Protein AF-A0AAN0IHW0-F1 (afdb_monomer)

Sequence (1004 aa):
MIRLSMLLEVFCLLILVSHQQVIAEVVTCNHNTPVCECTATNPNDVCEFRLDIEMLQTFTRYLLDEDEDSRGTAGSVWRINNGEWERVNPKDTLCGSSIDSTNCTQPFTVDGYTFRSFIAVNGRIPGPTLIVTEGQLVKVNVINRLASESVSVHWHGMHQRNSNWMDGVEHVTQCGIPPGASFTYIFKAEQYGTHWYHSHSGAQRTDGLFGALIVKEKEQGNLQYTAFLNKLTEMNIQQNTYVDNPGEHTLTFLDWQKSSSLDLFTLIHSTIRYFDIDKVSELSGSEPDRTRSSDNAEIGPVPYWSGLINGRGRHNDTDYSNSILSDFNVTAGNTYRFRLIGAQSLYAYRFSIEDHNLTVIATDGQFIEPVTVDYIIIHSGERYDFLLQTKAESDLVSTQQFMIRAVTLSFTVTSTYLQEQSAEAILNYNSDDTPSSEYAGIAARSQPVVERCTSTDECEALNCPFKNFPDNFNINCTHIHQLQLLTDYPGDLPDVATTANSPRLFFNFGFEGTRQTSTINGRNLKLPSASLAQLDASELTGIRNNEYCEDEKNENNEKKCDRDNTEEVISPDCYCTHVVDVEDSRSYELVISAVGPNPMSLGNFLFAHPVHLHGHYFHVVDIQFGKYNDNGELSDGNSDLNCGGDTLCVKPRWRNNRDYSTRKGMTGKISSKAPLKDTLLIPAGGYAVVYFKTDNPGWWFLHCHIEVHQLEGMGVIINEGGFKTPPPDGMNKCGDFPLATDQFISATAVTASPSPEPTLTTTTVVSTVFMPTTIQITPTNTNSGGGGGGGTKCFPPDAVVRTRNGPLLMKDVEIGMELLALSSNHELVYSPVILMLDVDDIKLANYTIIESSGNHKLTLTPNHLVHASKTNDISSSVPIFASQVKKGDKIFVAKSPDVIEAVEVVSTSSQVIKGAYAPLTREGTVVVNDVVASCYAVVNDHQFAHATFGPLRYLYDTFHTSLHSKQKQGIAWYPSMLQSLGKVFLDDSNYKPMKVEDLIKSSD

Solvent-accessible surface area (backbone atoms only — not comparable to full-atom values): 54341 Å² total; per-residue (Å²): 124,79,84,60,53,63,62,51,52,55,50,50,48,61,61,58,68,65,60,72,79,64,51,64,48,75,44,83,50,45,66,88,35,62,50,38,69,53,79,75,84,53,66,69,26,32,39,33,40,54,38,47,32,35,58,42,46,37,29,31,24,23,34,46,45,100,80,66,71,42,64,66,76,50,66,40,52,42,44,52,57,77,56,42,84,42,60,76,49,85,86,59,56,78,51,54,91,51,84,85,37,90,56,29,49,78,55,45,45,38,31,39,72,66,82,43,67,34,30,18,27,32,80,29,48,47,19,48,30,39,34,43,46,40,53,28,36,39,35,38,41,37,33,30,57,33,89,84,48,57,44,25,56,23,50,52,82,49,45,40,75,89,32,46,59,51,43,17,38,42,29,43,27,24,46,50,33,44,51,75,34,67,49,72,41,62,49,64,41,67,61,37,33,56,37,31,33,31,41,46,29,88,39,38,38,58,30,26,29,30,28,42,31,38,20,41,70,44,88,81,86,38,65,67,58,54,50,50,57,51,48,38,48,74,72,67,52,46,81,89,39,51,41,82,48,67,80,70,34,54,42,39,36,35,52,41,61,87,66,43,25,68,56,52,41,50,49,56,61,33,75,76,68,72,67,71,73,94,48,58,81,79,67,70,65,82,79,75,81,65,44,39,31,73,35,70,30,47,55,36,94,63,79,89,60,30,16,19,30,58,45,15,6,45,24,88,96,44,61,47,23,35,25,54,61,35,72,38,75,43,60,65,60,26,34,35,44,35,37,43,37,24,60,17,37,62,60,40,25,45,29,39,47,52,98,47,59,38,32,36,37,27,32,58,32,40,55,29,56,72,46,77,23,48,27,44,41,43,38,27,70,32,28,40,30,27,38,39,71,43,60,46,73,88,70,46,77,87,51,50,63,36,44,30,40,31,29,48,59,65,67,58,84,84,47,42,74,94,75,55,62,40,19,39,30,36,40,32,46,80,60,79,83,80,58,26,72,46,48,57,61,44,54,72,69,52,74,32,59,68,75,67,19,32,98,90,48,63,34,38,29,38,45,53,66,56,82,59,60,50,78,92,53,22,44,47,58,43,45,64,52,76,49,37,29,59,55,67,57,91,63,86,72,5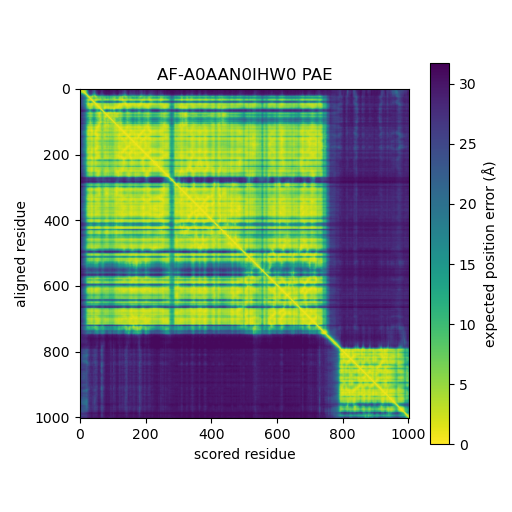7,66,44,65,82,52,99,82,48,56,71,47,65,45,31,41,36,37,37,49,99,79,55,44,24,12,35,32,67,29,18,33,37,82,51,70,30,17,63,64,74,54,54,76,68,57,54,47,40,43,68,68,54,66,66,36,78,68,57,54,48,99,86,71,46,65,40,65,54,74,82,59,94,66,78,91,77,44,61,71,31,55,23,50,53,62,47,84,44,67,60,77,37,38,36,44,38,37,40,28,11,48,22,69,42,55,86,36,25,79,39,11,32,44,60,41,29,36,34,40,51,50,46,62,30,33,35,73,40,70,46,56,38,42,59,47,99,78,42,31,68,58,33,31,36,82,46,56,36,23,80,84,39,68,66,13,45,52,56,40,68,31,91,83,43,36,65,54,69,58,73,70,44,86,41,70,81,57,57,32,38,28,54,33,36,44,46,76,24,22,34,14,7,29,31,38,31,38,31,59,39,79,58,59,27,72,28,53,33,30,35,42,33,47,70,38,37,77,47,4,17,37,40,33,40,31,24,67,42,88,79,67,80,68,66,90,86,63,74,83,57,48,83,81,84,79,46,72,66,57,51,50,52,64,49,40,67,78,66,52,75,75,79,78,76,84,80,76,85,83,87,88,88,89,81,86,88,86,87,81,91,80,83,92,79,91,80,93,76,94,79,90,82,80,92,69,88,72,82,51,29,30,39,41,83,42,35,30,40,36,94,91,44,78,42,42,50,68,72,65,55,62,65,45,41,34,34,18,47,36,98,84,73,45,60,40,75,29,41,22,77,40,43,53,35,52,41,84,76,50,77,42,64,26,30,36,41,33,29,75,81,75,42,57,41,58,30,12,42,51,19,30,31,42,35,17,79,57,76,51,72,92,66,44,44,58,34,35,44,68,73,65,49,68,71,32,21,39,40,30,52,80,45,79,88,40,76,45,60,37,42,28,67,46,74,50,77,49,78,42,64,17,35,35,23,60,29,26,74,63,38,22,33,30,38,47,44,30,48,28,45,36,51,37,82,59,83,43,64,66,64,56,49,54,70,47,41,65,62,52,52,49,42,76,74,42,52,96,80,61,85,60,94,66,80,65,32,43,84,61,53,66,58,51,53,50,56,49,40,71,71,74,49,58,83,90,74,67,71,78,75,47,71,77,59,69,74,76,79,82,129

Mean predicted aligned error: 16.87 Å

Structure (mmCIF, N/CA/C/O backbone):
data_AF-A0AAN0IHW0-F1
#
_entry.id   AF-A0AAN0IHW0-F1
#
loop_
_atom_site.group_PDB
_atom_site.id
_atom_site.type_symbol
_atom_site.label_atom_id
_atom_site.label_alt_id
_atom_site.label_comp_id
_atom_site.label_asym_id
_atom_site.label_entity_id
_atom_site.label_seq_id
_atom_site.pdbx_PDB_ins_code
_atom_site.Cartn_x
_atom_site.Cartn_y
_atom_site.Cartn_z
_atom_site.occupancy
_atom_site.B_iso_or_equiv
_atom_site.auth_seq_id
_atom_site.auth_comp_id
_atom_site.auth_asym_id
_atom_site.auth_atom_id
_atom_site.pdbx_PDB_model_num
ATOM 1 N N . MET A 1 1 ? 35.774 -51.680 -6.653 1.00 43.69 1 MET A N 1
ATOM 2 C CA . MET A 1 1 ? 35.401 -50.273 -6.926 1.00 43.69 1 MET A CA 1
ATOM 3 C C . MET A 1 1 ? 34.006 -50.101 -7.533 1.00 43.69 1 MET A C 1
ATOM 5 O O . MET A 1 1 ? 33.384 -49.111 -7.204 1.00 43.69 1 MET A O 1
ATOM 9 N N . ILE A 1 2 ? 33.453 -51.034 -8.324 1.00 35.94 2 ILE A N 1
ATOM 10 C CA . ILE A 1 2 ? 32.149 -50.813 -9.001 1.00 35.94 2 ILE A CA 1
ATOM 11 C C . ILE A 1 2 ? 30.907 -51.007 -8.090 1.00 35.94 2 ILE A C 1
ATOM 13 O O . ILE A 1 2 ? 29.848 -50.466 -8.367 1.00 35.94 2 ILE A O 1
ATOM 17 N N . ARG A 1 3 ? 31.016 -51.709 -6.950 1.00 37.22 3 ARG A N 1
ATOM 18 C CA . ARG A 1 3 ? 29.883 -51.924 -6.014 1.00 37.22 3 ARG A CA 1
ATOM 19 C C . ARG A 1 3 ? 29.652 -50.818 -4.968 1.00 37.22 3 ARG A C 1
ATOM 21 O O . ARG A 1 3 ? 28.830 -51.015 -4.083 1.00 37.22 3 ARG A O 1
ATOM 28 N N . LEU A 1 4 ? 30.361 -49.688 -5.051 1.00 32.81 4 LEU A N 1
ATOM 29 C CA . LEU A 1 4 ? 30.170 -48.559 -4.127 1.00 32.81 4 LEU A CA 1
ATOM 30 C C . LEU A 1 4 ? 29.433 -47.363 -4.766 1.00 32.81 4 LEU A C 1
ATOM 32 O O . LEU A 1 4 ? 28.872 -46.570 -4.022 1.00 32.81 4 LEU A O 1
ATOM 36 N N . SER A 1 5 ? 29.368 -47.247 -6.104 1.00 34.75 5 SER A N 1
ATOM 37 C CA . SER A 1 5 ? 28.632 -46.141 -6.751 1.00 34.75 5 SER A CA 1
ATOM 38 C C . SER A 1 5 ? 27.120 -46.382 -6.800 1.00 34.75 5 SER A C 1
ATOM 40 O O . SER A 1 5 ? 26.371 -45.495 -6.410 1.00 34.75 5 SER A O 1
ATOM 42 N N . MET A 1 6 ? 26.657 -47.596 -7.139 1.00 37.22 6 MET A N 1
ATOM 43 C CA . MET A 1 6 ? 25.211 -47.905 -7.152 1.00 37.22 6 MET A CA 1
ATOM 44 C C . MET A 1 6 ? 24.546 -47.743 -5.776 1.00 37.22 6 MET A C 1
ATOM 46 O O . MET A 1 6 ? 23.369 -47.413 -5.698 1.00 37.22 6 MET A O 1
ATOM 50 N N . LEU A 1 7 ? 25.283 -47.959 -4.680 1.00 35.84 7 LEU A N 1
ATOM 51 C CA . LEU A 1 7 ? 24.762 -47.741 -3.326 1.00 35.84 7 LEU A CA 1
ATOM 52 C C . LEU A 1 7 ? 24.659 -46.252 -2.968 1.00 35.84 7 LEU A C 1
ATOM 54 O O . LEU A 1 7 ? 23.806 -45.903 -2.161 1.00 35.84 7 LEU A O 1
ATOM 58 N N . LEU A 1 8 ? 25.469 -45.386 -3.588 1.00 34.69 8 LEU A N 1
ATOM 59 C CA . LEU A 1 8 ? 25.346 -43.932 -3.469 1.00 34.69 8 LEU A CA 1
ATOM 60 C C . LEU A 1 8 ? 24.185 -43.402 -4.325 1.00 34.69 8 LEU A C 1
ATOM 62 O O . LEU A 1 8 ? 23.389 -42.605 -3.845 1.00 34.69 8 LEU A O 1
ATOM 66 N N . GLU A 1 9 ? 24.039 -43.899 -5.557 1.00 39.12 9 GLU A N 1
ATOM 67 C CA . GLU A 1 9 ? 22.953 -43.511 -6.471 1.00 39.12 9 GLU A CA 1
ATOM 68 C C . GLU A 1 9 ? 21.571 -43.933 -5.953 1.00 39.12 9 GLU A C 1
ATOM 70 O O . GLU A 1 9 ? 20.636 -43.141 -6.009 1.00 39.12 9 GLU A O 1
ATOM 75 N N . VAL A 1 10 ? 21.435 -45.132 -5.370 1.00 41.12 10 VAL A N 1
ATOM 76 C CA . VAL A 1 10 ? 20.171 -45.575 -4.749 1.00 41.12 10 VAL A CA 1
ATOM 77 C C . VAL A 1 10 ? 19.853 -44.787 -3.470 1.00 41.12 10 VAL A C 1
ATOM 79 O O . VAL A 1 10 ? 18.682 -44.522 -3.206 1.00 41.12 10 VAL A O 1
ATOM 82 N N . PHE A 1 11 ? 20.860 -44.348 -2.704 1.00 36.03 11 PHE A N 1
ATOM 83 C CA . PHE A 1 11 ? 20.633 -43.455 -1.559 1.00 36.03 11 PHE A CA 1
ATOM 84 C C . PHE A 1 11 ? 20.236 -42.040 -2.010 1.00 36.03 11 PHE A C 1
ATOM 86 O O . PHE A 1 11 ? 19.318 -41.459 -1.438 1.00 36.03 11 PHE A O 1
ATOM 93 N N . CYS A 1 12 ? 20.843 -41.512 -3.080 1.00 32.00 12 CYS A N 1
ATOM 94 C CA . CYS A 1 12 ? 20.404 -40.264 -3.708 1.00 32.00 12 CYS A CA 1
ATOM 95 C C . CYS A 1 12 ? 18.982 -40.367 -4.275 1.00 32.00 12 CYS A C 1
ATOM 97 O O . CYS A 1 12 ? 18.210 -39.434 -4.090 1.00 32.00 12 CYS A O 1
ATOM 99 N N . LEU A 1 13 ? 18.594 -41.485 -4.902 1.00 34.41 13 LEU A N 1
ATOM 100 C CA . LEU A 1 13 ? 17.218 -41.672 -5.377 1.00 34.41 13 LEU A CA 1
ATOM 101 C C . LEU A 1 13 ? 16.210 -41.740 -4.221 1.00 34.41 13 LEU A C 1
ATOM 103 O O . LEU A 1 13 ? 15.145 -41.144 -4.318 1.00 34.41 13 LEU A O 1
ATOM 107 N N . LEU A 1 14 ? 16.542 -42.407 -3.111 1.00 31.89 14 LEU A N 1
ATOM 108 C CA . LEU A 1 14 ? 15.673 -42.447 -1.927 1.00 31.89 14 LEU A CA 1
ATOM 109 C C . LEU A 1 14 ? 15.551 -41.083 -1.223 1.00 31.89 14 LEU A C 1
ATOM 111 O O . LEU A 1 14 ? 14.503 -40.803 -0.651 1.00 31.89 14 LEU A O 1
ATOM 115 N N . ILE A 1 15 ? 16.572 -40.224 -1.313 1.00 33.38 15 ILE A N 1
ATOM 116 C CA . ILE A 1 15 ? 16.534 -38.832 -0.824 1.00 33.38 15 ILE A CA 1
ATOM 117 C C . ILE A 1 15 ? 15.834 -37.889 -1.826 1.00 33.38 15 ILE A C 1
ATOM 119 O O . ILE A 1 15 ? 15.252 -36.886 -1.429 1.00 33.38 15 ILE A O 1
ATOM 123 N N . LEU A 1 16 ? 15.823 -38.210 -3.124 1.00 33.66 16 LEU A N 1
ATOM 124 C CA . LEU A 1 16 ? 15.083 -37.447 -4.137 1.00 33.66 16 LEU A CA 1
ATOM 125 C C . LEU A 1 16 ? 13.599 -37.833 -4.214 1.00 33.66 16 LEU A C 1
ATOM 127 O O . LEU A 1 16 ? 12.784 -36.999 -4.591 1.00 33.66 16 LEU A O 1
ATOM 131 N N . VAL A 1 17 ? 13.218 -39.052 -3.820 1.00 33.44 17 VAL A N 1
ATOM 132 C CA . VAL A 1 17 ? 11.809 -39.492 -3.762 1.00 33.44 17 VAL A CA 1
ATOM 133 C C . VAL A 1 17 ? 11.098 -39.025 -2.479 1.00 33.44 17 VAL A C 1
ATOM 135 O O . VAL A 1 17 ? 9.876 -39.090 -2.404 1.00 33.44 17 VAL A O 1
ATOM 138 N N . SER A 1 18 ? 11.808 -38.413 -1.522 1.00 28.16 18 SER A N 1
ATOM 139 C CA . SER A 1 18 ? 11.191 -37.551 -0.500 1.00 28.16 18 SER A CA 1
ATOM 140 C C . SER A 1 18 ? 10.936 -36.121 -1.005 1.00 28.16 18 SER A C 1
ATOM 142 O O . SER A 1 18 ? 11.083 -35.165 -0.245 1.00 28.16 18 SER A O 1
ATOM 144 N N . HIS A 1 19 ? 10.553 -35.958 -2.278 1.00 38.03 19 HIS A N 1
ATOM 145 C CA . HIS A 1 19 ? 9.911 -34.721 -2.719 1.00 38.03 19 HIS A CA 1
ATOM 146 C C . HIS A 1 19 ? 8.599 -34.583 -1.951 1.00 38.03 19 HIS A C 1
ATOM 148 O O . HIS A 1 19 ? 7.664 -35.361 -2.148 1.00 38.03 19 HIS A O 1
ATOM 154 N N . GLN A 1 20 ? 8.555 -33.600 -1.052 1.00 34.94 20 GLN A N 1
ATOM 155 C CA . GLN A 1 20 ? 7.322 -33.176 -0.408 1.00 34.94 20 GLN A CA 1
ATOM 156 C C . GLN A 1 20 ? 6.286 -32.910 -1.501 1.00 34.94 20 GLN A C 1
ATOM 158 O O . GLN A 1 20 ? 6.551 -32.166 -2.447 1.00 34.94 20 GLN A O 1
ATOM 163 N N . GLN A 1 21 ? 5.097 -33.496 -1.357 1.00 40.47 21 GLN A N 1
ATOM 164 C CA . GLN A 1 21 ? 3.931 -32.890 -1.979 1.00 40.47 21 GLN A CA 1
ATOM 165 C C . GLN A 1 21 ? 3.838 -31.486 -1.388 1.00 40.47 21 GLN A C 1
ATOM 167 O O . GLN A 1 21 ? 3.650 -31.345 -0.183 1.00 40.47 21 GLN A O 1
ATOM 172 N N . VAL A 1 22 ? 4.040 -30.473 -2.227 1.00 42.91 22 VAL A N 1
ATOM 173 C CA . VAL A 1 22 ? 3.700 -29.090 -1.900 1.00 42.91 22 VAL A CA 1
ATOM 174 C C . VAL A 1 22 ? 2.191 -29.077 -1.696 1.00 42.91 22 VAL A C 1
ATOM 176 O O . VAL A 1 22 ? 1.432 -29.219 -2.658 1.00 42.91 22 VAL A O 1
ATOM 179 N N . ILE A 1 23 ? 1.759 -29.014 -0.438 1.00 56.66 23 ILE A N 1
ATOM 180 C CA . ILE A 1 23 ? 0.347 -28.880 -0.103 1.00 56.66 23 ILE A CA 1
ATOM 181 C C . ILE A 1 23 ? 0.041 -27.390 -0.245 1.00 56.66 23 ILE A C 1
ATOM 183 O O . ILE A 1 23 ? 0.619 -26.561 0.449 1.00 56.66 23 ILE A O 1
ATOM 187 N N . ALA A 1 24 ? -0.818 -27.034 -1.195 1.00 59.47 24 ALA A N 1
ATOM 188 C CA . ALA A 1 24 ? -1.325 -25.673 -1.289 1.00 59.47 24 ALA A CA 1
ATOM 189 C C . ALA A 1 24 ? -2.529 -25.529 -0.350 1.00 59.47 24 ALA A C 1
ATOM 191 O O . ALA A 1 24 ? -3.500 -26.280 -0.472 1.00 59.47 24 ALA A O 1
ATOM 192 N N . GLU A 1 25 ? -2.473 -24.571 0.571 1.00 76.81 25 GLU A N 1
ATOM 193 C CA . GLU A 1 25 ? -3.641 -24.104 1.310 1.00 76.81 25 GLU A CA 1
ATOM 194 C C . GLU A 1 25 ? -4.331 -23.033 0.463 1.00 76.81 25 GLU A C 1
ATOM 196 O O . GLU A 1 25 ? -3.794 -21.948 0.242 1.00 76.81 25 GLU A O 1
ATOM 201 N N . VAL A 1 26 ? -5.524 -23.350 -0.040 1.00 76.06 26 VAL A N 1
ATOM 202 C CA . VAL A 1 26 ? -6.357 -22.382 -0.761 1.00 76.06 26 VAL A CA 1
ATOM 203 C C . VAL A 1 26 ? -7.185 -21.612 0.262 1.00 76.06 26 VAL A C 1
ATOM 205 O O . VAL A 1 26 ? -8.189 -22.115 0.771 1.00 76.06 26 VAL A O 1
ATOM 208 N N . VAL A 1 27 ? -6.760 -20.388 0.564 1.00 78.94 27 VAL A N 1
ATOM 209 C CA . VAL A 1 27 ? -7.442 -19.495 1.502 1.00 78.94 27 VAL A CA 1
ATOM 210 C C . VAL A 1 27 ? -8.551 -18.766 0.748 1.00 78.94 27 VAL A C 1
ATOM 212 O O . VAL A 1 27 ? -8.308 -17.935 -0.130 1.00 78.94 27 VAL A O 1
ATOM 215 N N . THR A 1 28 ? -9.802 -19.100 1.066 1.00 69.75 28 THR A N 1
ATOM 216 C CA . THR A 1 28 ? -10.964 -18.519 0.380 1.00 69.75 28 THR A CA 1
ATOM 217 C C . THR A 1 28 ? -11.255 -17.123 0.920 1.00 69.75 28 THR A C 1
ATOM 219 O O . THR A 1 28 ? -11.831 -16.978 1.994 1.00 69.75 28 THR A O 1
ATOM 222 N N . CYS A 1 29 ? -10.882 -16.105 0.146 1.00 73.38 29 CYS A N 1
ATOM 223 C CA . CYS A 1 29 ? -11.271 -14.719 0.377 1.00 73.38 29 CYS A CA 1
ATOM 224 C C . CYS A 1 29 ? -12.558 -14.388 -0.388 1.00 73.38 29 CYS A C 1
ATOM 226 O O . CYS A 1 29 ? -12.532 -14.285 -1.613 1.00 73.38 29 CYS A O 1
ATOM 228 N N . ASN A 1 30 ? -13.667 -14.160 0.313 1.00 72.06 30 ASN A N 1
ATOM 229 C CA . ASN A 1 30 ? -14.878 -13.563 -0.249 1.00 72.06 30 ASN A CA 1
ATOM 230 C C . ASN A 1 30 ? -15.244 -12.249 0.469 1.00 72.06 30 ASN A C 1
ATOM 232 O O . ASN A 1 30 ? -14.528 -11.762 1.344 1.00 72.06 30 ASN A O 1
ATOM 236 N N . HIS A 1 31 ? -16.372 -11.655 0.083 1.00 68.81 31 HIS A N 1
ATOM 237 C CA . HIS A 1 31 ? -16.830 -10.366 0.606 1.00 68.81 31 HIS A CA 1
ATOM 238 C C . HIS A 1 31 ? -17.129 -10.376 2.121 1.00 68.81 31 HIS A C 1
ATOM 240 O O . HIS A 1 31 ? -17.027 -9.332 2.771 1.00 68.81 31 HIS A O 1
ATOM 246 N N . ASN A 1 32 ? -17.442 -11.548 2.690 1.00 69.31 32 ASN A N 1
ATOM 247 C CA . ASN A 1 32 ? -17.718 -11.739 4.117 1.00 69.31 32 ASN A CA 1
ATOM 248 C C . ASN A 1 32 ? -16.459 -12.045 4.945 1.00 69.31 32 ASN A C 1
ATOM 250 O O . ASN A 1 32 ? -16.515 -11.967 6.170 1.00 69.31 32 ASN A O 1
ATOM 254 N N . THR A 1 33 ? -15.325 -12.358 4.311 1.00 76.56 33 THR A N 1
ATOM 255 C CA . THR A 1 33 ? -14.036 -12.588 4.981 1.00 76.56 33 THR A CA 1
ATOM 256 C C . THR A 1 33 ? -13.126 -11.358 4.811 1.00 76.56 33 THR A C 1
ATOM 258 O O . THR A 1 33 ? -12.377 -11.283 3.834 1.00 76.56 33 THR A O 1
ATOM 261 N N . PRO A 1 34 ? -13.161 -10.366 5.729 1.00 82.44 34 PRO A N 1
ATOM 262 C CA . PRO A 1 34 ? -12.250 -9.211 5.700 1.00 82.44 34 PRO A CA 1
ATOM 263 C C . PRO A 1 34 ? -10.772 -9.592 5.819 1.00 82.44 34 PRO A C 1
ATOM 265 O O . PRO A 1 34 ? -9.904 -8.809 5.444 1.00 82.44 34 PRO A O 1
ATOM 268 N N . VAL A 1 35 ? -10.494 -10.769 6.377 1.00 91.44 35 VAL A N 1
ATOM 269 C CA . VAL A 1 35 ? -9.166 -11.239 6.755 1.00 91.44 35 VAL A CA 1
ATOM 270 C C . VAL A 1 35 ? -8.994 -12.652 6.219 1.00 91.44 35 VAL A C 1
ATOM 272 O O . VAL A 1 35 ? -9.867 -13.499 6.409 1.00 91.44 35 VAL A O 1
ATOM 275 N N . CYS A 1 36 ? -7.865 -12.895 5.565 1.00 92.00 36 CYS A N 1
ATOM 276 C CA . CYS A 1 36 ? -7.499 -14.171 4.975 1.00 92.00 36 CYS A CA 1
ATOM 277 C C . CYS A 1 36 ? -6.150 -14.609 5.538 1.00 92.00 36 CYS A C 1
ATOM 279 O O . CYS A 1 36 ? -5.107 -14.169 5.057 1.00 92.00 36 CYS A O 1
ATOM 281 N N . GLU A 1 37 ? -6.167 -15.464 6.559 1.00 93.12 37 GLU A N 1
ATOM 282 C CA . GLU A 1 37 ? -4.948 -16.007 7.157 1.00 93.12 37 GLU A CA 1
ATOM 283 C C . GLU A 1 37 ? -4.616 -17.393 6.602 1.00 93.12 37 GLU A C 1
ATOM 285 O O . GLU A 1 37 ? -5.447 -18.298 6.628 1.00 93.12 37 GLU A O 1
ATOM 290 N N . CYS A 1 38 ? -3.384 -17.543 6.114 1.00 89.56 38 CYS A N 1
ATOM 291 C CA . CYS A 1 38 ? -2.788 -18.824 5.760 1.00 89.56 38 CYS A CA 1
ATOM 292 C C . CYS A 1 38 ? -2.261 -19.506 7.029 1.00 89.56 38 CYS A C 1
ATOM 294 O O . CYS A 1 38 ? -1.371 -18.981 7.703 1.00 89.56 38 CYS A O 1
ATOM 296 N N . THR A 1 39 ? -2.807 -20.676 7.358 1.00 84.69 39 THR A N 1
ATOM 297 C CA . THR A 1 39 ? -2.492 -21.438 8.576 1.00 84.69 39 THR A CA 1
ATOM 298 C C . THR A 1 39 ? -1.460 -22.553 8.355 1.00 84.69 39 THR A C 1
ATOM 300 O O . THR A 1 39 ? -1.049 -23.223 9.307 1.00 84.69 39 THR A O 1
ATOM 303 N N . ALA A 1 40 ? -1.007 -22.749 7.113 1.00 73.94 40 ALA A N 1
ATOM 304 C CA . ALA A 1 40 ? -0.047 -23.766 6.709 1.00 73.94 40 ALA A CA 1
ATOM 305 C C . ALA A 1 40 ? 1.286 -23.664 7.471 1.00 73.94 40 ALA A C 1
ATOM 307 O O . ALA A 1 40 ? 2.022 -22.679 7.393 1.00 73.94 40 ALA A O 1
ATOM 308 N N . THR A 1 41 ? 1.627 -24.729 8.197 1.00 66.25 41 THR A N 1
ATOM 309 C CA . THR A 1 41 ? 2.779 -24.752 9.120 1.00 66.25 41 THR A CA 1
ATOM 310 C C . THR A 1 41 ? 4.086 -25.234 8.485 1.00 66.25 41 THR A C 1
ATOM 312 O O . THR A 1 41 ? 5.152 -25.087 9.087 1.00 66.25 41 THR A O 1
ATOM 315 N N . ASN A 1 42 ? 4.046 -25.810 7.280 1.00 65.25 42 ASN A N 1
ATOM 316 C CA . ASN A 1 42 ? 5.237 -26.249 6.553 1.00 65.25 42 ASN A CA 1
ATOM 317 C C . ASN A 1 42 ? 5.731 -25.117 5.623 1.00 65.25 42 ASN A C 1
ATOM 319 O O . ASN A 1 42 ? 4.963 -24.654 4.787 1.00 65.25 42 ASN A O 1
ATOM 323 N N . PRO A 1 43 ? 7.014 -24.697 5.686 1.00 55.69 43 PRO A N 1
ATOM 324 C CA . PRO A 1 43 ? 7.551 -23.621 4.837 1.00 55.69 43 PRO A CA 1
ATOM 325 C C . PRO A 1 43 ? 7.468 -23.866 3.323 1.00 55.69 43 PRO A C 1
ATOM 327 O O . PRO A 1 43 ? 7.643 -22.931 2.549 1.00 55.69 43 PRO A O 1
ATOM 330 N N . ASN A 1 44 ? 7.248 -25.119 2.909 1.00 57.47 44 ASN A N 1
ATOM 331 C CA . ASN A 1 44 ? 7.104 -25.513 1.508 1.00 57.47 44 ASN A CA 1
ATOM 332 C C . ASN A 1 44 ? 5.635 -25.626 1.060 1.00 57.47 44 ASN A C 1
ATOM 334 O O . ASN A 1 44 ? 5.392 -26.054 -0.067 1.00 57.47 44 ASN A O 1
ATOM 338 N N . ASP A 1 45 ? 4.674 -25.288 1.921 1.00 68.38 45 ASP A N 1
ATOM 339 C CA . ASP A 1 45 ? 3.266 -25.164 1.547 1.00 68.38 45 ASP A CA 1
ATOM 340 C C . ASP A 1 45 ? 3.021 -23.806 0.864 1.00 68.38 45 ASP A C 1
ATOM 342 O O . ASP A 1 45 ? 3.731 -22.825 1.107 1.00 68.38 45 ASP A O 1
ATOM 346 N N . VAL A 1 46 ? 2.025 -23.755 -0.024 1.00 82.00 46 VAL A N 1
ATOM 347 C CA . VAL A 1 46 ? 1.687 -22.546 -0.796 1.00 82.00 46 VAL A CA 1
ATOM 348 C C . VAL A 1 46 ? 0.416 -21.924 -0.250 1.00 82.00 46 VAL A C 1
ATOM 350 O O . VAL A 1 46 ? -0.621 -22.582 -0.234 1.00 82.00 46 VAL A O 1
ATOM 353 N N . CYS A 1 47 ? 0.483 -20.649 0.118 1.00 89.06 47 CYS A N 1
ATOM 354 C CA . CYS A 1 47 ? -0.684 -19.849 0.470 1.00 89.06 47 CYS A CA 1
ATOM 355 C C . CYS A 1 47 ? -1.316 -19.307 -0.816 1.00 89.06 47 CYS A C 1
ATOM 357 O O . CYS A 1 47 ? -0.774 -18.383 -1.430 1.00 89.06 47 CYS A O 1
ATOM 359 N N . GLU A 1 48 ? -2.426 -19.902 -1.254 1.00 91.44 48 GLU A N 1
ATOM 360 C CA . GLU A 1 48 ? -3.139 -19.490 -2.464 1.00 91.44 48 GLU A CA 1
ATOM 361 C C . GLU A 1 48 ? -4.350 -18.614 -2.131 1.00 91.44 48 GLU A C 1
ATOM 363 O O . GLU A 1 48 ? -5.303 -19.061 -1.495 1.00 91.44 48 GLU A O 1
ATOM 368 N N . PHE A 1 49 ? -4.317 -17.374 -2.617 1.00 92.62 49 PHE A N 1
ATOM 369 C CA . PHE A 1 49 ? -5.373 -16.375 -2.485 1.00 92.62 49 PHE A CA 1
ATOM 370 C C . PHE A 1 49 ? -5.978 -16.030 -3.854 1.00 92.62 49 PHE A C 1
ATOM 372 O O . PHE A 1 49 ? -5.353 -16.200 -4.907 1.00 92.62 49 PHE A O 1
ATOM 379 N N . ARG A 1 50 ? -7.191 -15.476 -3.839 1.00 91.81 50 ARG A N 1
ATOM 380 C CA . ARG A 1 50 ? -7.903 -14.995 -5.027 1.00 91.81 50 ARG A CA 1
ATOM 381 C C . ARG A 1 50 ? -8.421 -13.579 -4.792 1.00 91.81 50 ARG A C 1
ATOM 383 O O . ARG A 1 50 ? -9.027 -13.326 -3.753 1.00 91.81 50 ARG A O 1
ATOM 390 N N . LEU A 1 51 ? -8.198 -12.693 -5.761 1.00 93.75 51 LEU A N 1
ATOM 391 C CA . LEU A 1 51 ? -8.676 -11.310 -5.772 1.00 93.75 51 LEU A CA 1
ATOM 392 C C . LEU A 1 51 ? -9.470 -11.061 -7.065 1.00 93.75 51 LEU A C 1
ATOM 394 O O . LEU A 1 51 ? -8.894 -10.907 -8.141 1.00 93.75 51 LEU A O 1
ATOM 398 N N . ASP A 1 52 ? -10.794 -11.026 -6.966 1.00 91.19 52 ASP A N 1
ATOM 399 C CA . ASP A 1 52 ? -11.676 -10.505 -8.008 1.00 91.19 52 ASP A CA 1
ATOM 400 C C . ASP A 1 52 ? -11.721 -8.972 -7.893 1.00 91.19 52 ASP A C 1
ATOM 402 O O . ASP A 1 52 ? -12.111 -8.431 -6.857 1.00 91.19 52 ASP A O 1
ATOM 406 N N . ILE A 1 53 ? -11.290 -8.279 -8.949 1.00 93.56 53 ILE A N 1
ATOM 407 C CA . ILE A 1 53 ? -11.244 -6.815 -9.035 1.00 93.56 53 ILE A CA 1
ATOM 408 C C . ILE A 1 53 ? -12.456 -6.336 -9.822 1.00 93.56 53 ILE A C 1
ATOM 410 O O . ILE A 1 53 ? -12.622 -6.704 -10.984 1.00 93.56 53 ILE A O 1
ATOM 414 N N . GLU A 1 54 ? -13.301 -5.515 -9.213 1.00 89.06 54 GLU A N 1
ATOM 415 C CA . GLU A 1 54 ? -14.632 -5.205 -9.738 1.00 89.06 54 GLU A CA 1
ATOM 416 C C . GLU A 1 54 ? -15.044 -3.758 -9.457 1.00 89.06 54 GLU A C 1
ATOM 418 O O . GLU A 1 54 ? -14.606 -3.152 -8.482 1.00 89.06 54 GLU A O 1
ATOM 423 N N . MET A 1 55 ? -15.913 -3.200 -10.301 1.00 89.69 55 MET A N 1
ATOM 424 C CA . MET A 1 55 ? -16.445 -1.853 -10.102 1.00 89.69 55 MET A CA 1
ATOM 425 C C . MET A 1 55 ? -17.812 -1.925 -9.416 1.00 89.69 55 MET A C 1
ATOM 427 O O . MET A 1 55 ? -18.769 -2.453 -9.985 1.00 89.69 55 MET A O 1
ATOM 431 N N . LEU A 1 56 ? -17.905 -1.371 -8.208 1.00 88.88 56 LEU A N 1
ATOM 432 C CA . LEU A 1 56 ? -19.142 -1.258 -7.431 1.00 88.88 56 LEU A CA 1
ATOM 433 C C . LEU A 1 56 ? -19.531 0.211 -7.254 1.00 88.88 56 LEU A C 1
ATOM 435 O O . LEU A 1 56 ? -18.757 1.115 -7.546 1.00 88.88 56 LEU A O 1
ATOM 439 N N . GLN A 1 57 ? -20.743 0.460 -6.772 1.00 90.19 57 GLN A N 1
ATOM 440 C CA . GLN A 1 57 ? -21.261 1.793 -6.491 1.00 90.19 57 GLN A CA 1
ATOM 441 C C . GLN A 1 57 ? -21.500 1.955 -4.991 1.00 90.19 57 GLN A C 1
ATOM 443 O O . GLN A 1 57 ? -22.034 1.055 -4.333 1.00 90.19 57 GLN A O 1
ATOM 448 N N . THR A 1 58 ? -21.125 3.108 -4.438 1.00 91.50 58 THR A N 1
ATOM 449 C CA . THR A 1 58 ? -21.445 3.440 -3.045 1.00 91.50 58 THR A CA 1
ATOM 450 C C . THR A 1 58 ? -22.963 3.440 -2.832 1.00 91.50 58 THR A C 1
ATOM 452 O O . THR A 1 58 ? -23.749 3.526 -3.782 1.00 91.50 58 THR A O 1
ATOM 455 N N . PHE A 1 59 ? -23.400 3.271 -1.582 1.00 90.62 59 PHE A N 1
ATOM 456 C CA . PHE A 1 59 ? -24.818 3.197 -1.191 1.00 90.62 59 PHE A CA 1
ATOM 457 C C . PHE A 1 59 ? -25.625 2.054 -1.835 1.00 90.62 59 PHE A C 1
ATOM 459 O O . PHE A 1 59 ? -26.837 1.963 -1.637 1.00 90.62 59 PHE A O 1
ATOM 466 N N . THR A 1 60 ? -24.980 1.157 -2.582 1.00 89.38 60 THR A N 1
ATOM 467 C CA . THR A 1 60 ? -25.656 0.142 -3.393 1.00 89.38 60 THR A CA 1
ATOM 468 C C . THR A 1 60 ? -25.380 -1.256 -2.853 1.00 89.38 60 THR A C 1
ATOM 470 O O . THR A 1 60 ? -24.245 -1.615 -2.546 1.00 89.38 60 THR A O 1
ATOM 473 N N . ARG A 1 61 ? -26.442 -2.056 -2.727 1.00 87.00 61 ARG A N 1
ATOM 474 C CA . ARG A 1 61 ? -26.380 -3.481 -2.383 1.00 87.00 61 ARG A CA 1
ATOM 475 C C . ARG A 1 61 ? -26.575 -4.314 -3.630 1.00 87.00 61 ARG A C 1
ATOM 477 O O . ARG A 1 61 ? -27.569 -4.100 -4.322 1.00 87.00 61 ARG A O 1
ATOM 484 N N . TYR A 1 62 ? -25.697 -5.276 -3.869 1.00 85.25 62 TYR A N 1
ATOM 485 C CA . TYR A 1 62 ? -25.752 -6.152 -5.035 1.00 85.25 62 TYR A CA 1
ATOM 486 C C . TYR A 1 62 ? -26.261 -7.536 -4.658 1.00 85.25 62 TYR A C 1
ATOM 488 O O . TYR A 1 62 ? -25.940 -8.036 -3.580 1.00 85.25 62 TYR A O 1
ATOM 496 N N . LEU A 1 63 ? -27.038 -8.145 -5.554 1.00 79.81 63 LEU A N 1
ATOM 497 C CA . LEU A 1 63 ? -27.471 -9.533 -5.413 1.00 79.81 63 LEU A CA 1
ATOM 498 C C . LEU A 1 63 ? -26.275 -10.481 -5.575 1.00 79.81 63 LEU A C 1
ATOM 500 O O . LEU A 1 63 ? -25.449 -10.296 -6.473 1.00 79.81 63 LEU A O 1
ATOM 504 N N . LEU A 1 64 ? -26.218 -11.490 -4.710 1.00 75.19 64 LEU A N 1
ATOM 505 C CA . LEU A 1 64 ? -25.291 -12.616 -4.773 1.00 75.19 64 LEU A CA 1
ATOM 506 C C . LEU A 1 64 ? -26.001 -13.801 -5.450 1.00 75.19 64 LEU A C 1
ATOM 508 O O . LEU A 1 64 ? -27.081 -14.202 -5.014 1.00 75.19 64 LEU A O 1
ATOM 512 N N . ASP A 1 65 ? -25.406 -14.331 -6.514 1.00 64.19 65 ASP A N 1
ATOM 513 C CA . ASP A 1 65 ? -25.861 -15.530 -7.234 1.00 64.19 65 ASP A CA 1
ATOM 514 C C . ASP A 1 65 ? -25.369 -16.818 -6.544 1.00 64.19 65 ASP A C 1
ATOM 516 O O . ASP A 1 65 ? -24.585 -16.763 -5.594 1.00 64.19 65 ASP A O 1
ATOM 520 N N . GLU A 1 66 ? -25.822 -17.984 -7.013 1.00 55.66 66 GLU A N 1
ATOM 521 C CA . GLU A 1 66 ? -25.536 -19.297 -6.404 1.00 55.66 66 GLU A CA 1
ATOM 522 C C . GLU A 1 66 ? -24.028 -19.640 -6.345 1.00 55.66 66 GLU A C 1
ATOM 524 O O . GLU A 1 66 ? -23.627 -20.433 -5.494 1.00 55.66 66 GLU A O 1
ATOM 529 N N . ASP A 1 67 ? -23.200 -18.995 -7.180 1.00 56.88 67 ASP A N 1
ATOM 530 C CA . ASP A 1 67 ? -21.728 -19.103 -7.218 1.00 56.88 67 ASP A CA 1
ATOM 531 C C . ASP A 1 67 ? -20.990 -17.889 -6.571 1.00 56.88 67 ASP A C 1
ATOM 533 O O . ASP A 1 67 ? -19.796 -17.698 -6.790 1.00 56.88 67 ASP A O 1
ATOM 537 N N . GLU A 1 68 ? -21.683 -17.024 -5.812 1.00 56.12 68 GLU A N 1
ATOM 538 C CA . GLU A 1 68 ? -21.195 -15.752 -5.210 1.00 56.12 68 GLU A CA 1
ATOM 539 C C . GLU A 1 68 ? -20.696 -14.654 -6.196 1.00 56.12 68 GLU A C 1
ATOM 541 O O . GLU A 1 68 ? -20.294 -13.570 -5.761 1.00 56.12 68 GLU A O 1
ATOM 546 N N . ASP A 1 69 ? -20.758 -14.883 -7.515 1.00 52.03 69 ASP A N 1
ATOM 547 C CA . ASP A 1 69 ? -19.989 -14.122 -8.526 1.00 52.03 69 ASP A CA 1
ATOM 548 C C . ASP A 1 69 ? -20.734 -12.970 -9.254 1.00 52.03 69 ASP A C 1
ATOM 550 O O . ASP A 1 69 ? -20.149 -12.262 -10.072 1.00 52.03 69 ASP A O 1
ATOM 554 N N . SER A 1 70 ? -22.026 -12.738 -8.991 1.00 48.94 70 SER A N 1
ATOM 555 C CA . SER A 1 70 ? -22.867 -11.777 -9.753 1.00 48.94 70 SER A CA 1
ATOM 556 C C . SER A 1 70 ? -22.790 -10.307 -9.318 1.00 48.94 70 SER A C 1
ATOM 558 O O . SER A 1 70 ? -23.651 -9.494 -9.694 1.00 48.94 70 SER A O 1
ATOM 560 N N . ARG A 1 71 ? -21.798 -9.954 -8.501 1.00 62.84 71 ARG A N 1
ATOM 561 C CA . ARG A 1 71 ? -21.615 -8.595 -7.979 1.00 62.84 71 ARG A CA 1
ATOM 562 C C . ARG A 1 71 ? -21.512 -7.588 -9.143 1.00 62.84 71 ARG A C 1
ATOM 564 O O . ARG A 1 71 ? -20.967 -7.887 -10.201 1.00 62.84 71 ARG A O 1
ATOM 571 N N . GLY A 1 72 ? -22.126 -6.412 -8.992 1.00 56.97 72 GLY A N 1
ATOM 572 C CA . GLY A 1 72 ? -22.137 -5.356 -10.019 1.00 56.97 72 GLY A CA 1
ATOM 573 C C . GLY A 1 72 ? -23.273 -5.394 -11.062 1.00 56.97 72 GLY A C 1
ATOM 574 O O . GLY A 1 72 ? -23.526 -4.370 -11.693 1.00 56.97 72 GLY A O 1
ATOM 575 N N . THR A 1 73 ? -24.006 -6.503 -11.245 1.00 62.28 73 THR A N 1
ATOM 576 C CA . THR A 1 73 ? -24.996 -6.620 -12.352 1.00 62.28 73 THR A CA 1
ATOM 577 C C . THR A 1 73 ? -26.406 -6.108 -12.035 1.00 62.28 73 THR A C 1
ATOM 579 O O . THR A 1 73 ? -27.066 -5.530 -12.900 1.00 62.28 73 THR A O 1
ATOM 582 N N . ALA A 1 74 ? -26.881 -6.304 -10.805 1.00 74.38 74 ALA A N 1
ATOM 583 C CA . ALA A 1 74 ? -28.164 -5.803 -10.322 1.00 74.38 74 ALA A CA 1
ATOM 584 C C . ALA A 1 74 ? -28.062 -5.460 -8.833 1.00 74.38 74 ALA A C 1
ATOM 586 O O . ALA A 1 74 ? -27.518 -6.235 -8.043 1.00 74.38 74 ALA A O 1
ATOM 587 N N . GLY A 1 75 ? -28.599 -4.305 -8.445 1.00 83.19 75 GLY A N 1
ATOM 588 C CA . GLY A 1 75 ? -28.522 -3.836 -7.070 1.00 83.19 75 GLY A CA 1
ATOM 589 C C . GLY A 1 75 ? -29.592 -2.816 -6.707 1.00 83.19 75 GLY A C 1
ATOM 590 O O . GLY A 1 75 ? -30.276 -2.274 -7.573 1.00 83.19 75 GLY A O 1
ATOM 591 N N . SER A 1 76 ? -29.723 -2.579 -5.404 1.00 87.81 76 SER A N 1
ATOM 592 C CA . SER A 1 76 ? -30.686 -1.654 -4.799 1.00 87.81 76 SER A CA 1
ATOM 593 C C . SER A 1 76 ? -29.961 -0.560 -4.022 1.00 87.81 76 SER A C 1
ATOM 595 O O . SER A 1 76 ? -28.965 -0.840 -3.354 1.00 87.81 76 SER A O 1
ATOM 597 N N . VAL A 1 77 ? -30.453 0.680 -4.094 1.00 90.19 77 VAL A N 1
ATOM 598 C CA . VAL A 1 77 ? -29.828 1.836 -3.425 1.00 90.19 77 VAL A CA 1
ATOM 599 C C . VAL A 1 77 ? -30.456 2.075 -2.050 1.00 90.19 77 VAL A C 1
ATOM 601 O O . VAL A 1 77 ? -31.683 2.151 -1.902 1.00 90.19 77 VAL A O 1
ATOM 604 N N . TRP A 1 78 ? -29.597 2.219 -1.048 1.00 90.12 78 TRP A N 1
ATOM 605 C CA . TRP A 1 78 ? -29.917 2.435 0.360 1.00 90.12 78 TRP A CA 1
ATOM 606 C C . TRP A 1 78 ? -29.244 3.712 0.858 1.00 90.12 78 TRP A C 1
ATOM 608 O O . TRP A 1 78 ? -28.271 4.176 0.281 1.00 90.12 78 TRP A O 1
ATOM 618 N N . ARG A 1 79 ? -29.737 4.288 1.946 1.00 89.19 79 ARG A N 1
ATOM 619 C CA . ARG A 1 79 ? -29.066 5.376 2.663 1.00 89.19 79 ARG A CA 1
ATOM 620 C C . ARG A 1 79 ? -29.217 5.169 4.160 1.00 89.19 79 ARG A C 1
ATOM 622 O O . ARG A 1 79 ? -30.077 4.400 4.588 1.00 89.19 79 ARG A O 1
ATOM 629 N N . ILE A 1 80 ? -28.400 5.868 4.931 1.00 88.12 80 ILE A N 1
ATOM 630 C CA . ILE A 1 80 ? -28.560 5.939 6.380 1.00 88.12 80 ILE A CA 1
ATOM 631 C C . ILE A 1 80 ? -29.416 7.163 6.694 1.00 88.12 80 ILE A C 1
ATOM 633 O O . ILE A 1 80 ? -29.254 8.218 6.077 1.00 88.12 80 ILE A O 1
ATOM 637 N N . ASN A 1 81 ? -30.345 7.002 7.626 1.00 86.81 81 ASN A N 1
ATOM 638 C CA . ASN A 1 81 ? -31.190 8.064 8.145 1.00 86.81 81 ASN A CA 1
ATOM 639 C C . ASN A 1 81 ? -31.281 7.895 9.666 1.00 86.81 81 ASN A C 1
ATOM 641 O O . ASN A 1 81 ? -31.964 6.998 10.153 1.00 86.81 81 ASN A O 1
ATOM 645 N N . ASN A 1 82 ? -30.567 8.739 10.416 1.00 86.31 82 ASN A N 1
ATOM 646 C CA . ASN A 1 82 ? -30.483 8.684 11.881 1.00 86.31 82 ASN A CA 1
ATOM 647 C C . ASN A 1 82 ? -30.055 7.309 12.439 1.00 86.31 82 ASN A C 1
ATOM 649 O O . ASN A 1 82 ? -30.642 6.809 13.395 1.00 86.31 82 ASN A O 1
ATOM 653 N N . GLY A 1 83 ? -29.030 6.704 11.838 1.00 83.12 83 GLY A N 1
ATOM 654 C CA . GLY A 1 83 ? -28.463 5.412 12.233 1.00 83.12 83 GLY A CA 1
ATOM 655 C C . GLY A 1 83 ? -29.165 4.185 11.651 1.00 83.12 83 GLY A C 1
ATOM 656 O O . GLY A 1 83 ? -28.592 3.099 11.684 1.00 83.12 83 GLY A O 1
ATOM 657 N N . GLU A 1 84 ? -30.351 4.333 11.056 1.00 86.88 84 GLU A N 1
ATOM 658 C CA . GLU A 1 84 ? -31.065 3.223 10.419 1.00 86.88 84 GLU A CA 1
ATOM 659 C C . GLU A 1 84 ? -30.846 3.190 8.899 1.00 86.88 84 GLU A C 1
ATOM 661 O O . GLU A 1 84 ? -30.857 4.218 8.216 1.00 86.88 84 GLU A O 1
ATOM 666 N N . TRP A 1 85 ? -30.671 1.984 8.353 1.00 87.50 85 TRP A N 1
ATOM 667 C CA . TRP A 1 85 ? -30.577 1.746 6.913 1.00 87.50 85 TRP A CA 1
ATOM 668 C C . TRP A 1 85 ? -31.962 1.720 6.259 1.00 87.50 85 TRP A C 1
ATOM 670 O O . TRP A 1 85 ? -32.764 0.818 6.506 1.00 87.50 85 TRP A O 1
ATOM 680 N N . GLU A 1 86 ? -32.217 2.645 5.333 1.00 89.12 86 GLU A N 1
ATOM 681 C CA . GLU A 1 86 ? -33.468 2.718 4.574 1.00 89.12 86 GLU A CA 1
ATOM 682 C C . GLU A 1 86 ? -33.252 2.635 3.053 1.00 89.12 86 GLU A C 1
ATOM 684 O O . GLU A 1 86 ? -32.298 3.177 2.493 1.00 89.12 86 GLU A O 1
ATOM 689 N N . ARG A 1 87 ? -34.169 1.956 2.350 1.00 89.19 87 ARG A N 1
ATOM 690 C CA . ARG A 1 87 ? -34.178 1.897 0.878 1.00 89.19 87 ARG A CA 1
ATOM 691 C C . ARG A 1 87 ? -34.593 3.242 0.296 1.00 89.19 87 ARG A C 1
ATOM 693 O O . ARG A 1 87 ? -35.676 3.736 0.608 1.00 89.19 87 ARG A O 1
ATOM 700 N N . VAL A 1 88 ? -33.812 3.759 -0.653 1.00 88.12 88 VAL A N 1
ATOM 701 C CA . VAL A 1 88 ? -34.145 4.994 -1.388 1.00 88.12 88 VAL A CA 1
ATOM 702 C C . VAL A 1 88 ? -35.412 4.808 -2.234 1.00 88.12 88 VAL A C 1
ATOM 704 O O . VAL A 1 88 ? -36.230 5.720 -2.345 1.00 88.12 88 VAL A O 1
ATOM 707 N N . ASN A 1 89 ? -35.624 3.607 -2.784 1.00 87.12 89 ASN A N 1
ATOM 708 C CA . ASN A 1 89 ? -36.866 3.223 -3.452 1.00 87.12 89 ASN A CA 1
ATOM 709 C C . ASN A 1 89 ? -37.550 2.059 -2.706 1.00 87.12 89 ASN A C 1
ATOM 711 O O . ASN A 1 89 ? -37.170 0.905 -2.903 1.00 87.12 89 ASN A O 1
ATOM 715 N N . PRO A 1 90 ? -38.612 2.306 -1.915 1.00 82.50 90 PRO A N 1
ATOM 716 C CA . PRO A 1 90 ? -39.321 1.253 -1.177 1.00 82.50 90 PRO A CA 1
ATOM 717 C C . PRO A 1 90 ? -39.978 0.164 -2.042 1.00 82.50 90 PRO A C 1
ATOM 719 O O . PRO A 1 90 ? -40.392 -0.865 -1.509 1.00 82.50 90 PRO A O 1
ATOM 722 N N . LYS A 1 91 ? -40.115 0.386 -3.360 1.00 84.19 91 LYS A N 1
ATOM 723 C CA . LYS A 1 91 ? -40.642 -0.605 -4.315 1.00 84.19 91 LYS A CA 1
ATOM 724 C C . LYS A 1 91 ? -39.574 -1.553 -4.857 1.00 84.19 91 LYS A C 1
ATOM 726 O O . LYS A 1 91 ? -39.934 -2.521 -5.518 1.00 84.19 91 LYS A O 1
ATOM 731 N N . ASP A 1 92 ? -38.298 -1.261 -4.628 1.00 82.44 92 ASP A N 1
ATOM 732 C CA . ASP A 1 92 ? -37.205 -2.138 -5.026 1.00 82.44 92 ASP A CA 1
ATOM 733 C C . ASP A 1 92 ? -37.131 -3.340 -4.078 1.00 82.44 92 ASP A C 1
ATOM 735 O O . ASP A 1 92 ? -37.069 -3.186 -2.855 1.00 82.44 92 ASP A O 1
ATOM 739 N N . THR A 1 93 ? -37.180 -4.540 -4.648 1.00 78.88 93 THR A N 1
ATOM 740 C CA . THR A 1 93 ? -37.154 -5.814 -3.924 1.00 78.88 93 THR A CA 1
ATOM 741 C C . THR A 1 93 ? -35.918 -6.654 -4.236 1.00 78.88 93 THR A C 1
ATOM 743 O O . THR A 1 93 ? -35.853 -7.780 -3.749 1.00 78.88 93 THR A O 1
ATOM 746 N N . LEU A 1 94 ? -34.956 -6.152 -5.027 1.00 81.88 94 LEU A N 1
ATOM 747 C CA . LEU A 1 94 ? -33.795 -6.934 -5.482 1.00 81.88 94 LEU A CA 1
ATOM 748 C C . LEU A 1 94 ? -32.978 -7.505 -4.313 1.00 81.88 94 LEU A C 1
ATOM 750 O O . LEU A 1 94 ? -32.603 -8.669 -4.362 1.00 81.88 94 LEU A O 1
ATOM 754 N N . CYS A 1 95 ? -32.804 -6.736 -3.233 1.00 79.75 95 CYS A N 1
ATOM 755 C CA . CYS A 1 95 ? -32.162 -7.189 -1.989 1.00 79.75 95 CYS A CA 1
ATOM 756 C C . CYS A 1 95 ? -33.132 -7.365 -0.811 1.00 79.75 95 CYS A C 1
ATOM 758 O O . CYS A 1 95 ? -32.777 -7.142 0.348 1.00 79.75 95 CYS A O 1
ATOM 760 N N . GLY A 1 96 ? -34.378 -7.750 -1.099 1.00 75.06 96 GLY A N 1
ATOM 761 C CA . GLY A 1 96 ? -35.396 -7.980 -0.077 1.00 75.06 96 GLY A CA 1
ATOM 762 C C . GLY A 1 96 ? -35.776 -6.715 0.703 1.00 75.06 96 GLY A C 1
ATOM 763 O O . GLY A 1 96 ? -35.711 -5.597 0.191 1.00 75.06 96 GLY A O 1
ATOM 764 N N . SER A 1 97 ? -36.238 -6.900 1.942 1.00 75.56 97 SER A N 1
ATOM 765 C CA . SER A 1 97 ? -36.739 -5.818 2.803 1.00 75.56 97 SER A CA 1
ATOM 766 C C . SER A 1 97 ? -35.895 -5.526 4.045 1.00 75.56 97 SER A C 1
ATOM 768 O O . SER A 1 97 ? -36.257 -4.609 4.774 1.00 75.56 97 SER A O 1
ATOM 770 N N . SER A 1 98 ? -34.819 -6.282 4.294 1.00 79.12 98 SER A N 1
ATOM 771 C CA . SER A 1 98 ? -33.919 -6.105 5.445 1.00 79.12 98 SER A CA 1
ATOM 772 C C . SER A 1 98 ? -32.471 -5.916 4.997 1.00 79.12 98 SER A C 1
ATOM 774 O O . SER A 1 98 ? -32.060 -6.456 3.963 1.00 79.12 98 SER A O 1
ATOM 776 N N . ILE A 1 99 ? -31.695 -5.185 5.796 1.00 78.00 99 ILE A N 1
ATOM 777 C CA . ILE A 1 99 ? -30.255 -5.014 5.601 1.00 78.00 99 ILE A CA 1
ATOM 778 C C . ILE A 1 99 ? -29.504 -6.349 5.781 1.00 78.00 99 ILE A C 1
ATOM 780 O O . ILE A 1 99 ? -28.643 -6.680 4.972 1.00 78.00 99 ILE A O 1
ATOM 784 N N . ASP A 1 100 ? -29.953 -7.216 6.692 1.00 76.00 100 ASP A N 1
ATOM 785 C CA . ASP A 1 100 ? -29.305 -8.501 7.031 1.00 76.00 100 ASP A CA 1
ATOM 786 C C . ASP A 1 100 ? -29.583 -9.653 6.042 1.00 76.00 100 ASP A C 1
ATOM 788 O O . ASP A 1 100 ? -29.394 -10.828 6.352 1.00 76.00 100 ASP A O 1
ATOM 792 N N . SER A 1 101 ? -30.089 -9.346 4.844 1.00 74.75 101 SER A N 1
ATOM 793 C CA . SER A 1 101 ? -30.339 -10.352 3.805 1.00 74.75 101 SER A CA 1
ATOM 794 C C . SER A 1 101 ? -29.033 -11.002 3.332 1.00 74.75 101 SER A C 1
ATOM 796 O O . SER A 1 101 ? -28.267 -10.370 2.608 1.00 74.75 101 SER A O 1
ATOM 798 N N . THR A 1 102 ? -28.841 -12.288 3.645 1.00 75.50 102 THR A N 1
ATOM 799 C CA . THR A 1 102 ? -27.674 -13.107 3.249 1.00 75.50 102 THR A CA 1
ATOM 800 C C . THR A 1 102 ? -27.451 -13.202 1.741 1.00 75.50 102 THR A C 1
ATOM 802 O O . THR A 1 102 ? -26.354 -13.523 1.307 1.00 75.50 102 THR A O 1
ATOM 805 N N . ASN A 1 103 ? -28.480 -12.928 0.937 1.00 77.88 103 ASN A N 1
ATOM 806 C CA . ASN A 1 103 ? -28.415 -13.009 -0.523 1.00 77.88 103 ASN A CA 1
ATOM 807 C C . ASN A 1 103 ? -27.912 -11.707 -1.177 1.00 77.88 103 ASN A C 1
ATOM 809 O O . ASN A 1 103 ? -27.942 -11.600 -2.399 1.00 77.88 103 ASN A O 1
ATOM 813 N N . CYS A 1 104 ? -27.503 -10.697 -0.402 1.00 79.69 104 CYS A N 1
ATOM 814 C CA . CYS A 1 104 ? -26.960 -9.454 -0.946 1.00 79.69 104 CYS A CA 1
ATOM 815 C C . CYS A 1 104 ? -25.767 -8.929 -0.158 1.00 79.69 104 CYS A C 1
ATOM 817 O O . CYS A 1 104 ? -25.736 -9.020 1.069 1.00 79.69 104 CYS A O 1
ATOM 819 N N . THR A 1 105 ? -24.857 -8.253 -0.863 1.00 81.06 105 THR A N 1
ATOM 820 C CA . THR A 1 105 ? -23.743 -7.529 -0.243 1.00 81.06 105 THR A CA 1
ATOM 821 C C . THR A 1 105 ? -24.238 -6.501 0.775 1.00 81.06 105 THR A C 1
ATOM 823 O O . THR A 1 105 ? -25.359 -5.975 0.682 1.00 81.06 105 THR A O 1
ATOM 826 N N . GLN A 1 106 ? -23.378 -6.166 1.734 1.00 78.69 106 GLN A N 1
ATOM 827 C CA . GLN A 1 106 ? -23.569 -4.959 2.530 1.00 78.69 106 GLN A CA 1
ATOM 828 C C . GLN A 1 106 ? -23.292 -3.711 1.668 1.00 78.69 106 GLN A C 1
ATOM 830 O O . GLN A 1 106 ? -22.427 -3.761 0.789 1.00 78.69 106 GLN A O 1
ATOM 835 N N . PRO A 1 107 ? -24.037 -2.609 1.858 1.00 78.75 107 PRO A N 1
ATOM 836 C CA . PRO A 1 107 ? -23.786 -1.356 1.159 1.00 78.75 107 PRO A CA 1
ATOM 837 C C . PRO A 1 107 ? -22.618 -0.595 1.794 1.00 78.75 107 PRO A C 1
ATOM 839 O O . PRO A 1 107 ? -22.551 -0.433 3.012 1.00 78.75 107 PRO A O 1
ATOM 842 N N . PHE A 1 108 ? -21.737 -0.049 0.959 1.00 81.62 108 PHE A N 1
ATOM 843 C CA . PHE A 1 108 ? -20.647 0.823 1.397 1.00 81.62 108 PHE A CA 1
ATOM 844 C C . PHE A 1 108 ? -21.090 2.285 1.289 1.00 81.62 108 PHE A C 1
ATOM 846 O O . PHE A 1 108 ? -21.235 2.806 0.183 1.00 81.62 108 PHE A O 1
ATOM 853 N N . THR A 1 109 ? -21.317 2.963 2.418 1.00 81.94 109 THR A N 1
ATOM 854 C CA . THR A 1 109 ? -21.514 4.429 2.435 1.00 81.94 109 THR A CA 1
ATOM 855 C C . THR A 1 109 ? -20.234 5.196 2.153 1.00 81.94 109 THR A C 1
ATOM 857 O O . THR A 1 109 ? -20.311 6.344 1.732 1.00 81.94 109 THR A O 1
ATOM 860 N N . VAL A 1 110 ? -19.081 4.575 2.415 1.00 89.06 110 VAL A N 1
ATOM 861 C CA . VAL A 1 110 ? -17.748 5.178 2.345 1.00 89.06 110 VAL A CA 1
ATOM 862 C C . VAL A 1 110 ? -17.648 6.413 3.249 1.00 89.06 110 VAL A C 1
ATOM 864 O O . VAL A 1 110 ? -17.367 6.249 4.431 1.00 89.06 110 VAL A O 1
ATOM 867 N N . ASP A 1 111 ? -17.956 7.609 2.748 1.00 91.81 111 ASP A N 1
ATOM 868 C CA . ASP A 1 111 ? -17.936 8.889 3.474 1.00 91.81 111 ASP A CA 1
ATOM 869 C C . ASP A 1 111 ? -19.326 9.372 3.951 1.00 91.81 111 ASP A C 1
ATOM 871 O O . ASP A 1 111 ? -19.450 10.460 4.511 1.00 91.81 111 ASP A O 1
ATOM 875 N N . GLY A 1 112 ? -20.399 8.613 3.703 1.00 90.81 112 GLY A N 1
ATOM 876 C CA . GLY A 1 112 ? -21.762 9.023 4.071 1.00 90.81 112 GLY A CA 1
ATOM 877 C C . GLY A 1 112 ? -22.399 10.068 3.140 1.00 90.81 112 GLY A C 1
ATOM 878 O O . GLY A 1 112 ? -23.556 10.424 3.349 1.00 90.81 112 GLY A O 1
ATOM 879 N N . TYR A 1 113 ? -21.712 10.485 2.068 1.00 91.69 113 TYR A N 1
ATOM 880 C CA . TYR A 1 113 ? -22.146 11.580 1.191 1.00 91.69 113 TYR A CA 1
ATOM 881 C C . TYR A 1 113 ? -22.063 11.263 -0.310 1.00 91.69 113 TYR A C 1
ATOM 883 O O . TYR A 1 113 ? -22.969 11.587 -1.083 1.00 91.69 113 TYR A O 1
ATOM 891 N N . THR A 1 114 ? -20.967 10.651 -0.752 1.00 89.88 114 THR A N 1
ATOM 892 C CA . THR A 1 114 ? -20.577 10.621 -2.163 1.00 89.88 114 THR A CA 1
ATOM 893 C C . THR A 1 114 ? -21.139 9.397 -2.872 1.00 89.88 114 THR A C 1
ATOM 895 O O . THR A 1 114 ? -20.636 8.284 -2.726 1.00 89.88 114 THR A O 1
ATOM 898 N N . PHE A 1 115 ? -22.161 9.607 -3.705 1.00 91.06 115 PHE A N 1
ATOM 899 C CA . PHE A 1 115 ? -22.721 8.581 -4.588 1.00 91.06 115 PHE A CA 1
ATOM 900 C C . PHE A 1 115 ? -21.901 8.453 -5.886 1.00 91.06 115 PHE A C 1
ATOM 902 O O . PHE A 1 115 ? -22.104 9.225 -6.825 1.00 91.06 115 PHE A O 1
ATOM 909 N N . ARG A 1 116 ? -20.968 7.491 -5.945 1.00 89.50 116 ARG A N 1
ATOM 910 C CA . ARG A 1 116 ? -20.092 7.247 -7.108 1.00 89.50 116 ARG A CA 1
ATOM 911 C C . ARG A 1 116 ? -19.694 5.778 -7.263 1.00 89.50 116 ARG A C 1
ATOM 913 O O . ARG A 1 116 ? -19.869 4.984 -6.339 1.00 89.50 116 ARG A O 1
ATOM 920 N N . SER A 1 117 ? -19.154 5.431 -8.429 1.00 89.44 117 SER A N 1
ATOM 921 C CA . SER A 1 117 ? -18.471 4.150 -8.637 1.00 89.44 117 SER A CA 1
ATOM 922 C C . SER A 1 117 ? -17.110 4.131 -7.939 1.00 89.44 117 SER A C 1
ATOM 924 O O . SER A 1 117 ? -16.481 5.179 -7.784 1.00 89.44 117 SER A O 1
ATOM 926 N N . PHE A 1 118 ? -16.668 2.945 -7.538 1.00 91.44 118 PHE A N 1
ATOM 927 C CA . PHE A 1 118 ? -15.396 2.673 -6.882 1.00 91.44 118 PHE A CA 1
ATOM 928 C C . PHE A 1 118 ? -14.895 1.272 -7.253 1.00 91.44 118 PHE A C 1
ATOM 930 O O . PHE A 1 118 ? -15.675 0.440 -7.725 1.00 91.44 118 PHE A O 1
ATOM 937 N N . ILE A 1 119 ? -13.606 1.008 -7.054 1.00 93.00 119 ILE A N 1
ATOM 938 C CA . ILE A 1 119 ? -12.992 -0.284 -7.358 1.00 93.00 119 ILE A CA 1
ATOM 939 C C . ILE A 1 119 ? -12.879 -1.081 -6.064 1.00 93.00 119 ILE A C 1
ATOM 941 O O . ILE A 1 119 ? -12.196 -0.693 -5.119 1.00 93.00 119 ILE A O 1
ATOM 945 N N . ALA A 1 120 ? -13.576 -2.207 -6.038 1.00 91.62 120 ALA A N 1
ATOM 946 C CA . ALA A 1 120 ? -13.588 -3.145 -4.939 1.00 91.62 120 ALA A CA 1
ATOM 947 C C . ALA A 1 120 ? -12.662 -4.331 -5.231 1.00 91.62 120 ALA A C 1
ATOM 949 O O . ALA A 1 120 ? -12.480 -4.744 -6.380 1.00 91.62 120 ALA A O 1
ATOM 950 N N . VAL A 1 121 ? -12.131 -4.921 -4.163 1.00 92.62 121 VAL A N 1
ATOM 951 C CA . VAL A 1 121 ? -11.392 -6.185 -4.205 1.00 92.62 121 VAL A CA 1
ATOM 952 C C . VAL A 1 121 ? -12.199 -7.205 -3.412 1.00 92.62 121 VAL A C 1
ATOM 954 O O . VAL A 1 121 ? -12.453 -6.999 -2.226 1.00 92.62 121 VAL A O 1
ATOM 957 N N . ASN A 1 122 ? -12.649 -8.283 -4.056 1.00 88.69 122 ASN A N 1
ATOM 958 C CA . ASN A 1 122 ? -13.598 -9.253 -3.491 1.00 88.69 122 ASN A CA 1
ATOM 959 C C . ASN A 1 122 ? -14.859 -8.589 -2.901 1.00 88.69 122 ASN A C 1
ATOM 961 O O . ASN A 1 122 ? -15.329 -8.955 -1.824 1.00 88.69 122 ASN A O 1
ATOM 965 N N . GLY A 1 123 ? -15.409 -7.598 -3.604 1.00 85.00 123 GLY A N 1
ATOM 966 C CA . GLY A 1 123 ? -16.645 -6.914 -3.230 1.00 85.00 123 GLY A CA 1
ATOM 967 C C . GLY A 1 123 ? -16.553 -5.954 -2.037 1.00 85.00 123 GLY A C 1
ATOM 968 O O . GLY A 1 123 ? -17.590 -5.632 -1.460 1.00 85.00 123 GLY A O 1
ATOM 969 N N . ARG A 1 124 ? -15.350 -5.506 -1.647 1.00 87.56 124 ARG A N 1
ATOM 970 C CA . ARG A 1 124 ? -15.127 -4.579 -0.522 1.00 87.56 124 ARG A CA 1
ATOM 971 C C . ARG A 1 124 ? -14.018 -3.545 -0.765 1.00 87.56 124 ARG A C 1
ATOM 973 O O . ARG A 1 124 ? -13.147 -3.743 -1.608 1.00 87.56 124 ARG A O 1
ATOM 980 N N . ILE A 1 125 ? -14.064 -2.467 0.022 1.00 90.31 125 ILE A N 1
ATOM 981 C CA . ILE A 1 125 ? -12.993 -1.478 0.221 1.00 90.31 125 ILE A CA 1
ATOM 982 C C . ILE A 1 125 ? -12.726 -1.349 1.739 1.00 90.31 125 ILE A C 1
ATOM 984 O O . ILE A 1 125 ? -13.685 -1.178 2.495 1.00 90.31 125 ILE A O 1
ATOM 988 N N . PRO A 1 126 ? -11.469 -1.447 2.216 1.00 93.50 126 PRO A N 1
ATOM 989 C CA . PRO A 1 126 ? -10.309 -1.995 1.521 1.00 93.50 126 PRO A CA 1
ATOM 990 C C . PRO A 1 126 ? -10.544 -3.461 1.148 1.00 93.50 126 PRO A C 1
ATOM 992 O O . PRO A 1 126 ? -11.431 -4.129 1.702 1.00 93.50 126 PRO A O 1
ATOM 995 N N . GLY A 1 127 ? -9.711 -3.964 0.245 1.00 94.00 127 GLY A N 1
ATOM 996 C CA . GLY A 1 127 ? -9.602 -5.385 -0.045 1.00 94.00 127 GLY A CA 1
ATOM 997 C C . GLY A 1 127 ? -9.230 -6.223 1.183 1.00 94.00 127 GLY A C 1
ATOM 998 O O . GLY A 1 127 ? -8.833 -5.675 2.215 1.00 94.00 127 GLY A O 1
ATOM 999 N N . PRO A 1 128 ? -9.365 -7.559 1.100 1.00 94.50 128 PRO A N 1
ATOM 1000 C CA . PRO A 1 128 ? -9.059 -8.446 2.216 1.00 94.50 128 PRO A CA 1
ATOM 1001 C C . PRO A 1 128 ? -7.624 -8.275 2.724 1.00 94.50 128 PRO A C 1
ATOM 1003 O O . PRO A 1 128 ? -6.684 -8.207 1.928 1.00 94.50 128 PRO A O 1
ATOM 1006 N N . THR A 1 129 ? -7.454 -8.267 4.044 1.00 96.88 129 THR A N 1
ATOM 1007 C CA . THR A 1 129 ? -6.140 -8.352 4.689 1.00 96.88 129 THR A CA 1
ATOM 1008 C C . THR A 1 129 ? -5.584 -9.755 4.476 1.00 96.88 129 THR A C 1
ATOM 1010 O O . THR A 1 129 ? -6.129 -10.723 5.008 1.00 96.88 129 THR A O 1
ATOM 1013 N N . LEU A 1 130 ? -4.504 -9.873 3.708 1.00 97.31 130 LEU A N 1
ATOM 1014 C CA . LEU A 1 130 ? -3.795 -11.134 3.505 1.00 97.31 130 LEU A CA 1
ATOM 1015 C C . LEU A 1 130 ? -2.799 -11.322 4.651 1.00 97.31 130 LEU A C 1
ATOM 1017 O O . LEU A 1 130 ? -1.980 -10.440 4.904 1.00 97.31 130 LEU A O 1
ATOM 1021 N N . ILE A 1 131 ? -2.864 -12.452 5.349 1.00 96.75 131 ILE A N 1
ATOM 1022 C CA . ILE A 1 131 ? -1.964 -12.778 6.458 1.00 96.75 131 ILE A CA 1
ATOM 1023 C C . ILE A 1 131 ? -1.214 -14.064 6.118 1.00 96.75 131 ILE A C 1
ATOM 1025 O O . ILE A 1 131 ? -1.812 -15.111 5.867 1.00 96.75 131 ILE A O 1
ATOM 1029 N N . VAL A 1 132 ? 0.110 -13.967 6.125 1.00 94.81 132 VAL A N 1
ATOM 1030 C CA . VAL A 1 132 ? 1.058 -15.055 5.860 1.00 94.81 132 VAL A CA 1
ATOM 1031 C C . VAL A 1 132 ? 2.178 -15.009 6.902 1.00 94.81 132 VAL A C 1
ATOM 1033 O O . VAL A 1 132 ? 2.249 -14.081 7.704 1.00 94.81 132 VAL A O 1
ATOM 1036 N N . THR A 1 133 ? 3.061 -16.000 6.910 1.00 92.81 133 THR A N 1
ATOM 1037 C CA . THR A 1 133 ? 4.230 -16.085 7.797 1.00 92.81 133 THR A CA 1
ATOM 1038 C C . THR A 1 133 ? 5.523 -15.982 6.991 1.00 92.81 133 THR A C 1
ATOM 1040 O O . THR A 1 133 ? 5.624 -16.508 5.881 1.00 92.81 133 THR A O 1
ATOM 1043 N N . GLU A 1 134 ? 6.528 -15.332 7.574 1.00 92.56 134 GLU A N 1
ATOM 1044 C CA . GLU A 1 134 ? 7.873 -15.157 7.025 1.00 92.56 134 GLU A CA 1
ATOM 1045 C C . GLU A 1 134 ? 8.439 -16.455 6.411 1.00 92.56 134 GLU A C 1
ATOM 1047 O O . GLU A 1 134 ? 8.659 -17.473 7.079 1.00 92.56 134 GLU A O 1
ATOM 1052 N N . GLY A 1 135 ? 8.714 -16.392 5.109 1.00 88.38 135 GLY A N 1
ATOM 1053 C CA . GLY A 1 135 ? 9.303 -17.459 4.309 1.00 88.38 135 GLY A CA 1
ATOM 1054 C C . GLY A 1 135 ? 8.318 -18.339 3.535 1.00 88.38 135 GLY A C 1
ATOM 1055 O O . GLY A 1 135 ? 8.797 -19.107 2.699 1.00 88.38 135 GLY A O 1
ATOM 1056 N N . GLN A 1 136 ? 7.000 -18.225 3.756 1.00 88.44 136 GLN A N 1
ATOM 1057 C CA . GLN A 1 136 ? 5.982 -18.930 2.959 1.00 88.44 136 GLN A CA 1
ATOM 1058 C C . GLN A 1 136 ? 5.991 -18.477 1.486 1.00 88.44 136 GLN A C 1
ATOM 1060 O O . GLN A 1 136 ? 6.324 -17.328 1.168 1.00 88.44 136 GLN A O 1
ATOM 1065 N N . LEU A 1 137 ? 5.593 -19.380 0.582 1.00 90.06 137 LEU A N 1
ATOM 1066 C CA . LEU A 1 137 ? 5.363 -19.051 -0.825 1.00 90.06 137 LEU A CA 1
ATOM 1067 C C . LEU A 1 137 ? 3.912 -18.589 -1.010 1.00 90.06 137 LEU A C 1
ATOM 1069 O O . LEU A 1 137 ? 2.969 -19.333 -0.742 1.00 90.06 137 LEU A O 1
ATOM 1073 N N . VAL A 1 138 ? 3.745 -17.358 -1.482 1.00 92.38 138 VAL A N 1
ATOM 1074 C CA . VAL A 1 138 ? 2.452 -16.713 -1.702 1.00 92.38 138 VAL A CA 1
ATOM 1075 C C . VAL A 1 138 ? 2.100 -16.794 -3.180 1.00 92.38 138 VAL A C 1
ATOM 1077 O O . VAL A 1 138 ? 2.918 -16.479 -4.045 1.00 92.38 138 VAL A O 1
ATOM 1080 N N . LYS A 1 139 ? 0.868 -17.206 -3.470 1.00 94.06 139 LYS A N 1
ATOM 1081 C CA . LYS A 1 139 ? 0.285 -17.246 -4.810 1.00 94.06 139 LYS A CA 1
ATOM 1082 C C . LYS A 1 139 ? -1.020 -16.459 -4.787 1.00 94.06 139 LYS A C 1
ATOM 1084 O O . LYS A 1 139 ? -1.920 -16.810 -4.033 1.00 94.06 139 LYS A O 1
ATOM 1089 N N . VAL A 1 140 ? -1.157 -15.428 -5.618 1.00 95.69 140 VAL A N 1
ATOM 1090 C CA . VAL A 1 140 ? -2.397 -14.641 -5.702 1.00 95.69 140 VAL A CA 1
ATOM 1091 C C . VAL A 1 140 ? -2.910 -14.596 -7.131 1.00 95.69 140 VAL A C 1
ATOM 1093 O O . VAL A 1 140 ? -2.263 -14.039 -8.016 1.00 95.69 140 VAL A O 1
ATOM 1096 N N . ASN A 1 141 ? -4.086 -15.178 -7.355 1.00 94.38 141 ASN A N 1
ATOM 1097 C CA . ASN A 1 141 ? -4.793 -15.094 -8.628 1.00 94.38 141 ASN A CA 1
ATOM 1098 C C . ASN A 1 141 ? -5.650 -13.820 -8.660 1.00 94.38 141 ASN A C 1
ATOM 1100 O O . ASN A 1 141 ? -6.663 -13.737 -7.963 1.00 94.38 141 ASN A O 1
ATOM 1104 N N . VAL A 1 142 ? -5.226 -12.834 -9.450 1.00 95.81 142 VAL A N 1
ATOM 1105 C CA . VAL A 1 142 ? -5.919 -11.558 -9.652 1.00 95.81 142 VAL A CA 1
ATOM 1106 C C . VAL A 1 142 ? -6.739 -11.641 -10.934 1.00 95.81 142 VAL A C 1
ATOM 1108 O O . VAL A 1 142 ? -6.197 -11.925 -12.003 1.00 95.81 142 VAL A O 1
ATOM 1111 N N . ILE A 1 143 ? -8.041 -11.384 -10.834 1.00 94.25 143 ILE A N 1
ATOM 1112 C CA . ILE A 1 143 ? -9.008 -11.488 -11.931 1.00 94.25 143 ILE A CA 1
ATOM 1113 C C . ILE A 1 143 ? -9.593 -10.100 -12.178 1.00 94.25 143 ILE A C 1
ATOM 1115 O O . ILE A 1 143 ? -10.273 -9.548 -11.314 1.00 94.25 143 ILE A O 1
ATOM 1119 N N . ASN A 1 144 ? -9.340 -9.536 -13.357 1.00 94.75 144 ASN A N 1
ATOM 1120 C CA . ASN A 1 144 ? -9.849 -8.222 -13.724 1.00 94.75 144 ASN A CA 1
ATOM 1121 C C . ASN A 1 144 ? -11.278 -8.334 -14.284 1.00 94.75 144 ASN A C 1
ATOM 1123 O O . ASN A 1 144 ? -11.483 -8.868 -15.375 1.00 94.75 144 ASN A O 1
ATOM 1127 N N . ARG A 1 145 ? -12.263 -7.798 -13.556 1.00 91.88 145 ARG A N 1
ATOM 1128 C CA . ARG A 1 145 ? -13.674 -7.692 -13.975 1.00 91.88 145 ARG A CA 1
ATOM 1129 C C . ARG A 1 145 ? -14.102 -6.256 -14.282 1.00 91.88 145 ARG A C 1
ATOM 1131 O O . ARG A 1 145 ? -15.293 -6.007 -14.473 1.00 91.88 145 ARG A O 1
ATOM 1138 N N . LEU A 1 146 ? -13.163 -5.310 -14.341 1.00 90.62 146 LEU A N 1
ATOM 1139 C CA . LEU A 1 146 ? -13.433 -3.963 -14.838 1.00 90.62 146 LEU A CA 1
ATOM 1140 C C . LEU A 1 146 ? -13.812 -4.030 -16.324 1.00 90.62 146 LEU A C 1
ATOM 1142 O O . LEU A 1 146 ? -13.329 -4.880 -17.070 1.00 90.62 146 LEU A O 1
ATOM 1146 N N . ALA A 1 147 ? -14.696 -3.134 -16.762 1.00 87.56 147 ALA A N 1
ATOM 1147 C CA . ALA A 1 147 ? -15.265 -3.193 -18.110 1.00 87.56 147 ALA A CA 1
ATOM 1148 C C . ALA A 1 147 ? -14.316 -2.685 -19.214 1.00 87.56 147 ALA A C 1
ATOM 1150 O O . ALA A 1 147 ? -14.458 -3.078 -20.372 1.00 87.56 147 ALA A O 1
ATOM 1151 N N . SER A 1 148 ? -13.390 -1.784 -18.873 1.00 85.38 148 SER A N 1
ATOM 1152 C CA . SER A 1 148 ? -12.631 -0.984 -19.849 1.00 85.38 148 SER A CA 1
ATOM 1153 C C . SER A 1 148 ? -11.174 -0.703 -19.480 1.00 85.38 148 SER A C 1
ATOM 1155 O O . SER A 1 148 ? -10.446 -0.169 -20.310 1.00 85.38 148 SER A O 1
ATOM 1157 N N . GLU A 1 149 ? -10.744 -1.037 -18.265 1.00 91.31 149 GLU A N 1
ATOM 1158 C CA . GLU A 1 149 ? -9.422 -0.684 -17.739 1.00 91.31 149 GLU A CA 1
ATOM 1159 C C . GLU A 1 149 ? -8.567 -1.934 -17.522 1.00 91.31 149 GLU A C 1
ATOM 1161 O O . GLU A 1 149 ? -9.081 -2.974 -17.100 1.00 91.31 149 GLU A O 1
ATOM 1166 N N . SER A 1 150 ? -7.265 -1.842 -17.796 1.00 93.62 150 SER A N 1
ATOM 1167 C CA . SER A 1 150 ? -6.290 -2.823 -17.320 1.00 93.62 150 SER A CA 1
ATOM 1168 C C . SER A 1 150 ? -6.055 -2.666 -15.815 1.00 93.62 150 SER A C 1
ATOM 1170 O O . SER A 1 150 ? -6.361 -1.627 -15.236 1.00 93.62 150 SER A O 1
ATOM 1172 N N . VAL A 1 151 ? -5.545 -3.714 -15.170 1.00 95.75 151 VAL A N 1
ATOM 1173 C CA . VAL A 1 151 ? -5.208 -3.716 -13.737 1.00 95.75 151 VAL A CA 1
ATOM 1174 C C . VAL A 1 151 ? -3.848 -4.369 -13.534 1.00 95.75 151 VAL A C 1
ATOM 1176 O O . VAL A 1 151 ? -3.575 -5.412 -14.125 1.00 95.75 151 VAL A O 1
ATOM 1179 N N . SER A 1 152 ? -3.027 -3.841 -12.639 1.00 96.38 152 SER A N 1
ATOM 1180 C CA . SER A 1 152 ? -1.859 -4.522 -12.085 1.00 96.38 152 SER A CA 1
ATOM 1181 C C . SER A 1 152 ? -1.824 -4.323 -10.570 1.00 96.38 152 SER A C 1
ATOM 1183 O O . SER A 1 152 ? -2.339 -3.328 -10.070 1.00 96.38 152 SER A O 1
ATOM 1185 N N . VAL A 1 153 ? -1.259 -5.274 -9.823 1.00 98.19 153 VAL A N 1
ATOM 1186 C CA . VAL A 1 153 ? -1.192 -5.212 -8.353 1.00 98.19 153 VAL A CA 1
ATOM 1187 C C . VAL A 1 153 ? 0.264 -5.227 -7.908 1.00 98.19 153 VAL A C 1
ATOM 1189 O O . VAL A 1 153 ? 0.968 -6.204 -8.162 1.00 98.19 153 VAL A O 1
ATOM 1192 N N . HIS A 1 154 ? 0.694 -4.155 -7.242 1.00 98.44 154 HIS A N 1
ATOM 1193 C CA . HIS A 1 154 ? 1.997 -4.064 -6.585 1.00 98.44 154 HIS A CA 1
ATOM 1194 C C . HIS A 1 154 ? 1.923 -4.589 -5.144 1.00 98.44 154 HIS A C 1
ATOM 1196 O O . HIS A 1 154 ? 0.895 -4.459 -4.475 1.00 98.44 154 HIS A O 1
ATOM 1202 N N . TRP A 1 155 ? 3.026 -5.172 -4.672 1.00 98.19 155 TRP A N 1
ATOM 1203 C CA . TRP A 1 155 ? 3.181 -5.774 -3.345 1.00 98.19 155 TRP A CA 1
ATOM 1204 C C . TRP A 1 155 ? 4.134 -4.917 -2.507 1.00 98.19 155 TRP A C 1
ATOM 1206 O O . TRP A 1 155 ? 5.291 -5.281 -2.298 1.00 98.19 155 TRP A O 1
ATOM 1216 N N . HIS A 1 156 ? 3.652 -3.755 -2.074 1.00 98.38 156 HIS A N 1
ATOM 1217 C CA . HIS A 1 156 ? 4.447 -2.693 -1.457 1.00 98.38 156 HIS A CA 1
ATOM 1218 C C . HIS A 1 156 ? 5.271 -3.182 -0.266 1.00 98.38 156 HIS A C 1
ATOM 1220 O O . HIS A 1 156 ? 4.725 -3.612 0.752 1.00 98.38 156 HIS A O 1
ATOM 1226 N N . GLY A 1 157 ? 6.596 -3.063 -0.388 1.00 96.81 157 GLY A N 1
ATOM 1227 C CA . GLY A 1 157 ? 7.580 -3.508 0.606 1.00 96.81 157 GLY A CA 1
ATOM 1228 C C . GLY A 1 157 ? 8.108 -4.935 0.394 1.00 96.81 157 GLY A C 1
ATOM 1229 O O . GLY A 1 157 ? 9.066 -5.335 1.056 1.00 96.81 157 GLY A O 1
ATOM 1230 N N . MET A 1 158 ? 7.552 -5.711 -0.546 1.00 97.00 158 MET A N 1
ATOM 1231 C CA . MET A 1 158 ? 8.131 -6.995 -0.959 1.00 97.00 158 MET A CA 1
ATOM 1232 C C . MET A 1 158 ? 9.281 -6.769 -1.940 1.00 97.00 158 MET A C 1
ATOM 1234 O O . MET A 1 158 ? 9.139 -6.079 -2.945 1.00 97.00 158 MET A O 1
ATOM 1238 N N . HIS A 1 159 ? 10.421 -7.418 -1.708 1.00 94.75 159 HIS A N 1
ATOM 1239 C CA . HIS A 1 159 ? 11.601 -7.219 -2.554 1.00 94.75 159 HIS A CA 1
ATOM 1240 C C . HIS A 1 159 ? 11.499 -7.910 -3.925 1.00 94.75 159 HIS A C 1
ATOM 1242 O O . HIS A 1 159 ? 12.289 -7.608 -4.809 1.00 94.75 159 HIS A O 1
ATOM 1248 N N . GLN A 1 160 ? 10.595 -8.877 -4.124 1.00 93.38 160 GLN A N 1
ATOM 1249 C CA . GLN A 1 160 ? 10.462 -9.607 -5.402 1.00 93.38 160 GLN A CA 1
ATOM 1250 C C . GLN A 1 160 ? 11.798 -10.193 -5.915 1.00 93.38 160 GLN A C 1
ATOM 1252 O O . GLN A 1 160 ? 12.116 -10.165 -7.109 1.00 93.38 160 GLN A O 1
ATOM 1257 N N . ARG A 1 161 ? 12.622 -10.728 -4.998 1.00 89.25 161 ARG A N 1
ATOM 1258 C CA . ARG A 1 161 ? 13.957 -11.255 -5.325 1.00 89.25 161 ARG A CA 1
ATOM 1259 C C . ARG A 1 161 ? 13.861 -12.388 -6.343 1.00 89.25 161 ARG A C 1
ATOM 1261 O O . ARG A 1 161 ? 13.202 -13.398 -6.100 1.00 89.25 161 ARG A O 1
ATOM 1268 N N . ASN A 1 162 ? 14.545 -12.232 -7.478 1.00 85.12 162 ASN A N 1
ATOM 1269 C CA . ASN A 1 162 ? 14.467 -13.128 -8.648 1.00 85.12 162 ASN A CA 1
ATOM 1270 C C . ASN A 1 162 ? 13.056 -13.259 -9.267 1.00 85.12 162 ASN A C 1
ATOM 1272 O O . ASN A 1 162 ? 12.791 -14.222 -9.982 1.00 85.12 162 ASN A O 1
ATOM 1276 N N . SER A 1 163 ? 12.150 -12.320 -8.985 1.00 88.38 163 SER A N 1
ATOM 1277 C CA . SER A 1 163 ? 10.750 -12.317 -9.433 1.00 88.38 163 SER A CA 1
ATOM 1278 C C . SER A 1 163 ? 10.285 -10.911 -9.840 1.00 88.38 163 SER A C 1
ATOM 1280 O O . SER A 1 163 ? 9.120 -10.575 -9.698 1.00 88.38 163 SER A O 1
ATOM 1282 N N . ASN A 1 164 ? 11.180 -10.085 -10.396 1.00 89.44 164 ASN A N 1
ATOM 1283 C CA . ASN A 1 164 ? 10.910 -8.683 -10.748 1.00 89.44 164 ASN A CA 1
ATOM 1284 C C . ASN A 1 164 ? 9.637 -8.478 -11.607 1.00 89.44 164 ASN A C 1
ATOM 1286 O O . ASN A 1 164 ? 8.907 -7.529 -11.368 1.00 89.44 164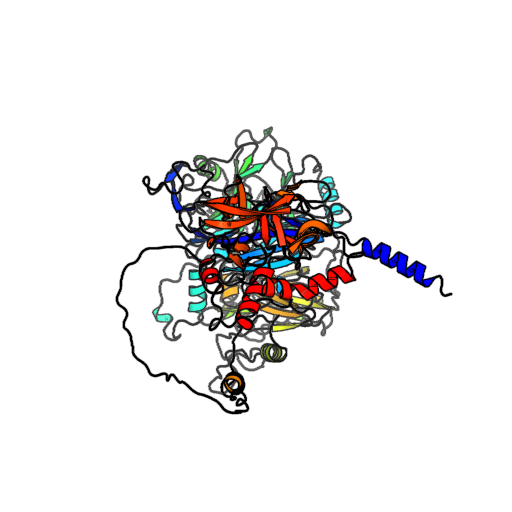 ASN A O 1
ATOM 1290 N N . TRP A 1 165 ? 9.281 -9.392 -12.519 1.00 87.56 165 TRP A N 1
ATOM 1291 C CA . TRP A 1 165 ? 8.022 -9.334 -13.298 1.00 87.56 165 TRP A CA 1
ATOM 1292 C C . TRP A 1 165 ? 6.736 -9.618 -12.490 1.00 87.56 165 TRP A C 1
ATOM 1294 O O . TRP A 1 165 ? 5.638 -9.535 -13.037 1.00 87.56 165 TRP A O 1
ATOM 1304 N N . MET A 1 166 ? 6.856 -9.980 -11.211 1.00 93.19 166 MET A N 1
ATOM 1305 C CA . MET A 1 166 ? 5.758 -10.101 -10.241 1.00 93.19 166 MET A CA 1
ATOM 1306 C C . MET A 1 166 ? 5.606 -8.838 -9.380 1.00 93.19 166 MET A C 1
ATOM 1308 O O . MET A 1 166 ? 4.736 -8.791 -8.516 1.00 93.19 166 MET A O 1
ATOM 1312 N N . ASP A 1 167 ? 6.429 -7.812 -9.610 1.00 95.19 167 ASP A N 1
ATOM 1313 C CA . ASP A 1 167 ? 6.398 -6.554 -8.863 1.00 95.19 167 ASP A CA 1
ATOM 1314 C C . ASP A 1 167 ? 5.164 -5.695 -9.157 1.00 95.19 167 ASP A C 1
ATOM 1316 O O . ASP A 1 167 ? 4.808 -4.855 -8.344 1.00 95.19 167 ASP A O 1
ATOM 1320 N N . GLY A 1 168 ? 4.456 -5.912 -10.267 1.00 94.31 168 GLY A N 1
ATOM 1321 C CA . GLY A 1 168 ? 3.150 -5.282 -10.466 1.00 94.31 168 GLY A CA 1
ATOM 1322 C C . GLY A 1 168 ? 3.152 -3.906 -11.119 1.00 94.31 168 GLY A C 1
ATOM 1323 O O . GLY A 1 168 ? 2.070 -3.394 -11.378 1.00 94.31 168 GLY A O 1
ATOM 1324 N N . VAL A 1 169 ? 4.298 -3.306 -11.440 1.00 94.12 169 VAL A N 1
ATOM 1325 C CA . VAL A 1 169 ? 4.348 -1.991 -12.102 1.00 94.12 169 VAL A CA 1
ATOM 1326 C C . VAL A 1 169 ? 3.982 -2.135 -13.579 1.00 94.12 169 VAL A C 1
ATOM 1328 O O . VAL A 1 169 ? 4.757 -2.682 -14.375 1.00 94.12 169 VAL A O 1
ATOM 1331 N N . GLU A 1 170 ? 2.802 -1.633 -13.956 1.00 91.69 170 GLU A N 1
ATOM 1332 C CA . GLU A 1 170 ? 2.360 -1.607 -15.351 1.00 91.69 170 GLU A CA 1
ATOM 1333 C C . GLU A 1 170 ? 3.358 -0.814 -16.213 1.00 91.69 170 GLU A C 1
ATOM 1335 O O . GLU A 1 170 ? 3.909 0.200 -15.787 1.00 91.69 170 GLU A O 1
ATOM 1340 N N . HIS A 1 171 ? 3.633 -1.311 -17.419 1.00 87.12 171 HIS A N 1
ATOM 1341 C CA . HIS A 1 171 ? 4.622 -0.788 -18.369 1.00 87.12 171 HIS A CA 1
ATOM 1342 C C . HIS A 1 171 ? 6.097 -0.851 -17.929 1.00 87.12 171 HIS A C 1
ATOM 1344 O O . HIS A 1 171 ? 6.974 -0.693 -18.774 1.00 87.12 171 HIS A O 1
ATOM 1350 N N . VAL A 1 172 ? 6.428 -1.156 -16.671 1.00 88.44 172 VAL A N 1
ATOM 1351 C CA . VAL A 1 172 ? 7.825 -1.394 -16.258 1.00 88.44 172 VAL A CA 1
ATOM 1352 C C . VAL A 1 172 ? 8.080 -2.890 -16.156 1.00 88.44 172 VAL A C 1
ATOM 1354 O O . VAL A 1 172 ? 8.689 -3.475 -17.055 1.00 88.44 172 VAL A O 1
ATOM 1357 N N . THR A 1 173 ? 7.565 -3.538 -15.115 1.00 90.06 173 THR A N 1
ATOM 1358 C CA . THR A 1 173 ? 7.852 -4.948 -14.817 1.00 90.06 173 THR A CA 1
ATOM 1359 C C . THR A 1 173 ? 6.843 -5.913 -15.431 1.00 90.06 173 THR A C 1
ATOM 1361 O O . THR A 1 173 ? 7.173 -7.076 -15.661 1.00 90.06 173 THR A O 1
ATOM 1364 N N . GLN A 1 174 ? 5.645 -5.433 -15.774 1.00 89.75 174 GLN A N 1
ATOM 1365 C CA . GLN A 1 174 ? 4.648 -6.219 -16.494 1.00 89.75 174 GLN A CA 1
ATOM 1366 C C . GLN A 1 174 ? 3.719 -5.369 -17.365 1.00 89.75 174 GLN A C 1
ATOM 1368 O O . GLN A 1 174 ? 3.630 -4.152 -17.232 1.00 89.75 174 GLN A O 1
ATOM 1373 N N . CYS A 1 175 ? 2.967 -6.035 -18.234 1.00 90.06 175 CYS A N 1
ATOM 1374 C CA . CYS A 1 175 ? 1.765 -5.468 -18.836 1.00 90.06 175 CYS A CA 1
ATOM 1375 C C . CYS A 1 175 ? 0.570 -5.613 -17.885 1.00 90.06 175 CYS A C 1
ATOM 1377 O O . CYS A 1 175 ? 0.514 -6.560 -17.090 1.00 90.06 175 CYS A O 1
ATOM 1379 N N . GLY A 1 176 ? -0.401 -4.707 -17.984 1.00 92.00 176 GLY A N 1
ATOM 1380 C CA . GLY A 1 176 ? -1.634 -4.802 -17.216 1.00 92.00 176 GLY A CA 1
ATOM 1381 C C . GLY A 1 176 ? -2.463 -6.025 -17.602 1.00 92.00 176 GLY A C 1
ATOM 1382 O O . GLY A 1 176 ? -2.407 -6.535 -18.724 1.00 92.00 176 GLY A O 1
ATOM 1383 N N . ILE A 1 177 ? -3.241 -6.512 -16.645 1.00 93.94 177 ILE A N 1
ATOM 1384 C CA . ILE A 1 177 ? -4.227 -7.575 -16.814 1.00 93.94 177 ILE A CA 1
ATOM 1385 C C . ILE A 1 177 ? -5.423 -6.951 -17.545 1.00 93.94 177 ILE A C 1
ATOM 1387 O O . ILE A 1 177 ? -6.070 -6.081 -16.961 1.00 93.94 177 ILE A O 1
ATOM 1391 N N . PRO A 1 178 ? -5.738 -7.323 -18.798 1.00 93.25 178 PRO A N 1
ATOM 1392 C CA . PRO A 1 178 ? -6.843 -6.702 -19.526 1.00 93.25 178 PRO A CA 1
ATOM 1393 C C . PRO A 1 178 ? -8.218 -7.114 -18.956 1.00 93.25 178 PRO A C 1
ATOM 1395 O O . PRO A 1 178 ? -8.313 -8.150 -18.289 1.00 93.25 178 PRO A O 1
ATOM 1398 N N . PRO A 1 179 ? -9.291 -6.351 -19.246 1.00 92.56 179 PRO A N 1
ATOM 1399 C CA . PRO A 1 179 ? -10.670 -6.705 -18.908 1.00 92.56 179 PRO A CA 1
ATOM 1400 C C . PRO A 1 179 ? -11.025 -8.167 -19.211 1.00 92.56 179 PRO A C 1
ATOM 1402 O O . PRO A 1 179 ? -10.842 -8.648 -20.332 1.00 92.56 179 PRO A O 1
ATOM 1405 N N . GLY A 1 180 ? -11.549 -8.878 -18.211 1.00 88.88 180 GLY A N 1
ATOM 1406 C CA . GLY A 1 180 ? -11.957 -10.283 -18.309 1.00 88.88 180 GLY A CA 1
ATOM 1407 C C . GLY A 1 180 ? -10.818 -11.309 -18.255 1.00 88.88 180 GLY A C 1
ATOM 1408 O O . GLY A 1 180 ? -11.094 -12.506 -18.346 1.00 88.88 180 GLY A O 1
ATOM 1409 N N . ALA A 1 181 ? -9.560 -10.883 -18.115 1.00 91.38 181 ALA A N 1
ATOM 1410 C CA . ALA A 1 181 ? -8.415 -11.775 -17.944 1.00 91.38 181 ALA A CA 1
ATOM 1411 C C . ALA A 1 181 ? -7.993 -11.918 -16.472 1.00 91.38 181 ALA A C 1
ATOM 1413 O O . ALA A 1 181 ? -8.435 -11.191 -15.583 1.00 91.38 181 ALA A O 1
ATOM 1414 N N . SER A 1 182 ? -7.090 -12.867 -16.229 1.00 92.62 182 SER A N 1
ATOM 1415 C CA . SER A 1 182 ? -6.508 -13.140 -14.918 1.00 92.62 182 SER A CA 1
ATOM 1416 C C . SER A 1 182 ? -4.992 -13.275 -14.998 1.00 92.62 182 SER A C 1
ATOM 1418 O O . SER A 1 182 ? -4.475 -13.799 -15.987 1.00 92.62 182 SER A O 1
ATOM 1420 N N . PHE A 1 183 ? -4.287 -12.899 -13.936 1.00 93.06 183 PHE A N 1
ATOM 1421 C CA . PHE A 1 183 ? -2.851 -13.121 -13.781 1.00 93.06 183 PHE A CA 1
ATOM 1422 C C . PHE A 1 183 ? -2.548 -13.649 -12.380 1.00 93.06 183 PHE A C 1
ATOM 1424 O O . PHE A 1 183 ? -3.199 -13.280 -11.406 1.00 93.06 183 PHE A O 1
ATOM 1431 N N . THR A 1 184 ? -1.569 -14.546 -12.275 1.00 93.88 184 THR A N 1
ATOM 1432 C CA . THR A 1 184 ? -1.174 -15.149 -10.998 1.00 93.88 184 THR A CA 1
ATOM 1433 C C . THR A 1 184 ? 0.183 -14.616 -10.568 1.00 93.88 184 THR A C 1
ATOM 1435 O O . THR A 1 184 ? 1.207 -14.986 -11.139 1.00 93.88 184 THR A O 1
ATOM 1438 N N . TYR A 1 185 ? 0.178 -13.792 -9.525 1.00 95.06 185 TYR A N 1
ATOM 1439 C CA . TYR A 1 185 ? 1.380 -13.366 -8.822 1.00 95.06 185 TYR A CA 1
ATOM 1440 C C . TYR A 1 185 ? 1.916 -14.519 -7.977 1.00 95.06 185 TYR A C 1
ATOM 1442 O O . TYR A 1 185 ? 1.140 -15.187 -7.291 1.00 95.06 185 TYR A O 1
ATOM 1450 N N . ILE A 1 186 ? 3.228 -14.759 -8.018 1.00 92.62 186 ILE A N 1
ATOM 1451 C CA . ILE A 1 186 ? 3.895 -15.739 -7.151 1.00 92.62 186 ILE A CA 1
ATOM 1452 C C . ILE A 1 186 ? 5.178 -15.122 -6.612 1.00 92.62 186 ILE A C 1
ATOM 1454 O O . ILE A 1 186 ? 6.081 -14.805 -7.383 1.00 92.62 186 ILE A O 1
ATOM 1458 N N . PHE A 1 187 ? 5.268 -14.994 -5.293 1.00 92.19 187 PHE A N 1
ATOM 1459 C CA . PHE A 1 187 ? 6.432 -14.446 -4.604 1.00 92.19 187 PHE A CA 1
ATOM 1460 C C . PHE A 1 187 ? 6.599 -15.105 -3.236 1.00 92.19 187 PHE A C 1
ATOM 1462 O O . PHE A 1 187 ? 5.693 -15.760 -2.721 1.00 92.19 187 PHE A O 1
ATOM 1469 N N . LYS A 1 188 ? 7.778 -14.960 -2.636 1.00 91.31 188 LYS A N 1
ATOM 1470 C CA . LYS A 1 188 ? 8.062 -15.479 -1.298 1.00 91.31 188 LYS A CA 1
ATOM 1471 C C . LYS A 1 188 ? 7.995 -14.332 -0.295 1.00 91.31 188 LYS A C 1
ATOM 1473 O O . LYS A 1 188 ? 8.647 -13.311 -0.500 1.00 91.31 188 LYS A O 1
ATOM 1478 N N . ALA A 1 189 ? 7.231 -14.502 0.779 1.00 93.00 189 ALA A N 1
ATOM 1479 C CA . ALA A 1 189 ? 7.047 -13.481 1.808 1.00 93.00 189 ALA A CA 1
ATOM 1480 C C . ALA A 1 189 ? 8.271 -13.418 2.742 1.00 93.00 189 ALA A C 1
ATOM 1482 O O . ALA A 1 189 ? 8.237 -13.916 3.864 1.00 93.00 189 ALA A O 1
ATOM 1483 N N . GLU A 1 190 ? 9.399 -12.894 2.255 1.00 91.62 190 GLU A N 1
ATOM 1484 C CA . GLU A 1 190 ? 10.661 -12.845 3.015 1.00 91.62 190 GLU A CA 1
ATOM 1485 C C . GLU A 1 190 ? 10.766 -11.633 3.950 1.00 91.62 190 GLU A C 1
ATOM 1487 O O . GLU A 1 190 ? 11.424 -11.718 4.984 1.00 91.62 190 GLU A O 1
ATOM 1492 N N . GLN A 1 191 ? 10.128 -10.513 3.610 1.00 94.25 191 GLN A N 1
ATOM 1493 C CA . GLN A 1 191 ? 10.098 -9.321 4.454 1.00 94.25 191 GLN A CA 1
ATOM 1494 C C . GLN A 1 191 ? 8.958 -9.466 5.468 1.00 94.25 191 GLN A C 1
ATOM 1496 O O . GLN A 1 191 ? 7.794 -9.321 5.108 1.00 94.25 191 GLN A O 1
ATOM 1501 N N . TYR A 1 192 ? 9.277 -9.757 6.731 1.00 95.50 192 TYR A N 1
ATOM 1502 C CA . TYR A 1 192 ? 8.279 -9.760 7.805 1.00 95.50 192 TYR A CA 1
ATOM 1503 C C . TYR A 1 192 ? 7.747 -8.341 8.102 1.00 95.50 192 TYR A C 1
ATOM 1505 O O . TYR A 1 192 ? 8.297 -7.341 7.633 1.00 95.50 192 TYR A O 1
ATOM 1513 N N . GLY A 1 193 ? 6.665 -8.256 8.875 1.00 96.94 193 GLY A N 1
ATOM 1514 C CA . GLY A 1 193 ? 6.049 -7.011 9.332 1.00 96.94 193 GLY A CA 1
ATOM 1515 C C . GLY A 1 193 ? 4.829 -6.565 8.515 1.00 96.94 193 GLY A C 1
ATOM 1516 O O . GLY A 1 193 ? 4.127 -7.374 7.899 1.00 96.94 193 GLY A O 1
ATOM 1517 N N . THR A 1 194 ? 4.550 -5.262 8.575 1.00 98.56 194 THR A N 1
ATOM 1518 C CA . THR A 1 194 ? 3.355 -4.628 7.998 1.00 98.56 194 THR A CA 1
ATOM 1519 C C . THR A 1 194 ? 3.619 -4.098 6.592 1.00 98.56 194 THR A C 1
ATOM 1521 O O . THR A 1 194 ? 4.349 -3.121 6.390 1.00 98.56 194 THR A O 1
ATOM 1524 N N . HIS A 1 195 ? 2.955 -4.720 5.623 1.00 98.50 195 HIS A N 1
ATOM 1525 C CA . HIS A 1 195 ? 2.998 -4.391 4.202 1.00 98.50 195 HIS A CA 1
ATOM 1526 C C . HIS A 1 195 ? 1.576 -4.227 3.666 1.00 98.50 195 HIS A C 1
ATOM 1528 O O . HIS A 1 195 ? 0.585 -4.337 4.397 1.00 98.50 195 HIS A O 1
ATOM 1534 N N . TRP A 1 196 ? 1.458 -3.931 2.379 1.00 98.50 196 TRP A N 1
ATOM 1535 C CA . TRP A 1 196 ? 0.171 -3.759 1.719 1.00 98.50 196 TRP A CA 1
ATOM 1536 C C . TRP A 1 196 ? 0.286 -4.055 0.226 1.00 98.50 196 TRP A C 1
ATOM 1538 O O . TRP A 1 196 ? 1.380 -4.227 -0.306 1.00 98.50 196 TRP A O 1
ATOM 1548 N N . TYR A 1 197 ? -0.853 -4.172 -0.441 1.00 98.62 197 TYR A N 1
ATOM 1549 C CA . TYR A 1 197 ? -0.940 -4.281 -1.889 1.00 98.62 197 TYR A CA 1
ATOM 1550 C C . TYR A 1 197 ? -1.873 -3.199 -2.422 1.00 98.62 197 TYR A C 1
ATOM 1552 O O . TYR A 1 197 ? -2.835 -2.823 -1.749 1.00 98.62 197 TYR A O 1
ATOM 1560 N N . HIS A 1 198 ? -1.611 -2.704 -3.627 1.00 98.50 198 HIS A N 1
ATOM 1561 C CA . HIS A 1 198 ? -2.453 -1.704 -4.286 1.00 98.50 198 HIS A CA 1
ATOM 1562 C C . HIS A 1 198 ? -2.367 -1.799 -5.805 1.00 98.50 198 HIS A C 1
ATOM 1564 O O . HIS A 1 198 ? -1.465 -2.443 -6.347 1.00 98.50 198 HIS A O 1
ATOM 1570 N N . SER A 1 199 ? -3.305 -1.151 -6.500 1.00 97.38 199 SER A N 1
ATOM 1571 C CA . SER A 1 199 ? -3.190 -1.006 -7.947 1.00 97.38 199 SER A CA 1
ATOM 1572 C C . SER A 1 199 ? -1.968 -0.182 -8.299 1.00 97.38 199 SER A C 1
ATOM 1574 O O . SER A 1 199 ? -1.710 0.843 -7.663 1.00 97.38 199 SER A O 1
ATOM 1576 N N . HIS A 1 200 ? -1.266 -0.604 -9.341 1.00 96.00 200 HIS A N 1
ATOM 1577 C CA . HIS A 1 200 ? -0.222 0.189 -9.980 1.00 96.00 200 HIS A CA 1
ATOM 1578 C C . HIS A 1 200 ? -0.580 0.533 -11.444 1.00 96.00 200 HIS A C 1
ATOM 1580 O O . HIS A 1 200 ? 0.295 0.874 -12.245 1.00 96.00 200 HIS A O 1
ATOM 1586 N N . SER A 1 201 ? -1.881 0.469 -11.762 1.00 93.25 201 SER A N 1
ATOM 1587 C CA . SER A 1 201 ? -2.508 0.876 -13.025 1.00 93.25 201 SER A CA 1
ATOM 1588 C C . SER A 1 201 ? -3.343 2.144 -12.839 1.00 93.25 201 SER A C 1
ATOM 1590 O O . SER A 1 201 ? -4.226 2.202 -11.978 1.00 93.25 201 SER A O 1
ATOM 1592 N N . GLY A 1 202 ? -3.109 3.152 -13.685 1.00 89.56 202 GLY A N 1
ATOM 1593 C CA . GLY A 1 202 ? -3.846 4.420 -13.659 1.00 89.56 202 GLY A CA 1
ATOM 1594 C C . GLY A 1 202 ? -3.866 5.073 -12.271 1.00 89.56 202 GLY A C 1
ATOM 1595 O O . GLY A 1 202 ? -2.872 5.033 -11.559 1.00 89.56 202 GLY A O 1
ATOM 1596 N N . ALA A 1 203 ? -5.007 5.654 -11.885 1.00 90.81 203 ALA A N 1
ATOM 1597 C CA . ALA A 1 203 ? -5.242 6.183 -10.534 1.00 90.81 203 ALA A CA 1
ATOM 1598 C C . ALA A 1 203 ? -6.038 5.204 -9.636 1.00 90.81 203 ALA A C 1
ATOM 1600 O O . ALA A 1 203 ? -6.710 5.608 -8.690 1.00 90.81 203 ALA A O 1
ATOM 1601 N N . GLN A 1 204 ? -6.092 3.910 -9.968 1.00 94.94 204 GLN A N 1
ATOM 1602 C CA . GLN A 1 204 ? -7.147 3.007 -9.473 1.00 94.94 204 GLN A CA 1
ATOM 1603 C C . GLN A 1 204 ? -7.153 2.787 -7.955 1.00 94.94 204 GLN A C 1
ATOM 1605 O O . GLN A 1 204 ? -8.201 2.479 -7.378 1.00 94.94 204 GLN A O 1
ATOM 1610 N N . ARG A 1 205 ? -6.016 2.965 -7.271 1.00 93.81 205 ARG A N 1
ATOM 1611 C CA . ARG A 1 205 ? -5.979 2.854 -5.805 1.00 93.81 205 ARG A CA 1
ATOM 1612 C C . ARG A 1 205 ? -6.755 3.981 -5.112 1.00 93.81 205 ARG A C 1
ATOM 1614 O O . ARG A 1 205 ? -7.281 3.741 -4.028 1.00 93.81 205 ARG A O 1
ATOM 1621 N N . THR A 1 206 ? -6.926 5.154 -5.744 1.00 91.88 206 THR A N 1
ATOM 1622 C CA . THR A 1 206 ? -7.765 6.246 -5.200 1.00 91.88 206 THR A CA 1
ATOM 1623 C C . THR A 1 206 ? -9.245 5.865 -5.127 1.00 91.88 206 THR A C 1
ATOM 1625 O O . THR A 1 206 ? -10.011 6.482 -4.391 1.00 91.88 206 THR A O 1
ATOM 1628 N N . ASP A 1 207 ? -9.645 4.839 -5.882 1.00 92.62 207 ASP A N 1
ATOM 1629 C CA . ASP A 1 207 ? -10.996 4.284 -5.903 1.00 92.62 207 ASP A CA 1
ATOM 1630 C C . ASP A 1 207 ? -11.156 3.016 -5.061 1.00 92.62 207 ASP A C 1
ATOM 1632 O O . ASP A 1 207 ? -12.254 2.470 -5.025 1.00 92.62 207 ASP A O 1
ATOM 1636 N N . GLY A 1 208 ? -10.118 2.569 -4.348 1.00 92.38 208 GLY A N 1
ATOM 1637 C CA . GLY A 1 208 ? -10.233 1.471 -3.383 1.00 92.38 208 GLY A CA 1
ATOM 1638 C C . GLY A 1 208 ? -9.505 0.177 -3.727 1.00 92.38 208 GLY A C 1
ATOM 1639 O O . GLY A 1 208 ? -9.558 -0.754 -2.922 1.00 92.38 208 GLY A O 1
ATOM 1640 N N . LEU A 1 209 ? -8.788 0.103 -4.857 1.00 96.31 209 LEU A N 1
ATOM 1641 C CA . LEU A 1 209 ? -7.970 -1.070 -5.185 1.00 96.31 209 LEU A CA 1
ATOM 1642 C C . LEU A 1 209 ? -6.677 -1.081 -4.346 1.00 96.31 209 LEU A C 1
ATOM 1644 O O . LEU A 1 209 ? -5.592 -0.766 -4.834 1.00 96.31 209 LEU A O 1
ATOM 1648 N N . PHE A 1 210 ? -6.813 -1.439 -3.069 1.00 97.69 210 PHE A N 1
ATOM 1649 C CA . PHE A 1 210 ? -5.726 -1.726 -2.133 1.00 97.69 210 PHE A CA 1
ATOM 1650 C C . PHE A 1 210 ? -6.206 -2.605 -0.966 1.00 97.69 210 PHE A C 1
ATOM 1652 O O . PHE A 1 210 ? -7.405 -2.698 -0.698 1.00 97.69 210 PHE A O 1
ATOM 1659 N N . GLY A 1 211 ? -5.275 -3.216 -0.237 1.00 97.56 211 GLY A N 1
ATOM 1660 C CA . GLY A 1 211 ? -5.537 -3.947 1.005 1.00 97.56 211 GLY A CA 1
ATOM 1661 C C . GLY A 1 211 ? -4.244 -4.271 1.757 1.00 97.56 211 GLY A C 1
ATOM 1662 O O . GLY A 1 211 ? -3.147 -4.064 1.245 1.00 97.56 211 GLY A O 1
ATOM 1663 N N . ALA A 1 212 ? -4.352 -4.748 2.995 1.00 98.19 212 ALA A N 1
ATOM 1664 C CA . ALA A 1 212 ? -3.181 -5.035 3.824 1.00 98.19 212 ALA A CA 1
ATOM 1665 C C . ALA A 1 212 ? -2.538 -6.397 3.490 1.00 98.19 212 ALA A C 1
ATOM 1667 O O . ALA A 1 212 ? -3.231 -7.358 3.151 1.00 98.19 212 ALA A O 1
ATOM 1668 N N . LEU A 1 213 ? -1.215 -6.488 3.641 1.00 98.25 213 LEU A N 1
ATOM 1669 C CA . LEU A 1 213 ? -0.428 -7.720 3.560 1.00 98.25 213 LEU A CA 1
ATOM 1670 C C . LEU A 1 213 ? 0.424 -7.817 4.828 1.00 98.25 213 LEU A C 1
ATOM 1672 O O . LEU A 1 213 ? 1.403 -7.095 4.987 1.00 98.25 213 LEU A O 1
ATOM 1676 N N . ILE A 1 214 ? 0.060 -8.700 5.750 1.00 98.38 214 ILE A N 1
ATOM 1677 C CA . ILE A 1 214 ? 0.794 -8.883 7.002 1.00 98.38 214 ILE A CA 1
ATOM 1678 C C . ILE A 1 214 ? 1.625 -10.155 6.906 1.00 98.38 214 ILE A C 1
ATOM 1680 O O . ILE A 1 214 ? 1.086 -11.252 6.753 1.00 98.38 214 ILE A O 1
ATOM 1684 N N . VAL A 1 215 ? 2.942 -10.006 7.027 1.00 97.25 215 VAL A N 1
ATOM 1685 C CA . VAL A 1 215 ? 3.885 -11.125 7.047 1.00 97.25 215 VAL A CA 1
ATOM 1686 C C . VAL A 1 215 ? 4.331 -11.330 8.494 1.00 97.25 215 VAL A C 1
ATOM 1688 O O . VAL A 1 215 ? 5.225 -10.642 8.984 1.00 97.25 215 VAL A O 1
ATOM 1691 N N . LYS A 1 216 ? 3.676 -12.249 9.208 1.00 95.44 216 LYS A N 1
ATOM 1692 C CA . LYS A 1 216 ? 3.990 -12.586 10.603 1.00 95.44 216 LYS A CA 1
ATOM 1693 C C . LYS A 1 216 ? 5.443 -13.035 10.738 1.00 95.44 216 LYS A C 1
ATOM 1695 O O . LYS A 1 216 ? 5.952 -13.800 9.916 1.00 95.44 216 LYS A O 1
ATOM 1700 N N . GLU A 1 217 ? 6.096 -12.569 11.793 1.00 94.19 217 GLU A N 1
ATOM 1701 C CA . GLU A 1 217 ? 7.469 -12.925 12.122 1.00 94.19 217 GLU A CA 1
ATOM 1702 C C . GLU A 1 217 ? 7.589 -14.419 12.450 1.00 94.19 217 GLU A C 1
ATOM 1704 O O . GLU A 1 217 ? 6.736 -15.001 13.125 1.00 94.19 217 GLU A O 1
ATOM 1709 N N . LYS A 1 218 ? 8.671 -15.068 12.013 1.00 89.62 218 LYS A N 1
ATOM 1710 C CA . LYS A 1 218 ? 8.879 -16.487 12.307 1.00 89.62 218 LYS A CA 1
ATOM 1711 C C . LYS A 1 218 ? 9.307 -16.704 13.762 1.00 89.62 218 LYS A C 1
ATOM 1713 O O . LYS A 1 218 ? 10.456 -16.443 14.114 1.00 89.62 218 LYS A O 1
ATOM 1718 N N . GLU A 1 219 ? 8.435 -17.305 14.575 1.00 84.00 219 GLU A N 1
ATOM 1719 C CA . GLU A 1 219 ? 8.693 -17.581 16.003 1.00 84.00 219 GLU A CA 1
ATOM 1720 C C . GLU A 1 219 ? 10.048 -18.260 16.285 1.00 84.00 219 GLU A C 1
ATOM 1722 O O . GLU A 1 219 ? 10.723 -17.939 17.261 1.00 84.00 219 GLU A O 1
ATOM 1727 N N . GLN A 1 220 ? 10.461 -19.213 15.438 1.00 81.75 220 GLN A N 1
ATOM 1728 C CA . GLN A 1 220 ? 11.703 -19.968 15.619 1.00 81.75 220 GLN A CA 1
ATOM 1729 C C . GLN A 1 220 ? 12.808 -19.519 14.661 1.00 81.75 220 GLN A C 1
ATOM 1731 O O . GLN A 1 220 ? 12.745 -19.739 13.448 1.00 81.75 220 GLN A O 1
ATOM 1736 N N . GLY A 1 221 ? 13.884 -18.982 15.240 1.00 82.00 221 GLY A N 1
ATOM 1737 C CA . GLY A 1 221 ? 15.116 -18.623 14.535 1.00 82.00 221 GLY A CA 1
ATOM 1738 C C . GLY A 1 221 ? 15.189 -17.170 14.062 1.00 82.00 221 GLY A C 1
ATOM 1739 O O . GLY A 1 221 ? 16.276 -16.738 13.683 1.00 82.00 221 GLY A O 1
ATOM 1740 N N . ASN A 1 222 ? 14.099 -16.398 14.135 1.00 89.31 222 ASN A N 1
ATOM 1741 C CA . ASN A 1 222 ? 14.153 -14.957 13.904 1.00 89.31 222 ASN A CA 1
ATOM 1742 C C . ASN A 1 222 ? 14.713 -14.242 15.154 1.00 89.31 222 ASN A C 1
ATOM 1744 O O . ASN A 1 222 ? 14.066 -14.134 16.203 1.00 89.31 222 ASN A O 1
ATOM 1748 N N . LEU A 1 223 ? 15.955 -13.761 15.043 1.00 91.12 223 LEU A N 1
ATOM 1749 C CA . LEU A 1 223 ? 16.650 -13.045 16.119 1.00 91.12 223 LEU A CA 1
ATOM 1750 C C . LEU A 1 223 ? 16.040 -11.662 16.401 1.00 91.12 223 LEU A C 1
ATOM 1752 O O . LEU A 1 223 ? 16.044 -11.233 17.553 1.00 91.12 223 LEU A O 1
ATOM 1756 N N . GLN A 1 224 ? 15.487 -10.995 15.382 1.00 92.44 224 GLN A N 1
ATOM 1757 C CA . GLN A 1 224 ? 14.844 -9.683 15.514 1.00 92.44 224 GLN A CA 1
ATOM 1758 C C . GLN A 1 224 ? 13.552 -9.806 16.330 1.00 92.44 224 GLN A C 1
ATOM 1760 O O . GLN A 1 224 ? 13.358 -9.079 17.301 1.00 92.44 224 GLN A O 1
ATOM 1765 N N . TYR A 1 225 ? 12.726 -10.808 16.018 1.00 94.81 225 TYR A N 1
ATOM 1766 C CA . TYR A 1 225 ? 11.513 -11.111 16.778 1.00 94.81 225 TYR A CA 1
ATOM 1767 C C . TYR A 1 225 ? 11.820 -11.550 18.217 1.00 94.81 225 TYR A C 1
ATOM 1769 O O . TYR A 1 225 ? 11.189 -11.083 19.163 1.00 94.81 225 TYR A O 1
ATOM 1777 N N . THR A 1 226 ? 12.861 -12.368 18.416 1.00 95.00 226 THR A N 1
ATOM 1778 C CA . THR A 1 226 ? 13.331 -12.731 19.767 1.00 95.00 226 THR A CA 1
ATOM 1779 C C . THR A 1 226 ? 13.733 -11.489 20.576 1.00 95.00 226 THR A C 1
ATOM 1781 O O . THR A 1 226 ? 13.402 -11.381 21.757 1.00 95.00 226 THR A O 1
ATOM 1784 N N . ALA A 1 227 ? 14.424 -10.529 19.953 1.00 95.50 227 ALA A N 1
ATOM 1785 C CA . ALA A 1 227 ? 14.785 -9.269 20.596 1.00 95.50 227 ALA A CA 1
ATOM 1786 C C . ALA A 1 227 ? 13.560 -8.391 20.900 1.00 95.50 227 ALA A C 1
ATOM 1788 O O . ALA A 1 227 ? 13.499 -7.803 21.977 1.00 95.50 227 ALA A O 1
ATOM 1789 N N . PHE A 1 228 ? 12.561 -8.358 20.013 1.00 95.94 228 PHE A N 1
ATOM 1790 C CA . PHE A 1 228 ? 11.285 -7.682 20.253 1.00 95.94 228 PHE A CA 1
ATOM 1791 C C . PHE A 1 228 ? 10.535 -8.260 21.467 1.00 95.94 228 PHE A C 1
ATOM 1793 O O . PHE A 1 228 ? 10.156 -7.503 22.359 1.00 95.94 228 PHE A O 1
ATOM 1800 N N . LEU A 1 229 ? 10.409 -9.587 21.583 1.00 94.88 229 LEU A N 1
ATOM 1801 C CA . LEU A 1 229 ? 9.779 -10.231 22.748 1.00 94.88 229 LEU A CA 1
ATOM 1802 C C . LEU A 1 229 ? 10.531 -9.950 24.065 1.00 94.88 229 LEU A C 1
ATOM 1804 O O . LEU A 1 229 ? 9.915 -9.700 25.107 1.00 94.88 229 LEU A O 1
ATOM 1808 N N . ASN A 1 230 ? 11.868 -9.921 24.023 1.00 95.44 230 ASN A N 1
ATOM 1809 C CA . ASN A 1 230 ? 12.672 -9.486 25.169 1.00 95.44 230 ASN A CA 1
ATOM 1810 C C . ASN A 1 230 ? 12.391 -8.013 25.516 1.00 95.44 230 ASN A C 1
ATOM 1812 O O . ASN A 1 230 ? 12.220 -7.688 26.690 1.00 95.44 230 ASN A O 1
ATOM 1816 N N . LYS A 1 231 ? 12.264 -7.134 24.512 1.00 96.88 231 LYS A N 1
ATOM 1817 C CA . LYS A 1 231 ? 11.967 -5.710 24.708 1.00 96.88 231 LYS A CA 1
ATOM 1818 C C . LYS A 1 231 ? 10.588 -5.471 25.330 1.00 96.88 231 LYS A C 1
ATOM 1820 O O . LYS A 1 231 ? 10.480 -4.647 26.234 1.00 96.88 231 LYS A O 1
ATOM 1825 N N . LEU A 1 232 ? 9.561 -6.231 24.933 1.00 96.19 232 LEU A N 1
ATOM 1826 C CA . LEU A 1 232 ? 8.250 -6.217 25.604 1.00 96.19 232 LEU A CA 1
ATOM 1827 C C . LEU A 1 232 ? 8.388 -6.548 27.099 1.00 96.19 232 LEU A C 1
ATOM 1829 O O . LEU A 1 232 ? 7.835 -5.848 27.949 1.00 96.19 232 LEU A O 1
ATOM 1833 N N . THR A 1 233 ? 9.197 -7.561 27.423 1.00 95.19 233 THR A N 1
ATOM 1834 C CA . THR A 1 233 ? 9.470 -7.965 28.810 1.00 95.19 233 THR A CA 1
ATOM 1835 C C . THR A 1 233 ? 10.215 -6.871 29.590 1.00 95.19 233 THR A C 1
ATOM 1837 O O . THR A 1 233 ? 9.856 -6.587 30.732 1.00 95.19 233 THR A O 1
ATOM 1840 N N . GLU A 1 234 ? 11.205 -6.204 28.982 1.00 96.25 234 GLU A N 1
ATOM 1841 C CA . GLU A 1 234 ? 11.904 -5.040 29.565 1.00 96.25 234 GLU A CA 1
ATOM 1842 C C . GLU A 1 234 ? 10.957 -3.858 29.832 1.00 96.25 234 GLU A C 1
ATOM 1844 O O . GLU A 1 234 ? 11.104 -3.151 30.831 1.00 96.25 234 GLU A O 1
ATOM 1849 N N . MET A 1 235 ? 9.946 -3.674 28.979 1.00 96.12 235 MET A N 1
ATOM 1850 C CA . MET A 1 235 ? 8.874 -2.685 29.143 1.00 96.12 235 MET A CA 1
ATOM 1851 C C . MET A 1 235 ? 7.802 -3.108 30.168 1.00 96.12 235 MET A C 1
ATOM 1853 O O . MET A 1 235 ? 6.852 -2.365 30.399 1.00 96.12 235 MET A O 1
ATOM 1857 N N . ASN A 1 236 ? 7.972 -4.256 30.837 1.00 95.25 236 ASN A N 1
ATOM 1858 C CA . ASN A 1 236 ? 7.037 -4.883 31.785 1.00 95.25 236 ASN A CA 1
ATOM 1859 C C . ASN A 1 236 ? 5.704 -5.363 31.176 1.00 95.25 236 ASN A C 1
ATOM 1861 O O . ASN A 1 236 ? 4.798 -5.747 31.922 1.00 95.25 236 ASN A O 1
ATOM 1865 N N . ILE A 1 237 ? 5.595 -5.416 29.847 1.00 95.19 237 ILE A N 1
ATOM 1866 C CA . ILE A 1 237 ? 4.423 -5.944 29.143 1.00 95.19 237 ILE A CA 1
ATOM 1867 C C . ILE A 1 237 ? 4.448 -7.471 29.265 1.00 95.19 237 ILE A C 1
ATOM 1869 O O . ILE A 1 237 ? 5.400 -8.126 28.840 1.00 95.19 237 ILE A O 1
ATOM 1873 N N . GLN A 1 238 ? 3.416 -8.051 29.881 1.00 88.19 238 GLN A N 1
ATOM 1874 C CA . GLN A 1 238 ? 3.341 -9.497 30.088 1.00 88.19 238 GLN A CA 1
ATOM 1875 C C . GLN A 1 238 ? 2.783 -10.197 28.844 1.00 88.19 238 GLN A C 1
ATOM 1877 O O . GLN A 1 238 ? 1.838 -9.720 28.218 1.00 88.19 238 GLN A O 1
ATOM 1882 N N . GLN A 1 239 ? 3.302 -11.385 28.522 1.00 86.06 239 GLN A N 1
ATOM 1883 C CA . GLN A 1 239 ? 2.877 -12.148 27.338 1.00 86.06 239 GLN A CA 1
ATOM 1884 C C . GLN A 1 239 ? 1.373 -12.488 27.333 1.00 86.06 239 GLN A C 1
ATOM 1886 O O . GLN A 1 239 ? 0.793 -12.680 26.274 1.00 86.06 239 GLN A O 1
ATOM 1891 N N . ASN A 1 240 ? 0.732 -12.569 28.505 1.00 89.94 240 ASN A N 1
ATOM 1892 C CA . ASN A 1 240 ? -0.701 -12.850 28.636 1.00 89.94 240 ASN A CA 1
ATOM 1893 C C . ASN A 1 240 ? -1.601 -11.601 28.572 1.00 89.94 240 ASN A C 1
ATOM 1895 O O . ASN A 1 240 ? -2.818 -11.759 28.562 1.00 89.94 240 ASN A O 1
ATOM 1899 N N . THR A 1 241 ? -1.027 -10.394 28.586 1.00 92.12 241 THR A N 1
ATOM 1900 C CA . THR A 1 241 ? -1.747 -9.119 28.394 1.00 92.12 241 THR A CA 1
ATOM 1901 C C . THR A 1 241 ? -1.424 -8.475 27.046 1.00 92.12 241 THR A C 1
ATOM 1903 O O . THR A 1 241 ? -2.118 -7.551 26.634 1.00 92.12 241 THR A O 1
ATOM 1906 N N . TYR A 1 242 ? -0.380 -8.945 26.359 1.00 96.94 242 TYR A N 1
ATOM 1907 C CA . TYR A 1 242 ? -0.047 -8.552 24.996 1.00 96.94 242 TYR A CA 1
ATOM 1908 C C . TYR A 1 242 ? -0.964 -9.245 23.979 1.00 96.94 242 TYR A C 1
ATOM 1910 O O . TYR A 1 242 ? -1.120 -10.465 24.005 1.00 96.94 242 TYR A O 1
ATOM 1918 N N . VAL A 1 243 ? -1.545 -8.465 23.068 1.00 97.31 243 VAL A N 1
ATOM 1919 C CA . VAL A 1 243 ? -2.430 -8.941 22.001 1.00 97.31 243 VAL A CA 1
ATOM 1920 C C . VAL A 1 243 ? -1.895 -8.478 20.649 1.00 97.31 243 VAL A C 1
ATOM 1922 O O . VAL A 1 243 ? -1.779 -7.281 20.383 1.00 97.31 243 VAL A O 1
ATOM 1925 N N . ASP A 1 244 ? -1.609 -9.440 19.773 1.00 95.94 244 ASP A N 1
ATOM 1926 C CA . ASP A 1 244 ? -1.266 -9.194 18.375 1.00 95.94 244 ASP A CA 1
ATOM 1927 C C . ASP A 1 244 ? -2.303 -9.867 17.459 1.00 95.94 244 ASP A C 1
ATOM 1929 O O . ASP A 1 244 ? -2.162 -11.033 17.090 1.00 95.94 244 ASP A O 1
ATOM 1933 N N . ASN A 1 245 ? -3.374 -9.136 17.125 1.00 95.25 245 ASN A N 1
ATOM 1934 C CA . ASN A 1 245 ? -4.383 -9.578 16.160 1.00 95.25 245 ASN A CA 1
ATOM 1935 C C . ASN A 1 245 ? -4.432 -8.628 14.946 1.00 95.25 245 ASN A C 1
ATOM 1937 O O . ASN A 1 245 ? -5.243 -7.693 14.939 1.00 95.25 245 ASN A O 1
ATOM 1941 N N . PRO A 1 246 ? -3.604 -8.858 13.905 1.00 94.94 246 PRO A N 1
ATOM 1942 C CA . PRO A 1 246 ? -3.611 -8.051 12.684 1.00 94.94 246 PRO A CA 1
ATOM 1943 C C . PRO A 1 246 ? -4.940 -8.063 11.914 1.00 94.94 246 PRO A C 1
ATOM 1945 O O . PRO A 1 246 ? -5.166 -7.150 11.122 1.00 94.94 246 PRO A O 1
ATOM 1948 N N . GLY A 1 247 ? -5.817 -9.049 12.132 1.00 91.56 247 GLY A N 1
ATOM 1949 C CA . GLY A 1 247 ? -7.127 -9.099 11.480 1.00 91.56 247 GLY A CA 1
ATOM 1950 C C . GLY A 1 247 ? -8.096 -8.011 11.955 1.00 91.56 247 GLY A C 1
ATOM 1951 O O . GLY A 1 247 ? -8.936 -7.558 11.184 1.00 91.56 247 GLY A O 1
ATOM 1952 N N . GLU A 1 248 ? -7.944 -7.564 13.201 1.00 92.88 248 GLU A N 1
ATOM 1953 C CA . GLU A 1 248 ? -8.792 -6.544 13.837 1.00 92.88 248 GLU A CA 1
ATOM 1954 C C . GLU A 1 248 ? -8.060 -5.202 14.010 1.00 92.88 248 GLU A C 1
ATOM 1956 O O . GLU A 1 248 ? -8.670 -4.147 13.887 1.00 92.88 248 GLU A O 1
ATOM 1961 N N . HIS A 1 249 ? -6.741 -5.219 14.243 1.00 96.81 249 HIS A N 1
ATOM 1962 C CA . HIS A 1 249 ? -5.970 -4.043 14.678 1.00 96.81 249 HIS A CA 1
ATOM 1963 C C . HIS A 1 249 ? -5.089 -3.430 13.573 1.00 96.81 249 HIS A C 1
ATOM 1965 O O . HIS A 1 249 ? -4.103 -2.744 13.853 1.00 96.81 249 HIS A O 1
ATOM 1971 N N . THR A 1 250 ? -5.433 -3.662 12.305 1.00 97.94 250 THR A N 1
ATOM 1972 C CA . THR A 1 250 ? -4.798 -2.995 11.156 1.00 97.94 250 THR A CA 1
ATOM 1973 C C . THR A 1 250 ? -5.673 -1.839 10.675 1.00 97.94 250 THR A C 1
ATOM 1975 O O . THR A 1 250 ? -6.856 -2.035 10.402 1.00 97.94 250 THR A O 1
ATOM 1978 N N . LEU A 1 251 ? -5.092 -0.644 10.558 1.00 97.50 251 LEU A N 1
ATOM 1979 C CA . LEU A 1 251 ? -5.716 0.566 10.030 1.00 97.50 251 LEU A CA 1
ATOM 1980 C C . LEU A 1 251 ? -5.083 0.935 8.683 1.00 97.50 251 LEU A C 1
ATOM 1982 O O . LEU A 1 251 ? -3.870 1.117 8.586 1.00 97.50 251 LEU A O 1
ATOM 1986 N N . THR A 1 252 ? -5.910 1.130 7.663 1.00 97.62 252 THR A N 1
ATOM 1987 C CA . THR A 1 252 ? -5.523 1.711 6.373 1.00 97.62 252 THR A CA 1
ATOM 1988 C C . THR A 1 252 ? -6.175 3.080 6.207 1.00 97.62 252 THR A C 1
ATOM 1990 O O . THR A 1 252 ? -7.398 3.189 6.369 1.00 97.62 252 THR A O 1
ATOM 1993 N N . PHE A 1 253 ? -5.399 4.090 5.823 1.00 97.31 253 PHE A N 1
ATOM 1994 C CA . PHE A 1 253 ? -5.912 5.428 5.515 1.00 97.31 253 PHE A CA 1
ATOM 1995 C C . PHE A 1 253 ? -6.124 5.629 4.018 1.00 97.31 253 PHE A C 1
ATOM 1997 O O . PHE A 1 253 ? -5.250 5.284 3.233 1.00 97.31 253 PHE A O 1
ATOM 2004 N N . LEU A 1 254 ? -7.234 6.256 3.625 1.00 95.38 254 LEU A N 1
ATOM 2005 C CA . LEU A 1 254 ? -7.447 6.739 2.257 1.00 95.38 254 LEU A CA 1
ATOM 2006 C C . LEU A 1 254 ? -8.078 8.133 2.294 1.00 95.38 254 LEU A C 1
ATOM 2008 O O . LEU A 1 254 ? -9.048 8.349 3.016 1.00 95.38 254 LEU A O 1
ATOM 2012 N N . ASP A 1 255 ? -7.572 9.057 1.485 1.00 91.62 255 ASP A N 1
ATOM 2013 C CA . ASP A 1 255 ? -8.234 10.324 1.186 1.00 91.62 255 ASP A CA 1
ATOM 2014 C C . ASP A 1 255 ? -9.214 10.135 0.018 1.00 91.62 255 ASP A C 1
ATOM 2016 O O . ASP A 1 255 ? -8.862 9.918 -1.141 1.00 91.62 255 ASP A O 1
ATOM 2020 N N . TRP A 1 256 ? -10.499 10.175 0.343 1.00 92.00 256 TRP A N 1
ATOM 2021 C CA . TRP A 1 256 ? -11.568 9.882 -0.592 1.00 92.00 256 TRP A CA 1
ATOM 2022 C C . TRP A 1 256 ? -11.931 11.101 -1.426 1.00 92.00 256 TRP A C 1
ATOM 2024 O O . TRP A 1 256 ? -12.352 12.122 -0.886 1.00 92.00 256 TRP A O 1
ATOM 2034 N N . GLN A 1 257 ? -11.820 10.967 -2.746 1.00 85.75 257 GLN A N 1
ATOM 2035 C CA . GLN A 1 257 ? -12.167 12.013 -3.706 1.00 85.75 257 GLN A CA 1
ATOM 2036 C C . GLN A 1 257 ? -13.600 11.880 -4.237 1.00 85.75 257 GLN A C 1
ATOM 2038 O O . GLN A 1 257 ? -14.177 10.790 -4.278 1.00 85.75 257 GLN A O 1
ATOM 2043 N N . LYS A 1 258 ? -14.164 13.010 -4.684 1.00 84.00 258 LYS A N 1
ATOM 2044 C CA . LYS A 1 258 ? -15.496 13.088 -5.307 1.00 84.00 258 LYS A CA 1
ATOM 2045 C C . LYS A 1 258 ? -15.549 12.461 -6.703 1.00 84.00 258 LYS A C 1
ATOM 2047 O O . LYS A 1 258 ? -16.553 11.853 -7.070 1.00 84.00 258 LYS A O 1
ATOM 2052 N N . SER A 1 259 ? -14.507 12.689 -7.496 1.00 80.50 259 SER A N 1
ATOM 2053 C CA . SER A 1 259 ? -14.372 12.170 -8.860 1.00 80.50 259 SER A CA 1
ATOM 2054 C C . SER A 1 259 ? -13.916 10.712 -8.837 1.00 80.50 259 SER A C 1
ATOM 2056 O O . SER A 1 259 ? -13.315 10.278 -7.854 1.00 80.50 259 SER A O 1
ATOM 2058 N N . SER A 1 260 ? -14.178 9.961 -9.910 1.00 86.12 260 SER A N 1
ATOM 2059 C CA . SER A 1 260 ? -13.594 8.623 -10.055 1.00 86.12 260 SER A CA 1
ATOM 2060 C C . SER A 1 260 ? -12.097 8.694 -10.372 1.00 86.12 260 SER A C 1
ATOM 2062 O O . SER A 1 260 ? -11.596 9.707 -10.869 1.00 86.12 260 SER A O 1
ATOM 2064 N N . SER A 1 261 ? -11.391 7.592 -10.136 1.00 88.50 261 SER A N 1
ATOM 2065 C CA . SER A 1 261 ? -9.999 7.389 -10.548 1.00 88.50 261 SER A CA 1
ATOM 2066 C C . SER A 1 261 ? -9.815 7.597 -12.053 1.00 88.50 261 SER A C 1
ATOM 2068 O O . SER A 1 261 ? -8.852 8.238 -12.466 1.00 88.50 261 SER A O 1
ATOM 2070 N N . LEU A 1 262 ? -10.768 7.151 -12.878 1.00 85.62 262 LEU A N 1
ATOM 2071 C CA . LEU A 1 262 ? -10.735 7.349 -14.327 1.00 85.62 262 LEU A CA 1
ATOM 2072 C C . LEU A 1 262 ? -10.890 8.829 -14.719 1.00 85.62 262 LEU A C 1
ATOM 2074 O O . LEU A 1 262 ? -10.179 9.297 -15.611 1.00 85.62 262 LEU A O 1
ATOM 2078 N N . ASP A 1 263 ? -11.763 9.583 -14.042 1.00 81.50 263 ASP A N 1
ATOM 2079 C CA . ASP A 1 263 ? -11.894 11.034 -14.250 1.00 81.50 263 ASP A CA 1
ATOM 2080 C C . ASP A 1 263 ? -10.609 11.769 -13.839 1.00 81.50 263 ASP A C 1
ATOM 2082 O O . ASP A 1 263 ? -10.136 12.640 -14.568 1.00 81.50 263 ASP A O 1
ATOM 2086 N N . LEU A 1 264 ? -10.026 11.401 -12.691 1.00 77.50 264 LEU A N 1
ATOM 2087 C CA . LEU A 1 264 ? -8.779 11.971 -12.172 1.00 77.50 264 LEU A CA 1
ATOM 2088 C C . LEU A 1 264 ? -7.603 11.687 -13.118 1.00 77.50 264 LEU A C 1
ATOM 2090 O O . LEU A 1 264 ? -6.899 12.610 -13.526 1.00 77.50 264 LEU A O 1
ATOM 2094 N N . PHE A 1 265 ? -7.436 10.428 -13.526 1.00 81.88 265 PHE A N 1
ATOM 2095 C CA . PHE A 1 265 ? -6.428 9.995 -14.492 1.00 81.88 265 PHE A CA 1
ATOM 2096 C C . PHE A 1 265 ? -6.571 10.737 -15.825 1.00 81.88 265 PHE A C 1
ATOM 2098 O O . PHE A 1 265 ? -5.585 11.270 -16.340 1.00 81.88 265 PHE A O 1
ATOM 2105 N N . THR A 1 266 ? -7.799 10.819 -16.353 1.00 78.75 266 THR A N 1
ATOM 2106 C CA . THR A 1 266 ? -8.100 11.522 -17.609 1.00 78.75 266 THR A CA 1
ATOM 2107 C C . THR A 1 266 ? -7.802 13.011 -17.488 1.00 78.75 266 THR A C 1
ATOM 2109 O O . THR A 1 266 ? -7.196 13.575 -18.396 1.00 78.75 266 THR A O 1
ATOM 2112 N N . LEU A 1 267 ? -8.168 13.649 -16.371 1.00 71.38 267 LEU A N 1
ATOM 2113 C CA . LEU A 1 267 ? -7.872 15.057 -16.121 1.00 71.38 267 LEU A CA 1
ATOM 2114 C C . LEU A 1 267 ? -6.359 15.308 -16.139 1.00 71.38 267 LEU A C 1
ATOM 2116 O O . LEU A 1 267 ? -5.918 16.147 -16.919 1.00 71.38 267 LEU A O 1
ATOM 2120 N N . ILE A 1 268 ? -5.575 14.539 -15.378 1.00 72.00 268 ILE A N 1
ATOM 2121 C CA . ILE A 1 268 ? -4.108 14.670 -15.302 1.00 72.00 268 ILE A CA 1
ATOM 2122 C C . ILE A 1 268 ? -3.454 14.426 -16.671 1.00 72.00 268 ILE A C 1
ATOM 2124 O O . ILE A 1 268 ? -2.679 15.242 -17.164 1.00 72.00 268 ILE A O 1
ATOM 2128 N N . HIS A 1 269 ? -3.819 13.347 -17.365 1.00 70.44 269 HIS A N 1
ATOM 2129 C CA . HIS A 1 269 ? -3.252 13.064 -18.689 1.00 70.44 269 HIS A CA 1
ATOM 2130 C C . HIS A 1 269 ? -3.701 14.089 -19.746 1.00 70.44 269 HIS A C 1
ATOM 2132 O O . HIS A 1 269 ? -2.981 14.344 -20.715 1.00 70.44 269 HIS A O 1
ATOM 2138 N N . SER A 1 270 ? -4.854 14.737 -19.543 1.00 64.44 270 SER A N 1
ATOM 2139 C CA . SER A 1 270 ? -5.304 15.856 -20.370 1.00 64.44 270 SER A CA 1
ATOM 2140 C C . SER A 1 270 ? -4.560 17.161 -20.059 1.00 64.44 270 SER A C 1
ATOM 2142 O O . SER A 1 270 ? -4.156 17.840 -20.999 1.00 64.44 270 SER A O 1
ATOM 2144 N N . THR A 1 271 ? -4.272 17.521 -18.803 1.00 56.22 271 THR A N 1
ATOM 2145 C CA . THR A 1 271 ? -3.503 18.748 -18.503 1.00 56.22 271 THR A CA 1
ATOM 2146 C C . THR A 1 271 ? -2.084 18.679 -19.067 1.00 56.22 271 THR A C 1
ATOM 2148 O O . THR A 1 271 ? -1.530 19.703 -19.468 1.00 56.22 271 THR A O 1
ATOM 2151 N N . ILE A 1 272 ? -1.542 17.473 -19.240 1.00 57.47 272 ILE A N 1
ATOM 2152 C CA . ILE A 1 272 ? -0.257 17.234 -19.903 1.00 57.47 272 ILE A CA 1
ATOM 2153 C C . ILE A 1 272 ? -0.322 17.504 -21.431 1.00 57.47 272 ILE A C 1
ATOM 2155 O O . ILE A 1 272 ? 0.690 17.914 -21.996 1.00 57.47 272 ILE A O 1
ATOM 2159 N N . ARG A 1 273 ? -1.472 17.370 -22.136 1.00 46.56 273 ARG A N 1
ATOM 2160 C CA . ARG A 1 273 ? -1.533 17.473 -23.631 1.00 46.56 273 ARG A CA 1
ATOM 2161 C C . ARG A 1 273 ? -2.752 18.140 -24.310 1.00 46.56 273 ARG A C 1
ATOM 2163 O O . ARG A 1 273 ? -2.753 18.238 -25.532 1.00 46.56 273 ARG A O 1
ATOM 2170 N N . TYR A 1 274 ? -3.791 18.586 -23.604 1.00 36.50 274 TYR A N 1
ATOM 2171 C CA . TYR A 1 274 ? -5.123 18.799 -24.215 1.00 36.50 274 TYR A CA 1
ATOM 2172 C C . TYR A 1 274 ? -5.408 20.207 -24.765 1.00 36.50 274 TYR A C 1
ATOM 2174 O O . TYR A 1 274 ? -6.319 20.366 -25.577 1.00 36.50 274 TYR A O 1
ATOM 2182 N N . PHE A 1 275 ? -4.642 21.230 -24.372 1.00 36.41 275 PHE A N 1
ATOM 2183 C CA . PHE A 1 275 ? -4.810 22.593 -24.890 1.00 36.41 275 PHE A CA 1
ATOM 2184 C C . PHE A 1 275 ? -3.530 23.151 -25.507 1.00 36.41 275 PHE A C 1
ATOM 2186 O O . PHE A 1 275 ? -2.436 22.996 -24.957 1.00 36.41 275 PHE A O 1
ATOM 2193 N N . ASP A 1 276 ? -3.721 23.845 -26.630 1.00 39.59 276 ASP A N 1
ATOM 2194 C CA . ASP A 1 276 ? -2.733 24.711 -27.267 1.00 39.59 276 ASP A CA 1
ATOM 2195 C C . ASP A 1 276 ? -2.291 25.789 -26.262 1.00 39.59 276 ASP A C 1
ATOM 2197 O O . ASP A 1 276 ? -3.121 26.501 -25.682 1.00 39.59 276 ASP A O 1
ATOM 2201 N N . ILE A 1 277 ? -0.994 25.815 -25.952 1.00 44.78 277 ILE A N 1
ATOM 2202 C CA . ILE A 1 277 ? -0.497 26.341 -24.671 1.00 44.78 277 ILE A CA 1
ATOM 2203 C C . ILE A 1 277 ? -0.619 27.869 -24.567 1.00 44.78 277 ILE A C 1
ATOM 2205 O O . ILE A 1 277 ? -0.774 28.405 -23.468 1.00 44.78 277 ILE A O 1
ATOM 2209 N N . ASP A 1 278 ? -0.689 28.545 -25.716 1.00 43.91 278 ASP A N 1
ATOM 2210 C CA . ASP A 1 278 ? -0.868 29.993 -25.867 1.00 43.91 278 ASP A CA 1
ATOM 2211 C C . ASP A 1 278 ? -2.207 30.520 -25.311 1.00 43.91 278 ASP A C 1
ATOM 2213 O O . ASP A 1 278 ? -2.387 31.732 -25.172 1.00 43.91 278 ASP A O 1
ATOM 2217 N N . LYS A 1 279 ? -3.155 29.628 -24.980 1.00 36.25 279 LYS A N 1
ATOM 2218 C CA . LYS A 1 279 ? -4.507 29.976 -24.506 1.00 36.25 279 LYS A CA 1
ATOM 2219 C C . LYS A 1 279 ? -4.845 29.528 -23.089 1.00 36.25 279 LYS A C 1
ATOM 2221 O O . LYS A 1 279 ? -5.970 29.740 -22.644 1.00 36.25 279 LYS A O 1
ATOM 2226 N N . VAL A 1 280 ? -3.901 28.958 -22.339 1.00 39.09 280 VAL A N 1
ATOM 2227 C CA . VAL A 1 280 ? -4.150 28.539 -20.942 1.00 39.09 280 VAL A CA 1
ATOM 2228 C C . VAL A 1 280 ? -4.573 29.727 -20.059 1.00 39.09 280 VAL A C 1
ATOM 2230 O O . VAL A 1 280 ? -5.400 29.572 -19.166 1.00 39.09 280 VAL A O 1
ATOM 2233 N N . SER A 1 281 ? -4.114 30.941 -20.375 1.00 39.38 281 SER A N 1
ATOM 2234 C CA . SER A 1 281 ? -4.549 32.190 -19.732 1.00 39.38 281 SER A CA 1
ATOM 2235 C C . SER A 1 281 ? -6.020 32.568 -19.984 1.00 39.38 281 SER A C 1
ATOM 2237 O O . SER A 1 281 ? -6.568 33.366 -19.228 1.00 39.38 281 SER A O 1
ATOM 2239 N N . GLU A 1 282 ? -6.684 31.997 -20.999 1.00 38.03 282 GLU A N 1
ATOM 2240 C CA . GLU A 1 282 ? -8.127 32.161 -21.254 1.00 38.03 282 GLU A CA 1
ATOM 2241 C C . GLU A 1 282 ? -8.982 31.224 -20.364 1.00 38.03 282 GLU A C 1
ATOM 2243 O O . GLU A 1 282 ? -10.189 31.433 -20.239 1.00 38.03 282 GLU A O 1
ATOM 2248 N N . LEU A 1 283 ? -8.373 30.217 -19.717 1.00 39.62 283 LEU A N 1
ATOM 2249 C CA . LEU A 1 283 ? -9.029 29.243 -18.827 1.00 39.62 283 LEU A CA 1
ATOM 2250 C C . LEU A 1 283 ? -8.985 29.641 -17.340 1.00 39.62 283 LEU A C 1
ATOM 2252 O O . LEU A 1 283 ? -9.263 28.810 -16.476 1.00 39.62 283 LEU A O 1
ATOM 2256 N N . SER A 1 284 ? -8.665 30.901 -17.025 1.00 37.44 284 SER A N 1
ATOM 2257 C CA . SER A 1 284 ? -8.574 31.407 -15.651 1.00 37.44 284 SER A CA 1
ATOM 2258 C C . SER A 1 284 ? -9.944 31.465 -14.950 1.00 37.44 284 SER A C 1
ATOM 2260 O O . SER A 1 284 ? -10.575 32.522 -14.836 1.00 37.44 284 SER A O 1
ATOM 2262 N N . GLY A 1 285 ? -10.394 30.321 -14.436 1.00 40.00 285 GLY A N 1
ATOM 2263 C CA . GLY A 1 285 ? -11.198 30.294 -13.218 1.00 40.00 285 GLY A CA 1
ATOM 2264 C C . GLY A 1 285 ? -10.389 30.845 -12.038 1.00 40.00 285 GLY A C 1
ATOM 2265 O O . GLY A 1 285 ? -9.188 31.091 -12.149 1.00 40.00 285 GLY A O 1
ATOM 2266 N N . SER A 1 286 ? -11.038 31.050 -10.895 1.00 40.84 286 SER A N 1
ATOM 2267 C CA . SER A 1 286 ? -10.309 31.285 -9.646 1.00 40.84 286 SER A CA 1
ATOM 2268 C C . SER A 1 286 ? -9.384 30.099 -9.369 1.00 40.84 286 SER A C 1
ATOM 2270 O O . SER A 1 286 ? -9.881 28.972 -9.309 1.00 40.84 286 SER A O 1
ATOM 2272 N N . GLU A 1 287 ? -8.084 30.358 -9.193 1.00 45.88 287 GLU A N 1
ATOM 2273 C CA . GLU A 1 287 ? -7.130 29.383 -8.643 1.00 45.88 287 GLU A CA 1
ATOM 2274 C C . GLU A 1 287 ? -7.769 28.695 -7.424 1.00 45.88 287 GLU A C 1
ATOM 2276 O O . GLU A 1 287 ? -8.273 29.402 -6.544 1.00 45.88 287 GLU A O 1
ATOM 2281 N N . PRO A 1 288 ? -7.818 27.352 -7.365 1.00 51.41 288 PRO A N 1
ATOM 2282 C CA . PRO A 1 288 ? -8.305 26.666 -6.179 1.00 51.41 288 PRO A CA 1
ATOM 2283 C C . PRO A 1 288 ? -7.367 26.957 -5.001 1.00 51.41 288 PRO A C 1
ATOM 2285 O O . PRO A 1 288 ? -6.145 26.942 -5.157 1.00 51.41 288 PRO A O 1
ATOM 2288 N N . ASP A 1 289 ? -7.934 27.206 -3.819 1.00 55.25 289 ASP A N 1
ATOM 2289 C CA . ASP A 1 289 ? -7.161 27.470 -2.602 1.00 55.25 289 ASP A CA 1
ATOM 2290 C C . ASP A 1 289 ? -6.279 26.254 -2.257 1.00 55.25 289 ASP A C 1
ATOM 2292 O O . ASP A 1 289 ? -6.752 25.251 -1.713 1.00 55.25 289 ASP A O 1
ATOM 2296 N N . ARG A 1 290 ? -4.982 26.327 -2.589 1.00 65.88 290 ARG A N 1
ATOM 2297 C CA . ARG A 1 290 ? -4.011 25.262 -2.301 1.00 65.88 290 ARG A CA 1
ATOM 2298 C C . ARG A 1 290 ? -3.848 25.093 -0.792 1.00 65.88 290 ARG A C 1
ATOM 2300 O O . ARG A 1 290 ? -3.519 26.050 -0.091 1.00 65.88 290 ARG A O 1
ATOM 2307 N N . THR A 1 291 ? -4.015 23.871 -0.289 1.00 71.00 291 THR A N 1
ATOM 2308 C CA . THR A 1 291 ? -3.846 23.570 1.143 1.00 71.00 291 THR A CA 1
ATOM 2309 C C . THR A 1 291 ? -2.370 23.547 1.538 1.00 71.00 291 THR A C 1
ATOM 2311 O O . THR A 1 291 ? -1.563 22.901 0.861 1.00 71.00 291 THR A O 1
ATOM 2314 N N . ARG A 1 292 ? -2.023 24.220 2.644 1.00 81.94 292 ARG A N 1
ATOM 2315 C CA . ARG A 1 292 ? -0.641 24.421 3.109 1.00 81.94 292 ARG A CA 1
ATOM 2316 C C . ARG A 1 292 ? -0.433 24.016 4.564 1.00 81.94 292 ARG A C 1
ATOM 2318 O O . ARG A 1 292 ? -1.363 24.086 5.365 1.00 81.94 292 ARG A O 1
ATOM 2325 N N . SER A 1 293 ? 0.789 23.608 4.895 1.00 84.50 293 SER A N 1
ATOM 2326 C CA . SER A 1 293 ? 1.221 23.268 6.254 1.00 84.50 293 SER A CA 1
ATOM 2327 C C . SER A 1 293 ? 1.666 24.497 7.044 1.00 84.50 293 SER A C 1
ATOM 2329 O O . SER A 1 293 ? 1.741 25.610 6.523 1.00 84.50 293 SER A O 1
ATOM 2331 N N . SER A 1 294 ? 1.968 24.301 8.331 1.00 82.12 294 SER A N 1
ATOM 2332 C CA . SER A 1 294 ? 2.399 25.360 9.256 1.00 82.12 294 SER A CA 1
ATOM 2333 C C . SER A 1 294 ? 3.678 26.085 8.830 1.00 82.12 294 SER A C 1
ATOM 2335 O O . SER A 1 294 ? 3.896 27.215 9.249 1.00 82.12 294 SER A O 1
ATOM 2337 N N . ASP A 1 295 ? 4.507 25.458 7.997 1.00 84.50 295 ASP A N 1
ATOM 2338 C CA . ASP A 1 295 ? 5.705 26.051 7.406 1.00 84.50 295 ASP A CA 1
ATOM 2339 C C . ASP A 1 295 ? 5.472 26.678 6.017 1.00 84.50 295 ASP A C 1
ATOM 2341 O O . ASP A 1 295 ? 6.433 27.053 5.346 1.00 84.50 295 ASP A O 1
ATOM 2345 N N . ASN A 1 296 ? 4.211 26.817 5.589 1.00 85.38 296 ASN A N 1
ATOM 2346 C CA . ASN A 1 296 ? 3.788 27.362 4.292 1.00 85.38 296 ASN A CA 1
ATOM 2347 C C . ASN A 1 296 ? 4.168 26.498 3.063 1.00 85.38 296 ASN A C 1
ATOM 2349 O O . ASN A 1 296 ? 3.998 26.948 1.926 1.00 85.38 296 ASN A O 1
ATOM 2353 N N . ALA A 1 297 ? 4.635 25.261 3.272 1.00 85.62 297 ALA A N 1
ATOM 2354 C CA . ALA A 1 297 ? 4.752 24.250 2.221 1.00 85.62 297 ALA A CA 1
ATOM 2355 C C . ALA A 1 297 ? 3.362 23.763 1.758 1.00 85.62 297 ALA A C 1
ATOM 2357 O O . ALA A 1 297 ? 2.375 23.856 2.489 1.00 85.62 297 ALA A O 1
ATOM 2358 N N . GLU A 1 298 ? 3.261 23.271 0.526 1.00 80.94 298 GLU A N 1
ATOM 2359 C CA . GLU A 1 298 ? 2.021 22.751 -0.060 1.00 80.94 298 GLU A CA 1
ATOM 2360 C C . GLU A 1 298 ? 1.819 21.273 0.321 1.00 80.94 298 GLU A C 1
ATOM 2362 O O . GLU A 1 298 ? 2.762 20.481 0.309 1.00 80.94 298 GLU A O 1
ATOM 2367 N N . ILE A 1 299 ? 0.580 20.912 0.686 1.00 76.06 299 ILE A N 1
ATOM 2368 C CA . ILE A 1 299 ? 0.187 19.546 1.099 1.00 76.06 299 ILE A CA 1
ATOM 2369 C C . ILE A 1 299 ? -0.654 18.854 0.019 1.00 76.06 299 ILE A C 1
ATOM 2371 O O . ILE A 1 299 ? -0.682 17.628 -0.057 1.00 76.06 299 ILE A O 1
ATOM 2375 N N . GLY A 1 300 ? -1.368 19.626 -0.805 1.00 68.69 300 GLY A N 1
ATOM 2376 C CA . GLY A 1 300 ? -2.314 19.089 -1.778 1.00 68.69 300 GLY A CA 1
ATOM 2377 C C . GLY A 1 300 ? -2.664 20.086 -2.887 1.00 68.69 300 GLY A C 1
ATOM 2378 O O . GLY A 1 300 ? -3.087 21.197 -2.557 1.00 68.69 300 GLY A O 1
ATOM 2379 N N . PRO A 1 301 ? -2.522 19.713 -4.179 1.00 63.62 301 PRO A N 1
ATOM 2380 C CA . PRO A 1 301 ? -2.989 20.519 -5.308 1.00 63.62 301 PRO A CA 1
ATOM 2381 C C . PRO A 1 301 ? -4.484 20.297 -5.610 1.00 63.62 301 PRO A C 1
ATOM 2383 O O . PRO A 1 301 ? -5.104 21.109 -6.291 1.00 63.62 301 PRO A O 1
ATOM 2386 N N . VAL A 1 302 ? -5.074 19.212 -5.096 1.00 68.12 302 VAL A N 1
ATOM 2387 C CA . VAL A 1 302 ? -6.509 18.904 -5.171 1.00 68.12 302 VAL A CA 1
ATOM 2388 C C . VAL A 1 302 ? -7.115 19.122 -3.783 1.00 68.12 302 VAL A C 1
ATOM 2390 O O . VAL A 1 302 ? -6.587 18.539 -2.838 1.00 68.12 302 VAL A O 1
ATOM 2393 N N . PRO A 1 303 ? -8.202 19.905 -3.627 1.00 71.25 303 PRO A N 1
ATOM 2394 C CA . PRO A 1 303 ? -8.838 20.113 -2.329 1.00 71.25 303 PRO A CA 1
ATOM 2395 C C . PRO A 1 303 ? -9.256 18.802 -1.656 1.00 71.25 303 PRO A C 1
ATOM 2397 O O . PRO A 1 303 ? -9.858 17.932 -2.286 1.00 71.25 303 PRO A O 1
ATOM 2400 N N . TYR A 1 304 ? -8.984 18.686 -0.358 1.00 82.62 304 TYR A N 1
ATOM 2401 C CA . TYR A 1 304 ? -9.445 17.565 0.454 1.00 82.62 304 TYR A CA 1
ATOM 2402 C C . TYR A 1 304 ? -10.972 17.456 0.445 1.00 82.62 304 TYR A C 1
ATOM 2404 O O . TYR A 1 304 ? -11.675 18.439 0.691 1.00 82.62 304 TYR A O 1
ATOM 2412 N N . TRP A 1 305 ? -11.474 16.243 0.219 1.00 86.62 305 TRP A N 1
ATOM 2413 C CA . TRP A 1 305 ? -12.905 15.964 0.146 1.00 86.62 305 TRP A CA 1
ATOM 2414 C C . TRP A 1 305 ? -13.391 15.140 1.345 1.00 86.62 305 TRP A C 1
ATOM 2416 O O . TRP A 1 305 ? -14.267 15.584 2.086 1.00 86.62 305 TRP A O 1
ATOM 2426 N N . SER A 1 306 ? -12.813 13.965 1.605 1.00 91.81 306 SER A N 1
ATOM 2427 C CA . SER A 1 306 ? -13.092 13.161 2.808 1.00 91.81 306 SER A CA 1
ATOM 2428 C C . SER A 1 306 ? -11.931 12.234 3.154 1.00 91.81 306 SER A C 1
ATOM 2430 O O . SER A 1 306 ? -11.031 12.033 2.343 1.00 91.81 306 SER A O 1
ATOM 2432 N N . GLY A 1 307 ? -11.952 11.656 4.355 1.00 93.75 307 GLY A N 1
ATOM 2433 C CA . GLY A 1 307 ? -10.964 10.677 4.804 1.00 93.75 307 GLY A CA 1
ATOM 2434 C C . GLY A 1 307 ? -11.619 9.405 5.313 1.00 93.75 307 GLY A C 1
ATOM 2435 O O . GLY A 1 307 ? -12.666 9.458 5.960 1.00 93.75 307 GLY A O 1
ATOM 2436 N N . LEU A 1 308 ? -10.988 8.266 5.035 1.00 96.00 308 LEU A N 1
ATOM 2437 C CA . LEU A 1 308 ? -11.447 6.940 5.431 1.00 96.00 308 LEU A CA 1
ATOM 2438 C C . LEU A 1 308 ? -10.418 6.247 6.322 1.00 96.00 308 LEU A C 1
ATOM 2440 O O . LEU A 1 308 ? -9.219 6.271 6.036 1.00 96.00 308 LEU A O 1
ATOM 2444 N N . ILE A 1 309 ? -10.915 5.545 7.336 1.00 97.25 309 ILE A N 1
ATOM 2445 C CA . ILE A 1 309 ? -10.176 4.543 8.104 1.00 97.25 309 ILE A CA 1
ATOM 2446 C C . ILE A 1 309 ? -10.861 3.203 7.839 1.00 97.25 309 ILE A C 1
ATOM 2448 O O . ILE A 1 309 ? -12.051 3.043 8.112 1.00 97.25 309 ILE A O 1
ATOM 2452 N N . ASN A 1 310 ? -10.135 2.245 7.261 1.00 95.25 310 ASN A N 1
ATOM 2453 C CA . ASN A 1 310 ? -10.673 0.943 6.834 1.00 95.25 310 ASN A CA 1
ATOM 2454 C C . ASN A 1 310 ? -11.950 1.059 5.970 1.00 95.25 310 ASN A C 1
ATOM 2456 O O . ASN A 1 310 ? -12.914 0.317 6.150 1.00 95.25 310 ASN A O 1
ATOM 2460 N N . GLY A 1 311 ? -11.948 1.983 4.998 1.00 93.00 311 GLY A N 1
ATOM 2461 C CA . GLY A 1 311 ? -13.018 2.117 3.992 1.00 93.00 311 GLY A CA 1
ATOM 2462 C C . GLY A 1 311 ? -14.301 2.791 4.493 1.00 93.00 311 GLY A C 1
ATOM 2463 O O . GLY A 1 311 ? -15.278 2.881 3.750 1.00 93.00 311 GLY A O 1
ATOM 2464 N N . ARG A 1 312 ? -14.294 3.277 5.738 1.00 93.94 312 ARG A N 1
ATOM 2465 C CA . ARG A 1 312 ? -15.392 3.993 6.394 1.00 93.94 312 ARG A CA 1
ATOM 2466 C C . ARG A 1 312 ? -14.922 5.370 6.854 1.00 93.94 312 ARG A C 1
ATOM 2468 O O . ARG A 1 312 ? -13.770 5.528 7.250 1.00 93.94 312 ARG A O 1
ATOM 2475 N N . GLY A 1 313 ? -15.806 6.356 6.812 1.00 93.69 313 GLY A N 1
ATOM 2476 C CA . GLY A 1 313 ? -15.508 7.735 7.171 1.00 93.69 313 GLY A CA 1
ATOM 2477 C C . GLY A 1 313 ? -16.738 8.631 7.059 1.00 93.69 313 GLY A C 1
ATOM 2478 O O . GLY A 1 313 ? -17.875 8.157 6.980 1.00 93.69 313 GLY A O 1
ATOM 2479 N N . ARG A 1 314 ? -16.503 9.945 7.060 1.00 93.06 314 ARG A N 1
ATOM 2480 C CA . ARG A 1 314 ? -17.555 10.965 7.087 1.00 93.06 314 ARG A CA 1
ATOM 2481 C C . ARG A 1 314 ? -17.121 12.216 6.317 1.00 93.06 314 ARG A C 1
ATOM 2483 O O . ARG A 1 314 ? -16.061 12.769 6.589 1.00 93.06 314 ARG A O 1
ATOM 2490 N N . HIS A 1 315 ? -17.956 12.688 5.395 1.00 92.75 315 HIS A N 1
ATOM 2491 C CA . HIS A 1 315 ? -17.818 14.009 4.778 1.00 92.75 315 HIS A CA 1
ATOM 2492 C C . HIS A 1 315 ? -18.312 15.097 5.741 1.00 92.75 315 HIS A C 1
ATOM 2494 O O . HIS A 1 315 ? -19.319 14.903 6.423 1.00 92.75 315 HIS A O 1
ATOM 2500 N N . ASN A 1 316 ? -17.662 16.265 5.778 1.00 88.19 316 ASN A N 1
ATOM 2501 C CA . ASN A 1 316 ? -17.970 17.293 6.782 1.00 88.19 316 ASN A CA 1
ATOM 2502 C C . ASN A 1 316 ? -19.400 17.865 6.696 1.00 88.19 316 ASN A C 1
ATOM 2504 O O . ASN A 1 316 ? -19.965 18.196 7.735 1.00 88.19 316 ASN A O 1
ATOM 2508 N N . ASP A 1 317 ? -20.026 17.870 5.514 1.00 88.62 317 ASP A N 1
ATOM 2509 C CA . ASP A 1 317 ? -21.450 18.230 5.338 1.00 88.62 317 ASP A CA 1
ATOM 2510 C C . ASP A 1 317 ? -22.444 17.107 5.727 1.00 88.62 317 ASP A C 1
ATOM 2512 O O . ASP A 1 317 ? -23.642 17.219 5.458 1.00 88.62 317 ASP A O 1
ATOM 2516 N N . THR A 1 318 ? -21.973 16.003 6.319 1.00 90.00 318 THR A N 1
ATOM 2517 C CA . THR A 1 318 ? -22.805 14.865 6.744 1.00 90.00 318 THR A CA 1
ATOM 2518 C C . THR A 1 318 ? -22.869 14.785 8.263 1.00 90.00 318 THR A C 1
ATOM 2520 O O . THR A 1 318 ? -21.839 14.663 8.935 1.00 90.00 318 THR A O 1
ATOM 2523 N N . ASP A 1 319 ? -24.091 14.802 8.801 1.00 91.06 319 ASP A N 1
ATOM 2524 C CA . ASP A 1 319 ? -24.349 14.491 10.207 1.00 91.06 319 ASP A CA 1
ATOM 2525 C C . ASP A 1 319 ? -23.800 13.101 10.547 1.00 91.06 319 ASP A C 1
ATOM 2527 O O . ASP A 1 319 ? -24.055 12.135 9.828 1.00 91.06 319 ASP A O 1
ATOM 2531 N N . TYR A 1 320 ? -23.120 12.979 11.687 1.00 91.94 320 TYR A N 1
ATOM 2532 C CA . TYR A 1 320 ? -22.561 11.715 12.182 1.00 91.94 320 TYR A CA 1
ATOM 2533 C C . TYR A 1 320 ? -23.546 10.536 12.154 1.00 91.94 320 TYR A C 1
ATOM 2535 O O . TYR A 1 320 ? -23.155 9.418 11.832 1.00 91.94 320 TYR A O 1
ATOM 2543 N N . SER A 1 321 ? -24.828 10.779 12.446 1.00 92.12 321 SER A N 1
ATOM 2544 C CA . SER A 1 321 ? -25.867 9.745 12.444 1.00 92.12 321 SER A CA 1
ATOM 2545 C C . SER A 1 321 ? -26.182 9.185 11.049 1.00 92.12 321 SER A C 1
ATOM 2547 O O . SER A 1 321 ? -26.802 8.130 10.946 1.00 92.12 321 SER A O 1
ATOM 2549 N N . ASN A 1 322 ? -25.748 9.852 9.977 1.00 91.50 322 ASN A N 1
ATOM 2550 C CA . ASN A 1 322 ? -25.936 9.440 8.584 1.00 91.50 322 ASN A CA 1
ATOM 2551 C C . ASN A 1 322 ? -24.652 8.858 7.950 1.00 91.50 322 ASN A C 1
ATOM 2553 O O . ASN A 1 322 ? -24.636 8.561 6.755 1.00 91.50 322 ASN A O 1
ATOM 2557 N N . SER A 1 323 ? -23.596 8.649 8.743 1.00 91.50 323 SER A N 1
ATOM 2558 C CA . SER A 1 323 ? -22.367 7.942 8.361 1.00 91.50 323 SER A CA 1
ATOM 2559 C C . SER A 1 323 ? -22.134 6.712 9.251 1.00 91.50 323 SER A C 1
ATOM 2561 O O . SER A 1 323 ? -22.788 6.542 10.278 1.00 91.50 323 SER A O 1
ATOM 2563 N N . ILE A 1 324 ? -21.188 5.847 8.877 1.00 91.31 324 ILE A N 1
ATOM 2564 C CA . ILE A 1 324 ? -20.676 4.767 9.742 1.00 91.31 324 ILE A CA 1
ATOM 2565 C C . ILE A 1 324 ? -19.162 4.902 9.755 1.00 91.31 324 ILE A C 1
ATOM 2567 O O . ILE A 1 324 ? -18.567 5.051 8.689 1.00 91.31 324 ILE A O 1
ATOM 2571 N N . LEU A 1 325 ? -18.560 4.850 10.939 1.00 93.88 325 LEU A N 1
ATOM 2572 C CA . LEU A 1 325 ? -17.111 4.864 11.119 1.00 93.88 325 LEU A CA 1
ATOM 2573 C C . LEU A 1 325 ? -16.595 3.429 11.313 1.00 93.88 325 LEU A C 1
ATOM 2575 O O . LEU A 1 325 ? -17.378 2.483 11.365 1.00 93.88 325 LEU A O 1
ATOM 2579 N N . SER A 1 326 ? -15.279 3.242 11.357 1.00 94.00 326 SER A N 1
ATOM 2580 C CA . SER A 1 326 ? -14.703 1.948 11.747 1.00 94.00 326 SER A CA 1
ATOM 2581 C C . SER A 1 326 ? -14.567 1.865 13.263 1.00 94.00 326 SER A C 1
ATOM 2583 O O . SER A 1 326 ? -14.050 2.798 13.874 1.00 94.00 326 SER A O 1
ATOM 2585 N N . ASP A 1 327 ? -14.985 0.747 13.849 1.00 93.06 327 ASP A N 1
ATOM 2586 C CA . ASP A 1 327 ? -14.822 0.438 15.269 1.00 93.06 327 ASP A CA 1
ATOM 2587 C C . ASP A 1 327 ? -13.637 -0.521 15.475 1.00 93.06 327 ASP A C 1
ATOM 2589 O O . ASP A 1 327 ? -13.461 -1.488 14.731 1.00 93.06 327 ASP A O 1
ATOM 2593 N N . PHE A 1 328 ? -12.823 -0.247 16.494 1.00 95.44 328 PHE A N 1
ATOM 2594 C CA . PHE A 1 328 ? -11.697 -1.071 16.929 1.00 95.44 328 PHE A CA 1
ATOM 2595 C C . PHE A 1 328 ? -11.920 -1.472 18.389 1.00 95.44 328 PHE A C 1
ATOM 2597 O O . PHE A 1 328 ? -11.800 -0.645 19.297 1.00 95.44 328 PHE A O 1
ATOM 2604 N N . ASN A 1 329 ? -12.269 -2.739 18.607 1.00 95.19 329 ASN A N 1
ATOM 2605 C CA . ASN A 1 329 ? -12.678 -3.246 19.914 1.00 95.19 329 ASN A CA 1
ATOM 2606 C C . ASN A 1 329 ? -11.467 -3.723 20.728 1.00 95.19 329 ASN A C 1
ATOM 2608 O O . ASN A 1 329 ? -10.698 -4.565 20.273 1.00 95.19 329 ASN A O 1
ATOM 2612 N N . VAL A 1 330 ? -11.324 -3.223 21.957 1.00 95.69 330 VAL A N 1
ATOM 2613 C CA . VAL A 1 330 ? -10.239 -3.585 22.878 1.00 95.69 330 VAL A CA 1
ATOM 2614 C C . VAL A 1 330 ? -10.758 -3.975 24.262 1.00 95.69 330 VAL A C 1
ATOM 2616 O O . VAL A 1 330 ? -11.798 -3.516 24.735 1.00 95.69 330 VAL A O 1
ATOM 2619 N N . THR A 1 331 ? -9.997 -4.828 24.942 1.00 95.00 331 THR A N 1
ATOM 2620 C CA . THR A 1 331 ? -10.210 -5.195 26.352 1.00 95.00 331 THR A CA 1
ATOM 2621 C C . THR A 1 331 ? -9.339 -4.361 27.283 1.00 95.00 331 THR A C 1
ATOM 2623 O O . THR A 1 331 ? -8.134 -4.249 27.056 1.00 95.00 331 THR A O 1
ATOM 2626 N N . ALA A 1 332 ? -9.940 -3.832 28.352 1.00 95.38 332 ALA A N 1
ATOM 2627 C CA . ALA A 1 332 ? -9.266 -3.029 29.373 1.00 95.38 332 ALA A CA 1
ATOM 2628 C C . ALA A 1 332 ? -8.061 -3.745 30.024 1.00 95.38 332 ALA A C 1
ATOM 2630 O O . ALA A 1 332 ? -8.109 -4.941 30.312 1.00 95.38 332 ALA A O 1
ATOM 2631 N N . GLY A 1 333 ? -6.990 -2.996 30.301 1.00 94.00 333 GLY A N 1
ATOM 2632 C CA . GLY A 1 333 ? -5.748 -3.470 30.927 1.00 94.00 333 GLY A CA 1
ATOM 2633 C C . GLY A 1 333 ? -4.741 -4.182 30.005 1.00 94.00 333 GLY A C 1
ATOM 2634 O O . GLY A 1 333 ? -3.580 -4.323 30.390 1.00 94.00 333 GLY A O 1
ATOM 2635 N N . ASN A 1 334 ? -5.128 -4.584 28.792 1.00 96.25 334 ASN A N 1
ATOM 2636 C CA . ASN A 1 334 ? -4.244 -5.237 27.816 1.00 96.25 334 ASN A CA 1
ATOM 2637 C C . ASN A 1 334 ? -3.389 -4.237 27.006 1.00 96.25 334 ASN A C 1
ATOM 2639 O O . ASN A 1 334 ? -3.663 -3.034 26.970 1.00 96.25 334 ASN A O 1
ATOM 2643 N N . THR A 1 335 ? -2.374 -4.747 26.307 1.00 98.19 335 THR A N 1
ATOM 2644 C CA . THR A 1 335 ? -1.519 -3.996 25.376 1.00 98.19 335 THR A CA 1
ATOM 2645 C C . THR A 1 335 ? -1.691 -4.548 23.959 1.00 98.19 335 THR A C 1
ATOM 2647 O O . THR A 1 335 ? -1.389 -5.715 23.726 1.00 98.19 335 THR A O 1
ATOM 2650 N N . TYR A 1 336 ? -2.137 -3.735 23.002 1.00 98.31 336 TYR A N 1
ATOM 2651 C CA . TYR A 1 336 ? -2.421 -4.177 21.625 1.00 98.31 336 TYR A CA 1
ATOM 2652 C C . TYR A 1 336 ? -1.356 -3.693 20.639 1.00 98.31 336 TYR A C 1
ATOM 2654 O O . TYR A 1 336 ? -0.979 -2.523 20.689 1.00 98.31 336 TYR A O 1
ATOM 2662 N N . ARG A 1 337 ? -0.910 -4.549 19.706 1.00 98.38 337 ARG A N 1
ATOM 2663 C CA . ARG A 1 337 ? -0.139 -4.123 18.521 1.00 98.38 337 ARG A CA 1
ATOM 2664 C C . ARG A 1 337 ? -1.092 -3.701 17.407 1.00 98.38 337 ARG A C 1
ATOM 2666 O O . ARG A 1 337 ? -1.697 -4.544 16.746 1.00 98.38 337 ARG A O 1
ATOM 2673 N N . PHE A 1 338 ? -1.168 -2.398 17.177 1.00 98.75 338 PHE A N 1
ATOM 2674 C CA . PHE A 1 338 ? -1.837 -1.820 16.020 1.00 98.75 338 PHE A CA 1
ATOM 2675 C C . PHE A 1 338 ? -0.853 -1.614 14.865 1.00 98.75 338 PHE A C 1
ATOM 2677 O O . PHE A 1 338 ? 0.345 -1.410 15.078 1.00 98.75 338 PHE A O 1
ATOM 2684 N N . ARG A 1 339 ? -1.377 -1.653 13.638 1.00 98.62 339 ARG A N 1
ATOM 2685 C CA . ARG A 1 339 ? -0.623 -1.513 12.384 1.00 98.62 339 ARG A CA 1
ATOM 2686 C C . ARG A 1 339 ? -1.233 -0.409 11.535 1.00 98.62 339 ARG A C 1
ATOM 2688 O O . ARG A 1 339 ? -2.416 -0.475 11.225 1.00 98.62 339 ARG A O 1
ATOM 2695 N N . LEU A 1 340 ? -0.447 0.591 11.163 1.00 98.31 340 LEU A N 1
ATOM 2696 C CA . LEU A 1 340 ? -0.857 1.741 10.358 1.00 98.31 340 LEU A CA 1
ATOM 2697 C C . LEU A 1 340 ? -0.299 1.595 8.945 1.00 98.31 340 LEU A C 1
ATOM 2699 O O . LEU A 1 340 ? 0.904 1.389 8.778 1.00 98.31 340 LEU A O 1
ATOM 2703 N N . ILE A 1 341 ? -1.161 1.750 7.943 1.00 98.75 341 ILE A N 1
ATOM 2704 C CA . ILE A 1 341 ? -0.813 1.700 6.522 1.00 98.75 341 ILE A CA 1
ATOM 2705 C C . ILE A 1 341 ? -1.261 2.998 5.850 1.00 98.75 341 ILE A C 1
ATOM 2707 O O . ILE A 1 341 ? -2.454 3.325 5.819 1.00 98.75 341 ILE A O 1
ATOM 2711 N N . GLY A 1 342 ? -0.293 3.723 5.290 1.00 97.88 342 GLY A N 1
ATOM 2712 C CA . GLY A 1 342 ? -0.522 4.961 4.561 1.00 97.88 342 GLY A CA 1
ATOM 2713 C C . GLY A 1 342 ? -0.979 4.722 3.120 1.00 97.88 342 GLY A C 1
ATOM 2714 O O . GLY A 1 342 ? -0.198 4.906 2.192 1.00 97.88 342 GLY A O 1
ATOM 2715 N N . ALA A 1 343 ? -2.231 4.306 2.908 1.00 96.81 343 ALA A N 1
ATOM 2716 C CA . ALA A 1 343 ? -2.768 4.048 1.566 1.00 96.81 343 ALA A CA 1
ATOM 2717 C C . ALA A 1 343 ? -3.312 5.308 0.844 1.00 96.81 343 ALA A C 1
ATOM 2719 O O . ALA A 1 343 ? -3.831 5.195 -0.269 1.00 96.81 343 ALA A O 1
ATOM 2720 N N . GLN A 1 344 ? -3.171 6.510 1.429 1.00 92.75 344 GLN A N 1
ATOM 2721 C CA . GLN A 1 344 ? -3.673 7.769 0.855 1.00 92.75 344 GLN A CA 1
ATOM 2722 C C . GLN A 1 344 ? -3.087 8.040 -0.533 1.00 92.75 344 GLN A C 1
ATOM 2724 O O . GLN A 1 344 ? -1.931 7.728 -0.806 1.00 92.75 344 GLN A O 1
ATOM 2729 N N . SER A 1 345 ? -3.851 8.682 -1.403 1.00 88.94 345 SER A N 1
ATOM 2730 C CA . SER A 1 345 ? -3.427 9.144 -2.723 1.00 88.94 345 SER A CA 1
ATOM 2731 C C . SER A 1 345 ? -2.594 10.427 -2.687 1.00 88.94 345 SER A C 1
ATOM 2733 O O . SER A 1 345 ? -1.714 10.588 -3.531 1.00 88.94 345 SER A O 1
ATOM 2735 N N . LEU A 1 346 ? -2.836 11.324 -1.724 1.00 85.69 346 LEU A N 1
ATOM 2736 C CA . LEU A 1 346 ? -2.242 12.662 -1.701 1.00 85.69 346 LEU A CA 1
ATOM 2737 C C . LEU A 1 346 ? -1.881 13.147 -0.289 1.00 85.69 346 LEU A C 1
ATOM 2739 O O . LEU A 1 346 ? -0.740 13.529 -0.032 1.00 85.69 346 LEU A O 1
ATOM 2743 N N . TYR A 1 347 ? -2.848 13.149 0.625 1.00 88.12 347 TYR A N 1
ATOM 2744 C CA . TYR A 1 347 ? -2.750 13.834 1.908 1.00 88.12 347 TYR A CA 1
ATOM 2745 C C . TYR A 1 347 ? -2.022 13.014 2.976 1.00 88.12 347 TYR A C 1
ATOM 2747 O O . TYR A 1 347 ? -2.407 11.899 3.331 1.00 88.12 347 TYR A O 1
ATOM 2755 N N . ALA A 1 348 ? -1.003 13.631 3.571 1.00 91.69 348 ALA A N 1
ATOM 2756 C CA . ALA A 1 348 ? -0.410 13.159 4.813 1.00 91.69 348 ALA A CA 1
ATOM 2757 C C . ALA A 1 348 ? -1.362 13.392 5.996 1.00 91.69 348 ALA A C 1
ATOM 2759 O O . ALA A 1 348 ? -2.025 14.434 6.075 1.00 91.69 348 ALA A O 1
ATOM 2760 N N . TYR A 1 349 ? -1.386 12.448 6.938 1.00 93.81 349 TYR A N 1
ATOM 2761 C CA . TYR A 1 349 ? -2.209 12.544 8.140 1.00 93.81 349 TYR A CA 1
ATOM 2762 C C . TYR A 1 349 ? -1.366 12.554 9.413 1.00 93.81 349 TYR A C 1
ATOM 2764 O O . TYR A 1 349 ? -0.480 11.726 9.596 1.00 93.81 349 TYR A O 1
ATOM 2772 N N . ARG A 1 350 ? -1.714 13.443 10.342 1.00 93.81 350 ARG A N 1
ATOM 2773 C CA . ARG A 1 350 ? -1.336 13.382 11.753 1.00 93.81 350 ARG A CA 1
ATOM 2774 C C . ARG A 1 350 ? -2.321 12.452 12.466 1.00 93.81 350 ARG A C 1
ATOM 2776 O O . ARG A 1 350 ? -3.457 12.842 12.738 1.00 93.81 350 ARG A O 1
ATOM 2783 N N . PHE A 1 351 ? -1.891 11.223 12.726 1.00 96.81 351 PHE A N 1
ATOM 2784 C CA . PHE A 1 351 ? -2.664 10.201 13.424 1.00 96.81 351 PHE A CA 1
ATOM 2785 C C . PHE A 1 351 ? -2.545 10.336 14.946 1.00 96.81 351 PHE A C 1
ATOM 2787 O O . PHE A 1 351 ? -1.440 10.526 15.458 1.00 96.81 351 PHE A O 1
ATOM 2794 N N . SER A 1 352 ? -3.660 10.187 15.663 1.00 95.38 352 SER A N 1
ATOM 2795 C CA . SER A 1 352 ? -3.701 10.030 17.120 1.00 95.38 352 SER A CA 1
ATOM 2796 C C . SER A 1 352 ? -4.940 9.274 17.600 1.00 95.38 352 SER A C 1
ATOM 2798 O O . SER A 1 352 ? -5.940 9.124 16.893 1.00 95.38 352 SER A O 1
ATOM 2800 N N . ILE A 1 353 ? -4.876 8.840 18.859 1.00 95.94 353 ILE A N 1
ATOM 2801 C CA . ILE A 1 353 ? -6.011 8.318 19.620 1.00 95.94 353 ILE A CA 1
ATOM 2802 C C . ILE A 1 353 ? -6.266 9.274 20.798 1.00 95.94 353 ILE A C 1
ATOM 2804 O O . ILE A 1 353 ? -5.334 9.782 21.432 1.00 95.94 353 ILE A O 1
ATOM 2808 N N . GLU A 1 354 ? -7.533 9.589 21.061 1.00 93.00 354 GLU A N 1
ATOM 2809 C CA . GLU A 1 354 ? -7.963 10.407 22.199 1.00 93.00 354 GLU A CA 1
ATOM 2810 C C . GLU A 1 354 ? -7.536 9.767 23.525 1.00 93.00 354 GLU A C 1
ATOM 2812 O O . GLU A 1 354 ? -7.821 8.596 23.754 1.00 93.00 354 GLU A O 1
ATOM 2817 N N . ASP A 1 355 ? -6.893 10.542 24.408 1.00 92.31 355 ASP A N 1
ATOM 2818 C CA . ASP A 1 355 ? -6.530 10.123 25.775 1.00 92.31 355 ASP A CA 1
ATOM 2819 C C . ASP A 1 355 ? -5.664 8.835 25.834 1.00 92.31 355 ASP A C 1
ATOM 2821 O O . ASP A 1 355 ? -5.698 8.064 26.796 1.00 92.31 355 ASP A O 1
ATOM 2825 N N . HIS A 1 356 ? -4.874 8.588 24.783 1.00 95.38 356 HIS A N 1
ATOM 2826 C CA . HIS A 1 356 ? -3.885 7.513 24.713 1.00 95.38 356 HIS A CA 1
ATOM 2827 C C . HIS A 1 356 ? -2.592 7.997 24.037 1.00 95.38 356 HIS A C 1
ATOM 2829 O O . HIS A 1 356 ? -2.624 8.833 23.127 1.00 95.38 356 HIS A O 1
ATOM 2835 N N . ASN A 1 357 ? -1.470 7.404 24.454 1.00 96.31 357 ASN A N 1
ATOM 2836 C CA . ASN A 1 357 ? -0.158 7.574 23.829 1.00 96.31 357 ASN A CA 1
ATOM 2837 C C . ASN A 1 357 ? 0.156 6.355 22.953 1.00 96.31 357 ASN A C 1
ATOM 2839 O O . ASN A 1 357 ? -0.315 5.246 23.220 1.00 96.31 357 ASN A O 1
ATOM 2843 N N . LEU A 1 358 ? 0.977 6.556 21.924 1.00 98.56 358 LEU A N 1
ATOM 2844 C CA . LEU A 1 358 ? 1.322 5.550 20.925 1.00 98.56 358 LEU A CA 1
ATOM 2845 C C . LEU A 1 358 ? 2.798 5.177 21.091 1.00 98.56 358 LEU A C 1
ATOM 2847 O O . LEU A 1 358 ? 3.671 6.005 20.840 1.00 98.56 358 LEU A O 1
ATOM 2851 N N . THR A 1 359 ? 3.112 3.946 21.501 1.00 98.75 359 THR A N 1
ATOM 2852 C CA . THR A 1 359 ? 4.513 3.494 21.567 1.00 98.75 359 THR A CA 1
ATOM 2853 C C . THR A 1 359 ? 4.890 2.791 20.269 1.00 98.75 359 THR A C 1
ATOM 2855 O O . THR A 1 359 ? 4.620 1.605 20.097 1.00 98.75 359 THR A O 1
ATOM 2858 N N . VAL A 1 360 ? 5.490 3.529 19.336 1.00 98.81 360 VAL A N 1
ATOM 2859 C CA . VAL A 1 360 ? 5.910 3.033 18.017 1.00 98.81 360 VAL A CA 1
ATOM 2860 C C . VAL A 1 360 ? 7.049 2.031 18.181 1.00 98.81 360 VAL A C 1
ATOM 2862 O O . VAL A 1 360 ? 8.036 2.327 18.851 1.00 98.81 360 VAL A O 1
ATOM 2865 N N . ILE A 1 361 ? 6.907 0.854 17.571 1.00 98.62 361 ILE A N 1
ATOM 2866 C CA . ILE A 1 361 ? 7.834 -0.286 17.685 1.00 98.62 361 ILE A CA 1
ATOM 2867 C C . ILE A 1 361 ? 8.408 -0.758 16.348 1.00 98.62 361 ILE A C 1
ATOM 2869 O O . ILE A 1 361 ? 9.433 -1.436 16.346 1.00 98.62 361 ILE A O 1
ATOM 2873 N N . ALA A 1 362 ? 7.786 -0.414 15.219 1.00 98.56 362 ALA A N 1
ATOM 2874 C CA . ALA A 1 362 ? 8.326 -0.712 13.896 1.00 98.56 362 ALA A CA 1
ATOM 2875 C C . ALA A 1 362 ? 7.908 0.340 12.865 1.00 98.56 362 ALA A C 1
ATOM 2877 O O . ALA A 1 362 ? 6.902 1.032 13.037 1.00 98.56 362 ALA A O 1
ATOM 2878 N N . THR A 1 363 ? 8.660 0.427 11.771 1.00 98.19 363 THR A N 1
ATOM 2879 C CA . THR A 1 363 ? 8.273 1.187 10.577 1.00 98.19 363 THR A CA 1
ATOM 2880 C C . THR A 1 363 ? 8.737 0.467 9.312 1.00 98.19 363 THR A C 1
ATOM 2882 O O . THR A 1 363 ? 9.769 -0.197 9.335 1.00 98.19 363 THR A O 1
ATOM 2885 N N . ASP A 1 364 ? 7.930 0.510 8.248 1.00 97.31 364 ASP A N 1
ATOM 2886 C CA . ASP A 1 364 ? 8.126 -0.236 6.989 1.00 97.31 364 ASP A CA 1
ATOM 2887 C C . ASP A 1 364 ? 8.422 -1.749 7.201 1.00 97.31 364 ASP A C 1
ATOM 2889 O O . ASP A 1 364 ? 9.128 -2.396 6.427 1.00 97.31 364 ASP A O 1
ATOM 2893 N N . GLY A 1 365 ? 7.883 -2.324 8.286 1.00 94.62 365 GLY A N 1
ATOM 2894 C CA . GLY A 1 365 ? 8.086 -3.715 8.721 1.00 94.62 365 GLY A CA 1
ATOM 2895 C C . GLY A 1 365 ? 9.292 -3.964 9.643 1.00 94.62 365 GLY A C 1
ATOM 2896 O O . GLY A 1 365 ? 9.411 -5.048 10.206 1.00 94.62 365 GLY A O 1
ATOM 2897 N N . GLN A 1 366 ? 10.163 -2.974 9.856 1.00 96.00 366 GLN A N 1
ATOM 2898 C CA . GLN A 1 366 ? 11.426 -3.122 10.588 1.00 96.00 366 GLN A CA 1
ATOM 2899 C C . GLN A 1 366 ? 11.321 -2.632 12.039 1.00 96.00 366 GLN A C 1
ATOM 2901 O O . GLN A 1 366 ? 10.917 -1.493 12.286 1.00 96.00 366 GLN A O 1
ATOM 2906 N N . PHE A 1 367 ? 11.709 -3.473 13.006 1.00 97.81 367 PHE A N 1
ATOM 2907 C CA . PHE A 1 367 ? 11.665 -3.128 1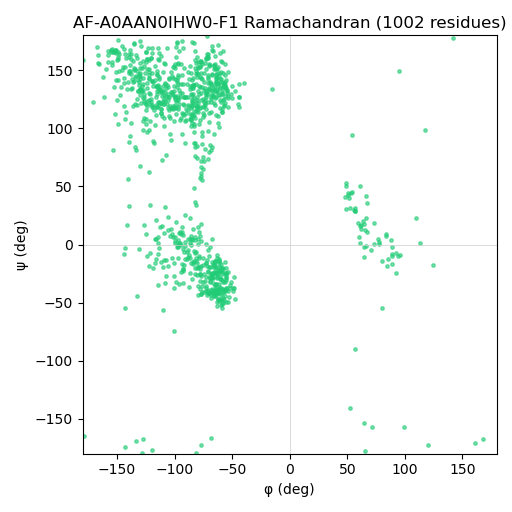4.433 1.00 97.81 367 PHE A CA 1
ATOM 2908 C C . PHE A 1 367 ? 12.649 -2.009 14.799 1.00 97.81 367 PHE A C 1
ATOM 2910 O O . PHE A 1 367 ? 13.843 -2.077 14.489 1.00 97.81 367 PHE A O 1
ATOM 2917 N N . ILE A 1 368 ? 12.163 -1.024 15.551 1.00 98.25 368 ILE A N 1
ATOM 2918 C CA . ILE A 1 368 ? 12.938 0.097 16.091 1.00 98.25 368 ILE A CA 1
ATOM 2919 C C . ILE A 1 368 ? 13.055 0.014 17.618 1.00 98.25 368 ILE A C 1
ATOM 2921 O O . ILE A 1 368 ? 12.285 -0.678 18.284 1.00 98.25 368 ILE A O 1
ATOM 2925 N N . GLU A 1 369 ? 14.019 0.733 18.191 1.00 98.12 369 GLU A N 1
ATOM 2926 C CA . GLU A 1 369 ? 13.971 1.073 19.615 1.00 98.12 369 GLU A CA 1
ATOM 2927 C C . GLU A 1 369 ? 12.657 1.834 19.884 1.00 98.12 369 GLU A C 1
ATOM 2929 O O . GLU A 1 369 ? 12.405 2.827 19.197 1.00 98.12 369 GLU A O 1
ATOM 2934 N N . PRO A 1 370 ? 11.806 1.391 20.830 1.00 98.38 370 PRO A N 1
ATOM 2935 C CA . PRO A 1 370 ? 10.464 1.939 20.974 1.00 98.38 370 PRO A CA 1
ATOM 2936 C C . PRO A 1 370 ? 10.452 3.423 21.346 1.00 98.38 370 PRO A C 1
ATOM 2938 O O . PRO A 1 370 ? 11.141 3.838 22.281 1.00 98.38 370 PRO A O 1
ATOM 2941 N N . VAL A 1 371 ? 9.616 4.205 20.659 1.00 98.12 371 VAL A N 1
ATOM 2942 C CA . VAL A 1 371 ? 9.425 5.642 20.914 1.00 98.12 371 VAL A CA 1
ATOM 2943 C C . VAL A 1 371 ? 7.956 5.908 21.223 1.00 98.12 371 VAL A C 1
ATOM 2945 O O . VAL A 1 371 ? 7.082 5.569 20.430 1.00 98.12 371 VAL A O 1
ATOM 2948 N N . THR A 1 372 ? 7.676 6.513 22.377 1.00 98.19 372 THR A N 1
ATOM 2949 C CA . THR A 1 372 ? 6.315 6.916 22.762 1.00 98.19 372 THR A CA 1
ATOM 2950 C C . THR A 1 372 ? 6.031 8.330 22.276 1.00 98.19 372 THR A C 1
ATOM 2952 O O . THR A 1 372 ? 6.799 9.237 22.582 1.00 98.19 372 THR A O 1
ATOM 2955 N N . VAL A 1 373 ? 4.931 8.503 21.542 1.00 98.12 373 VAL A N 1
ATOM 2956 C CA . VAL A 1 373 ? 4.501 9.771 20.935 1.00 98.12 373 VAL A CA 1
ATOM 2957 C C . VAL A 1 373 ? 2.994 9.990 21.095 1.00 98.12 373 VAL A C 1
ATOM 2959 O O . VAL A 1 373 ? 2.232 9.038 21.280 1.00 98.12 373 VAL A O 1
ATOM 2962 N N . ASP A 1 374 ? 2.552 11.240 20.983 1.00 96.94 374 ASP A N 1
ATOM 2963 C CA . ASP A 1 374 ? 1.137 11.607 20.843 1.00 96.94 374 ASP A CA 1
ATOM 2964 C C . ASP A 1 374 ? 0.646 11.429 19.409 1.00 96.94 374 ASP A C 1
ATOM 2966 O O . ASP A 1 374 ? -0.511 11.066 19.176 1.00 96.94 374 ASP A O 1
ATOM 2970 N N . TYR A 1 375 ? 1.533 11.715 18.452 1.00 96.31 375 TYR A N 1
ATOM 2971 C CA . TYR A 1 375 ? 1.207 11.787 17.037 1.00 96.31 375 TYR A CA 1
ATOM 2972 C C . TYR A 1 375 ? 2.176 10.984 16.178 1.00 96.31 375 TYR A C 1
ATOM 2974 O O . TYR A 1 375 ? 3.395 11.089 16.319 1.00 96.31 375 TYR A O 1
ATOM 2982 N N . ILE A 1 376 ? 1.627 10.260 15.207 1.00 98.44 376 ILE A N 1
ATOM 2983 C CA . ILE A 1 376 ? 2.388 9.681 14.097 1.00 98.44 376 ILE A CA 1
ATOM 2984 C C . ILE A 1 376 ? 1.962 10.429 12.839 1.00 98.44 376 ILE A C 1
ATOM 2986 O O . ILE A 1 376 ? 0.791 10.386 12.467 1.00 98.44 376 ILE A O 1
ATOM 2990 N N . ILE A 1 377 ? 2.883 11.138 12.191 1.00 97.19 377 ILE A N 1
ATOM 2991 C CA . ILE A 1 377 ? 2.620 11.732 10.881 1.00 97.19 377 ILE A CA 1
ATOM 2992 C C . ILE A 1 377 ? 2.932 10.669 9.824 1.00 97.19 377 ILE A C 1
ATOM 2994 O O . ILE A 1 377 ? 4.072 10.233 9.675 1.00 97.19 377 ILE A O 1
ATOM 2998 N N . ILE A 1 378 ? 1.898 10.200 9.130 1.00 97.31 378 ILE A N 1
ATOM 2999 C CA . ILE A 1 378 ? 1.989 9.118 8.148 1.00 97.31 378 ILE A CA 1
ATOM 3000 C C . ILE A 1 378 ? 1.730 9.654 6.741 1.00 97.31 378 ILE A C 1
ATOM 3002 O O . ILE A 1 378 ? 0.675 10.236 6.452 1.00 97.31 378 ILE A O 1
ATOM 3006 N N . HIS A 1 379 ? 2.713 9.457 5.867 1.00 96.00 379 HIS A N 1
ATOM 3007 C CA . HIS A 1 379 ? 2.619 9.785 4.452 1.00 96.00 379 HIS A CA 1
ATOM 3008 C C . HIS A 1 379 ? 2.224 8.554 3.629 1.00 96.00 379 HIS A C 1
ATOM 3010 O O . HIS A 1 379 ? 2.266 7.419 4.105 1.00 96.00 379 HIS A O 1
ATOM 3016 N N . SER A 1 380 ? 1.837 8.792 2.376 1.00 96.19 380 SER A N 1
ATOM 3017 C CA . SER A 1 380 ? 1.523 7.722 1.430 1.00 96.19 380 SER A CA 1
ATOM 3018 C C . SER A 1 380 ? 2.698 6.744 1.268 1.00 96.19 380 SER A C 1
ATOM 3020 O O . SER A 1 380 ? 3.840 7.184 1.137 1.00 96.19 380 SER A O 1
ATOM 3022 N N . GLY A 1 381 ? 2.415 5.439 1.291 1.00 97.25 381 GLY A N 1
ATOM 3023 C CA . GLY A 1 381 ? 3.376 4.332 1.180 1.00 97.25 381 GLY A CA 1
ATOM 3024 C C . GLY A 1 381 ? 4.059 3.912 2.491 1.00 97.25 381 GLY A C 1
ATOM 3025 O O . GLY A 1 381 ? 4.555 2.788 2.599 1.00 97.25 381 GLY A O 1
ATOM 3026 N N . GLU A 1 382 ? 4.058 4.758 3.525 1.00 98.38 382 GLU A N 1
ATOM 3027 C CA . GLU A 1 382 ? 4.690 4.433 4.809 1.00 98.38 382 GLU A CA 1
ATOM 3028 C C . GLU A 1 382 ? 3.844 3.492 5.675 1.00 98.38 382 GLU A C 1
ATOM 3030 O O . GLU A 1 382 ? 2.610 3.488 5.619 1.00 98.38 382 GLU A O 1
ATOM 3035 N N . ARG A 1 383 ? 4.519 2.710 6.532 1.00 98.31 383 ARG A N 1
ATOM 3036 C CA . ARG A 1 383 ? 3.861 1.880 7.553 1.00 98.31 383 ARG A CA 1
ATOM 3037 C C . ARG A 1 383 ? 4.484 2.082 8.928 1.00 98.31 383 ARG A C 1
ATOM 3039 O O . ARG A 1 383 ? 5.692 2.301 9.045 1.00 98.31 383 ARG A O 1
ATOM 3046 N N . TYR A 1 384 ? 3.662 1.965 9.968 1.00 98.75 384 TYR A N 1
ATOM 3047 C CA . TYR A 1 384 ? 4.078 2.061 11.370 1.00 98.75 384 TYR A CA 1
ATOM 3048 C C . TYR A 1 384 ? 3.325 1.051 12.230 1.00 98.75 384 TYR A C 1
ATOM 3050 O O . TYR A 1 384 ? 2.100 0.991 12.176 1.00 98.75 384 TYR A O 1
ATOM 3058 N N . ASP A 1 385 ? 4.038 0.335 13.094 1.00 98.81 385 ASP A N 1
ATOM 3059 C CA . ASP A 1 385 ? 3.413 -0.482 14.134 1.00 98.81 385 ASP A CA 1
ATOM 3060 C C . ASP A 1 385 ? 3.593 0.210 15.479 1.00 98.81 385 ASP A C 1
ATOM 3062 O O . ASP A 1 385 ? 4.696 0.656 15.812 1.00 98.81 385 ASP A O 1
ATOM 3066 N N . PHE A 1 386 ? 2.531 0.258 16.280 1.00 98.81 386 PHE A N 1
ATOM 3067 C CA . PHE A 1 386 ? 2.573 0.831 17.620 1.00 98.81 386 PHE A CA 1
ATOM 3068 C C . PHE A 1 386 ? 1.861 -0.053 18.640 1.00 98.81 386 PHE A C 1
ATOM 3070 O O . PHE A 1 386 ? 0.927 -0.793 18.330 1.00 98.81 386 PHE A O 1
ATOM 3077 N N . LEU A 1 387 ? 2.319 0.042 19.883 1.00 98.75 387 LEU A N 1
ATOM 3078 C CA . LEU A 1 387 ? 1.679 -0.548 21.042 1.00 98.75 387 LEU A CA 1
ATOM 3079 C C . LEU A 1 387 ? 0.724 0.471 21.660 1.00 98.75 387 LEU A C 1
ATOM 3081 O O . LEU A 1 387 ? 1.125 1.591 21.985 1.00 98.75 387 LEU A O 1
ATOM 3085 N N . LEU A 1 388 ? -0.525 0.054 21.849 1.00 98.44 388 LEU A N 1
ATOM 3086 C CA . LEU A 1 388 ? -1.532 0.777 22.612 1.00 98.44 388 LEU A CA 1
ATOM 3087 C C . LEU A 1 388 ? -1.700 0.101 23.972 1.00 98.44 388 LEU A C 1
ATOM 3089 O O . LEU A 1 388 ? -2.255 -0.997 24.055 1.00 98.44 388 LEU A O 1
ATOM 3093 N N . GLN A 1 389 ? -1.241 0.751 25.043 1.00 97.56 389 GLN A N 1
ATOM 3094 C CA . GLN A 1 389 ? -1.603 0.335 26.395 1.00 97.56 389 GLN A CA 1
ATOM 3095 C C . GLN A 1 389 ? -3.019 0.825 26.697 1.00 97.56 389 GLN A C 1
ATOM 3097 O O . GLN A 1 389 ? -3.274 2.028 26.726 1.00 97.56 389 GLN A O 1
ATOM 3102 N N . THR A 1 390 ? -3.935 -0.109 26.932 1.00 96.81 390 THR A N 1
ATOM 3103 C CA . THR A 1 390 ? -5.320 0.226 27.265 1.00 96.81 390 THR A CA 1
ATOM 3104 C C . THR A 1 390 ? -5.465 0.612 28.739 1.00 96.81 390 THR A C 1
ATOM 3106 O O . THR A 1 390 ? -4.693 0.173 29.602 1.00 96.81 390 THR A O 1
ATOM 3109 N N . LYS A 1 391 ? -6.466 1.448 29.021 1.00 95.44 391 LYS A N 1
ATOM 3110 C CA . LYS A 1 391 ? -6.839 1.926 30.358 1.00 95.44 391 LYS A CA 1
ATOM 3111 C C . LYS A 1 391 ? -7.359 0.782 31.231 1.00 95.44 391 LYS A C 1
ATOM 3113 O O . LYS A 1 391 ? -7.874 -0.215 30.717 1.00 95.44 391 LYS A O 1
ATOM 3118 N N . ALA A 1 392 ? -7.241 0.921 32.551 1.00 93.38 392 ALA A N 1
ATOM 3119 C CA . ALA A 1 392 ? -7.823 -0.038 33.485 1.00 93.38 392 ALA A CA 1
ATOM 3120 C C . ALA A 1 392 ? -9.341 0.179 33.613 1.00 93.38 392 ALA A C 1
ATOM 3122 O O . ALA A 1 392 ? -9.840 1.282 33.397 1.00 93.38 392 ALA A O 1
ATOM 3123 N N . GLU A 1 393 ? -10.091 -0.847 34.035 1.00 91.94 393 GLU A N 1
ATOM 3124 C CA . GLU A 1 393 ? -11.546 -0.728 34.257 1.00 91.94 393 GLU A CA 1
ATOM 3125 C C . GLU A 1 393 ? -11.923 0.403 35.233 1.00 91.94 393 GLU A C 1
ATOM 3127 O O . GLU A 1 393 ? -12.990 1.000 35.105 1.00 91.94 393 GLU A O 1
ATOM 3132 N N . SER A 1 394 ? -11.037 0.737 36.181 1.00 92.31 394 SER A N 1
ATOM 3133 C CA . SER A 1 394 ? -11.208 1.853 37.124 1.00 92.31 394 SER A CA 1
ATOM 3134 C C . SER A 1 394 ? -11.247 3.232 36.471 1.00 92.31 394 SER A C 1
ATOM 3136 O O . SER A 1 394 ? -11.762 4.170 37.078 1.00 92.31 394 SER A O 1
ATOM 3138 N N . ASP A 1 395 ? -10.702 3.356 35.264 1.00 90.75 395 ASP A N 1
ATOM 3139 C CA . ASP A 1 395 ? -10.496 4.632 34.580 1.00 90.75 395 ASP A CA 1
ATOM 3140 C C . ASP A 1 395 ? -11.591 4.869 33.519 1.00 90.75 395 ASP A C 1
ATOM 3142 O O . ASP A 1 395 ? -11.829 5.998 33.097 1.00 90.75 395 ASP A O 1
ATOM 3146 N N . LEU A 1 396 ? -12.330 3.814 33.152 1.00 90.06 396 LEU A N 1
ATOM 3147 C CA . LEU A 1 396 ? -13.413 3.797 32.156 1.00 90.06 396 LEU A CA 1
ATOM 3148 C C . LEU A 1 396 ? -14.791 4.168 32.744 1.00 90.06 396 LEU A C 1
ATOM 3150 O O . LEU A 1 396 ? -15.838 3.797 32.217 1.00 90.06 396 LEU A O 1
ATOM 3154 N N . VAL A 1 397 ? -14.810 4.888 33.871 1.00 84.00 397 VAL A N 1
ATOM 3155 C CA . VAL A 1 397 ? -16.041 5.243 34.607 1.00 84.00 397 VAL A CA 1
ATOM 3156 C C . VAL A 1 397 ? -16.867 6.314 33.879 1.00 84.00 397 VAL A C 1
ATOM 3158 O O . VAL A 1 397 ? -18.083 6.376 34.050 1.00 84.00 397 VAL A O 1
ATOM 3161 N N . SER A 1 398 ? -16.220 7.174 33.088 1.00 80.62 398 SER A N 1
ATOM 3162 C CA . SER A 1 398 ? -16.848 8.294 32.370 1.00 80.62 398 SER A CA 1
ATOM 3163 C C . SER A 1 398 ? -17.126 8.014 30.889 1.00 80.62 398 SER A C 1
ATOM 3165 O O . SER A 1 398 ? -18.033 8.624 30.321 1.00 80.62 398 SER A O 1
ATOM 3167 N N . THR A 1 399 ? -16.351 7.131 30.255 1.00 88.00 399 THR A N 1
ATOM 3168 C CA . THR A 1 399 ? -16.499 6.744 28.847 1.00 88.00 399 THR A CA 1
ATOM 3169 C C . THR A 1 399 ? -15.827 5.399 28.569 1.00 88.00 399 THR A C 1
ATOM 3171 O O . THR A 1 399 ? -14.839 5.052 29.216 1.00 88.00 399 THR A O 1
ATOM 3174 N N . GLN A 1 400 ? -16.357 4.669 27.588 1.00 91.19 400 GLN A N 1
ATOM 3175 C CA . GLN A 1 400 ?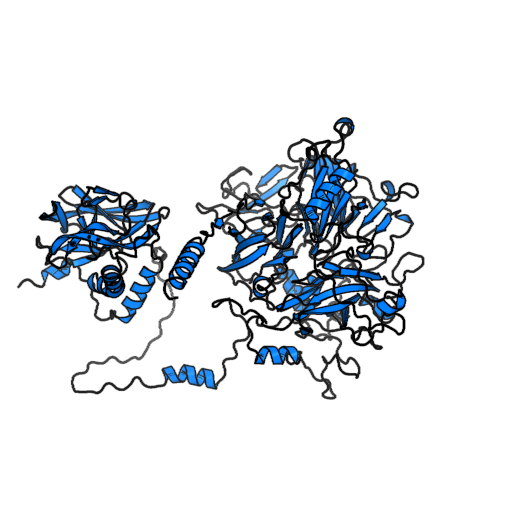 -15.774 3.435 27.043 1.00 91.19 400 GLN A CA 1
ATOM 3176 C C . GLN A 1 400 ? -15.383 3.584 25.563 1.00 91.19 400 GLN A C 1
ATOM 3178 O O . GLN A 1 400 ? -14.634 2.767 25.041 1.00 91.19 400 GLN A O 1
ATOM 3183 N N . GLN A 1 401 ? -15.831 4.654 24.903 1.00 93.38 401 GLN A N 1
ATOM 3184 C CA . GLN A 1 401 ? -15.503 4.983 23.520 1.00 93.38 401 GLN A CA 1
ATOM 3185 C C . GLN A 1 401 ? -14.594 6.213 23.462 1.00 93.38 401 GLN A C 1
ATOM 3187 O O . GLN A 1 401 ? -14.859 7.218 24.137 1.00 93.38 401 GLN A O 1
ATOM 3192 N N . PHE A 1 402 ? -13.564 6.136 22.622 1.00 94.00 402 PHE A N 1
ATOM 3193 C CA . PHE A 1 402 ? -12.556 7.170 22.389 1.00 94.00 402 PHE A CA 1
ATOM 3194 C C . PHE A 1 402 ? -12.403 7.406 20.884 1.00 94.00 402 PHE A C 1
ATOM 3196 O O . PHE A 1 402 ? -12.462 6.465 20.091 1.00 94.00 402 PHE A O 1
ATOM 3203 N N . MET A 1 403 ? -12.195 8.655 20.474 1.00 94.19 403 MET A N 1
ATOM 3204 C CA . MET A 1 403 ? -12.030 8.994 19.063 1.00 94.19 403 MET A CA 1
ATOM 3205 C C . MET A 1 403 ? -10.615 8.665 18.560 1.00 94.19 403 MET A C 1
ATOM 3207 O O . MET A 1 403 ? -9.615 9.103 19.131 1.00 94.19 403 MET A O 1
ATOM 3211 N N . ILE A 1 404 ? -10.539 7.955 17.439 1.00 95.88 404 ILE A N 1
ATOM 3212 C CA . ILE A 1 404 ? -9.343 7.793 16.610 1.00 95.88 404 ILE A CA 1
ATOM 3213 C C . ILE A 1 404 ? -9.419 8.837 15.490 1.00 95.88 404 ILE A C 1
ATOM 3215 O O . ILE A 1 404 ? -10.446 8.954 14.818 1.00 95.88 404 ILE A O 1
ATOM 3219 N N . ARG A 1 405 ? -8.341 9.600 15.270 1.00 92.38 405 ARG A N 1
ATOM 3220 C CA . ARG A 1 405 ? -8.292 10.657 14.247 1.00 92.38 405 ARG A CA 1
ATOM 3221 C C . ARG A 1 405 ? -7.041 10.552 13.390 1.00 92.38 405 ARG A C 1
ATOM 3223 O O . ARG A 1 405 ? -5.945 10.360 13.904 1.00 92.38 405 ARG A O 1
ATOM 3230 N N . ALA A 1 406 ? -7.205 10.782 12.094 1.00 94.19 406 ALA A N 1
ATOM 3231 C CA . ALA A 1 406 ? -6.122 11.040 11.154 1.00 94.19 406 ALA A CA 1
ATOM 3232 C C . ALA A 1 406 ? -6.391 12.406 10.503 1.00 94.19 406 ALA A C 1
ATOM 3234 O O . ALA A 1 406 ? -7.247 12.525 9.633 1.00 94.19 406 ALA A O 1
ATOM 3235 N N . VAL A 1 407 ? -5.742 13.463 10.998 1.00 91.00 407 VAL A N 1
ATOM 3236 C CA . VAL A 1 407 ? -6.033 14.862 10.624 1.00 91.00 407 VAL A CA 1
ATOM 3237 C C . VAL A 1 407 ? -5.055 15.335 9.554 1.00 91.00 407 VAL A C 1
ATOM 3239 O O . VAL A 1 407 ? -3.859 15.080 9.675 1.00 91.00 407 VAL A O 1
ATOM 3242 N N . THR A 1 408 ? -5.522 16.027 8.512 1.00 90.00 408 THR A N 1
ATOM 3243 C CA . THR A 1 408 ? -4.622 16.615 7.499 1.00 90.00 408 THR A CA 1
ATOM 3244 C C . THR A 1 408 ? -3.636 17.607 8.128 1.00 90.00 408 THR A C 1
ATOM 3246 O O . THR A 1 408 ? -3.885 18.185 9.186 1.00 90.00 408 THR A O 1
ATOM 3249 N N . LEU A 1 409 ? -2.503 17.852 7.469 1.00 86.88 409 LEU A N 1
ATOM 3250 C CA . LEU A 1 409 ? -1.466 18.761 7.983 1.00 86.88 409 LEU A CA 1
ATOM 3251 C C . LEU A 1 409 ? -1.792 20.264 7.813 1.00 86.88 409 LEU A C 1
ATOM 3253 O O . LEU A 1 409 ? -0.895 21.101 7.898 1.00 86.88 409 LEU A O 1
ATOM 3257 N N . SER A 1 410 ? -3.057 20.627 7.574 1.00 80.06 410 SER A N 1
ATOM 3258 C CA . SER A 1 410 ? -3.508 22.022 7.480 1.00 80.06 410 SER A CA 1
ATOM 3259 C C . SER A 1 410 ? -3.770 22.589 8.881 1.00 80.06 410 SER A C 1
ATOM 3261 O O . SER A 1 410 ? -4.880 22.516 9.409 1.00 80.06 410 SER A O 1
ATOM 3263 N N . PHE A 1 411 ? -2.728 23.127 9.514 1.00 70.44 411 PHE A N 1
ATOM 3264 C CA . PHE A 1 411 ? -2.746 23.510 10.929 1.00 70.44 411 PHE A CA 1
ATOM 3265 C C . PHE A 1 411 ? -3.316 24.912 11.199 1.00 70.44 411 PHE A C 1
ATOM 3267 O O . PHE A 1 411 ? -2.886 25.897 10.602 1.00 70.44 411 PHE A O 1
ATOM 3274 N N . THR A 1 412 ? -4.186 25.034 12.208 1.00 67.75 412 THR A N 1
ATOM 3275 C CA . THR A 1 412 ? -4.511 26.324 12.848 1.00 67.75 412 THR A CA 1
ATOM 3276 C C . THR A 1 412 ? -4.485 26.186 14.374 1.00 67.75 412 THR A C 1
ATOM 3278 O O . THR A 1 412 ? -4.863 25.152 14.917 1.00 67.75 412 THR A O 1
ATOM 3281 N N . VAL A 1 413 ? -4.052 27.219 15.103 1.00 62.19 413 VAL A N 1
ATOM 3282 C CA . VAL A 1 413 ? -4.002 27.171 16.585 1.00 62.19 413 VAL A CA 1
ATOM 3283 C C . VAL A 1 413 ? -5.378 27.248 17.253 1.00 62.19 413 VAL A C 1
ATOM 3285 O O . VAL A 1 413 ? -5.522 26.914 18.423 1.00 62.19 413 VAL A O 1
ATOM 3288 N N . THR A 1 414 ? -6.402 27.674 16.513 1.00 64.31 414 THR A N 1
ATOM 3289 C CA . THR A 1 414 ? -7.809 27.690 16.946 1.00 64.31 414 THR A CA 1
ATOM 3290 C C . THR A 1 414 ? -8.584 26.461 16.467 1.00 64.31 414 THR A C 1
ATOM 3292 O O . THR A 1 414 ? -9.811 26.453 16.540 1.00 64.31 414 THR A O 1
ATOM 3295 N N . SER A 1 415 ? -7.890 25.460 15.921 1.00 63.81 415 SER A N 1
ATOM 3296 C CA . SER A 1 415 ? -8.514 24.300 15.296 1.00 63.81 415 SER A CA 1
ATOM 3297 C C . SER A 1 415 ? -9.343 23.501 16.298 1.00 63.81 415 SER A C 1
ATOM 3299 O O . SER A 1 415 ? -8.864 23.128 17.371 1.00 63.81 415 SER A O 1
ATOM 3301 N N . THR A 1 416 ? -10.594 23.226 15.936 1.00 66.94 416 THR A N 1
ATOM 3302 C CA . THR A 1 416 ? -11.488 22.324 16.672 1.00 66.94 416 THR A CA 1
ATOM 3303 C C . THR A 1 416 ? -11.875 21.183 15.750 1.00 66.94 416 THR A C 1
ATOM 3305 O O . THR A 1 416 ? -12.021 21.394 14.548 1.00 66.94 416 THR A O 1
ATOM 3308 N N . TYR A 1 417 ? -12.092 19.987 16.296 1.00 66.75 417 TYR A N 1
ATOM 3309 C CA . TYR A 1 417 ? -12.342 18.792 15.483 1.00 66.75 417 TYR A CA 1
ATOM 3310 C C . TYR A 1 417 ? -13.527 18.935 14.503 1.00 66.75 417 TYR A C 1
ATOM 3312 O O . TYR A 1 417 ? -13.513 18.324 13.444 1.00 66.75 417 TYR A O 1
ATOM 3320 N N . LEU A 1 418 ? -14.530 19.768 14.824 1.00 63.41 418 LEU A N 1
ATOM 3321 C CA . LEU A 1 418 ? -15.681 20.059 13.952 1.00 63.41 418 LEU A CA 1
ATOM 3322 C C . LEU A 1 418 ? -15.313 20.801 12.659 1.00 63.41 418 LEU A C 1
ATOM 3324 O O . LEU A 1 418 ? -16.128 20.869 11.744 1.00 63.41 418 LEU A O 1
ATOM 3328 N N . GLN A 1 419 ? -14.134 21.417 12.615 1.00 67.56 419 GLN A N 1
ATOM 3329 C CA . GLN A 1 419 ? -13.633 22.205 11.489 1.00 67.56 419 GLN A CA 1
ATOM 3330 C C . GLN A 1 419 ? -12.400 21.564 10.839 1.00 67.56 419 GLN A C 1
ATOM 3332 O O . GLN A 1 419 ? -11.958 22.029 9.790 1.00 67.56 419 GLN A O 1
ATOM 3337 N N . GLU A 1 420 ? -11.850 20.506 11.438 1.00 75.94 420 GLU A N 1
ATOM 3338 C CA . GLU A 1 420 ? -10.720 19.777 10.875 1.00 75.94 420 GLU A CA 1
ATOM 3339 C C . GLU A 1 420 ? -11.149 18.905 9.690 1.00 75.94 420 GLU A C 1
ATOM 3341 O O . GLU A 1 420 ? -12.261 18.381 9.608 1.00 75.94 420 GLU A O 1
ATOM 3346 N N . GLN A 1 421 ? -10.226 18.754 8.745 1.00 85.75 421 GLN A N 1
ATOM 3347 C CA . GLN A 1 421 ? -10.309 17.759 7.688 1.00 85.75 421 GLN A CA 1
ATOM 3348 C C . GLN A 1 421 ? -9.616 16.495 8.196 1.00 85.75 421 GLN A C 1
ATOM 3350 O O . GLN A 1 421 ? -8.390 16.474 8.346 1.00 85.75 421 GLN A O 1
ATOM 3355 N N . SER A 1 422 ? -10.411 15.475 8.512 1.00 89.62 422 SER A N 1
ATOM 3356 C CA . SER A 1 422 ? -9.978 14.246 9.177 1.00 89.62 422 SER A CA 1
ATOM 3357 C C . SER A 1 422 ? -10.510 12.988 8.481 1.00 89.62 422 SER A C 1
ATOM 3359 O O . SER A 1 422 ? -11.469 13.036 7.706 1.00 89.62 422 SER A O 1
ATOM 3361 N N . ALA A 1 423 ? -9.863 11.857 8.751 1.00 94.31 423 ALA A N 1
ATOM 3362 C CA . ALA A 1 423 ? -10.495 10.544 8.772 1.00 94.31 423 ALA A CA 1
ATOM 3363 C C . ALA A 1 423 ? -10.747 10.152 10.240 1.00 94.31 423 ALA A C 1
ATOM 3365 O O . ALA A 1 423 ? -9.937 10.478 11.116 1.00 94.31 423 ALA A O 1
ATOM 3366 N N . GLU A 1 424 ? -11.864 9.478 10.515 1.00 95.00 424 GLU A N 1
ATOM 3367 C CA . GLU A 1 424 ? -12.382 9.259 11.874 1.00 95.00 424 GLU A CA 1
ATOM 3368 C C . GLU A 1 424 ? -12.750 7.782 12.095 1.00 95.00 424 GLU A C 1
ATOM 3370 O O . GLU A 1 424 ? -13.261 7.113 11.195 1.00 95.00 424 GLU A O 1
ATOM 3375 N N . ALA A 1 425 ? -12.476 7.269 13.294 1.00 96.31 425 ALA A N 1
ATOM 3376 C CA . ALA A 1 425 ? -12.807 5.914 13.740 1.00 96.31 425 ALA A CA 1
ATOM 3377 C C . ALA A 1 425 ? -13.005 5.896 15.265 1.00 96.31 425 ALA A C 1
ATOM 3379 O O . ALA A 1 425 ? -12.644 6.851 15.952 1.00 96.31 425 ALA A O 1
ATOM 3380 N N . ILE A 1 426 ? -13.565 4.817 15.806 1.00 96.38 426 ILE A N 1
ATOM 3381 C CA . ILE A 1 426 ? -13.820 4.663 17.241 1.00 96.38 426 ILE A CA 1
ATOM 3382 C C . ILE A 1 426 ? -12.915 3.570 17.814 1.00 96.38 426 ILE A C 1
ATOM 3384 O O . ILE A 1 426 ? -12.843 2.467 17.280 1.00 96.38 426 ILE A O 1
ATOM 3388 N N . LEU A 1 427 ? -12.241 3.866 18.926 1.00 96.62 427 LEU A N 1
ATOM 3389 C CA . LEU A 1 427 ? -11.671 2.861 19.819 1.00 96.62 427 LEU A CA 1
ATOM 3390 C C . LEU A 1 427 ? -12.713 2.560 20.900 1.00 96.62 427 LEU A C 1
ATOM 3392 O O . LEU A 1 427 ? -13.114 3.464 21.637 1.00 96.62 427 LEU A O 1
ATOM 3396 N N . ASN A 1 428 ? -13.137 1.306 21.002 1.00 94.81 428 ASN A N 1
ATOM 3397 C CA . ASN A 1 428 ? -14.270 0.888 21.820 1.00 94.81 428 ASN A CA 1
ATOM 3398 C C . ASN A 1 428 ? -13.838 -0.158 22.857 1.00 94.81 428 ASN A C 1
ATOM 3400 O O . ASN A 1 428 ? -13.186 -1.147 22.524 1.00 94.81 428 ASN A O 1
ATOM 3404 N N . TYR A 1 429 ? -14.182 0.057 24.124 1.00 94.44 429 TYR A N 1
ATOM 3405 C CA . TYR A 1 429 ? -13.809 -0.830 25.223 1.00 94.44 429 TYR A CA 1
ATOM 3406 C C . TYR A 1 429 ? -14.949 -1.777 25.603 1.00 94.44 429 TYR A C 1
ATOM 3408 O O . TYR A 1 429 ? -16.004 -1.330 26.048 1.00 94.44 429 TYR A O 1
ATOM 3416 N N . ASN A 1 430 ? -14.685 -3.087 25.567 1.00 75.31 430 ASN A N 1
ATOM 3417 C CA . ASN A 1 430 ? -15.555 -4.132 26.132 1.00 75.31 430 ASN A CA 1
ATOM 3418 C C . ASN A 1 430 ? -17.025 -4.142 25.617 1.00 75.31 430 ASN A C 1
ATOM 3420 O O . ASN A 1 430 ? -17.915 -4.557 26.362 1.00 75.31 430 ASN A O 1
ATOM 3424 N N . SER A 1 431 ? -17.294 -3.708 24.380 1.00 67.50 431 SER A N 1
ATOM 3425 C CA . SER A 1 431 ? -18.649 -3.587 23.807 1.00 67.50 431 SER A CA 1
ATOM 3426 C C . SER A 1 431 ? -18.725 -4.074 22.352 1.00 67.50 431 SER A C 1
ATOM 3428 O O . SER A 1 431 ? -17.703 -4.193 21.678 1.00 67.50 431 SER A O 1
ATOM 3430 N N . ASP A 1 432 ? -19.952 -4.316 21.878 1.00 71.25 432 ASP A N 1
ATOM 3431 C CA . ASP A 1 432 ? -20.304 -4.386 20.453 1.00 71.25 432 ASP A CA 1
ATOM 3432 C C . ASP A 1 432 ? -20.170 -2.995 19.779 1.00 71.25 432 ASP A C 1
ATOM 3434 O O . ASP A 1 432 ? -19.999 -1.986 20.479 1.00 71.25 432 ASP A O 1
ATOM 3438 N N . ASP A 1 433 ? -20.269 -2.955 18.441 1.00 79.50 433 ASP A N 1
ATOM 3439 C CA . ASP A 1 433 ? -20.119 -1.775 17.563 1.00 79.50 433 ASP A CA 1
ATOM 3440 C C . ASP A 1 433 ? -20.840 -0.504 18.062 1.00 79.50 433 ASP A C 1
ATOM 3442 O O . ASP A 1 433 ? -22.005 -0.536 18.471 1.00 79.50 433 ASP A O 1
ATOM 3446 N N . THR A 1 434 ? -20.174 0.650 17.948 1.00 87.75 434 THR A N 1
ATOM 3447 C CA . THR A 1 434 ? -20.707 1.942 18.400 1.00 87.75 434 THR A CA 1
ATOM 3448 C C . THR A 1 434 ? -21.795 2.476 17.450 1.00 87.75 434 THR A C 1
ATOM 3450 O O . THR A 1 434 ? -21.513 2.734 16.275 1.00 87.75 434 THR A O 1
ATOM 3453 N N . PRO A 1 435 ? -23.032 2.744 17.923 1.00 89.25 435 PRO A N 1
ATOM 3454 C CA . PRO A 1 435 ? -24.091 3.304 17.083 1.00 89.25 435 PRO A CA 1
ATOM 3455 C C . PRO A 1 435 ? -23.759 4.714 16.576 1.00 89.25 435 PRO A C 1
ATOM 3457 O O . PRO A 1 435 ? -23.307 5.572 17.337 1.00 89.25 435 PRO A O 1
ATOM 3460 N N . SER A 1 436 ? -24.078 5.016 15.313 1.00 89.19 436 SER A N 1
ATOM 3461 C CA . SER A 1 436 ? -23.711 6.306 14.702 1.00 89.19 436 SER A CA 1
ATOM 3462 C C . SER A 1 436 ? -24.380 7.535 15.330 1.00 89.19 436 SER A C 1
ATOM 3464 O O . SER A 1 436 ? -23.882 8.657 15.213 1.00 89.19 436 SER A O 1
ATOM 3466 N N . SER A 1 437 ? -25.471 7.332 16.073 1.00 88.94 437 SER A N 1
ATOM 3467 C CA . SER A 1 437 ? -26.092 8.350 16.926 1.00 88.94 437 SER A CA 1
ATOM 3468 C C . SER A 1 437 ? -25.182 8.857 18.053 1.00 88.94 437 SER A C 1
ATOM 3470 O O . SER A 1 437 ? -25.416 9.950 18.565 1.00 88.94 437 SER A O 1
ATOM 3472 N N . GLU A 1 438 ? -24.162 8.091 18.454 1.00 90.56 438 GLU A N 1
ATOM 3473 C CA . GLU A 1 438 ? -23.266 8.434 19.565 1.00 90.56 438 GLU A CA 1
ATOM 3474 C C . GLU A 1 438 ? -21.986 9.152 19.116 1.00 90.56 438 GLU A C 1
ATOM 3476 O O . GLU A 1 438 ? -21.424 9.929 19.894 1.00 90.56 438 GLU A O 1
ATOM 3481 N N . TYR A 1 439 ? -21.553 8.976 17.860 1.00 92.56 439 TYR A N 1
ATOM 3482 C CA . TYR A 1 439 ? -20.279 9.515 17.361 1.00 92.56 439 TYR A CA 1
ATOM 3483 C C . TYR A 1 439 ? -20.127 11.026 17.592 1.00 92.56 439 TYR A C 1
ATOM 3485 O O . TYR A 1 439 ? -19.061 11.470 18.007 1.00 92.56 439 TYR A O 1
ATOM 3493 N N . ALA A 1 440 ? -21.189 11.820 17.402 1.00 91.25 440 ALA A N 1
ATOM 3494 C CA . ALA A 1 440 ? -21.153 13.266 17.644 1.00 91.25 440 ALA A CA 1
ATOM 3495 C C . ALA A 1 440 ? -20.850 13.616 19.115 1.00 91.25 440 ALA A C 1
ATOM 3497 O O . ALA A 1 440 ? -20.140 14.581 19.395 1.00 91.25 440 ALA A O 1
ATOM 3498 N N . GLY A 1 441 ? -21.363 12.821 20.061 1.00 90.62 441 GLY A N 1
ATOM 3499 C CA . GLY A 1 441 ? -21.082 12.974 21.489 1.00 90.62 441 GLY A CA 1
ATOM 3500 C C . GLY A 1 441 ? -19.661 12.545 21.853 1.00 90.62 441 GLY A C 1
ATOM 3501 O O . GLY A 1 441 ? -19.016 13.205 22.665 1.00 90.62 441 GLY A O 1
ATOM 3502 N N . ILE A 1 442 ? -19.148 11.487 21.218 1.00 91.50 442 ILE A N 1
ATOM 3503 C CA . ILE A 1 442 ? -17.756 11.040 21.374 1.00 91.50 442 ILE A CA 1
ATOM 3504 C C . ILE A 1 442 ? -16.811 12.129 20.856 1.00 91.50 442 ILE A C 1
ATOM 3506 O O . ILE A 1 442 ? -15.969 12.624 21.604 1.00 91.50 442 ILE A O 1
ATOM 3510 N N . ALA A 1 443 ? -17.025 12.581 19.620 1.00 90.06 443 ALA A N 1
ATOM 3511 C CA . ALA A 1 443 ? -16.226 13.607 18.969 1.00 90.06 443 ALA A CA 1
ATOM 3512 C C . ALA A 1 443 ? -16.183 14.917 19.777 1.00 90.06 443 ALA A C 1
ATOM 3514 O O . ALA A 1 443 ? -15.111 15.504 19.925 1.00 90.06 443 ALA A O 1
ATOM 3515 N N . ALA A 1 444 ? -17.319 15.326 20.362 1.00 87.12 444 ALA A N 1
ATOM 3516 C CA . ALA A 1 444 ? -17.457 16.543 21.165 1.00 87.12 444 ALA A CA 1
ATOM 3517 C C . ALA A 1 444 ? -16.685 16.554 22.492 1.00 87.12 444 ALA A C 1
ATOM 3519 O O . ALA A 1 444 ? -16.461 17.635 23.035 1.00 87.12 444 ALA A O 1
ATOM 3520 N N . ARG A 1 445 ? -16.290 15.389 23.021 1.00 85.88 445 ARG A N 1
ATOM 3521 C CA . ARG A 1 445 ? -15.478 15.285 24.249 1.00 85.88 445 ARG A CA 1
ATOM 3522 C C . ARG A 1 445 ? -13.976 15.370 23.969 1.00 85.88 445 ARG A C 1
ATOM 3524 O O . ARG A 1 445 ? -13.218 15.784 24.841 1.00 85.88 445 ARG A O 1
ATOM 3531 N N . SER A 1 446 ? -13.573 15.015 22.753 1.00 82.88 446 SER A N 1
ATOM 3532 C CA . SER A 1 446 ? -12.178 14.852 22.363 1.00 82.88 446 SER A CA 1
ATOM 3533 C C . SER A 1 446 ? -11.506 16.192 22.048 1.00 82.88 446 SER A C 1
ATOM 3535 O O . SER A 1 446 ? -11.870 16.884 21.090 1.00 82.88 446 SER A O 1
ATOM 3537 N N . GLN A 1 447 ? -10.511 16.533 22.868 1.00 76.50 447 GLN A N 1
ATOM 3538 C CA . GLN A 1 447 ? -9.905 17.864 22.977 1.00 76.50 447 GLN A CA 1
ATOM 3539 C C . GLN A 1 447 ? -9.234 18.381 21.684 1.00 76.50 447 GLN A C 1
ATOM 3541 O O . GLN A 1 447 ? -8.661 17.596 20.920 1.00 76.50 447 GLN A O 1
ATOM 3546 N N . PRO A 1 448 ? -9.255 19.709 21.442 1.00 75.31 448 PRO A N 1
ATOM 3547 C CA . PRO A 1 448 ? -8.460 20.359 20.402 1.00 75.31 448 PRO A CA 1
ATOM 3548 C C . PRO A 1 448 ? -6.966 20.403 20.767 1.00 75.31 448 PRO A C 1
ATOM 3550 O O . PRO A 1 448 ? -6.587 20.315 21.935 1.00 75.31 448 PRO A O 1
ATOM 3553 N N . VAL A 1 449 ? -6.102 20.617 19.767 1.00 77.81 449 VAL A N 1
ATOM 3554 C CA . VAL A 1 449 ? -4.632 20.621 19.941 1.00 77.81 449 VAL A CA 1
ATOM 3555 C C . VAL A 1 449 ? -4.164 21.629 20.998 1.00 77.81 449 VAL A C 1
ATOM 3557 O O . VAL A 1 449 ? -3.298 21.297 21.794 1.00 77.81 449 VAL A O 1
ATOM 3560 N N . VAL A 1 450 ? -4.771 22.819 21.057 1.00 74.94 450 VAL A N 1
ATOM 3561 C CA . VAL A 1 450 ? -4.421 23.879 22.026 1.00 74.94 450 VAL A CA 1
ATOM 3562 C C . VAL A 1 450 ? -4.786 23.544 23.482 1.00 74.94 450 VAL A C 1
ATOM 3564 O O . VAL A 1 450 ? -4.244 24.147 24.405 1.00 74.94 450 VAL A O 1
ATOM 3567 N N . GLU A 1 451 ? -5.697 22.591 23.700 1.00 80.69 451 GLU A N 1
ATOM 3568 C CA . GLU A 1 451 ? -6.030 22.078 25.037 1.00 80.69 451 GLU A CA 1
ATOM 3569 C C . GLU A 1 451 ? -5.196 20.840 25.395 1.00 80.69 451 GLU A C 1
ATOM 3571 O O . GLU A 1 451 ? -4.837 20.684 26.560 1.00 80.69 451 GLU A O 1
ATOM 3576 N N . ARG A 1 452 ? -4.851 19.996 24.406 1.00 83.62 452 ARG A N 1
ATOM 3577 C CA . ARG A 1 452 ? -4.025 18.789 24.602 1.00 83.62 452 ARG A CA 1
ATOM 3578 C C . ARG A 1 452 ? -2.530 19.096 24.761 1.00 83.62 452 ARG A C 1
ATOM 3580 O O . ARG A 1 452 ? -1.891 18.486 25.605 1.00 83.62 452 ARG A O 1
ATOM 3587 N N . CYS A 1 453 ? -1.975 20.005 23.959 1.00 89.94 453 CYS A N 1
ATOM 3588 C CA . CYS A 1 453 ? -0.537 20.283 23.892 1.00 89.94 453 CYS A CA 1
ATOM 3589 C C . CYS A 1 453 ? -0.245 21.672 24.475 1.00 89.94 453 CYS A C 1
ATOM 3591 O O . CYS A 1 453 ? -0.612 22.696 23.890 1.00 89.94 453 CYS A O 1
ATOM 3593 N N . THR A 1 454 ? 0.416 21.729 25.633 1.00 90.50 454 THR A N 1
ATOM 3594 C CA . THR A 1 454 ? 0.607 22.970 26.405 1.00 90.50 454 THR A CA 1
ATOM 3595 C C . THR A 1 454 ? 2.082 23.260 26.664 1.00 90.50 454 THR A C 1
ATOM 3597 O O . THR A 1 454 ? 2.907 22.357 26.687 1.00 90.50 454 THR A O 1
ATOM 3600 N N . SER A 1 455 ? 2.437 24.509 26.975 1.00 89.06 455 SER A N 1
ATOM 3601 C CA . SER A 1 455 ? 3.825 24.890 27.300 1.00 89.06 455 SER A CA 1
ATOM 3602 C C . SER A 1 455 ? 4.361 24.299 28.621 1.00 89.06 455 SER A C 1
ATOM 3604 O O . SER A 1 455 ? 5.417 24.704 29.106 1.00 89.06 455 SER A O 1
ATOM 3606 N N . THR A 1 456 ? 3.584 23.439 29.282 1.00 90.88 456 THR A N 1
ATOM 3607 C CA . THR A 1 456 ? 3.952 22.687 30.493 1.00 90.88 456 THR A CA 1
ATOM 3608 C C . THR A 1 456 ? 3.842 21.174 30.310 1.00 90.88 456 THR A C 1
ATOM 3610 O O . THR A 1 456 ? 4.234 20.442 31.214 1.00 90.88 456 THR A O 1
ATOM 3613 N N . ASP A 1 457 ? 3.298 20.734 29.176 1.00 90.69 457 ASP A N 1
ATOM 3614 C CA . ASP A 1 457 ? 3.049 19.343 28.799 1.00 90.69 457 ASP A CA 1
ATOM 3615 C C . ASP A 1 457 ? 3.057 19.310 27.259 1.00 90.69 457 ASP A C 1
ATOM 3617 O O . ASP A 1 457 ? 2.030 19.506 26.601 1.00 90.69 457 ASP A O 1
ATOM 3621 N N . GLU A 1 458 ? 4.270 19.267 26.701 1.00 94.12 458 GLU A N 1
ATOM 3622 C CA . GLU A 1 458 ? 4.526 19.323 25.258 1.00 94.12 458 GLU A CA 1
ATOM 3623 C C . GLU A 1 458 ? 4.236 17.957 24.628 1.00 94.12 458 GLU A C 1
ATOM 3625 O O . GLU A 1 458 ? 4.656 16.925 25.148 1.00 94.12 458 GLU A O 1
ATOM 3630 N N . CYS A 1 459 ? 3.545 17.953 23.490 1.00 95.12 459 CYS A N 1
ATOM 3631 C CA . CYS A 1 459 ? 3.243 16.725 22.758 1.00 95.12 459 CYS A CA 1
ATOM 3632 C C . CYS A 1 459 ? 4.431 16.290 21.891 1.00 95.12 459 CYS A C 1
ATOM 3634 O O . CYS A 1 459 ? 5.096 17.125 21.277 1.00 95.12 459 CYS A O 1
ATOM 3636 N N . GLU A 1 460 ? 4.627 14.984 21.717 1.00 96.81 460 GLU A N 1
ATOM 3637 C CA . GLU A 1 460 ? 5.654 14.449 20.809 1.00 96.81 460 GLU A CA 1
ATOM 3638 C C . GLU A 1 460 ? 5.035 13.971 19.485 1.00 96.81 460 GLU A C 1
ATOM 3640 O O . GLU A 1 460 ? 4.055 13.218 19.475 1.00 96.81 460 GLU A O 1
ATOM 3645 N N . ALA A 1 461 ? 5.611 14.386 18.352 1.00 96.69 461 ALA A N 1
ATOM 3646 C CA . ALA A 1 461 ? 5.192 13.979 17.012 1.00 96.69 461 ALA A CA 1
ATOM 3647 C C . ALA A 1 461 ? 6.321 13.276 16.245 1.00 96.69 461 ALA A C 1
ATOM 3649 O O . ALA A 1 461 ? 7.405 13.827 16.033 1.00 96.69 461 ALA A O 1
ATOM 3650 N N . LEU A 1 462 ? 6.042 12.062 15.767 1.00 98.19 462 LEU A N 1
ATOM 3651 C CA . LEU A 1 462 ? 6.931 11.322 14.879 1.00 98.19 462 LEU A CA 1
ATOM 3652 C C . LEU A 1 462 ? 6.720 11.731 13.415 1.00 98.19 462 LEU A C 1
ATOM 3654 O O . LEU A 1 462 ? 5.586 11.881 12.967 1.00 98.19 462 LEU A O 1
ATOM 3658 N N . ASN A 1 463 ? 7.826 11.803 12.670 1.00 96.69 463 ASN A N 1
ATOM 3659 C CA . ASN A 1 463 ? 7.904 11.970 11.219 1.00 96.69 463 ASN A CA 1
ATOM 3660 C C . ASN A 1 463 ? 7.400 13.331 10.696 1.00 96.69 463 ASN A C 1
ATOM 3662 O O . ASN A 1 463 ? 6.725 13.417 9.675 1.00 96.69 463 ASN A O 1
ATOM 3666 N N . CYS A 1 464 ? 7.745 14.424 11.387 1.00 94.44 464 CYS A N 1
ATOM 3667 C CA . CYS A 1 464 ? 7.426 15.774 10.909 1.00 94.44 464 CYS A CA 1
ATOM 3668 C C . CYS A 1 464 ? 8.027 16.069 9.515 1.00 94.44 464 CYS A C 1
ATOM 3670 O O . CYS A 1 464 ? 9.227 15.828 9.322 1.00 94.44 464 CYS A O 1
ATOM 3672 N N . PRO A 1 465 ? 7.250 16.672 8.586 1.00 91.88 465 PRO A N 1
ATOM 3673 C CA . PRO A 1 465 ? 7.696 16.988 7.226 1.00 91.88 465 PRO A CA 1
ATOM 3674 C C . PRO A 1 465 ? 8.525 18.269 7.116 1.00 91.88 465 PRO A C 1
ATOM 3676 O O . PRO A 1 465 ? 9.219 18.494 6.127 1.00 91.88 465 PRO A O 1
ATOM 3679 N N . PHE A 1 466 ? 8.466 19.095 8.151 1.00 91.50 466 PHE A N 1
ATOM 3680 C CA . PHE A 1 466 ? 9.241 20.308 8.351 1.00 91.50 466 PHE A CA 1
ATOM 3681 C C . PHE A 1 466 ? 10.072 20.163 9.622 1.00 91.50 466 PHE A C 1
ATOM 3683 O O . PHE A 1 466 ? 9.812 19.288 10.447 1.00 91.50 466 PHE A O 1
ATOM 3690 N N . LYS A 1 467 ? 11.067 21.035 9.795 1.00 92.31 467 LYS A N 1
ATOM 3691 C CA . LYS A 1 467 ? 12.060 20.904 10.867 1.00 92.31 467 LYS A CA 1
ATOM 3692 C C . LYS A 1 467 ? 11.457 20.882 12.281 1.00 92.31 467 LYS A C 1
ATOM 3694 O O . LYS A 1 467 ? 11.807 20.012 13.059 1.00 92.31 467 LYS A O 1
ATOM 3699 N N . ASN A 1 468 ? 10.598 21.844 12.608 1.00 91.06 468 ASN A N 1
ATOM 3700 C CA . ASN A 1 468 ? 9.928 21.976 13.905 1.00 91.06 468 ASN A CA 1
ATOM 3701 C C . ASN A 1 468 ? 8.500 22.484 13.657 1.00 91.06 468 ASN A C 1
ATOM 3703 O O . ASN A 1 468 ? 8.292 23.237 12.703 1.00 91.06 468 ASN A O 1
ATOM 3707 N N . PHE A 1 469 ? 7.551 22.173 14.542 1.00 88.31 469 PHE A N 1
ATOM 3708 C CA . PHE A 1 469 ? 6.332 22.980 14.637 1.00 88.31 469 PHE A CA 1
ATOM 3709 C C . PHE A 1 469 ? 6.663 24.405 15.120 1.00 88.31 469 PHE A C 1
ATOM 3711 O O . PHE A 1 469 ? 7.668 24.593 15.811 1.00 88.31 469 PHE A O 1
ATOM 3718 N N . PRO A 1 470 ? 5.829 25.412 14.804 1.00 86.00 470 PRO A N 1
ATOM 3719 C CA . PRO A 1 470 ? 5.917 26.715 15.454 1.00 86.00 470 PRO A CA 1
ATOM 3720 C C . PRO A 1 470 ? 5.673 26.590 16.970 1.00 86.00 470 PRO A C 1
ATOM 3722 O O . PRO A 1 470 ? 4.772 25.865 17.395 1.00 86.00 470 PRO A O 1
ATOM 3725 N N . ASP A 1 471 ? 6.449 27.318 17.780 1.00 86.19 471 ASP A N 1
ATOM 3726 C CA . ASP A 1 471 ? 6.504 27.171 19.248 1.00 86.19 471 ASP A CA 1
ATOM 3727 C C . ASP A 1 471 ? 5.125 27.204 19.941 1.00 86.19 471 ASP A C 1
ATOM 3729 O O . ASP A 1 471 ? 4.903 26.537 20.947 1.00 86.19 471 ASP A O 1
ATOM 3733 N N . ASN A 1 472 ? 4.166 27.956 19.392 1.00 84.44 472 ASN A N 1
ATOM 3734 C CA . ASN A 1 472 ? 2.818 28.108 19.947 1.00 84.44 472 ASN A CA 1
ATOM 3735 C C . ASN A 1 472 ? 1.922 26.858 19.840 1.00 84.44 472 ASN A C 1
ATOM 3737 O O . ASN A 1 472 ? 0.851 26.853 20.446 1.00 84.44 472 ASN A O 1
ATOM 3741 N N . PHE A 1 473 ? 2.331 25.822 19.102 1.00 86.81 473 PHE A N 1
ATOM 3742 C CA . PHE A 1 473 ? 1.646 24.525 19.092 1.00 86.81 473 PHE A CA 1
ATOM 3743 C C . PHE A 1 473 ? 2.054 23.623 20.267 1.00 86.81 473 PHE A C 1
ATOM 3745 O O . PHE A 1 473 ? 1.293 22.719 20.602 1.00 86.81 473 PHE A O 1
ATOM 3752 N N . ASN A 1 474 ? 3.211 23.863 20.903 1.00 91.56 474 ASN A N 1
ATOM 3753 C CA . ASN A 1 474 ? 3.794 22.994 21.938 1.00 91.56 474 ASN A CA 1
ATOM 3754 C C . ASN A 1 474 ? 3.930 21.522 21.473 1.00 91.56 474 ASN A C 1
ATOM 3756 O O . ASN A 1 474 ? 3.558 20.597 22.197 1.00 91.56 474 ASN A O 1
ATOM 3760 N N . ILE A 1 475 ? 4.404 21.312 20.236 1.00 92.44 475 ILE A N 1
ATOM 3761 C CA . ILE A 1 475 ? 4.641 19.981 19.653 1.00 92.44 475 ILE A CA 1
ATOM 3762 C C . ILE A 1 475 ? 6.114 19.852 19.253 1.00 92.44 475 ILE A C 1
ATOM 3764 O O . ILE A 1 475 ? 6.601 20.598 18.400 1.00 92.44 475 ILE A O 1
ATOM 3768 N N . ASN A 1 476 ? 6.802 18.866 19.816 1.00 95.12 476 ASN A N 1
ATOM 3769 C CA . ASN A 1 476 ? 8.167 18.504 19.453 1.00 95.12 476 ASN A CA 1
ATOM 3770 C C . ASN A 1 476 ? 8.187 17.535 18.263 1.00 95.12 476 ASN A C 1
ATOM 3772 O O . ASN A 1 476 ? 7.285 16.718 18.079 1.00 95.12 476 ASN A O 1
ATOM 3776 N N . CYS A 1 477 ? 9.229 17.640 17.434 1.00 94.56 477 CYS A N 1
ATOM 3777 C CA . CYS A 1 477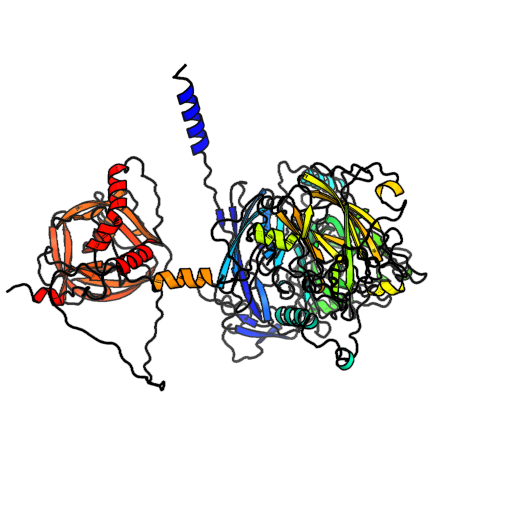 ? 9.394 16.835 16.225 1.00 94.56 477 CYS A CA 1
ATOM 3778 C C . CYS A 1 477 ? 10.532 15.822 16.362 1.00 94.56 477 CYS A C 1
ATOM 3780 O O . CYS A 1 477 ? 11.698 16.196 16.497 1.00 94.56 477 CYS A O 1
ATOM 3782 N N . THR A 1 478 ? 10.194 14.542 16.211 1.00 96.12 478 THR A N 1
ATOM 3783 C CA . THR A 1 478 ? 11.149 13.454 15.972 1.00 96.12 478 THR A CA 1
ATOM 3784 C C . THR A 1 478 ? 11.108 13.063 14.493 1.00 96.12 478 THR A C 1
ATOM 3786 O O . THR A 1 478 ? 10.039 12.822 13.938 1.00 96.12 478 THR A O 1
ATOM 3789 N N . HIS A 1 479 ? 12.259 12.959 13.830 1.00 96.81 479 HIS A N 1
ATOM 3790 C CA . HIS A 1 479 ? 12.366 12.578 12.414 1.00 96.81 479 HIS A CA 1
ATOM 3791 C C . HIS A 1 479 ? 12.968 11.181 12.240 1.00 96.81 479 HIS A C 1
ATOM 3793 O O . HIS A 1 479 ? 13.760 10.731 13.065 1.00 96.81 479 HIS A O 1
ATOM 3799 N N . ILE A 1 480 ? 12.686 10.530 11.107 1.00 97.50 480 ILE A N 1
ATOM 3800 C CA . ILE A 1 480 ? 13.095 9.137 10.849 1.00 97.50 480 ILE A CA 1
ATOM 3801 C C . ILE A 1 480 ? 14.587 8.896 11.066 1.00 97.50 480 ILE A C 1
ATOM 3803 O O . ILE A 1 480 ? 14.931 7.955 11.765 1.00 97.50 480 ILE A O 1
ATOM 3807 N N . HIS A 1 481 ? 15.474 9.769 10.577 1.00 95.12 481 HIS A N 1
ATOM 3808 C CA . HIS A 1 481 ? 16.931 9.615 10.739 1.00 95.12 481 HIS A CA 1
ATOM 3809 C C . HIS A 1 481 ? 17.447 9.662 12.197 1.00 95.12 481 HIS A C 1
ATOM 3811 O O . HIS A 1 481 ? 18.633 9.427 12.425 1.00 95.12 481 HIS A O 1
ATOM 3817 N N . GLN A 1 482 ? 16.597 10.012 13.170 1.00 95.88 482 GLN A N 1
ATOM 3818 C CA . GLN A 1 482 ? 16.916 10.011 14.603 1.00 95.88 482 GLN A CA 1
ATOM 3819 C C . GLN A 1 482 ? 16.517 8.695 15.290 1.00 95.88 482 GLN A C 1
ATOM 3821 O O . GLN A 1 482 ? 17.007 8.411 16.385 1.00 95.88 482 GLN A O 1
ATOM 3826 N N . LEU A 1 483 ? 15.656 7.891 14.654 1.00 97.06 483 LEU A N 1
ATOM 3827 C CA . LEU A 1 483 ? 15.295 6.555 15.119 1.00 97.06 483 LEU A CA 1
ATOM 3828 C C . LEU A 1 483 ? 16.496 5.602 15.033 1.00 97.06 483 LEU A C 1
ATOM 3830 O O . LEU A 1 483 ? 17.503 5.874 14.374 1.00 97.06 483 LEU A O 1
ATOM 3834 N N . GLN A 1 484 ? 16.377 4.449 15.686 1.00 97.25 484 GLN A N 1
ATOM 3835 C CA . GLN A 1 484 ? 17.360 3.371 15.618 1.00 97.25 484 GLN A CA 1
ATOM 3836 C C . GLN A 1 484 ? 16.643 2.032 15.493 1.00 97.25 484 GLN A C 1
ATOM 3838 O O . GLN A 1 484 ? 15.623 1.833 16.145 1.00 97.25 484 GLN A O 1
ATOM 3843 N N . LEU A 1 485 ? 17.186 1.103 14.704 1.00 97.62 485 LEU A N 1
ATOM 3844 C CA . LEU A 1 485 ? 16.720 -0.284 14.693 1.00 97.62 485 LEU A CA 1
ATOM 3845 C C . LEU A 1 485 ? 16.914 -0.922 16.077 1.00 97.62 485 LEU A C 1
ATOM 3847 O O . LEU A 1 485 ? 17.898 -0.647 16.778 1.00 97.62 485 LEU A O 1
ATOM 3851 N N . LEU A 1 486 ? 15.986 -1.800 16.465 1.00 97.38 486 LEU A N 1
ATOM 3852 C CA . LEU A 1 486 ? 16.005 -2.471 17.768 1.00 97.38 486 LEU A CA 1
ATOM 3853 C C . LEU A 1 486 ? 17.273 -3.316 17.955 1.00 97.38 486 LEU A C 1
ATOM 3855 O O . LEU A 1 486 ? 17.883 -3.312 19.025 1.00 97.38 486 LEU A O 1
ATOM 3859 N N . THR A 1 487 ? 17.735 -3.977 16.896 1.00 95.25 487 THR A N 1
ATOM 3860 C CA . THR A 1 487 ? 19.043 -4.640 16.865 1.00 95.25 487 THR A CA 1
ATOM 3861 C C . THR A 1 487 ? 19.826 -4.235 15.619 1.00 95.25 487 THR A C 1
ATOM 3863 O O . THR A 1 487 ? 19.334 -3.477 14.784 1.00 95.25 487 THR A O 1
ATOM 3866 N N . ASP A 1 488 ? 21.071 -4.689 15.520 1.00 93.06 488 ASP A N 1
ATOM 3867 C CA . ASP A 1 488 ? 21.885 -4.479 14.329 1.00 93.06 488 ASP A CA 1
ATOM 3868 C C . ASP A 1 488 ? 21.260 -5.170 13.103 1.00 93.06 488 ASP A C 1
ATOM 3870 O O . ASP A 1 488 ? 20.767 -6.301 13.185 1.00 93.06 488 ASP A O 1
ATOM 3874 N N . TYR A 1 489 ? 21.299 -4.497 11.951 1.00 89.62 489 TYR A N 1
ATOM 3875 C CA . TYR A 1 489 ? 20.880 -5.072 10.675 1.00 89.62 489 TYR A CA 1
ATOM 3876 C C . TYR A 1 489 ? 21.665 -6.370 10.392 1.00 89.62 489 TYR A C 1
ATOM 3878 O O . TYR A 1 489 ? 22.896 -6.358 10.469 1.00 89.62 489 TYR A O 1
ATOM 3886 N N . PRO A 1 490 ? 20.993 -7.497 10.079 1.00 83.19 490 PRO A N 1
ATOM 3887 C CA . PRO A 1 490 ? 21.642 -8.808 10.033 1.00 83.19 490 PRO A CA 1
ATOM 3888 C C . PRO A 1 490 ? 22.398 -9.091 8.725 1.00 83.19 490 PRO A C 1
ATOM 3890 O O . PRO A 1 490 ? 23.114 -10.088 8.651 1.00 83.19 490 PRO A O 1
ATOM 3893 N N . GLY A 1 491 ? 22.208 -8.268 7.688 1.00 81.62 491 GLY A N 1
ATOM 3894 C CA . GLY A 1 491 ? 22.901 -8.388 6.405 1.00 81.62 491 GLY A CA 1
ATOM 3895 C C . GLY A 1 491 ? 24.165 -7.531 6.319 1.00 81.62 491 GLY A C 1
ATOM 3896 O O . GLY A 1 491 ? 24.458 -6.729 7.207 1.00 81.62 491 GLY A O 1
ATOM 3897 N N . ASP A 1 492 ? 24.897 -7.662 5.212 1.00 76.50 492 ASP A N 1
ATOM 3898 C CA . ASP A 1 492 ? 26.003 -6.752 4.905 1.00 76.50 492 ASP A CA 1
ATOM 3899 C C . ASP A 1 492 ? 25.476 -5.316 4.788 1.00 76.50 492 ASP A C 1
ATOM 3901 O O . ASP A 1 492 ? 24.595 -5.037 3.970 1.00 76.50 492 ASP A O 1
ATOM 3905 N N . LEU A 1 493 ? 26.047 -4.393 5.563 1.00 81.25 493 LEU A N 1
ATOM 3906 C CA . LEU A 1 493 ? 25.820 -2.966 5.345 1.00 81.25 493 LEU A CA 1
ATOM 3907 C C . LEU A 1 493 ? 26.425 -2.535 3.999 1.00 81.25 493 LEU A C 1
ATOM 3909 O O . LEU A 1 493 ? 27.440 -3.102 3.585 1.00 81.25 493 LEU A O 1
ATOM 3913 N N . PRO A 1 494 ? 25.869 -1.504 3.338 1.00 76.25 494 PRO A N 1
ATOM 3914 C CA . PRO A 1 494 ? 26.463 -0.951 2.128 1.00 76.25 494 PRO A CA 1
ATOM 3915 C C . PRO A 1 494 ? 27.933 -0.536 2.344 1.00 76.25 494 PRO A C 1
ATOM 3917 O O . PRO A 1 494 ? 28.260 0.141 3.319 1.00 76.25 494 PRO A O 1
ATOM 3920 N N . ASP A 1 495 ? 28.820 -0.914 1.421 1.00 70.69 495 ASP A N 1
ATOM 3921 C CA . ASP A 1 495 ? 30.254 -0.602 1.418 1.00 70.69 495 ASP A CA 1
ATOM 3922 C C . ASP A 1 495 ? 30.495 0.898 1.164 1.00 70.69 495 ASP A C 1
ATOM 3924 O O . ASP A 1 495 ? 30.726 1.355 0.040 1.00 70.69 495 ASP A O 1
ATOM 3928 N N . VAL A 1 496 ? 30.457 1.687 2.239 1.00 60.97 496 VAL A N 1
ATOM 3929 C CA . VAL A 1 496 ? 30.592 3.154 2.224 1.00 60.97 496 VAL A CA 1
ATOM 3930 C C . VAL A 1 496 ? 32.046 3.607 2.026 1.00 60.97 496 VAL A C 1
ATOM 3932 O O . VAL A 1 496 ? 32.606 4.347 2.833 1.00 60.97 496 VAL A O 1
ATOM 3935 N N . ALA A 1 497 ? 32.716 3.167 0.964 1.00 55.00 497 ALA A N 1
ATOM 3936 C CA . ALA A 1 497 ? 34.078 3.602 0.662 1.00 55.00 497 ALA A CA 1
ATOM 3937 C C . ALA A 1 497 ? 34.112 5.100 0.281 1.00 55.00 497 ALA A C 1
ATOM 3939 O O . ALA A 1 497 ? 34.115 5.427 -0.899 1.00 55.00 497 ALA A O 1
ATOM 3940 N N . THR A 1 498 ? 34.170 6.010 1.266 1.00 53.72 498 THR A N 1
ATOM 3941 C CA . THR A 1 498 ? 34.059 7.475 1.101 1.00 53.72 498 THR A CA 1
ATOM 3942 C C . THR A 1 498 ? 35.275 8.087 0.401 1.00 53.72 498 THR A C 1
ATOM 3944 O O . THR A 1 498 ? 36.176 8.652 1.026 1.00 53.72 498 THR A O 1
ATOM 3947 N N . THR A 1 499 ? 35.305 7.972 -0.921 1.00 55.88 499 THR A N 1
ATOM 3948 C CA . THR A 1 499 ? 36.297 8.593 -1.806 1.00 55.88 499 THR A CA 1
ATOM 3949 C C . THR A 1 499 ? 35.602 9.470 -2.850 1.00 55.88 499 THR A C 1
ATOM 3951 O O . THR A 1 499 ? 34.391 9.381 -3.046 1.00 55.88 499 THR A O 1
ATOM 3954 N N . ALA A 1 500 ? 36.356 10.286 -3.590 1.00 53.94 500 ALA A N 1
ATOM 3955 C CA . ALA A 1 500 ? 35.793 11.057 -4.705 1.00 53.94 500 ALA A CA 1
ATOM 3956 C C . ALA A 1 500 ? 35.202 10.179 -5.838 1.00 53.94 500 ALA A C 1
ATOM 3958 O O . ALA A 1 500 ? 34.480 10.698 -6.681 1.00 53.94 500 ALA A O 1
ATOM 3959 N N . ASN A 1 501 ? 35.483 8.867 -5.834 1.00 56.53 501 ASN A N 1
ATOM 3960 C CA . ASN A 1 501 ? 35.035 7.892 -6.834 1.00 56.53 501 ASN A CA 1
ATOM 3961 C C . ASN A 1 501 ? 33.900 6.977 -6.316 1.00 56.53 501 ASN A C 1
ATOM 3963 O O . ASN A 1 501 ? 33.618 5.938 -6.919 1.00 56.53 501 ASN A O 1
ATOM 3967 N N . SER A 1 502 ? 33.284 7.319 -5.179 1.00 67.56 502 SER A N 1
ATOM 3968 C CA . SER A 1 502 ? 32.128 6.589 -4.636 1.00 67.56 502 SER A CA 1
ATOM 3969 C C . SER A 1 502 ? 30.933 6.731 -5.582 1.00 67.56 502 SER A C 1
ATOM 3971 O O . SER A 1 502 ? 30.682 7.845 -6.050 1.00 67.56 502 SER A O 1
ATOM 3973 N N . PRO A 1 503 ? 30.187 5.653 -5.874 1.00 82.00 503 PRO A N 1
ATOM 3974 C CA . PRO A 1 503 ? 29.048 5.734 -6.774 1.00 82.00 503 PRO A CA 1
ATOM 3975 C C . PRO A 1 503 ? 27.896 6.465 -6.066 1.00 82.00 503 PRO A C 1
ATOM 3977 O O . PRO A 1 503 ? 27.550 6.168 -4.919 1.00 82.00 503 PRO A O 1
ATOM 3980 N N . ARG A 1 504 ? 27.348 7.474 -6.740 1.00 87.19 504 ARG A N 1
ATOM 3981 C CA . ARG A 1 504 ? 26.398 8.435 -6.176 1.00 87.19 504 ARG A CA 1
ATOM 3982 C C . ARG A 1 504 ? 25.281 8.706 -7.161 1.00 87.19 504 ARG A C 1
ATOM 3984 O O . ARG A 1 504 ? 25.561 8.978 -8.327 1.00 87.19 504 ARG A O 1
ATOM 3991 N N . LEU A 1 505 ? 24.049 8.682 -6.672 1.00 91.94 505 LEU A N 1
ATOM 3992 C CA . LEU A 1 505 ? 22.861 9.097 -7.408 1.00 91.94 505 LEU A CA 1
ATOM 3993 C C . LEU A 1 505 ? 22.255 10.315 -6.712 1.00 91.94 505 LEU A C 1
ATOM 3995 O O . LEU A 1 505 ? 22.162 10.352 -5.486 1.00 91.94 505 LEU A O 1
ATOM 3999 N N . PHE A 1 506 ? 21.851 11.306 -7.502 1.00 93.12 506 PHE A N 1
ATOM 4000 C CA . PHE A 1 506 ? 21.129 12.476 -7.019 1.00 93.12 506 PHE A CA 1
ATOM 4001 C C . PHE A 1 506 ? 19.815 12.584 -7.790 1.00 93.12 506 PHE A C 1
ATOM 4003 O O . PHE A 1 506 ? 19.831 12.672 -9.020 1.00 93.12 506 PHE A O 1
ATOM 4010 N N . PHE A 1 507 ? 18.696 12.606 -7.071 1.00 94.88 507 PHE A N 1
ATOM 4011 C CA . PHE A 1 507 ? 17.363 12.773 -7.644 1.00 94.88 507 PHE A CA 1
ATOM 4012 C C . PHE A 1 507 ? 16.661 13.933 -6.941 1.00 94.88 507 PHE A C 1
ATOM 4014 O O . PHE A 1 507 ? 16.305 13.836 -5.767 1.00 94.88 507 PHE A O 1
ATOM 4021 N N . ASN A 1 508 ? 16.498 15.044 -7.660 1.00 93.12 508 ASN A N 1
ATOM 4022 C CA . ASN A 1 508 ? 15.802 16.227 -7.182 1.00 93.12 508 ASN A CA 1
ATOM 4023 C C . ASN A 1 508 ? 14.365 16.245 -7.716 1.00 93.12 508 ASN A C 1
ATOM 4025 O O . ASN A 1 508 ? 14.147 16.386 -8.918 1.00 93.12 508 ASN A O 1
ATOM 4029 N N . PHE A 1 509 ? 13.415 16.081 -6.807 1.00 93.31 509 PHE A N 1
ATOM 4030 C CA . PHE A 1 509 ? 11.976 16.066 -7.018 1.00 93.31 509 PHE A CA 1
ATOM 4031 C C . PHE A 1 509 ? 11.452 17.503 -7.020 1.00 93.31 509 PHE A C 1
ATOM 4033 O O . PHE A 1 509 ? 11.861 18.317 -6.191 1.00 93.31 509 PHE A O 1
ATOM 4040 N N . GLY A 1 510 ? 10.558 17.823 -7.949 1.00 89.25 510 GLY A N 1
ATOM 4041 C CA . GLY A 1 510 ? 9.924 19.137 -8.027 1.00 89.25 510 GLY A CA 1
ATOM 4042 C C . GLY A 1 510 ? 9.171 19.334 -9.334 1.00 89.25 510 GLY A C 1
ATOM 4043 O O . GLY A 1 510 ? 8.957 18.383 -10.086 1.00 89.25 510 GLY A O 1
ATOM 4044 N N . PHE A 1 511 ? 8.784 20.574 -9.613 1.00 85.56 511 PHE A N 1
ATOM 4045 C CA . PHE A 1 511 ? 7.879 20.903 -10.715 1.00 85.56 511 PHE A CA 1
ATOM 4046 C C . PHE A 1 511 ? 8.553 21.769 -11.792 1.00 85.56 511 PHE A C 1
ATOM 4048 O O . PHE A 1 511 ? 9.390 22.622 -11.476 1.00 85.56 511 PHE A O 1
ATOM 4055 N N . GLU A 1 512 ? 8.179 21.600 -13.063 1.00 75.62 512 GLU A N 1
ATOM 4056 C CA . GLU A 1 512 ? 8.658 22.447 -14.167 1.00 75.62 512 GLU A CA 1
ATOM 4057 C C . GLU A 1 512 ? 7.546 23.022 -15.063 1.00 75.62 512 GLU A C 1
ATOM 4059 O O . GLU A 1 512 ? 6.360 22.722 -14.924 1.00 75.62 512 GLU A O 1
ATOM 4064 N N . GLY A 1 513 ? 7.944 23.943 -15.941 1.00 65.75 513 GLY A N 1
ATOM 4065 C CA . GLY A 1 513 ? 7.065 24.615 -16.893 1.00 65.75 513 GLY A CA 1
ATOM 4066 C C . GLY A 1 513 ? 5.988 25.531 -16.301 1.00 65.75 513 GLY A C 1
ATOM 4067 O O . GLY A 1 513 ? 5.886 25.758 -15.096 1.00 65.75 513 GLY A O 1
ATOM 4068 N N . THR A 1 514 ? 5.166 26.102 -17.187 1.00 56.88 514 THR A N 1
ATOM 4069 C CA . THR A 1 514 ? 4.017 26.953 -16.812 1.00 56.88 514 THR A CA 1
ATOM 4070 C C . THR A 1 514 ? 2.854 26.155 -16.227 1.00 56.88 514 THR A C 1
ATOM 4072 O O . THR A 1 514 ? 1.968 26.736 -15.607 1.00 56.88 514 THR A O 1
ATOM 4075 N N . ARG A 1 515 ? 2.860 24.832 -16.425 1.00 60.47 515 ARG A N 1
ATOM 4076 C CA . ARG A 1 515 ? 1.866 23.886 -15.909 1.00 60.47 515 ARG A CA 1
ATOM 4077 C C . ARG A 1 515 ? 2.255 23.272 -14.557 1.00 60.47 515 ARG A C 1
ATOM 4079 O O . ARG A 1 515 ? 1.444 22.541 -14.009 1.00 60.47 515 ARG A O 1
ATOM 4086 N N . GLN A 1 516 ? 3.450 23.575 -14.030 1.00 70.62 516 GLN A N 1
ATOM 4087 C CA . GLN A 1 516 ? 4.024 22.950 -12.828 1.00 70.62 516 GLN A CA 1
ATOM 4088 C C . GLN A 1 516 ? 3.958 21.414 -12.876 1.00 70.62 516 GLN A C 1
ATOM 4090 O O . GLN A 1 516 ? 3.487 20.781 -11.940 1.00 70.62 516 GLN A O 1
ATOM 4095 N N . THR A 1 517 ? 4.424 20.813 -13.972 1.00 76.44 517 THR A N 1
ATOM 4096 C CA . THR A 1 517 ? 4.384 19.357 -14.159 1.00 76.44 517 THR A CA 1
ATOM 4097 C C . THR A 1 517 ? 5.444 18.669 -13.311 1.00 76.44 517 THR A C 1
ATOM 4099 O O . THR A 1 517 ? 6.572 19.152 -13.175 1.00 76.44 517 THR A O 1
ATOM 4102 N N . SER A 1 518 ? 5.085 17.534 -12.720 1.00 87.25 518 SER A N 1
ATOM 4103 C CA . SER A 1 518 ? 5.956 16.818 -11.791 1.00 87.25 518 SER A CA 1
ATOM 4104 C C . SER A 1 518 ? 7.172 16.157 -12.465 1.00 87.25 518 SER A C 1
ATOM 4106 O O . SER A 1 518 ? 7.042 15.477 -13.484 1.00 87.25 518 SER A O 1
ATOM 4108 N N . THR A 1 519 ? 8.366 16.318 -11.878 1.00 87.56 519 THR A N 1
ATOM 4109 C CA . THR A 1 519 ? 9.650 15.842 -12.432 1.00 87.56 519 THR A CA 1
ATOM 4110 C C . THR A 1 519 ? 10.606 15.247 -11.403 1.00 87.56 519 THR A C 1
ATOM 4112 O O . THR A 1 519 ? 10.551 15.559 -10.211 1.00 87.56 519 THR A O 1
ATOM 4115 N N . ILE A 1 520 ? 11.572 14.475 -11.911 1.00 90.88 520 ILE A N 1
ATOM 4116 C CA . ILE A 1 520 ? 12.858 14.221 -11.253 1.00 90.88 520 ILE A CA 1
ATOM 4117 C C . ILE A 1 520 ? 13.976 14.796 -12.134 1.00 90.88 520 ILE A C 1
ATOM 4119 O O . ILE A 1 520 ? 14.050 14.492 -13.321 1.00 90.88 520 ILE A O 1
ATOM 4123 N N . ASN A 1 521 ? 14.854 15.632 -11.569 1.00 88.31 521 ASN A N 1
ATOM 4124 C CA . ASN A 1 521 ? 15.962 16.297 -12.276 1.00 88.31 521 ASN A CA 1
ATOM 4125 C C . ASN A 1 521 ? 15.522 17.069 -13.549 1.00 88.31 521 ASN A C 1
ATOM 4127 O O . ASN A 1 521 ? 16.280 17.156 -14.516 1.00 88.31 521 ASN A O 1
ATOM 4131 N N . GLY A 1 522 ? 14.303 17.625 -13.575 1.00 82.06 522 GLY A N 1
ATOM 4132 C CA . GLY A 1 522 ? 13.740 18.286 -14.764 1.00 82.06 522 GLY A CA 1
ATOM 4133 C C . GLY A 1 522 ? 13.457 17.326 -15.925 1.00 82.06 522 GLY A C 1
ATOM 4134 O O . GLY A 1 522 ? 13.701 17.655 -17.085 1.00 82.06 522 GLY A O 1
ATOM 4135 N N . ARG A 1 523 ? 13.025 16.103 -15.608 1.00 82.69 523 ARG A N 1
ATOM 4136 C CA . ARG A 1 523 ? 12.493 15.116 -16.551 1.00 82.69 523 ARG A CA 1
ATOM 4137 C C . ARG A 1 523 ? 11.139 14.636 -16.031 1.00 82.69 523 ARG A C 1
ATOM 4139 O O . ARG A 1 523 ? 11.057 14.178 -14.890 1.00 82.69 523 ARG A O 1
ATOM 4146 N N . ASN A 1 524 ? 10.099 14.728 -16.855 1.00 84.75 524 ASN A N 1
ATOM 4147 C CA . ASN A 1 524 ? 8.815 14.076 -16.618 1.00 84.75 524 ASN A CA 1
ATOM 4148 C C . ASN A 1 524 ? 8.910 12.641 -17.158 1.00 84.75 524 ASN A C 1
ATOM 4150 O O . ASN A 1 524 ? 9.174 12.433 -18.349 1.00 84.75 524 ASN A O 1
ATOM 4154 N N . LEU A 1 525 ? 8.690 11.637 -16.314 1.00 86.12 525 LEU A N 1
ATOM 4155 C CA . LEU A 1 525 ? 8.667 10.252 -16.760 1.00 86.12 525 LEU A CA 1
ATOM 4156 C C . LEU A 1 525 ? 7.454 9.980 -17.651 1.00 86.12 525 LEU A C 1
ATOM 4158 O O . LEU A 1 525 ? 6.307 10.096 -17.228 1.00 86.12 525 LEU A O 1
ATOM 4162 N N . LYS A 1 526 ? 7.725 9.509 -18.865 1.00 83.81 526 LYS A N 1
ATOM 4163 C CA . LYS A 1 526 ? 6.745 8.847 -19.723 1.00 83.81 526 LYS A CA 1
ATOM 4164 C C . LYS A 1 526 ? 6.988 7.342 -19.645 1.00 83.81 526 LYS A C 1
ATOM 4166 O O . LYS A 1 526 ? 8.060 6.875 -20.038 1.00 83.81 526 LYS A O 1
ATOM 4171 N N . LEU A 1 527 ? 6.015 6.587 -19.135 1.00 83.69 527 LEU A N 1
ATOM 4172 C CA . LEU A 1 527 ? 6.075 5.124 -19.158 1.00 83.69 527 LEU A CA 1
ATOM 4173 C C . LEU A 1 527 ? 6.138 4.618 -20.618 1.00 83.69 527 LEU A C 1
ATOM 4175 O O . LEU A 1 527 ? 5.511 5.221 -21.497 1.00 83.69 527 LEU A O 1
ATOM 4179 N N . PRO A 1 528 ? 6.915 3.558 -20.906 1.00 78.38 528 PRO A N 1
ATOM 4180 C CA . PRO A 1 528 ? 7.015 2.994 -22.252 1.00 78.38 528 PRO A CA 1
ATOM 4181 C C . PRO A 1 528 ? 5.714 2.276 -22.649 1.00 78.38 528 PRO A C 1
ATOM 4183 O O . PRO A 1 528 ? 4.920 1.879 -21.802 1.00 78.38 528 PRO A O 1
ATOM 4186 N N . SER A 1 529 ? 5.479 2.056 -23.945 1.00 76.19 529 SER A N 1
ATOM 4187 C CA . SER A 1 529 ? 4.283 1.330 -24.409 1.00 76.19 529 SER A CA 1
ATOM 4188 C C . SER A 1 529 ? 4.297 -0.161 -24.035 1.00 76.19 529 SER A C 1
ATOM 4190 O O . SER A 1 529 ? 3.237 -0.771 -23.889 1.00 76.19 529 SER A O 1
ATOM 4192 N N . ALA A 1 530 ? 5.485 -0.736 -23.835 1.00 76.19 530 ALA A N 1
ATOM 4193 C CA . ALA A 1 530 ? 5.733 -2.137 -23.503 1.00 76.19 530 ALA A CA 1
ATOM 4194 C C . ALA A 1 530 ? 6.501 -2.280 -22.183 1.00 76.19 530 ALA A C 1
ATOM 4196 O O . ALA A 1 530 ? 7.341 -1.441 -21.865 1.00 76.19 530 ALA A O 1
ATOM 4197 N N . SER A 1 531 ? 6.288 -3.387 -21.466 1.00 82.00 531 SER A N 1
ATOM 4198 C CA . SER A 1 531 ? 7.090 -3.727 -20.284 1.00 82.00 531 SER A CA 1
ATOM 4199 C C . SER A 1 531 ? 8.571 -3.896 -20.633 1.00 82.00 531 SER A C 1
ATOM 4201 O O . SER A 1 531 ? 8.921 -4.700 -21.498 1.00 82.00 531 SER A O 1
ATOM 4203 N N . LEU A 1 532 ? 9.453 -3.215 -19.893 1.00 78.75 532 LEU A N 1
ATOM 4204 C CA . LEU A 1 532 ? 10.908 -3.379 -20.012 1.00 78.75 532 LEU A CA 1
ATOM 4205 C C . LEU A 1 532 ? 11.346 -4.838 -19.812 1.00 78.75 532 LEU A C 1
ATOM 4207 O O . LEU A 1 532 ? 12.269 -5.297 -20.481 1.00 78.75 532 LEU A O 1
ATOM 4211 N N . ALA A 1 533 ? 10.633 -5.593 -18.969 1.00 71.06 533 ALA A N 1
ATOM 4212 C CA . ALA A 1 533 ? 10.860 -7.021 -18.753 1.00 71.06 533 ALA A CA 1
ATOM 4213 C C . ALA A 1 533 ? 10.496 -7.927 -19.944 1.00 71.06 533 ALA A C 1
ATOM 4215 O O . ALA A 1 533 ? 10.693 -9.139 -19.871 1.00 71.06 533 ALA A O 1
ATOM 4216 N N . GLN A 1 534 ? 9.967 -7.370 -21.035 1.00 72.62 534 GLN A N 1
ATOM 4217 C CA . GLN A 1 534 ? 9.495 -8.122 -22.200 1.00 72.62 534 GLN A CA 1
ATOM 4218 C C . GLN A 1 534 ? 10.019 -7.593 -23.545 1.00 72.62 534 GLN A C 1
ATOM 4220 O O . GLN A 1 534 ? 9.732 -8.208 -24.575 1.00 72.62 534 GLN A O 1
ATOM 4225 N N . LEU A 1 535 ? 10.765 -6.485 -23.531 1.00 72.44 535 LEU A N 1
ATOM 4226 C CA . LEU A 1 535 ? 11.380 -5.865 -24.706 1.00 72.44 535 LEU A CA 1
ATOM 4227 C C . LEU A 1 535 ? 12.665 -6.581 -25.132 1.00 72.44 535 LEU A C 1
ATOM 4229 O O . LEU A 1 535 ? 13.448 -7.045 -24.296 1.00 72.44 535 LEU A O 1
ATOM 4233 N N . ASP A 1 536 ? 12.928 -6.605 -26.439 1.00 68.19 536 ASP A N 1
ATOM 4234 C CA . ASP A 1 536 ? 14.170 -7.167 -26.963 1.00 68.19 536 ASP A CA 1
ATOM 4235 C C . ASP A 1 536 ? 15.364 -6.233 -26.685 1.00 68.19 536 ASP A C 1
ATOM 4237 O O . ASP A 1 536 ? 15.244 -5.010 -26.561 1.00 68.19 536 ASP A O 1
ATOM 4241 N N . ALA A 1 537 ? 16.575 -6.800 -26.644 1.00 65.50 537 ALA A N 1
ATOM 4242 C CA . ALA A 1 537 ? 17.799 -6.069 -26.290 1.00 65.50 537 ALA A CA 1
ATOM 4243 C C . ALA A 1 537 ? 18.071 -4.817 -27.157 1.00 65.50 537 ALA A C 1
ATOM 4245 O O . ALA A 1 537 ? 18.720 -3.875 -26.699 1.00 65.50 537 ALA A O 1
ATOM 4246 N N . SER A 1 538 ? 17.575 -4.792 -28.398 1.00 62.91 538 SER A N 1
ATOM 4247 C CA . SER A 1 538 ? 17.685 -3.626 -29.285 1.00 62.91 538 SER A CA 1
ATOM 4248 C C . SER A 1 538 ? 16.762 -2.468 -28.883 1.00 62.91 538 SER A C 1
ATOM 4250 O O . SER A 1 538 ? 17.204 -1.322 -28.867 1.00 62.91 538 SER A O 1
ATOM 4252 N N . GLU A 1 539 ? 15.533 -2.758 -28.456 1.00 64.94 539 GLU A N 1
ATOM 4253 C CA . GLU A 1 539 ? 14.559 -1.761 -27.991 1.00 64.94 539 GLU A CA 1
ATOM 4254 C C . GLU A 1 539 ? 14.985 -1.191 -26.631 1.00 64.94 539 GLU A C 1
ATOM 4256 O O . GLU A 1 539 ? 15.015 0.025 -26.434 1.00 64.94 539 GLU A O 1
ATOM 4261 N N . LEU A 1 540 ? 15.466 -2.061 -25.731 1.00 66.44 540 LEU A N 1
ATOM 4262 C CA . LEU A 1 540 ? 16.088 -1.654 -24.467 1.00 66.44 540 LEU A CA 1
ATOM 4263 C C . LEU A 1 540 ? 17.304 -0.735 -24.673 1.00 66.44 540 LEU A C 1
ATOM 4265 O O . LEU A 1 540 ? 17.556 0.135 -23.840 1.00 66.44 540 LEU A O 1
ATOM 4269 N N . THR A 1 541 ? 18.053 -0.899 -25.769 1.00 63.41 541 THR A N 1
ATOM 4270 C CA . THR A 1 541 ? 19.184 -0.013 -26.096 1.00 63.41 541 THR A CA 1
ATOM 4271 C C . THR A 1 541 ? 18.695 1.381 -26.501 1.00 63.41 541 THR A C 1
ATOM 4273 O O . THR A 1 541 ? 19.242 2.370 -26.016 1.00 63.41 541 THR A O 1
ATOM 4276 N N . GLY A 1 542 ? 17.628 1.481 -27.302 1.00 60.53 542 GLY A N 1
ATOM 4277 C CA . GLY A 1 542 ? 17.022 2.771 -27.659 1.00 60.53 542 GLY A CA 1
ATOM 4278 C C . GLY A 1 542 ? 16.475 3.531 -26.442 1.00 60.53 542 GLY A C 1
ATOM 4279 O O . GLY A 1 542 ? 16.674 4.741 -26.322 1.00 60.53 542 GLY A O 1
ATOM 4280 N N . ILE A 1 543 ? 15.861 2.821 -25.485 1.00 62.69 543 ILE A N 1
ATOM 4281 C CA . ILE A 1 543 ? 15.369 3.423 -24.231 1.00 62.69 543 ILE A CA 1
ATOM 4282 C C . ILE A 1 543 ? 16.534 4.008 -23.421 1.00 62.69 543 ILE A C 1
ATOM 4284 O O . ILE A 1 543 ? 16.477 5.172 -23.028 1.00 62.69 543 ILE A O 1
ATOM 4288 N N . ARG A 1 544 ? 17.632 3.259 -23.248 1.00 62.69 544 ARG A N 1
ATOM 4289 C CA . ARG A 1 544 ? 18.840 3.752 -22.551 1.00 62.69 544 ARG A CA 1
ATOM 4290 C C . ARG A 1 544 ? 19.517 4.932 -23.254 1.00 62.69 544 ARG A C 1
ATOM 4292 O O . ARG A 1 544 ? 20.122 5.766 -22.590 1.00 62.69 544 ARG A O 1
ATOM 4299 N N . ASN A 1 545 ? 19.402 5.025 -24.577 1.00 59.22 545 ASN A N 1
ATOM 4300 C CA . ASN A 1 545 ? 19.958 6.122 -25.372 1.00 59.22 545 ASN A CA 1
ATOM 4301 C C . ASN A 1 545 ? 19.101 7.407 -25.351 1.00 59.22 545 ASN A C 1
ATOM 4303 O O . ASN A 1 545 ? 19.426 8.356 -26.070 1.00 59.22 545 ASN A O 1
ATOM 4307 N N . ASN A 1 546 ? 18.011 7.463 -24.567 1.00 55.12 546 ASN A N 1
ATOM 4308 C CA . ASN A 1 546 ? 17.026 8.554 -24.600 1.00 55.12 546 ASN A CA 1
ATOM 4309 C C . ASN A 1 546 ? 16.412 8.769 -26.011 1.00 55.12 546 ASN A C 1
ATOM 4311 O O . ASN A 1 546 ? 16.009 9.880 -26.359 1.00 55.12 546 ASN A O 1
ATOM 4315 N N . GLU A 1 547 ? 16.315 7.722 -26.844 1.00 54.75 547 GLU A N 1
ATOM 4316 C CA . GLU A 1 547 ? 15.761 7.822 -28.212 1.00 54.75 547 GLU A CA 1
ATOM 4317 C C . GLU A 1 547 ? 14.232 8.017 -28.231 1.00 54.75 547 GLU A C 1
ATOM 4319 O O . GLU A 1 547 ? 13.676 8.411 -29.253 1.00 54.75 547 GLU A O 1
ATOM 4324 N N . TYR A 1 548 ? 13.566 7.804 -27.089 1.00 55.59 548 TYR A N 1
ATOM 4325 C CA . TYR A 1 548 ? 12.119 7.969 -26.892 1.00 55.59 548 TYR A CA 1
ATOM 4326 C C . TYR A 1 548 ? 11.730 9.274 -26.170 1.00 55.59 548 TYR A C 1
ATOM 4328 O O . TYR A 1 548 ? 10.566 9.455 -25.803 1.00 55.59 548 TYR A O 1
ATOM 4336 N N . CYS A 1 549 ? 12.675 10.198 -25.961 1.00 59.25 549 CYS A N 1
ATOM 4337 C CA . CYS A 1 549 ? 12.331 11.589 -25.661 1.00 59.25 549 CYS A CA 1
ATOM 4338 C C . CYS A 1 549 ? 11.519 12.173 -26.825 1.00 59.25 549 CYS A C 1
ATOM 4340 O O . CYS A 1 549 ? 11.842 11.919 -27.988 1.00 59.25 549 CYS A O 1
ATOM 4342 N N . GLU A 1 550 ? 10.513 13.004 -26.546 1.00 55.12 550 GLU A N 1
ATOM 4343 C CA . GLU A 1 550 ? 9.840 13.773 -27.604 1.00 55.12 550 GLU A CA 1
ATOM 4344 C C . GLU A 1 550 ? 10.751 14.919 -28.072 1.00 55.12 550 GLU A C 1
ATOM 4346 O O . GLU A 1 550 ? 10.685 16.059 -27.620 1.00 55.12 550 GLU A O 1
ATOM 4351 N N . ASP A 1 551 ? 11.664 14.544 -28.967 1.00 54.22 551 ASP A N 1
ATOM 4352 C CA . ASP A 1 551 ? 12.810 15.313 -29.449 1.00 54.22 551 ASP A CA 1
ATOM 4353 C C . ASP A 1 551 ? 12.389 16.376 -30.485 1.00 54.22 551 ASP A C 1
ATOM 4355 O O . ASP A 1 551 ? 12.870 16.423 -31.623 1.00 54.22 551 ASP A O 1
ATOM 4359 N N . GLU A 1 552 ? 11.478 17.270 -30.090 1.00 52.44 552 GLU A N 1
ATOM 4360 C CA . GLU A 1 552 ? 11.344 18.546 -30.782 1.00 52.44 552 GLU A CA 1
ATOM 4361 C C . GLU A 1 552 ? 12.686 19.271 -30.711 1.00 52.44 552 GLU A C 1
ATOM 4363 O O . GLU A 1 552 ? 13.170 19.640 -29.640 1.00 52.44 552 GLU A O 1
ATOM 4368 N N . LYS A 1 553 ? 13.297 19.499 -31.868 1.00 56.06 553 LYS A N 1
ATOM 4369 C CA . LYS A 1 553 ? 14.494 20.325 -31.935 1.00 56.06 553 LYS A CA 1
ATOM 4370 C C . LYS A 1 553 ? 14.110 21.795 -31.851 1.00 56.06 553 LYS A C 1
ATOM 4372 O O . LYS A 1 553 ? 13.072 22.197 -32.378 1.00 56.06 553 LYS A O 1
ATOM 4377 N N . ASN A 1 554 ? 14.940 22.602 -31.202 1.00 54.44 554 ASN A N 1
ATOM 4378 C CA . ASN A 1 554 ? 14.757 24.052 -31.222 1.00 54.44 554 ASN A CA 1
ATOM 4379 C C . ASN A 1 554 ? 15.106 24.645 -32.608 1.00 54.44 554 ASN A C 1
ATOM 4381 O O . ASN A 1 554 ? 15.540 23.939 -33.523 1.00 54.44 554 ASN A O 1
ATOM 4385 N N . GLU A 1 555 ? 14.965 25.964 -32.754 1.00 53.31 555 GLU A N 1
ATOM 4386 C CA . GLU A 1 555 ? 15.302 26.691 -33.990 1.00 53.31 555 GLU A CA 1
ATOM 4387 C C . GLU A 1 555 ? 16.784 26.545 -34.408 1.00 53.31 555 GLU A C 1
ATOM 4389 O O . GLU A 1 555 ? 17.107 26.671 -35.590 1.00 53.31 555 GLU A O 1
ATOM 4394 N N . ASN A 1 556 ? 17.671 26.199 -33.465 1.00 56.12 556 ASN A N 1
ATOM 4395 C CA . ASN A 1 556 ? 19.098 25.939 -33.682 1.00 56.12 556 ASN A CA 1
ATOM 4396 C C . ASN A 1 556 ? 19.421 24.458 -33.989 1.00 56.12 556 ASN A C 1
ATOM 4398 O O . ASN A 1 556 ? 20.586 24.111 -34.185 1.00 56.12 556 ASN A O 1
ATOM 4402 N N . ASN A 1 557 ? 18.411 23.579 -34.082 1.00 57.19 557 ASN A N 1
ATOM 4403 C CA . ASN A 1 557 ? 18.545 22.132 -34.309 1.00 57.19 557 ASN A CA 1
ATOM 4404 C C . ASN A 1 557 ? 19.220 21.353 -33.139 1.00 57.19 557 ASN A C 1
ATOM 4406 O O . ASN A 1 557 ? 19.705 20.234 -33.329 1.00 57.19 557 ASN A O 1
ATOM 4410 N N . GLU A 1 558 ? 19.179 21.905 -31.922 1.00 56.94 558 GLU A N 1
ATOM 4411 C CA . GLU A 1 558 ? 19.572 21.276 -30.646 1.00 56.94 558 GLU A CA 1
ATOM 4412 C C . GLU A 1 558 ? 18.404 20.480 -30.020 1.00 56.94 558 GLU A C 1
ATOM 4414 O O . GLU A 1 558 ? 17.232 20.780 -30.266 1.00 56.94 558 GLU A O 1
ATOM 4419 N N . LYS A 1 559 ? 18.709 19.460 -29.202 1.00 60.19 559 LYS A N 1
ATOM 4420 C CA . LYS A 1 559 ? 17.712 18.612 -28.519 1.00 60.19 559 LYS A CA 1
ATOM 4421 C C . LYS A 1 559 ? 17.111 19.321 -27.296 1.00 60.19 559 LYS A C 1
ATOM 4423 O O . LYS A 1 559 ? 17.821 19.559 -26.323 1.00 60.19 559 LYS A O 1
ATOM 4428 N N . LYS A 1 560 ? 15.794 19.564 -27.281 1.00 58.44 560 LYS A N 1
ATOM 4429 C CA . LYS A 1 560 ? 15.082 20.186 -26.139 1.00 58.44 560 LYS A CA 1
ATOM 4430 C C . LYS A 1 560 ? 15.144 19.387 -24.826 1.00 58.44 560 LYS A C 1
ATOM 4432 O O . LYS A 1 560 ? 15.041 19.981 -23.756 1.00 58.44 560 LYS A O 1
ATOM 4437 N N . CYS A 1 561 ? 15.296 18.062 -24.898 1.00 65.94 561 CYS A N 1
ATOM 4438 C CA . CYS A 1 561 ? 15.255 17.153 -23.742 1.00 65.94 561 CYS A CA 1
ATOM 4439 C C . CYS A 1 561 ? 16.637 16.714 -23.213 1.00 65.94 561 CYS A C 1
ATOM 4441 O O . CYS A 1 561 ? 16.728 15.852 -22.335 1.00 65.94 561 CYS A O 1
ATOM 4443 N N . ASP A 1 562 ? 17.729 17.272 -23.739 1.00 64.06 562 ASP A N 1
ATOM 4444 C CA . ASP A 1 562 ? 19.087 16.895 -23.339 1.00 64.06 562 ASP A CA 1
ATOM 4445 C C . ASP A 1 562 ? 19.511 17.611 -22.049 1.00 64.06 562 ASP A C 1
ATOM 4447 O O . ASP A 1 562 ? 20.278 18.572 -22.048 1.00 64.06 562 ASP A O 1
ATOM 4451 N N . ARG A 1 563 ? 18.979 17.135 -20.918 1.00 70.94 563 ARG A N 1
ATOM 4452 C CA . ARG A 1 563 ? 19.313 17.665 -19.588 1.00 70.94 563 ARG A CA 1
ATOM 4453 C C . ARG A 1 563 ? 20.722 17.271 -19.119 1.00 70.94 563 ARG A C 1
ATOM 4455 O O . ARG A 1 563 ? 21.113 17.692 -18.037 1.00 70.94 563 ARG A O 1
ATOM 4462 N N . ASP A 1 564 ? 21.506 16.521 -19.903 1.00 64.62 564 ASP A N 1
ATOM 4463 C CA . ASP A 1 564 ? 22.852 16.059 -19.525 1.00 64.62 564 ASP A CA 1
ATOM 4464 C C . ASP A 1 564 ? 23.961 16.944 -20.128 1.00 64.62 564 ASP A C 1
ATOM 4466 O O . ASP A 1 564 ? 24.968 17.216 -19.459 1.00 64.62 564 ASP A O 1
ATOM 4470 N N . ASN A 1 565 ? 23.745 17.508 -21.323 1.00 57.03 565 ASN A N 1
ATOM 4471 C CA . ASN A 1 565 ? 24.667 18.446 -21.978 1.00 57.03 565 ASN A CA 1
ATOM 4472 C C . ASN A 1 565 ? 24.737 19.843 -21.323 1.00 57.03 565 ASN A C 1
ATOM 4474 O O . ASN A 1 565 ? 23.954 20.192 -20.443 1.00 57.03 565 ASN A O 1
ATOM 4478 N N . THR A 1 566 ? 25.774 20.617 -21.662 1.00 51.62 566 THR A N 1
ATOM 4479 C CA . THR A 1 566 ? 26.215 21.809 -20.902 1.00 51.62 566 THR A CA 1
ATOM 4480 C C . THR A 1 566 ? 25.600 23.143 -21.317 1.00 51.62 566 THR A C 1
ATOM 4482 O O . THR A 1 566 ? 25.959 24.161 -20.726 1.00 51.62 566 THR A O 1
ATOM 4485 N N . GLU A 1 567 ? 24.744 23.163 -22.333 1.00 50.75 567 GLU A N 1
ATOM 4486 C CA . GLU A 1 567 ? 24.092 24.390 -22.803 1.00 50.75 567 GLU A CA 1
ATOM 4487 C C . GLU A 1 567 ? 22.671 24.506 -22.229 1.00 50.75 567 GLU A C 1
ATOM 4489 O O . GLU A 1 567 ? 22.141 23.557 -21.656 1.00 50.75 567 GLU A O 1
ATOM 4494 N N . GLU A 1 568 ? 22.139 25.726 -22.260 1.00 51.44 568 GLU A N 1
ATOM 4495 C CA . GLU A 1 568 ? 20.995 26.209 -21.474 1.00 51.44 568 GLU A CA 1
ATOM 4496 C C . GLU A 1 568 ? 19.733 25.329 -21.611 1.00 51.44 568 GLU A C 1
ATOM 4498 O O . GLU A 1 568 ? 19.497 24.733 -22.656 1.00 51.44 568 GLU A O 1
ATOM 4503 N N . VAL A 1 569 ? 18.892 25.235 -20.572 1.00 54.09 569 VAL A N 1
ATOM 4504 C CA . VAL A 1 569 ? 17.634 24.462 -20.647 1.00 54.09 569 VAL A CA 1
ATOM 4505 C C . VAL A 1 569 ? 16.638 25.183 -21.565 1.00 54.09 569 VAL A C 1
ATOM 4507 O O . VAL A 1 569 ? 16.048 26.190 -21.182 1.00 54.09 569 VAL A O 1
ATOM 4510 N N . ILE A 1 570 ? 16.446 24.660 -22.782 1.00 49.53 570 ILE A N 1
ATOM 4511 C CA . ILE A 1 570 ? 15.701 25.341 -23.866 1.00 49.53 570 ILE A CA 1
ATOM 4512 C C . ILE A 1 570 ? 14.198 24.987 -23.898 1.00 49.53 570 ILE A C 1
ATOM 4514 O O . ILE A 1 570 ? 13.445 25.561 -24.682 1.00 49.53 570 ILE A O 1
ATOM 4518 N N . SER A 1 571 ? 13.733 24.042 -23.074 1.00 57.53 571 SER A N 1
ATOM 4519 C CA . SER A 1 571 ? 12.323 23.621 -23.030 1.00 57.53 571 SER A CA 1
ATOM 4520 C C . SER A 1 571 ? 11.777 23.605 -21.603 1.00 57.53 571 SER A C 1
ATOM 4522 O O . SER A 1 571 ? 12.452 23.063 -20.727 1.00 57.53 571 SER A O 1
ATOM 4524 N N . PRO A 1 572 ? 10.570 24.154 -21.362 1.00 57.34 572 PRO A N 1
ATOM 4525 C CA . PRO A 1 572 ? 9.915 24.109 -20.058 1.00 57.34 572 PRO A CA 1
ATOM 4526 C C . PRO A 1 572 ? 9.377 22.726 -19.679 1.00 57.34 572 PRO A C 1
ATOM 4528 O O . PRO A 1 572 ? 9.132 22.524 -18.500 1.00 57.34 572 PRO A O 1
ATOM 4531 N N . ASP A 1 573 ? 9.194 21.816 -20.640 1.00 67.69 573 ASP A N 1
ATOM 4532 C CA . ASP A 1 573 ? 8.671 20.461 -20.434 1.00 67.69 573 ASP A CA 1
ATOM 4533 C C . ASP A 1 573 ? 9.617 19.430 -21.085 1.00 67.69 573 ASP A C 1
ATOM 4535 O O . ASP A 1 573 ? 10.069 19.643 -22.222 1.00 67.69 573 ASP A O 1
ATOM 4539 N N . CYS A 1 574 ? 9.924 18.313 -20.409 1.00 75.94 574 CYS A N 1
ATOM 4540 C CA . CYS A 1 574 ? 10.693 17.201 -20.987 1.00 75.94 574 CYS A CA 1
ATOM 4541 C C . CYS A 1 574 ? 10.150 15.810 -20.611 1.00 75.94 574 CYS A C 1
ATOM 4543 O O . CYS A 1 574 ? 10.560 15.200 -19.622 1.00 75.94 574 CYS A O 1
ATOM 4545 N N . TYR A 1 575 ? 9.294 15.263 -21.480 1.00 77.62 575 TYR A N 1
ATOM 4546 C CA . TYR A 1 575 ? 8.732 13.914 -21.353 1.00 77.62 575 TYR A CA 1
ATOM 4547 C C . TYR A 1 575 ? 9.663 12.845 -21.944 1.00 77.62 575 TYR A C 1
ATOM 4549 O O . TYR A 1 575 ? 9.945 12.851 -23.147 1.00 77.62 575 TYR A O 1
ATOM 4557 N N . CYS A 1 576 ? 10.115 11.901 -21.114 1.00 75.12 576 CYS A N 1
ATOM 4558 C CA . CYS A 1 576 ? 11.011 10.817 -21.530 1.00 75.12 576 CYS A CA 1
ATOM 4559 C C . CYS A 1 576 ? 10.895 9.566 -20.647 1.00 75.12 576 CYS A C 1
ATOM 4561 O O . CYS A 1 576 ? 10.536 9.655 -19.477 1.00 75.12 576 CYS A O 1
ATOM 4563 N N . THR A 1 577 ? 11.231 8.388 -21.178 1.00 79.75 577 THR A N 1
ATOM 4564 C CA . THR A 1 577 ? 11.375 7.165 -20.369 1.00 79.75 577 THR A CA 1
ATOM 4565 C C . THR A 1 577 ? 12.759 7.146 -19.717 1.00 79.75 577 THR A C 1
ATOM 4567 O O . THR A 1 577 ? 13.715 6.629 -20.289 1.00 79.75 577 THR A O 1
ATOM 4570 N N . HIS A 1 578 ? 12.891 7.754 -18.536 1.00 79.38 578 HIS A N 1
ATOM 4571 C CA . HIS A 1 578 ? 14.181 7.884 -17.859 1.00 79.38 578 HIS A CA 1
ATOM 4572 C C . HIS A 1 578 ? 14.584 6.588 -17.133 1.00 79.38 578 HIS A C 1
ATOM 4574 O O . HIS A 1 578 ? 13.961 6.191 -16.145 1.00 79.38 578 HIS A O 1
ATOM 4580 N N . VAL A 1 579 ? 15.658 5.956 -17.616 1.00 84.62 579 VAL A N 1
ATOM 4581 C CA . VAL A 1 579 ? 16.290 4.777 -17.004 1.00 84.62 579 VAL A CA 1
ATOM 4582 C C . VAL A 1 579 ? 17.707 5.130 -16.547 1.00 84.62 579 VAL A C 1
ATOM 4584 O O . VAL A 1 579 ? 18.462 5.759 -17.289 1.00 84.62 579 VAL A O 1
ATOM 4587 N N . VAL A 1 580 ? 18.077 4.712 -15.337 1.00 87.19 580 VAL A N 1
ATOM 4588 C CA . VAL A 1 580 ? 19.411 4.890 -14.749 1.00 87.19 580 VAL A CA 1
ATOM 4589 C C . VAL A 1 580 ? 20.043 3.520 -14.522 1.00 87.19 580 VAL A C 1
ATOM 4591 O O . VAL A 1 580 ? 19.596 2.753 -13.672 1.00 87.19 580 VAL A O 1
ATOM 4594 N N . ASP A 1 581 ? 21.091 3.216 -15.286 1.00 86.50 581 ASP A N 1
ATOM 4595 C CA . ASP A 1 581 ? 21.871 1.987 -15.127 1.00 86.50 581 ASP A CA 1
ATOM 4596 C C . ASP A 1 581 ? 22.750 2.056 -13.865 1.00 86.50 581 ASP A C 1
ATOM 4598 O O . ASP A 1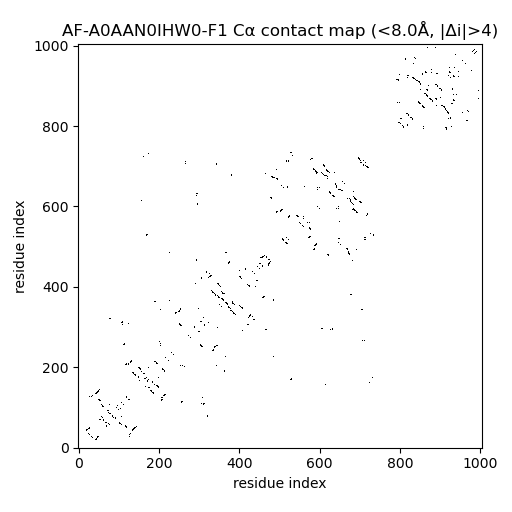 581 ? 23.514 3.008 -13.673 1.00 86.50 581 ASP A O 1
ATOM 4602 N N . VAL A 1 582 ? 22.687 1.017 -13.029 1.00 88.12 582 VAL A N 1
ATOM 4603 C CA . VAL A 1 582 ? 23.556 0.842 -11.854 1.00 88.12 582 VAL A CA 1
ATOM 4604 C C . VAL A 1 582 ? 24.340 -0.467 -11.926 1.00 88.12 582 VAL A C 1
ATOM 4606 O O . VAL A 1 582 ? 23.895 -1.471 -12.489 1.00 88.12 582 VAL A O 1
ATOM 4609 N N . GLU A 1 583 ? 25.545 -0.451 -11.360 1.00 86.88 583 GLU A N 1
ATOM 4610 C CA . GLU A 1 583 ? 26.385 -1.637 -11.238 1.00 86.88 583 GLU A CA 1
ATOM 4611 C C . GLU A 1 583 ? 25.790 -2.603 -10.212 1.00 86.88 583 GLU A C 1
ATOM 4613 O O . GLU A 1 583 ? 25.405 -2.209 -9.114 1.00 86.88 583 GLU A O 1
ATOM 4618 N N . ASP A 1 584 ? 25.755 -3.878 -10.579 1.00 83.56 584 ASP A N 1
ATOM 4619 C CA . ASP A 1 584 ? 25.330 -5.003 -9.749 1.00 83.56 584 ASP A CA 1
ATOM 4620 C C . ASP A 1 584 ? 26.297 -5.273 -8.583 1.00 83.56 584 ASP A C 1
ATOM 4622 O O . ASP A 1 584 ? 27.514 -5.126 -8.716 1.00 83.56 584 ASP A O 1
ATOM 4626 N N . SER A 1 585 ? 25.755 -5.724 -7.449 1.00 84.00 585 SER A N 1
ATOM 4627 C CA . SER A 1 585 ? 26.485 -6.054 -6.215 1.00 84.00 585 SER A CA 1
ATOM 4628 C C . SER A 1 585 ? 27.323 -4.900 -5.640 1.00 84.00 585 SER A C 1
ATOM 4630 O O . SER A 1 585 ? 28.363 -5.131 -5.016 1.00 84.00 585 SER A O 1
ATOM 4632 N N . ARG A 1 586 ? 26.880 -3.648 -5.823 1.00 86.25 586 ARG A N 1
ATOM 4633 C CA . ARG A 1 586 ? 27.592 -2.431 -5.402 1.00 86.25 586 ARG A CA 1
ATOM 4634 C C . ARG A 1 586 ? 26.751 -1.605 -4.422 1.00 86.25 586 ARG A C 1
ATOM 4636 O O . ARG A 1 586 ? 25.553 -1.784 -4.265 1.00 86.25 586 ARG A O 1
ATOM 4643 N N . SER A 1 587 ? 27.405 -0.729 -3.672 1.00 87.50 587 SER A N 1
ATOM 4644 C CA . SER A 1 587 ? 26.761 0.102 -2.649 1.00 87.50 587 SER A CA 1
ATOM 4645 C C . SER A 1 587 ? 26.708 1.549 -3.098 1.00 87.50 587 SER A C 1
ATOM 4647 O O . SER A 1 587 ? 27.751 2.108 -3.434 1.00 87.50 587 SER A O 1
ATOM 4649 N N . TYR A 1 588 ? 25.512 2.133 -3.106 1.00 88.81 588 TYR A N 1
ATOM 4650 C CA . TYR A 1 588 ? 25.239 3.467 -3.635 1.00 88.81 588 TYR A CA 1
ATOM 4651 C C . TYR A 1 588 ? 24.831 4.437 -2.521 1.00 88.81 588 TYR A C 1
ATOM 4653 O O . TYR A 1 588 ? 23.982 4.127 -1.686 1.00 88.81 588 TYR A O 1
ATOM 4661 N N . GLU A 1 589 ? 25.422 5.635 -2.543 1.00 90.19 589 GLU A N 1
ATOM 4662 C CA . GLU A 1 589 ? 24.885 6.810 -1.849 1.00 90.19 589 GLU A CA 1
ATOM 4663 C C . GLU A 1 589 ? 23.777 7.396 -2.732 1.00 90.19 589 GLU A C 1
ATOM 4665 O O . GLU A 1 589 ? 24.033 7.787 -3.876 1.00 90.19 589 GLU A O 1
ATOM 4670 N N . LEU A 1 590 ? 22.555 7.449 -2.211 1.00 92.69 590 LEU A N 1
ATOM 4671 C CA . LEU A 1 590 ? 21.408 8.043 -2.879 1.00 92.69 590 LEU A CA 1
ATOM 4672 C C . LEU A 1 590 ? 20.997 9.313 -2.125 1.00 92.69 590 LEU A C 1
ATOM 4674 O O . LEU A 1 590 ? 20.611 9.278 -0.955 1.00 92.69 590 LEU A O 1
ATOM 4678 N N . VAL A 1 591 ? 21.105 10.451 -2.807 1.00 94.25 591 VAL A N 1
ATOM 4679 C CA . VAL A 1 591 ? 20.709 11.765 -2.298 1.00 94.25 591 VAL A CA 1
ATOM 4680 C C . VAL A 1 591 ? 19.401 12.155 -2.968 1.00 94.25 591 VAL A C 1
ATOM 4682 O O . VAL A 1 591 ? 19.362 12.426 -4.170 1.00 94.25 591 VAL A O 1
ATOM 4685 N N . ILE A 1 592 ? 18.328 12.171 -2.185 1.00 96.75 592 ILE A N 1
ATOM 4686 C CA . ILE A 1 592 ? 16.981 12.486 -2.661 1.00 96.75 592 ILE A CA 1
ATOM 4687 C C . ILE A 1 592 ? 16.616 13.864 -2.117 1.00 96.75 592 ILE A C 1
ATOM 4689 O O . ILE A 1 592 ? 16.699 14.087 -0.909 1.00 96.75 592 ILE A O 1
ATOM 4693 N N . SER A 1 593 ? 16.264 14.809 -2.982 1.00 94.94 593 SER A N 1
ATOM 4694 C CA . SER A 1 593 ? 16.065 16.208 -2.594 1.00 94.94 593 SER A CA 1
ATOM 4695 C C . SER A 1 593 ? 14.817 16.825 -3.208 1.00 94.94 593 SER A C 1
ATOM 4697 O O . SER A 1 593 ? 14.342 16.367 -4.235 1.00 94.94 593 SER A O 1
ATOM 4699 N N . ALA A 1 594 ? 14.315 17.888 -2.589 1.00 92.81 594 ALA A N 1
ATOM 4700 C CA . ALA A 1 594 ? 13.323 18.800 -3.144 1.00 92.81 594 ALA A CA 1
ATOM 4701 C C . ALA A 1 594 ? 13.845 20.234 -2.956 1.00 92.81 594 ALA A C 1
ATOM 4703 O O . ALA A 1 594 ? 13.376 20.989 -2.108 1.00 92.81 594 ALA A O 1
ATOM 4704 N N . VAL A 1 595 ? 14.923 20.585 -3.669 1.00 88.50 595 VAL A N 1
ATOM 4705 C CA . VAL A 1 595 ? 15.693 21.826 -3.464 1.00 88.50 595 VAL A CA 1
ATOM 4706 C C . VAL A 1 595 ? 15.746 22.658 -4.743 1.00 88.50 595 VAL A C 1
ATOM 4708 O O . VAL A 1 595 ? 16.152 22.175 -5.797 1.00 88.50 595 VAL A O 1
ATOM 4711 N N . GLY A 1 596 ? 15.427 23.949 -4.619 1.00 79.38 596 GLY A N 1
ATOM 4712 C CA . GLY A 1 596 ? 15.691 24.964 -5.644 1.00 79.38 596 GLY A CA 1
ATOM 4713 C C . GLY A 1 596 ? 16.988 25.749 -5.385 1.00 79.38 596 GLY A C 1
ATOM 4714 O O . GLY A 1 596 ? 17.420 25.873 -4.235 1.00 79.38 596 GLY A O 1
ATOM 4715 N N . PRO A 1 597 ? 17.620 26.340 -6.419 1.00 65.19 597 PRO A N 1
ATOM 4716 C CA . PRO A 1 597 ? 18.864 27.107 -6.277 1.00 65.19 597 PRO A CA 1
ATOM 4717 C C . PRO A 1 597 ? 18.735 28.402 -5.456 1.00 65.19 597 PRO A C 1
ATOM 4719 O O . PRO A 1 597 ? 19.748 28.907 -4.963 1.00 65.19 597 PRO A O 1
ATOM 4722 N N . ASN A 1 598 ? 17.535 28.988 -5.370 1.00 66.44 598 ASN A N 1
ATOM 4723 C CA . ASN A 1 598 ? 17.271 30.283 -4.735 1.00 66.44 598 ASN A CA 1
ATOM 4724 C C . ASN A 1 598 ? 15.797 30.395 -4.249 1.00 66.44 598 ASN A C 1
ATOM 4726 O O . ASN A 1 598 ? 14.953 29.605 -4.683 1.00 66.44 598 ASN A O 1
ATOM 4730 N N . PRO A 1 599 ? 15.447 31.372 -3.390 1.00 58.97 599 PRO A N 1
ATOM 4731 C CA . PRO A 1 599 ? 14.084 31.507 -2.863 1.00 58.97 599 PRO A CA 1
ATOM 4732 C C . PRO A 1 599 ? 13.011 31.855 -3.911 1.00 58.97 599 PRO A C 1
ATOM 4734 O O . PRO A 1 599 ? 11.852 31.513 -3.715 1.00 58.97 599 PRO A O 1
ATOM 4737 N N . MET A 1 600 ? 13.357 32.465 -5.053 1.00 53.94 600 MET A N 1
ATOM 4738 C CA . MET A 1 600 ? 12.380 32.725 -6.128 1.00 53.94 600 MET A CA 1
ATOM 4739 C C . MET A 1 600 ? 11.996 31.445 -6.884 1.00 53.94 600 MET A C 1
ATOM 4741 O O . MET A 1 600 ? 10.862 31.315 -7.328 1.00 53.94 600 MET A O 1
ATOM 4745 N N . SER A 1 601 ? 12.919 30.484 -6.999 1.00 62.16 601 SER A N 1
ATOM 4746 C CA . SER A 1 601 ? 12.637 29.140 -7.531 1.00 62.16 601 SER A CA 1
ATOM 4747 C C . SER A 1 601 ? 11.954 28.208 -6.526 1.00 62.16 601 SER A C 1
ATOM 4749 O O . SER A 1 601 ? 11.518 27.129 -6.914 1.00 62.16 601 SER A O 1
ATOM 4751 N N . LEU A 1 602 ? 11.856 28.591 -5.245 1.00 67.69 602 LEU A N 1
ATOM 4752 C CA . LEU A 1 602 ? 11.361 27.711 -4.182 1.00 67.69 602 LEU A CA 1
ATOM 4753 C C . LEU A 1 602 ? 9.929 27.225 -4.441 1.00 67.69 602 LEU A C 1
ATOM 4755 O O . LEU A 1 602 ? 9.623 26.102 -4.073 1.00 67.69 602 LEU A O 1
ATOM 4759 N N . GLY A 1 603 ? 9.090 28.005 -5.135 1.00 71.81 603 GLY A N 1
ATOM 4760 C CA . GLY A 1 603 ? 7.717 27.619 -5.496 1.00 71.81 603 GLY A CA 1
ATOM 4761 C C . GLY A 1 603 ? 7.592 26.303 -6.277 1.00 71.81 603 GLY A C 1
ATOM 4762 O O . GLY A 1 603 ? 6.569 25.638 -6.170 1.00 71.81 603 GLY A O 1
ATOM 4763 N N . ASN A 1 604 ? 8.643 25.879 -6.986 1.00 76.00 604 ASN A N 1
ATOM 4764 C CA . ASN A 1 604 ? 8.697 24.592 -7.692 1.00 76.00 604 ASN A CA 1
ATOM 4765 C C . ASN A 1 604 ? 9.166 23.423 -6.797 1.00 76.00 604 ASN A C 1
ATOM 4767 O O . ASN A 1 604 ? 9.277 22.293 -7.265 1.00 76.00 604 ASN A O 1
ATOM 4771 N N . PHE A 1 605 ? 9.466 23.706 -5.528 1.00 80.19 605 PHE A N 1
ATOM 4772 C CA . PHE A 1 605 ? 10.050 22.804 -4.529 1.00 80.19 605 PHE A CA 1
ATOM 4773 C C . PHE A 1 605 ? 9.427 23.014 -3.129 1.00 80.19 605 PHE A C 1
ATOM 4775 O O . PHE A 1 605 ? 9.993 22.597 -2.117 1.00 80.19 605 PHE A O 1
ATOM 4782 N N . LEU A 1 606 ? 8.267 23.685 -3.063 1.00 83.75 606 LEU A N 1
ATOM 4783 C CA . LEU A 1 606 ? 7.502 23.962 -1.838 1.00 83.75 606 LEU A CA 1
ATOM 4784 C C . LEU A 1 606 ? 6.675 22.753 -1.365 1.00 83.75 606 LEU A C 1
ATOM 4786 O O . LEU A 1 606 ? 5.838 22.910 -0.488 1.00 83.75 606 LEU A O 1
ATOM 4790 N N . PHE A 1 607 ? 6.878 21.563 -1.926 1.00 87.12 607 PHE A N 1
ATOM 4791 C CA . PHE A 1 607 ? 6.080 20.372 -1.641 1.00 87.12 607 PHE A CA 1
ATOM 4792 C C . PHE A 1 607 ? 6.965 19.292 -1.002 1.00 87.12 607 PHE A C 1
ATOM 4794 O O . PHE A 1 607 ? 8.133 19.144 -1.364 1.00 87.12 607 PHE A O 1
ATOM 4801 N N . ALA A 1 608 ? 6.431 18.558 -0.023 1.00 91.75 608 ALA A N 1
ATOM 4802 C CA . ALA A 1 608 ? 7.123 17.433 0.605 1.00 91.75 608 ALA A CA 1
ATOM 4803 C C . ALA A 1 608 ? 6.716 16.109 -0.065 1.00 91.75 608 ALA A C 1
ATOM 4805 O O . ALA A 1 608 ? 5.530 15.797 -0.180 1.00 91.75 608 ALA A O 1
ATOM 4806 N N . HIS A 1 609 ? 7.693 15.318 -0.502 1.00 94.75 609 HIS A N 1
ATOM 4807 C CA . HIS A 1 609 ? 7.463 14.156 -1.361 1.00 94.75 609 HIS A CA 1
ATOM 4808 C C . HIS A 1 609 ? 7.751 12.853 -0.605 1.00 94.75 609 HIS A C 1
ATOM 4810 O O . HIS A 1 609 ? 8.915 12.606 -0.293 1.00 94.75 609 HIS A O 1
ATOM 4816 N N . PRO A 1 610 ? 6.760 11.990 -0.306 1.00 96.56 610 PRO A N 1
ATOM 4817 C CA . PRO A 1 610 ? 7.057 10.605 0.042 1.00 96.56 610 PRO A CA 1
ATOM 4818 C C . PRO A 1 610 ? 7.642 9.935 -1.199 1.00 96.56 610 PRO A C 1
ATOM 4820 O O . PRO A 1 610 ? 7.009 9.948 -2.255 1.00 96.56 610 PRO A O 1
ATOM 4823 N N . VAL A 1 611 ? 8.859 9.411 -1.098 1.00 98.25 611 VAL A N 1
ATOM 4824 C CA . VAL A 1 611 ? 9.562 8.742 -2.197 1.00 98.25 611 VAL A CA 1
ATOM 4825 C C . VAL A 1 611 ? 9.716 7.269 -1.857 1.00 98.25 611 VAL A C 1
ATOM 4827 O O . VAL A 1 611 ? 10.289 6.933 -0.819 1.00 98.25 611 VAL A O 1
ATOM 4830 N N . HIS A 1 612 ? 9.200 6.415 -2.737 1.00 98.38 612 HIS A N 1
ATOM 4831 C CA . HIS A 1 612 ? 9.266 4.963 -2.628 1.00 98.38 612 HIS A CA 1
ATOM 4832 C C . HIS A 1 612 ? 10.307 4.393 -3.603 1.00 98.38 612 HIS A C 1
ATOM 4834 O O . HIS A 1 612 ? 10.445 4.901 -4.719 1.00 98.38 612 HIS A O 1
ATOM 4840 N N . LEU A 1 613 ? 11.033 3.351 -3.180 1.00 98.06 613 LEU A N 1
ATOM 4841 C CA . LEU A 1 613 ? 11.901 2.529 -4.027 1.00 98.06 613 LEU A CA 1
ATOM 4842 C C . LEU A 1 613 ? 11.428 1.070 -4.010 1.00 98.06 613 LEU A C 1
ATOM 4844 O O . LEU A 1 613 ? 11.458 0.414 -2.971 1.00 98.06 613 LEU A O 1
ATOM 4848 N N . HIS A 1 614 ? 11.082 0.541 -5.181 1.00 97.94 614 HIS A N 1
ATOM 4849 C CA . HIS A 1 614 ? 10.690 -0.857 -5.337 1.00 97.94 614 HIS A CA 1
ATOM 4850 C C . HIS A 1 614 ? 11.873 -1.823 -5.145 1.00 97.94 614 HIS A C 1
ATOM 4852 O O . HIS A 1 614 ? 13.038 -1.498 -5.403 1.00 97.94 614 HIS A O 1
ATOM 4858 N N . GLY A 1 615 ? 11.567 -3.058 -4.738 1.00 95.31 615 GLY A N 1
ATOM 4859 C CA . GLY A 1 615 ? 12.526 -4.167 -4.679 1.00 95.31 615 GLY A CA 1
ATOM 4860 C C . GLY A 1 615 ? 13.597 -4.079 -3.583 1.00 95.31 615 GLY A C 1
ATOM 4861 O O . GLY A 1 615 ? 14.390 -5.013 -3.438 1.00 95.31 615 GLY A O 1
ATOM 4862 N N . HIS A 1 616 ? 13.647 -2.983 -2.823 1.00 95.19 616 HIS A N 1
ATOM 4863 C CA . HIS A 1 616 ? 14.747 -2.664 -1.919 1.00 95.19 616 HIS A CA 1
ATOM 4864 C C . HIS A 1 616 ? 14.281 -1.950 -0.653 1.00 95.19 616 HIS A C 1
ATOM 4866 O O . HIS A 1 616 ? 13.383 -1.116 -0.681 1.00 95.19 616 HIS A O 1
ATOM 4872 N N . TYR A 1 617 ? 15.033 -2.171 0.421 1.00 95.62 617 TYR A N 1
ATOM 4873 C CA . TYR A 1 617 ? 15.133 -1.216 1.513 1.00 95.62 617 TYR A CA 1
ATOM 4874 C C . TYR A 1 617 ? 16.416 -0.384 1.392 1.00 95.62 617 TYR A C 1
ATOM 4876 O O . TYR A 1 617 ? 17.429 -0.840 0.853 1.00 95.62 617 TYR A O 1
ATOM 4884 N N . PHE A 1 618 ? 16.403 0.809 1.981 1.00 95.50 618 PHE A N 1
ATOM 4885 C CA . PHE A 1 618 ? 17.549 1.703 2.113 1.00 95.50 618 PHE A CA 1
ATOM 4886 C C . PHE A 1 618 ? 17.727 2.184 3.562 1.00 95.50 618 PHE A C 1
ATOM 4888 O O . PHE A 1 618 ? 16.765 2.414 4.298 1.00 95.50 618 PHE A O 1
ATOM 4895 N N . HIS A 1 619 ? 18.982 2.352 3.984 1.00 94.75 619 HIS A N 1
ATOM 4896 C CA . HIS A 1 619 ? 19.327 2.903 5.294 1.00 94.75 619 HIS A CA 1
ATOM 4897 C C . HIS A 1 619 ? 19.254 4.430 5.266 1.00 94.75 619 HIS A C 1
ATOM 4899 O O . HIS A 1 619 ? 19.985 5.068 4.506 1.00 94.75 619 HIS A O 1
ATOM 4905 N N . VAL A 1 620 ? 18.435 5.024 6.131 1.00 95.00 620 VAL A N 1
ATOM 4906 C CA . VAL A 1 620 ? 18.286 6.479 6.276 1.00 95.00 620 VAL A CA 1
ATOM 4907 C C . VAL A 1 620 ? 19.354 7.009 7.235 1.00 95.00 620 VAL A C 1
ATOM 4909 O O . VAL A 1 620 ? 19.370 6.633 8.405 1.00 95.00 620 VAL A O 1
ATOM 4912 N N . VAL A 1 621 ? 20.256 7.882 6.765 1.00 91.06 621 VAL A N 1
ATOM 4913 C CA . VAL A 1 621 ? 21.404 8.353 7.578 1.00 91.06 621 VAL A CA 1
ATOM 4914 C C . VAL A 1 621 ? 21.416 9.851 7.889 1.00 91.06 621 VAL A C 1
ATOM 4916 O O . VAL A 1 621 ? 22.188 10.297 8.745 1.00 91.06 621 VAL A O 1
ATOM 4919 N N . ASP A 1 622 ? 20.619 10.642 7.172 1.00 92.00 622 ASP A N 1
ATOM 4920 C CA . ASP A 1 622 ? 20.425 12.069 7.432 1.00 92.00 622 ASP A CA 1
ATOM 4921 C C . ASP A 1 622 ? 19.163 12.567 6.732 1.00 92.00 622 ASP A C 1
ATOM 4923 O O . ASP A 1 622 ? 18.884 12.166 5.601 1.00 92.00 622 ASP A O 1
ATOM 4927 N N . ILE A 1 623 ? 18.456 13.500 7.368 1.00 95.12 623 ILE A N 1
ATOM 4928 C CA . ILE A 1 623 ? 17.456 14.353 6.719 1.00 95.12 623 ILE A CA 1
ATOM 4929 C C . ILE A 1 623 ? 17.812 15.792 7.081 1.00 95.12 623 ILE A C 1
ATOM 4931 O O . ILE A 1 623 ? 18.101 16.097 8.239 1.00 95.12 623 ILE A O 1
ATOM 4935 N N . GLN A 1 624 ? 17.838 16.673 6.087 1.00 94.19 624 GLN A N 1
ATOM 4936 C CA . GLN A 1 624 ? 18.225 18.070 6.233 1.00 94.19 624 GLN A CA 1
ATOM 4937 C C . GLN A 1 624 ? 17.176 18.968 5.583 1.00 94.19 624 GLN A C 1
ATOM 4939 O O . GLN A 1 624 ? 16.820 18.804 4.420 1.00 94.19 624 GLN A O 1
ATOM 4944 N N . PHE A 1 625 ? 16.705 19.950 6.340 1.00 93.69 625 PHE A N 1
ATOM 4945 C CA . PHE A 1 625 ? 15.623 20.849 5.942 1.00 93.69 625 PHE A CA 1
ATOM 4946 C C . PHE A 1 625 ? 16.157 22.127 5.284 1.00 93.69 625 PHE A C 1
ATOM 4948 O O . PHE A 1 625 ? 17.360 22.411 5.342 1.00 93.69 625 PHE A O 1
ATOM 4955 N N . GLY A 1 626 ? 15.266 22.920 4.686 1.00 90.75 626 GLY A N 1
ATOM 4956 C CA . GLY A 1 626 ? 15.578 24.287 4.270 1.00 90.75 626 GLY A CA 1
ATOM 4957 C C . GLY A 1 626 ? 15.791 25.243 5.454 1.00 90.75 626 GLY A C 1
ATOM 4958 O O . GLY A 1 626 ? 15.972 24.836 6.607 1.00 90.75 626 GLY A O 1
ATOM 4959 N N . LYS A 1 627 ? 15.795 26.548 5.172 1.00 90.38 627 LYS A N 1
ATOM 4960 C CA . LYS A 1 627 ? 15.816 27.594 6.204 1.00 90.38 627 LYS A CA 1
ATOM 4961 C C . LYS A 1 627 ? 14.411 28.114 6.444 1.00 90.38 627 LYS A C 1
ATOM 4963 O O . LYS A 1 627 ? 13.683 28.374 5.490 1.00 90.38 627 LYS A O 1
ATOM 4968 N N . TYR A 1 628 ? 14.099 28.391 7.697 1.00 89.00 628 TYR A N 1
ATOM 4969 C CA . TYR A 1 628 ? 12.821 28.952 8.114 1.00 89.00 628 TYR A CA 1
ATOM 4970 C C . TYR A 1 628 ? 13.022 30.395 8.590 1.00 89.00 628 TYR A C 1
ATOM 4972 O O . TYR A 1 628 ? 14.109 30.735 9.071 1.00 89.00 628 TYR A O 1
ATOM 4980 N N . ASN A 1 629 ? 12.013 31.243 8.403 1.00 88.50 629 ASN A N 1
ATOM 4981 C CA . ASN A 1 629 ? 11.993 32.606 8.933 1.00 88.50 629 ASN A CA 1
ATOM 4982 C C . ASN A 1 629 ? 11.568 32.622 10.418 1.00 88.50 629 ASN A C 1
ATOM 4984 O O . ASN A 1 629 ? 11.275 31.578 11.002 1.00 88.50 629 ASN A O 1
ATOM 4988 N N . ASP A 1 630 ? 11.500 33.811 11.022 1.00 86.00 630 ASP A N 1
ATOM 4989 C CA . ASP A 1 630 ? 11.106 33.982 12.431 1.00 86.00 630 ASP A CA 1
ATOM 4990 C C . ASP A 1 630 ? 9.643 33.564 12.725 1.00 86.00 630 ASP A C 1
ATOM 4992 O O . ASP A 1 630 ? 9.285 33.392 13.887 1.00 86.00 630 ASP A O 1
ATOM 4996 N N . ASN A 1 631 ? 8.804 33.374 11.696 1.00 81.75 631 ASN A N 1
ATOM 4997 C CA . ASN A 1 631 ? 7.433 32.858 11.823 1.00 81.75 631 ASN A CA 1
ATOM 4998 C C . ASN A 1 631 ? 7.363 31.317 11.747 1.00 81.75 631 ASN A C 1
ATOM 5000 O O . ASN A 1 631 ? 6.281 30.755 11.904 1.00 81.75 631 ASN A O 1
ATOM 5004 N N . GLY A 1 632 ? 8.477 30.633 11.460 1.00 84.44 632 GLY A N 1
ATOM 5005 C CA . GLY A 1 632 ? 8.505 29.192 11.190 1.00 84.44 632 GLY A CA 1
ATOM 5006 C C . GLY A 1 632 ? 8.171 28.800 9.744 1.00 84.44 632 GLY A C 1
ATOM 5007 O O . GLY A 1 632 ? 8.049 27.614 9.459 1.00 84.44 632 GLY A O 1
ATOM 5008 N N . GLU A 1 633 ? 8.061 29.757 8.816 1.00 87.12 633 GLU A N 1
ATOM 5009 C CA . GLU A 1 633 ? 7.749 29.504 7.401 1.00 87.12 633 GLU A CA 1
ATOM 5010 C C . GLU A 1 633 ? 9.026 29.235 6.590 1.00 87.12 633 GLU A C 1
ATOM 5012 O O . GLU A 1 633 ? 10.058 29.887 6.794 1.00 87.12 633 GLU A O 1
ATOM 5017 N N . LEU A 1 634 ? 8.964 28.306 5.634 1.00 87.56 634 LEU A N 1
ATOM 5018 C CA . LEU A 1 634 ? 10.075 27.957 4.752 1.00 87.56 634 LEU A CA 1
ATOM 5019 C C . LEU A 1 634 ? 10.450 29.153 3.854 1.00 87.56 634 LEU A C 1
ATOM 5021 O O . LEU A 1 634 ? 9.643 29.657 3.077 1.00 87.56 634 LEU A O 1
ATOM 5025 N N . SER A 1 635 ? 11.696 29.614 3.971 1.00 87.81 635 SER A N 1
ATOM 5026 C CA . SER A 1 635 ? 12.193 30.857 3.355 1.00 87.81 635 SER A CA 1
ATOM 5027 C C . SER A 1 635 ? 13.259 30.637 2.282 1.00 87.81 635 SER A C 1
ATOM 5029 O O . SER A 1 635 ? 13.271 31.355 1.290 1.00 87.81 635 SER A O 1
ATOM 5031 N N . ASP A 1 636 ? 14.126 29.635 2.448 1.00 87.25 636 ASP A N 1
ATOM 5032 C CA . ASP A 1 636 ? 15.134 29.217 1.467 1.00 87.25 636 ASP A CA 1
ATOM 5033 C C . ASP A 1 636 ? 15.205 27.685 1.426 1.00 87.25 636 ASP A C 1
ATOM 5035 O O . ASP A 1 636 ? 15.128 27.027 2.466 1.00 87.25 636 ASP A O 1
ATOM 5039 N N . GLY A 1 637 ? 15.505 27.123 0.253 1.00 87.75 637 GLY A N 1
ATOM 5040 C CA . GLY A 1 637 ? 15.961 25.736 0.148 1.00 87.75 637 GLY A CA 1
ATOM 5041 C C . GLY A 1 637 ? 17.327 25.508 0.817 1.00 87.75 637 GLY A C 1
ATOM 5042 O O . GLY A 1 637 ? 18.101 26.440 1.077 1.00 87.75 637 GLY A O 1
ATOM 5043 N N . ASN A 1 638 ? 17.652 24.248 1.101 1.00 90.19 638 ASN A N 1
ATOM 5044 C CA . ASN A 1 638 ? 18.900 23.880 1.751 1.00 90.19 638 ASN A CA 1
ATOM 5045 C C . ASN A 1 638 ? 20.121 24.203 0.865 1.00 90.19 638 ASN A C 1
ATOM 5047 O O . ASN A 1 638 ? 20.198 23.862 -0.312 1.00 90.19 638 ASN A O 1
ATOM 5051 N N . SER A 1 639 ? 21.123 24.850 1.463 1.00 88.50 639 SER A N 1
ATOM 5052 C CA . SER A 1 639 ? 22.306 25.352 0.755 1.00 88.50 639 SER A CA 1
ATOM 5053 C C . SER A 1 639 ? 23.449 24.345 0.535 1.00 88.50 639 SER A C 1
ATOM 5055 O O . SER A 1 639 ? 24.508 24.761 0.068 1.00 88.50 639 SER A O 1
ATOM 5057 N N . ASP A 1 640 ? 23.303 23.070 0.905 1.00 89.19 640 ASP A N 1
ATOM 5058 C CA . ASP A 1 640 ? 24.369 22.061 0.778 1.00 89.19 640 ASP A CA 1
ATOM 5059 C C . ASP A 1 640 ? 24.541 21.536 -0.659 1.00 89.19 640 ASP A C 1
ATOM 5061 O O . ASP A 1 640 ? 25.647 21.139 -1.041 1.00 89.19 640 ASP A O 1
ATOM 5065 N N . LEU A 1 641 ? 23.482 21.593 -1.474 1.00 88.50 641 LEU A N 1
ATOM 5066 C CA . LEU A 1 641 ? 23.486 21.155 -2.870 1.00 88.50 641 LEU A CA 1
ATOM 5067 C C . LEU A 1 641 ? 23.782 22.311 -3.842 1.00 88.50 641 LEU A C 1
ATOM 5069 O O . LEU A 1 641 ? 23.435 23.478 -3.630 1.00 88.50 641 LEU A O 1
ATOM 5073 N N . ASN A 1 642 ? 24.482 21.990 -4.926 1.00 86.94 642 ASN A N 1
ATOM 5074 C CA . ASN A 1 642 ? 24.697 22.845 -6.084 1.00 86.94 642 ASN A CA 1
ATOM 5075 C C . ASN A 1 642 ? 23.822 22.335 -7.229 1.00 86.94 642 ASN A C 1
ATOM 5077 O O . ASN A 1 642 ? 24.039 21.231 -7.714 1.00 86.94 642 ASN A O 1
ATOM 5081 N N . CYS A 1 643 ? 22.891 23.172 -7.669 1.00 80.50 643 CYS A N 1
ATOM 5082 C CA . CYS A 1 643 ? 21.933 22.890 -8.734 1.00 80.50 643 CYS A CA 1
ATOM 5083 C C . CYS A 1 643 ? 22.488 23.043 -10.161 1.00 80.50 643 CYS A C 1
ATOM 5085 O O . CYS A 1 643 ? 21.732 22.898 -11.109 1.00 80.50 643 CYS A O 1
ATOM 5087 N N . GLY A 1 644 ? 23.768 23.398 -10.329 1.00 71.31 644 GLY A N 1
ATOM 5088 C CA . GLY A 1 644 ? 24.385 23.638 -11.644 1.00 71.31 644 GLY A CA 1
ATOM 5089 C C . GLY A 1 644 ? 24.344 25.099 -12.104 1.00 71.31 644 GLY A C 1
ATOM 5090 O O . GLY A 1 644 ? 25.248 25.525 -12.816 1.00 71.31 644 GLY A O 1
ATOM 5091 N N . GLY A 1 645 ? 23.386 25.874 -11.593 1.00 62.47 645 GLY A N 1
ATOM 5092 C CA . GLY A 1 645 ? 23.074 27.245 -12.020 1.00 62.47 645 GLY A CA 1
ATOM 5093 C C . GLY A 1 645 ? 21.603 27.397 -12.421 1.00 62.47 645 GLY A C 1
ATOM 5094 O O . GLY A 1 645 ? 21.079 28.508 -12.420 1.00 62.47 645 GLY A O 1
ATOM 5095 N N . ASP A 1 646 ? 20.939 26.270 -12.676 1.00 62.59 646 ASP A N 1
ATOM 5096 C CA . ASP A 1 646 ? 19.606 26.184 -13.270 1.00 62.59 646 ASP A CA 1
ATOM 5097 C C . ASP A 1 646 ? 18.489 26.406 -12.247 1.00 62.59 646 ASP A C 1
ATOM 5099 O O . ASP A 1 646 ? 18.512 25.826 -11.157 1.00 62.59 646 ASP A O 1
ATOM 5103 N N . THR A 1 647 ? 17.462 27.171 -12.632 1.00 66.12 647 THR A N 1
ATOM 5104 C CA . THR A 1 647 ? 16.224 27.401 -11.856 1.00 66.12 647 THR A CA 1
ATOM 5105 C C . THR A 1 647 ? 15.502 26.111 -11.468 1.00 66.12 647 THR A C 1
ATOM 5107 O O . THR A 1 647 ? 14.880 26.067 -10.411 1.00 66.12 647 THR A O 1
ATOM 5110 N N . LEU A 1 648 ? 15.622 25.071 -12.298 1.00 71.25 648 LEU A N 1
ATOM 5111 C CA . LEU A 1 648 ? 14.971 23.765 -12.146 1.00 71.25 648 LEU A CA 1
ATOM 5112 C C . LEU A 1 648 ? 15.844 22.711 -11.437 1.00 71.25 648 LEU A C 1
ATOM 5114 O O . LEU A 1 648 ? 15.404 21.584 -11.247 1.00 71.25 648 LEU A O 1
ATOM 5118 N N . CYS A 1 649 ? 17.075 23.059 -11.040 1.00 81.19 649 CYS A N 1
ATOM 5119 C CA . CYS A 1 649 ? 17.995 22.174 -10.315 1.00 81.19 649 CYS A CA 1
ATOM 5120 C C . CYS A 1 649 ? 18.160 20.773 -10.944 1.00 81.19 649 CYS A C 1
ATOM 5122 O O . CYS A 1 649 ? 18.014 19.752 -10.277 1.00 81.19 649 CYS A O 1
ATOM 5124 N N . VAL A 1 650 ? 18.482 20.729 -12.243 1.00 81.50 650 VAL A N 1
ATOM 5125 C CA . VAL A 1 650 ? 18.546 19.483 -13.036 1.00 81.50 650 VAL A CA 1
ATOM 5126 C C . VAL A 1 650 ? 19.836 18.678 -12.834 1.00 81.50 650 VAL A C 1
ATOM 5128 O O . VAL A 1 650 ? 19.869 17.483 -13.110 1.00 81.50 650 VAL A O 1
ATOM 5131 N N . LYS A 1 651 ? 20.904 19.309 -12.319 1.00 83.31 651 LYS A N 1
ATOM 5132 C CA . LYS A 1 651 ? 22.195 18.658 -12.003 1.00 83.31 651 LYS A CA 1
ATOM 5133 C C . LYS A 1 651 ? 22.573 18.822 -10.525 1.00 83.31 651 LYS A C 1
ATOM 5135 O O . LYS A 1 651 ? 23.595 19.456 -10.226 1.00 83.31 651 LYS A O 1
ATOM 5140 N N . PRO A 1 652 ? 21.762 18.283 -9.594 1.00 88.00 652 PRO A N 1
ATOM 5141 C CA . PRO A 1 652 ? 22.066 18.297 -8.168 1.00 88.00 652 PRO A CA 1
ATOM 5142 C C . PRO A 1 652 ? 23.378 17.556 -7.879 1.00 88.00 652 PRO A C 1
ATOM 5144 O O . PRO A 1 652 ? 23.641 16.469 -8.387 1.00 88.00 652 PRO A O 1
ATOM 5147 N N . ARG A 1 653 ? 24.226 18.168 -7.052 1.00 89.44 653 ARG A N 1
ATOM 5148 C CA . ARG A 1 653 ? 25.488 17.598 -6.554 1.00 89.44 653 ARG A CA 1
ATOM 5149 C C . ARG A 1 653 ? 25.907 18.293 -5.265 1.00 89.44 653 ARG A C 1
ATOM 5151 O O . ARG A 1 653 ? 25.550 19.450 -5.048 1.00 89.44 653 ARG A O 1
ATOM 5158 N N . TRP A 1 654 ? 26.722 17.651 -4.434 1.00 89.44 654 TRP A N 1
ATOM 5159 C CA . TRP A 1 654 ? 27.287 18.296 -3.243 1.00 89.44 654 TRP A CA 1
ATOM 5160 C C . TRP A 1 654 ? 28.075 19.576 -3.582 1.00 89.44 654 TRP A C 1
ATOM 5162 O O . TRP A 1 654 ? 28.883 19.598 -4.514 1.00 89.44 654 TRP A O 1
ATOM 5172 N N . ARG A 1 655 ? 27.897 20.647 -2.794 1.00 87.81 655 ARG A N 1
ATOM 5173 C CA . ARG A 1 655 ? 28.846 21.776 -2.780 1.00 87.81 655 ARG A CA 1
ATOM 5174 C C . ARG A 1 655 ? 30.162 21.356 -2.125 1.00 87.81 655 ARG A C 1
ATOM 5176 O O . ARG A 1 655 ? 30.202 20.476 -1.265 1.00 87.81 655 ARG A O 1
ATOM 5183 N N . ASN A 1 656 ? 31.239 22.057 -2.479 1.00 82.38 656 ASN A N 1
ATOM 5184 C CA . ASN A 1 656 ? 32.556 21.881 -1.864 1.00 82.38 656 ASN A CA 1
ATOM 5185 C C . ASN A 1 656 ? 32.450 21.931 -0.327 1.00 82.38 656 ASN A C 1
ATOM 5187 O O . ASN A 1 656 ? 31.920 22.895 0.228 1.00 82.38 656 ASN A O 1
ATOM 5191 N N . ASN A 1 657 ? 32.969 20.901 0.347 1.00 79.81 657 ASN A N 1
ATOM 5192 C CA . ASN A 1 657 ? 32.931 20.715 1.807 1.00 79.81 657 ASN A CA 1
ATOM 5193 C C . ASN A 1 657 ? 31.515 20.623 2.429 1.00 79.81 657 ASN A C 1
ATOM 5195 O O . ASN A 1 657 ? 31.371 20.794 3.640 1.00 79.81 657 ASN A O 1
ATOM 5199 N N . ARG A 1 658 ? 30.467 20.382 1.625 1.00 84.00 658 ARG A N 1
ATOM 5200 C CA . ARG A 1 658 ? 29.093 20.114 2.098 1.00 84.00 658 ARG A CA 1
ATOM 5201 C C . ARG A 1 658 ? 28.653 18.659 1.943 1.00 84.00 658 ARG A C 1
ATOM 5203 O O . ARG A 1 658 ? 27.681 18.276 2.579 1.00 84.00 658 ARG A O 1
ATOM 5210 N N . ASP A 1 659 ? 29.409 17.870 1.181 1.00 79.62 659 ASP A N 1
ATOM 5211 C CA . ASP A 1 659 ? 29.322 16.408 1.111 1.00 79.62 659 ASP A CA 1
ATOM 5212 C C . ASP A 1 659 ? 29.216 15.791 2.512 1.00 79.62 659 ASP A C 1
ATOM 5214 O O . ASP A 1 659 ? 30.111 15.987 3.345 1.00 79.62 659 ASP A O 1
ATOM 5218 N N . TYR A 1 660 ? 28.124 15.056 2.749 1.00 78.31 660 TYR A N 1
ATOM 5219 C CA . TYR A 1 660 ? 27.766 14.438 4.027 1.00 78.31 660 TYR A CA 1
ATOM 5220 C C . TYR A 1 660 ? 28.936 13.684 4.675 1.00 78.31 660 TYR A C 1
ATOM 5222 O O . TYR A 1 660 ? 29.238 13.904 5.854 1.00 78.31 660 TYR A O 1
ATOM 5230 N N . SER A 1 661 ? 29.646 12.869 3.887 1.00 71.38 661 SER A N 1
ATOM 5231 C CA . SER A 1 661 ? 30.771 12.058 4.366 1.00 71.38 661 SER A CA 1
ATOM 5232 C C . SER A 1 661 ? 31.911 12.922 4.923 1.00 71.38 661 SER A C 1
ATOM 5234 O O . SER A 1 661 ? 32.454 12.658 5.997 1.00 71.38 661 SER A O 1
ATOM 5236 N N . THR A 1 662 ? 32.220 14.028 4.240 1.00 69.12 662 THR A N 1
ATOM 5237 C CA . THR A 1 662 ? 33.288 14.955 4.640 1.00 69.12 662 THR A CA 1
ATO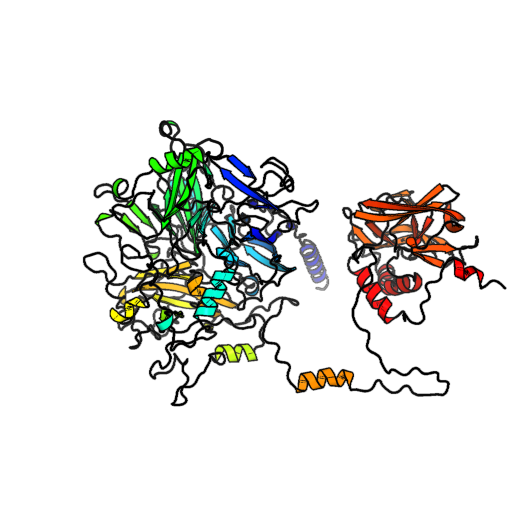M 5238 C C . THR A 1 662 ? 32.868 15.873 5.787 1.00 69.12 662 THR A C 1
ATOM 5240 O O . THR A 1 662 ? 33.664 16.142 6.687 1.00 69.12 662 THR A O 1
ATOM 5243 N N . ARG A 1 663 ? 31.609 16.332 5.792 1.00 69.19 663 ARG A N 1
ATOM 5244 C CA . ARG A 1 663 ? 31.097 17.361 6.708 1.00 69.19 663 ARG A CA 1
ATOM 5245 C C . ARG A 1 663 ? 30.986 16.878 8.151 1.00 69.19 663 ARG A C 1
ATOM 5247 O O . ARG A 1 663 ? 31.317 17.636 9.059 1.00 69.19 663 ARG A O 1
ATOM 5254 N N . LYS A 1 664 ? 30.519 15.644 8.374 1.00 64.00 664 LYS A N 1
ATOM 5255 C CA . LYS A 1 664 ? 30.387 15.064 9.726 1.00 64.00 664 LYS A CA 1
ATOM 5256 C C . LYS A 1 664 ? 31.671 14.376 10.221 1.00 64.00 664 LYS A C 1
ATOM 5258 O O . LYS A 1 664 ? 31.673 13.819 11.313 1.00 64.00 664 LYS A O 1
ATOM 5263 N N . GLY A 1 665 ? 32.757 14.388 9.438 1.00 55.00 665 GLY A N 1
ATOM 5264 C CA . GLY A 1 665 ? 33.977 13.626 9.744 1.00 55.00 665 GLY A CA 1
ATOM 5265 C C . GLY A 1 665 ? 33.758 12.106 9.752 1.00 55.00 665 GLY A C 1
ATOM 5266 O O . GLY A 1 665 ? 34.538 11.368 10.357 1.00 55.00 665 GLY A O 1
ATOM 5267 N N . MET A 1 666 ? 32.683 11.635 9.113 1.00 56.59 666 MET A N 1
ATOM 5268 C CA . MET A 1 666 ? 32.279 10.234 9.107 1.00 56.59 666 MET A CA 1
ATOM 5269 C C . MET A 1 666 ? 33.071 9.474 8.047 1.00 56.59 666 MET A C 1
ATOM 5271 O O . MET A 1 666 ? 32.841 9.609 6.849 1.00 56.59 666 MET A O 1
ATOM 5275 N N . THR A 1 667 ? 33.989 8.625 8.504 1.00 52.19 667 THR A N 1
ATOM 5276 C CA . THR A 1 667 ? 34.800 7.731 7.664 1.00 52.19 667 THR A CA 1
ATOM 5277 C C . THR A 1 667 ? 33.999 6.515 7.193 1.00 52.19 667 THR A C 1
ATOM 5279 O O . THR A 1 667 ? 34.345 5.376 7.497 1.00 52.19 667 THR A O 1
ATOM 5282 N N . GLY A 1 668 ? 32.898 6.762 6.478 1.00 52.66 668 GLY A N 1
ATOM 5283 C CA . GLY A 1 668 ? 32.159 5.716 5.775 1.00 52.66 668 GLY A CA 1
ATOM 5284 C C . GLY A 1 668 ? 31.590 4.627 6.680 1.00 52.66 668 GLY A C 1
ATOM 5285 O O . GLY A 1 668 ? 31.811 3.443 6.442 1.00 52.66 668 GLY A O 1
ATOM 5286 N N . LYS A 1 669 ? 30.879 5.010 7.745 1.00 61.72 669 LYS A N 1
ATOM 5287 C CA . LYS A 1 669 ? 30.161 4.056 8.597 1.00 61.72 669 LYS A CA 1
ATOM 5288 C C . LYS A 1 669 ? 28.708 4.470 8.761 1.00 61.72 669 LYS A C 1
ATOM 5290 O O . LYS A 1 669 ? 28.395 5.322 9.590 1.00 61.72 669 LYS A O 1
ATOM 5295 N N . ILE A 1 670 ? 27.845 3.838 7.968 1.00 79.88 670 ILE A N 1
ATOM 5296 C CA . ILE A 1 670 ? 26.427 3.680 8.303 1.00 79.88 670 ILE A CA 1
ATOM 5297 C C . ILE A 1 670 ? 26.369 2.965 9.659 1.00 79.88 670 ILE A C 1
ATOM 5299 O O . ILE A 1 670 ? 27.142 2.037 9.909 1.00 79.88 670 ILE A O 1
ATOM 5303 N N . SER A 1 671 ? 25.491 3.416 10.553 1.00 87.06 671 SER A N 1
ATOM 5304 C CA . SER A 1 671 ? 25.209 2.670 11.779 1.00 87.06 671 SER A CA 1
ATOM 5305 C C . SER A 1 671 ? 24.511 1.365 11.410 1.00 87.06 671 SER A C 1
ATOM 5307 O O . SER A 1 671 ? 23.546 1.391 10.654 1.00 87.06 671 SER A O 1
ATOM 5309 N N . SER A 1 672 ? 24.918 0.238 11.988 1.00 89.50 672 SER A N 1
ATOM 5310 C CA . SER A 1 672 ? 24.168 -1.022 11.881 1.00 89.50 672 SER A CA 1
ATOM 5311 C C . SER A 1 672 ? 22.740 -0.916 12.425 1.00 89.50 672 SER A C 1
ATOM 5313 O O . SER A 1 672 ? 21.880 -1.692 12.024 1.00 89.50 672 SER A O 1
ATOM 5315 N N . LYS A 1 673 ? 22.474 0.087 13.273 1.00 94.06 673 LYS A N 1
ATOM 5316 C CA . LYS A 1 673 ? 21.143 0.479 13.752 1.00 94.06 673 LYS A CA 1
ATOM 5317 C C . LYS A 1 673 ? 20.488 1.615 12.944 1.00 94.06 673 LYS A C 1
ATOM 5319 O O . LYS A 1 673 ? 19.506 2.182 13.412 1.00 94.06 673 LYS A O 1
ATOM 5324 N N . ALA A 1 674 ? 21.014 2.011 11.781 1.00 93.75 674 ALA A N 1
ATOM 5325 C CA . ALA A 1 674 ? 20.394 3.060 10.965 1.00 93.75 674 ALA A CA 1
ATOM 5326 C C . ALA A 1 674 ? 18.997 2.611 10.481 1.00 93.75 674 ALA A C 1
ATOM 5328 O O . ALA A 1 674 ? 18.896 1.492 9.970 1.00 93.75 674 ALA A O 1
ATOM 5329 N N . PRO A 1 675 ? 17.952 3.455 10.611 1.00 95.56 675 PRO A N 1
ATOM 5330 C CA . PRO A 1 675 ? 16.588 3.143 10.187 1.00 95.56 675 PRO A CA 1
ATOM 5331 C C . PRO A 1 675 ? 16.544 2.611 8.761 1.00 95.56 675 PRO A C 1
ATOM 5333 O O . PRO A 1 675 ? 17.203 3.154 7.874 1.00 95.56 675 PRO A O 1
ATOM 5336 N N . LEU A 1 676 ? 15.759 1.561 8.556 1.00 95.81 676 LEU A N 1
ATOM 5337 C CA . LEU A 1 676 ? 15.639 0.856 7.290 1.00 95.81 676 LEU A CA 1
ATOM 5338 C C . LEU A 1 676 ? 14.215 1.060 6.763 1.00 95.81 676 LEU A C 1
ATOM 5340 O O . LEU A 1 676 ? 13.258 0.786 7.484 1.00 95.81 676 LEU A O 1
ATOM 5344 N N . LYS A 1 677 ? 14.098 1.606 5.551 1.00 97.44 677 LYS A N 1
ATOM 5345 C CA . LYS A 1 677 ? 12.845 2.078 4.941 1.00 97.44 677 LYS A CA 1
ATOM 5346 C C . LYS A 1 677 ? 12.788 1.699 3.463 1.00 97.44 677 LYS A C 1
ATOM 5348 O O . LYS A 1 677 ? 13.837 1.557 2.839 1.00 97.44 677 LYS A O 1
ATOM 5353 N N . ASP A 1 678 ? 11.587 1.572 2.906 1.00 97.94 678 ASP A N 1
ATOM 5354 C CA . ASP A 1 678 ? 11.362 1.576 1.448 1.00 97.94 678 ASP A CA 1
ATOM 5355 C C . ASP A 1 678 ? 10.652 2.852 0.987 1.00 97.94 678 ASP A C 1
ATOM 5357 O O . ASP A 1 678 ? 10.712 3.194 -0.193 1.00 97.94 678 ASP A O 1
ATOM 5361 N N . THR A 1 679 ? 9.997 3.569 1.907 1.00 98.38 679 THR A N 1
ATOM 5362 C CA . THR A 1 679 ? 9.289 4.817 1.625 1.00 98.38 679 THR A CA 1
ATOM 5363 C C . THR A 1 679 ? 9.733 5.884 2.610 1.00 98.38 679 THR A C 1
ATOM 5365 O O . THR A 1 679 ? 9.606 5.723 3.821 1.00 98.38 679 THR A O 1
ATOM 5368 N N . LEU A 1 680 ? 10.267 6.995 2.107 1.00 97.94 680 LEU A N 1
ATOM 5369 C CA . LEU A 1 680 ? 10.769 8.079 2.946 1.00 97.94 680 LEU A CA 1
ATOM 5370 C C . LEU A 1 680 ? 10.253 9.427 2.471 1.00 97.94 680 LEU A C 1
ATOM 5372 O O . LEU A 1 680 ? 10.367 9.774 1.297 1.00 97.94 680 LEU A O 1
ATOM 5376 N N . LEU A 1 681 ? 9.758 10.223 3.412 1.00 96.25 681 LEU A N 1
ATOM 5377 C CA . LEU A 1 681 ? 9.460 11.615 3.148 1.00 96.25 681 LEU A CA 1
ATOM 5378 C C . LEU A 1 681 ? 10.732 12.437 2.905 1.00 96.25 681 LEU A C 1
ATOM 5380 O O . LEU A 1 681 ? 11.620 12.533 3.756 1.00 96.25 681 LEU A O 1
ATOM 5384 N N . ILE A 1 682 ? 10.742 13.134 1.775 1.00 96.75 682 ILE A N 1
ATOM 5385 C CA . ILE A 1 682 ? 11.697 14.182 1.439 1.00 96.75 682 ILE A CA 1
ATOM 5386 C C . ILE A 1 682 ? 11.064 15.541 1.774 1.00 96.75 682 ILE A C 1
ATOM 5388 O O . ILE A 1 682 ? 10.021 15.877 1.204 1.00 96.75 682 ILE A O 1
ATOM 5392 N N . PRO A 1 683 ? 11.648 16.324 2.699 1.00 94.69 683 PRO A N 1
ATOM 5393 C CA . PRO A 1 683 ? 11.064 17.588 3.136 1.00 94.69 683 PRO A CA 1
ATOM 5394 C C . PRO A 1 683 ? 11.138 18.666 2.049 1.00 94.69 683 PRO A C 1
ATOM 5396 O O . PRO A 1 683 ? 12.131 18.758 1.322 1.00 94.69 683 PRO A O 1
ATOM 5399 N N . ALA A 1 684 ? 10.122 19.533 2.002 1.00 92.06 684 ALA A N 1
ATOM 5400 C CA . ALA A 1 684 ? 10.096 20.703 1.126 1.00 92.06 684 ALA A CA 1
ATOM 5401 C C . ALA A 1 684 ? 11.335 21.591 1.356 1.00 92.06 684 ALA A C 1
ATOM 5403 O O . ALA A 1 684 ? 11.750 21.848 2.492 1.00 92.06 684 ALA A O 1
ATOM 5404 N N . GLY A 1 685 ? 11.973 22.036 0.273 1.00 91.31 685 GLY A N 1
ATOM 5405 C CA . GLY A 1 685 ? 13.233 22.778 0.337 1.00 91.31 685 GLY A CA 1
ATOM 5406 C C . GLY A 1 685 ? 14.416 22.007 0.948 1.00 91.31 685 GLY A C 1
ATOM 5407 O O . GLY A 1 685 ? 15.418 22.642 1.282 1.00 91.31 685 GLY A O 1
ATOM 5408 N N . GLY A 1 686 ? 14.341 20.686 1.136 1.00 93.12 686 GLY A N 1
ATOM 5409 C CA . GLY A 1 686 ? 15.345 19.886 1.846 1.00 93.12 686 GLY A CA 1
ATOM 5410 C C . GLY A 1 686 ? 15.750 18.595 1.127 1.00 93.12 686 GLY A C 1
ATOM 5411 O O . GLY A 1 686 ? 15.471 18.401 -0.053 1.00 93.12 686 GLY A O 1
ATOM 5412 N N . TYR A 1 687 ? 16.486 17.725 1.818 1.00 95.25 687 TYR A N 1
ATOM 5413 C CA . TYR A 1 687 ? 16.978 16.459 1.269 1.00 95.25 687 TYR A CA 1
ATOM 5414 C C . TYR A 1 687 ? 17.115 15.364 2.328 1.00 95.25 687 TYR A C 1
ATOM 5416 O O . TYR A 1 687 ? 17.273 15.644 3.517 1.00 95.25 687 TYR A O 1
ATOM 5424 N N . ALA A 1 688 ? 17.136 14.115 1.870 1.00 96.31 688 ALA A N 1
ATOM 5425 C CA . ALA A 1 688 ? 17.583 12.957 2.627 1.00 96.31 688 ALA A CA 1
ATOM 5426 C C . ALA A 1 688 ? 18.837 12.345 1.985 1.00 96.31 688 ALA A C 1
ATOM 5428 O O . ALA A 1 688 ? 19.030 12.402 0.767 1.00 96.31 688 ALA A O 1
ATOM 5429 N N . VAL A 1 689 ? 19.686 11.744 2.817 1.00 93.56 689 VAL A N 1
ATOM 5430 C CA . VAL A 1 689 ? 20.784 10.877 2.373 1.00 93.56 689 VAL A CA 1
ATOM 5431 C C . VAL A 1 689 ? 20.457 9.464 2.824 1.00 93.56 689 VAL A C 1
ATOM 5433 O O . VAL A 1 689 ? 20.293 9.210 4.023 1.00 93.56 689 VAL A O 1
ATOM 5436 N N . VAL A 1 690 ? 20.374 8.553 1.859 1.00 94.12 690 VAL A N 1
ATOM 5437 C CA . VAL A 1 690 ? 20.118 7.134 2.097 1.00 94.12 690 VAL A CA 1
ATOM 5438 C C . VAL A 1 690 ? 21.178 6.278 1.408 1.00 94.12 690 VAL A C 1
ATOM 5440 O O . VAL A 1 690 ? 21.845 6.719 0.470 1.00 94.12 690 VAL A O 1
ATOM 5443 N N . TYR A 1 691 ? 21.356 5.052 1.886 1.00 92.00 691 TYR A N 1
ATOM 5444 C CA . TYR A 1 691 ? 22.276 4.087 1.289 1.00 92.00 691 TYR A CA 1
ATOM 5445 C C . TYR A 1 691 ? 21.577 2.761 1.043 1.00 92.00 691 TYR A C 1
ATOM 5447 O O . TYR A 1 691 ? 20.938 2.219 1.945 1.00 92.00 691 TYR A O 1
ATOM 5455 N N . PHE A 1 692 ? 21.760 2.213 -0.153 1.00 91.12 692 PHE A N 1
ATOM 5456 C CA . PHE A 1 692 ? 21.279 0.885 -0.511 1.00 91.12 692 PHE A CA 1
ATOM 5457 C C . PHE A 1 692 ? 22.371 0.091 -1.227 1.00 91.12 692 PHE A C 1
ATOM 5459 O O . PHE A 1 692 ? 23.384 0.638 -1.682 1.00 91.12 692 PHE A O 1
ATOM 5466 N N . LYS A 1 693 ? 22.168 -1.222 -1.281 1.00 89.69 693 LYS A N 1
ATOM 5467 C CA . LYS A 1 693 ? 23.001 -2.160 -2.023 1.00 89.69 693 LYS A CA 1
ATOM 5468 C C . LYS A 1 693 ? 22.195 -2.629 -3.223 1.00 89.69 693 LYS A C 1
ATOM 5470 O O . LYS A 1 693 ? 21.042 -3.013 -3.057 1.00 89.69 693 LYS A O 1
ATOM 5475 N N . THR A 1 694 ? 22.807 -2.597 -4.396 1.00 89.75 694 THR A N 1
ATOM 5476 C CA . THR A 1 694 ? 22.274 -3.229 -5.596 1.00 89.75 694 THR A CA 1
ATOM 5477 C C . THR A 1 694 ? 22.518 -4.731 -5.485 1.00 89.75 694 THR A C 1
ATOM 5479 O O . THR A 1 694 ? 23.581 -5.220 -5.857 1.00 89.75 694 THR A O 1
ATOM 5482 N N . ASP A 1 695 ? 21.608 -5.461 -4.840 1.00 89.19 695 ASP A N 1
ATOM 5483 C CA . ASP A 1 695 ? 21.698 -6.923 -4.689 1.00 89.19 695 ASP A CA 1
ATOM 5484 C C . ASP A 1 695 ? 20.441 -7.670 -5.162 1.00 89.19 695 ASP A C 1
ATOM 5486 O O . ASP A 1 695 ? 20.233 -8.846 -4.839 1.00 89.19 695 ASP A O 1
ATOM 5490 N N . ASN A 1 696 ? 19.605 -6.993 -5.945 1.00 91.31 696 ASN A N 1
ATOM 5491 C CA . ASN A 1 696 ? 18.361 -7.500 -6.490 1.00 91.31 696 ASN A CA 1
ATOM 5492 C C . ASN A 1 696 ? 18.231 -7.150 -7.987 1.00 91.31 696 ASN A C 1
ATOM 5494 O O . ASN A 1 696 ? 17.593 -6.168 -8.347 1.00 91.31 696 ASN A O 1
ATOM 5498 N N . PRO A 1 697 ? 18.816 -7.937 -8.902 1.00 88.69 697 PRO A N 1
ATOM 5499 C CA . PRO A 1 697 ? 18.892 -7.557 -10.313 1.00 88.69 697 PRO A CA 1
ATOM 5500 C C . PRO A 1 697 ? 17.525 -7.500 -11.015 1.00 88.69 697 PRO A C 1
ATOM 5502 O O . PRO A 1 697 ? 16.756 -8.465 -10.973 1.00 88.69 697 PRO A O 1
ATOM 5505 N N . GLY A 1 698 ? 17.240 -6.385 -11.691 1.00 87.50 698 GLY A N 1
ATOM 5506 C CA . GLY A 1 698 ? 15.947 -6.096 -12.319 1.00 87.50 698 GLY A CA 1
ATOM 5507 C C . GLY A 1 698 ? 15.743 -4.607 -12.621 1.00 87.50 698 GLY A C 1
ATOM 5508 O O . GLY A 1 698 ? 16.670 -3.803 -12.497 1.00 87.50 698 GLY A O 1
ATOM 5509 N N . TRP A 1 699 ? 14.520 -4.241 -13.013 1.00 89.12 699 TRP A N 1
ATOM 5510 C CA . TRP A 1 699 ? 14.097 -2.844 -13.164 1.00 89.12 699 TRP A CA 1
ATOM 5511 C C . TRP A 1 699 ? 13.230 -2.441 -11.980 1.00 89.12 699 TRP A C 1
ATOM 5513 O O . TRP A 1 699 ? 12.145 -2.992 -11.799 1.00 89.12 699 TRP A O 1
ATOM 5523 N N . TRP A 1 700 ? 13.689 -1.469 -11.200 1.00 93.56 700 TRP A N 1
ATOM 5524 C CA . TRP A 1 700 ? 12.999 -1.013 -9.997 1.00 93.56 700 TRP A CA 1
ATOM 5525 C C . TRP A 1 700 ? 12.543 0.418 -10.153 1.00 93.56 700 TRP A C 1
ATOM 5527 O O . TRP A 1 700 ? 13.299 1.288 -10.592 1.00 93.56 700 TRP A O 1
ATOM 5537 N N . PHE A 1 701 ? 11.288 0.654 -9.804 1.00 95.69 701 PHE A N 1
ATOM 5538 C CA . PHE A 1 701 ? 10.700 1.971 -9.895 1.00 95.69 701 PHE A CA 1
ATOM 5539 C C . PHE A 1 701 ? 11.045 2.784 -8.640 1.00 95.69 701 PHE A C 1
ATOM 5541 O O . PHE A 1 701 ? 10.901 2.303 -7.516 1.00 95.69 701 PHE A O 1
ATOM 5548 N N . LEU A 1 702 ? 11.546 4.003 -8.836 1.00 97.56 702 LEU A N 1
ATOM 5549 C CA . LEU A 1 702 ? 11.685 5.020 -7.797 1.00 97.56 702 LEU A CA 1
ATOM 5550 C C . LEU A 1 702 ? 10.739 6.162 -8.155 1.00 97.56 702 LEU A C 1
ATOM 5552 O O . LEU A 1 702 ? 10.897 6.767 -9.215 1.00 97.56 702 LEU A O 1
ATOM 5556 N N . HIS A 1 703 ? 9.783 6.486 -7.292 1.00 97.75 703 HIS A N 1
ATOM 5557 C CA . HIS A 1 703 ? 8.781 7.508 -7.598 1.00 97.75 703 HIS A CA 1
ATOM 5558 C C . HIS A 1 703 ? 8.263 8.224 -6.356 1.00 97.75 703 HIS A C 1
ATOM 5560 O O . HIS A 1 703 ? 8.454 7.778 -5.223 1.00 97.75 703 HIS A O 1
ATOM 5566 N N . CYS A 1 704 ? 7.595 9.358 -6.571 1.00 96.75 704 CYS A N 1
ATOM 5567 C CA . CYS A 1 704 ? 6.791 9.964 -5.522 1.00 96.75 704 CYS A CA 1
ATOM 5568 C C . CYS A 1 704 ? 5.518 9.135 -5.321 1.00 96.75 704 CYS A C 1
ATOM 5570 O O . CYS A 1 704 ? 4.823 8.828 -6.284 1.00 96.75 704 CYS A O 1
ATOM 5572 N N . HIS A 1 705 ? 5.195 8.810 -4.072 1.00 96.50 705 HIS A N 1
ATOM 5573 C CA . HIS A 1 705 ? 4.032 7.999 -3.712 1.00 96.50 705 HIS A CA 1
ATOM 5574 C C . HIS A 1 705 ? 2.715 8.808 -3.641 1.00 96.50 705 HIS A C 1
ATOM 5576 O O . HIS A 1 705 ? 1.652 8.288 -3.299 1.00 96.50 705 HIS A O 1
ATOM 5582 N N . ILE A 1 706 ? 2.763 10.099 -3.984 1.00 92.62 706 ILE A N 1
ATOM 5583 C CA . ILE A 1 706 ? 1.570 10.905 -4.262 1.00 92.62 706 ILE A CA 1
ATOM 5584 C C . ILE A 1 706 ? 1.111 10.596 -5.687 1.00 92.62 706 ILE A C 1
ATOM 5586 O O . ILE A 1 706 ? 1.861 10.814 -6.640 1.00 92.62 706 ILE A O 1
ATOM 5590 N N . GLU A 1 707 ? -0.130 10.136 -5.833 1.00 89.38 707 GLU A N 1
ATOM 5591 C CA . GLU A 1 707 ? -0.654 9.586 -7.087 1.00 89.38 707 GLU A CA 1
ATOM 5592 C C . GLU A 1 707 ? -0.578 10.586 -8.239 1.00 89.38 707 GLU A C 1
ATOM 5594 O O . GLU A 1 707 ? -0.103 10.264 -9.324 1.00 89.38 707 GLU A O 1
ATOM 5599 N N . VAL A 1 708 ? -0.993 11.828 -7.984 1.00 85.19 708 VAL A N 1
ATOM 5600 C CA . VAL A 1 708 ? -0.985 12.894 -8.993 1.00 85.19 708 VAL A CA 1
ATOM 5601 C C . VAL A 1 708 ? 0.437 13.142 -9.501 1.00 85.19 708 VAL A C 1
ATOM 5603 O O . VAL A 1 708 ? 0.652 13.212 -10.707 1.00 85.19 708 VAL A O 1
ATOM 5606 N N . HIS A 1 709 ? 1.423 13.180 -8.601 1.00 90.00 709 HIS A N 1
ATOM 5607 C CA . HIS A 1 709 ? 2.818 13.401 -8.975 1.00 90.00 709 HIS A CA 1
ATOM 5608 C C . HIS A 1 709 ? 3.388 12.222 -9.771 1.00 90.00 709 HIS A C 1
ATOM 5610 O O . HIS A 1 709 ? 4.077 12.430 -10.767 1.00 90.00 709 HIS A O 1
ATOM 5616 N N . GLN A 1 710 ? 3.086 10.982 -9.372 1.00 91.62 710 GLN A N 1
ATOM 5617 C CA . GLN A 1 710 ? 3.482 9.789 -10.123 1.00 91.62 710 GLN A CA 1
ATOM 5618 C C . GLN A 1 710 ? 2.906 9.808 -11.546 1.00 91.62 710 GLN A C 1
ATOM 5620 O O . GLN A 1 710 ? 3.651 9.600 -12.504 1.00 91.62 710 GLN A O 1
ATOM 5625 N N . LEU A 1 711 ? 1.607 10.093 -11.687 1.00 86.00 711 LEU A N 1
ATOM 5626 C CA . LEU A 1 711 ? 0.899 10.129 -12.971 1.00 86.00 711 LEU A CA 1
ATOM 5627 C C . LEU A 1 711 ? 1.349 11.274 -13.887 1.00 86.00 711 LEU A C 1
ATOM 5629 O O . LEU A 1 711 ? 1.275 11.140 -15.105 1.00 86.00 711 LEU A O 1
ATOM 5633 N N . GLU A 1 712 ? 1.852 12.372 -13.325 1.00 85.25 712 GLU A N 1
ATOM 5634 C CA . GLU A 1 712 ? 2.499 13.451 -14.080 1.00 85.25 712 GLU A CA 1
ATOM 5635 C C . GLU A 1 712 ? 3.950 13.152 -14.494 1.00 85.25 712 GLU A C 1
ATOM 5637 O O . GLU A 1 712 ? 4.513 13.870 -15.323 1.00 85.25 712 GLU A O 1
ATOM 5642 N N . GLY A 1 713 ? 4.554 12.090 -13.948 1.00 87.06 713 GLY A N 1
ATOM 5643 C CA . GLY A 1 713 ? 5.897 11.640 -14.305 1.00 87.06 713 GLY A CA 1
ATOM 5644 C C . GLY A 1 713 ? 6.972 11.848 -13.232 1.00 87.06 713 GLY A C 1
ATOM 5645 O O . GLY A 1 713 ? 8.158 11.874 -13.565 1.00 87.06 713 GLY A O 1
ATOM 5646 N N . MET A 1 714 ? 6.621 11.969 -11.949 1.00 92.62 714 MET A N 1
ATOM 5647 C CA . MET A 1 714 ? 7.590 12.057 -10.843 1.00 92.62 714 MET A CA 1
ATOM 5648 C C . MET A 1 714 ? 8.207 10.695 -10.488 1.00 92.62 714 MET A C 1
ATOM 5650 O O . MET A 1 714 ? 8.046 10.189 -9.375 1.00 92.62 714 MET A O 1
ATOM 5654 N N . GLY A 1 715 ? 8.911 10.092 -11.445 1.00 94.44 715 GLY A N 1
ATOM 5655 C CA . GLY A 1 715 ? 9.546 8.790 -11.288 1.00 94.44 715 GLY A CA 1
ATOM 5656 C C . GLY A 1 715 ? 10.788 8.596 -12.156 1.00 94.44 715 GLY A C 1
ATOM 5657 O O . GLY A 1 715 ? 11.071 9.360 -13.075 1.00 94.44 715 GLY A O 1
ATOM 5658 N N . VAL A 1 716 ? 11.549 7.554 -11.846 1.00 93.12 716 VAL A N 1
ATOM 5659 C CA . VAL A 1 716 ? 12.724 7.096 -12.594 1.00 93.12 716 VAL A CA 1
ATOM 5660 C C . VAL A 1 716 ? 12.863 5.588 -12.411 1.00 93.12 716 VAL A C 1
ATOM 5662 O O . VAL A 1 716 ? 12.496 5.037 -11.374 1.00 93.12 716 VAL A O 1
ATOM 5665 N N . ILE A 1 717 ? 13.379 4.902 -13.427 1.00 92.38 717 ILE A N 1
ATOM 5666 C CA . ILE A 1 717 ? 13.579 3.453 -13.386 1.00 92.38 717 ILE A CA 1
ATOM 5667 C C . ILE A 1 717 ? 15.062 3.178 -13.137 1.00 92.38 717 ILE A C 1
ATOM 5669 O O . ILE A 1 717 ? 15.910 3.533 -13.955 1.00 92.38 717 ILE A O 1
ATOM 5673 N N . ILE A 1 718 ? 15.388 2.531 -12.023 1.00 91.75 718 ILE A N 1
ATOM 5674 C CA . ILE A 1 718 ? 16.742 2.061 -11.725 1.00 91.75 718 ILE A CA 1
ATOM 5675 C C . ILE A 1 718 ? 16.897 0.667 -12.338 1.00 91.75 718 ILE A C 1
ATOM 5677 O O . ILE A 1 718 ? 16.166 -0.258 -11.989 1.00 91.75 718 ILE A O 1
ATOM 5681 N N . ASN A 1 719 ? 17.836 0.514 -13.269 1.00 89.00 719 ASN A N 1
ATOM 5682 C CA . ASN A 1 719 ? 18.147 -0.765 -13.898 1.00 89.00 719 ASN A CA 1
ATOM 5683 C C . ASN A 1 719 ? 19.398 -1.373 -13.258 1.00 89.00 719 ASN A C 1
ATOM 5685 O O . ASN A 1 719 ? 20.525 -0.942 -13.519 1.00 89.00 719 ASN A O 1
ATOM 5689 N N . GLU A 1 720 ? 19.191 -2.402 -12.447 1.00 88.56 720 GLU A N 1
ATOM 5690 C CA . GLU A 1 720 ? 20.255 -3.114 -11.761 1.00 88.56 720 GLU A CA 1
ATOM 5691 C C . GLU A 1 720 ? 20.684 -4.357 -12.539 1.00 88.56 720 GLU A C 1
ATOM 5693 O O . GLU A 1 720 ? 19.988 -5.372 -12.559 1.00 88.56 720 GLU A O 1
ATOM 5698 N N . GLY A 1 721 ? 21.864 -4.306 -13.163 1.00 72.69 721 GLY A N 1
ATOM 5699 C CA . GLY A 1 721 ? 22.481 -5.479 -13.794 1.00 72.69 721 GLY A CA 1
ATOM 5700 C C . GLY A 1 721 ? 21.722 -6.077 -14.993 1.00 72.69 721 GLY A C 1
ATOM 5701 O O . GLY A 1 721 ? 22.228 -7.014 -15.613 1.00 72.69 721 GLY A O 1
ATOM 5702 N N . GLY A 1 722 ? 20.557 -5.534 -15.359 1.00 61.69 722 GLY A N 1
ATOM 5703 C CA . GLY A 1 722 ? 19.732 -5.981 -16.475 1.00 61.69 722 GLY A CA 1
ATOM 5704 C C . GLY A 1 722 ? 19.018 -7.318 -16.253 1.00 61.69 722 GLY A C 1
ATOM 5705 O O . GLY A 1 722 ? 18.770 -7.770 -15.138 1.00 61.69 722 GLY A O 1
ATOM 5706 N N . PHE A 1 723 ? 18.672 -7.955 -17.370 1.00 59.47 723 PHE A N 1
ATOM 5707 C CA . PHE A 1 723 ? 17.777 -9.109 -17.449 1.00 59.47 723 PHE A CA 1
ATOM 5708 C C . PHE A 1 723 ? 18.418 -10.417 -16.959 1.00 59.47 723 PHE A C 1
ATOM 5710 O O . PHE A 1 723 ? 18.755 -11.299 -17.750 1.00 59.47 723 PHE A O 1
ATOM 5717 N N . LYS A 1 724 ? 18.621 -10.550 -15.643 1.00 57.56 724 LYS A N 1
ATOM 5718 C CA . LYS A 1 724 ? 19.213 -11.766 -15.061 1.00 57.56 724 LYS A CA 1
ATOM 5719 C C . LYS A 1 724 ? 18.243 -12.936 -14.943 1.00 57.56 724 LYS A C 1
ATOM 5721 O O . LYS A 1 724 ? 18.694 -14.078 -14.955 1.00 57.56 724 LYS A O 1
ATOM 5726 N N . THR A 1 725 ? 16.941 -12.667 -14.858 1.00 65.56 725 THR A N 1
ATOM 5727 C CA . THR A 1 725 ? 15.917 -13.715 -14.837 1.00 65.56 725 THR A CA 1
ATOM 5728 C C . THR A 1 725 ? 14.788 -13.318 -15.798 1.00 65.56 725 THR A C 1
ATOM 5730 O O . THR A 1 725 ? 14.249 -12.222 -15.644 1.00 65.56 725 THR A O 1
ATOM 5733 N N . PRO A 1 726 ? 14.476 -14.129 -16.825 1.00 69.38 726 PRO A N 1
ATOM 5734 C CA . PRO A 1 726 ? 13.430 -13.813 -17.795 1.00 69.38 726 PRO A CA 1
ATOM 5735 C C . PRO A 1 726 ? 12.027 -14.096 -17.226 1.00 69.38 726 PRO A C 1
ATOM 5737 O O . PRO A 1 726 ? 11.888 -14.987 -16.381 1.00 69.38 726 PRO A O 1
ATOM 5740 N N . PRO A 1 727 ? 10.976 -13.407 -17.711 1.00 74.69 727 PRO A N 1
ATOM 5741 C CA . PRO A 1 727 ? 9.605 -13.730 -17.359 1.00 74.69 727 PRO A CA 1
ATOM 5742 C C . PRO A 1 727 ? 9.218 -15.115 -17.914 1.00 74.69 727 PRO A C 1
ATOM 5744 O O . PRO A 1 727 ? 9.758 -15.543 -18.939 1.00 74.69 727 PRO A O 1
ATOM 5747 N N . PRO A 1 728 ? 8.261 -15.815 -17.282 1.00 75.50 728 PRO A N 1
ATOM 5748 C CA . PRO A 1 728 ? 7.753 -17.090 -17.775 1.00 75.50 728 PRO A CA 1
ATOM 5749 C C . PRO A 1 728 ? 7.132 -17.008 -19.176 1.00 75.50 728 PRO A C 1
ATOM 5751 O O . PRO A 1 728 ? 6.491 -16.016 -19.540 1.00 75.50 728 PRO A O 1
ATOM 5754 N N . ASP A 1 729 ? 7.245 -18.104 -19.929 1.00 72.38 729 ASP A N 1
ATOM 5755 C CA . ASP A 1 729 ? 6.555 -18.273 -21.210 1.00 72.38 729 ASP A CA 1
ATOM 5756 C C . ASP A 1 729 ? 5.040 -18.053 -21.056 1.00 72.38 729 ASP A C 1
ATOM 5758 O O . ASP A 1 729 ? 4.394 -18.618 -20.173 1.00 72.38 729 ASP A O 1
ATOM 5762 N N . GLY A 1 730 ? 4.460 -17.249 -21.951 1.00 69.94 730 GLY A N 1
ATOM 5763 C CA . GLY A 1 730 ? 3.024 -16.953 -21.960 1.00 69.94 730 GLY A CA 1
ATOM 5764 C C . GLY A 1 730 ? 2.585 -15.768 -21.094 1.00 69.94 730 GLY A C 1
ATOM 5765 O O . GLY A 1 730 ? 1.389 -15.491 -21.042 1.00 69.94 730 GLY A O 1
ATOM 5766 N N . MET A 1 731 ? 3.508 -15.038 -20.457 1.00 76.94 731 MET A N 1
ATOM 5767 C CA . MET A 1 731 ? 3.187 -13.756 -19.820 1.00 76.94 731 MET A CA 1
ATOM 5768 C C . MET A 1 731 ? 2.586 -12.759 -20.836 1.00 76.94 731 MET A C 1
ATOM 5770 O O . MET A 1 731 ? 3.049 -12.677 -21.977 1.00 76.94 731 MET A O 1
ATOM 5774 N N . ASN A 1 732 ? 1.560 -12.001 -20.423 1.00 75.69 732 ASN A N 1
ATOM 5775 C CA . ASN A 1 732 ? 0.866 -11.017 -21.268 1.00 75.69 732 ASN A CA 1
ATOM 5776 C C . ASN A 1 732 ? 1.854 -10.030 -21.896 1.00 75.69 732 ASN A C 1
ATOM 5778 O O . ASN A 1 732 ? 2.575 -9.368 -21.153 1.00 75.69 732 ASN A O 1
ATOM 5782 N N . LYS A 1 733 ? 1.828 -9.892 -23.229 1.00 76.75 733 LYS A N 1
ATOM 5783 C CA . LYS A 1 733 ? 2.622 -8.906 -23.975 1.00 76.75 733 LYS A CA 1
ATOM 5784 C C . LYS A 1 733 ? 1.798 -7.677 -24.351 1.00 76.75 733 LYS A C 1
ATOM 5786 O O . LYS A 1 733 ? 0.637 -7.795 -24.737 1.00 76.75 733 LYS A O 1
ATOM 5791 N N . CYS A 1 734 ? 2.439 -6.519 -24.293 1.00 79.25 734 CYS A N 1
ATOM 5792 C CA . CYS A 1 734 ? 1.928 -5.205 -24.670 1.00 79.25 734 CYS A CA 1
ATOM 5793 C C . CYS A 1 734 ? 3.059 -4.403 -25.324 1.00 79.25 734 CYS A C 1
ATOM 5795 O O . CYS A 1 734 ? 4.226 -4.775 -25.206 1.00 79.25 734 CYS A O 1
ATOM 5797 N N . GLY A 1 735 ? 2.705 -3.330 -26.024 1.00 72.19 735 GLY A N 1
ATOM 5798 C CA . GLY A 1 735 ? 3.642 -2.526 -26.797 1.00 72.19 735 GLY A CA 1
ATOM 5799 C C . GLY A 1 735 ? 3.042 -2.055 -28.108 1.00 72.19 735 GLY A C 1
ATOM 5800 O O . GLY A 1 735 ? 1.918 -2.412 -28.471 1.00 72.19 735 GLY A O 1
ATOM 5801 N N . ASP A 1 736 ? 3.825 -1.272 -28.837 1.00 65.94 736 ASP A N 1
ATOM 5802 C CA . ASP A 1 736 ? 3.546 -0.994 -30.236 1.00 65.94 736 ASP A CA 1
ATOM 5803 C C . ASP A 1 736 ? 3.774 -2.265 -31.067 1.00 65.94 736 ASP A C 1
ATOM 5805 O O . ASP A 1 736 ? 4.741 -2.995 -30.860 1.00 65.94 736 ASP A O 1
ATOM 5809 N N . PHE A 1 737 ? 2.898 -2.528 -32.039 1.00 65.88 737 PHE A N 1
ATOM 5810 C CA . PHE A 1 737 ? 3.040 -3.648 -32.975 1.00 65.88 737 PHE A CA 1
ATOM 5811 C C . PHE A 1 737 ? 3.424 -3.121 -34.371 1.00 65.88 737 PHE A C 1
ATOM 5813 O O . PHE A 1 737 ? 2.559 -3.022 -35.250 1.00 65.88 737 PHE A O 1
ATOM 5820 N N . PRO A 1 738 ? 4.698 -2.737 -34.604 1.00 62.12 738 PRO A N 1
ATOM 5821 C CA . PRO A 1 738 ? 5.150 -2.215 -35.887 1.00 62.12 738 PRO A CA 1
ATOM 5822 C C . PRO A 1 738 ? 5.180 -3.330 -36.935 1.00 62.12 738 PRO A C 1
ATOM 5824 O O . PRO A 1 738 ? 6.138 -4.091 -37.053 1.00 62.12 738 PRO A O 1
ATOM 5827 N N . LEU A 1 739 ? 4.122 -3.415 -37.738 1.00 62.12 739 LEU A N 1
ATOM 5828 C CA . LEU A 1 739 ? 4.058 -4.338 -38.862 1.00 62.12 739 LEU A CA 1
ATOM 5829 C C . LEU A 1 739 ? 4.908 -3.804 -40.025 1.00 62.12 739 LEU A C 1
ATOM 5831 O O . LEU A 1 739 ? 4.453 -2.974 -40.818 1.00 62.12 739 LEU A O 1
ATOM 5835 N N . ALA A 1 740 ? 6.149 -4.280 -40.134 1.00 76.88 740 ALA A N 1
ATOM 5836 C CA . ALA A 1 740 ? 7.039 -3.877 -41.216 1.00 76.88 740 ALA A CA 1
ATOM 5837 C C . ALA A 1 740 ? 6.477 -4.315 -42.584 1.00 76.88 740 ALA A C 1
ATOM 5839 O O . ALA A 1 740 ? 5.815 -5.347 -42.715 1.00 76.88 740 ALA A O 1
ATOM 5840 N N . THR A 1 741 ? 6.715 -3.519 -43.631 1.00 76.81 741 THR A N 1
ATOM 5841 C CA . THR A 1 741 ? 6.084 -3.753 -44.947 1.00 76.81 741 THR A CA 1
ATOM 5842 C C . THR A 1 741 ? 6.529 -5.079 -45.569 1.00 76.81 741 THR A C 1
ATOM 5844 O O . THR A 1 741 ? 5.733 -5.757 -46.209 1.00 76.81 741 THR A O 1
ATOM 5847 N N . ASP A 1 742 ? 7.776 -5.485 -45.346 1.00 77.81 742 ASP A N 1
ATOM 5848 C CA . ASP A 1 742 ? 8.342 -6.771 -45.757 1.00 77.81 742 ASP A CA 1
ATOM 5849 C C . ASP A 1 742 ? 7.817 -7.950 -44.922 1.00 77.81 742 ASP A C 1
ATOM 5851 O O . ASP A 1 742 ? 7.560 -9.015 -45.482 1.00 77.81 742 ASP A O 1
ATOM 5855 N N . GLN A 1 743 ? 7.576 -7.765 -43.620 1.00 75.75 743 GLN A N 1
ATOM 5856 C CA . GLN A 1 743 ? 6.894 -8.748 -42.769 1.00 75.75 743 GLN A CA 1
ATOM 5857 C C . GLN A 1 743 ? 5.439 -8.950 -43.209 1.00 75.75 743 GLN A C 1
ATOM 5859 O O . GLN A 1 743 ? 5.001 -10.091 -43.360 1.00 75.75 743 GLN A O 1
ATOM 5864 N N . PHE A 1 744 ? 4.706 -7.870 -43.504 1.00 79.94 744 PHE A N 1
ATOM 5865 C CA . PHE A 1 744 ? 3.360 -7.940 -44.079 1.00 79.94 744 PHE A CA 1
ATOM 5866 C C . PHE A 1 744 ? 3.365 -8.615 -45.452 1.00 79.94 744 PHE A C 1
ATOM 5868 O O . PHE A 1 744 ? 2.572 -9.527 -45.686 1.00 79.94 744 PHE A O 1
ATOM 5875 N N . ILE A 1 745 ? 4.281 -8.224 -46.347 1.00 78.50 745 ILE A N 1
ATOM 5876 C CA . ILE A 1 745 ? 4.458 -8.869 -47.656 1.00 78.50 745 ILE A CA 1
ATOM 5877 C C . ILE A 1 745 ? 4.802 -10.350 -47.483 1.00 78.50 745 ILE A C 1
ATOM 5879 O O . ILE A 1 745 ? 4.276 -11.163 -48.225 1.00 78.50 745 ILE A O 1
ATOM 5883 N N . SER A 1 746 ? 5.614 -10.737 -46.499 1.00 76.69 746 SER A N 1
ATOM 5884 C CA . SER A 1 746 ? 5.981 -12.141 -46.263 1.00 76.69 746 SER A CA 1
ATOM 5885 C C . SER A 1 746 ? 4.818 -12.956 -45.690 1.00 76.69 746 SER A C 1
ATOM 5887 O O . SER A 1 746 ? 4.536 -14.049 -46.176 1.00 76.69 746 SER A O 1
ATOM 5889 N N . ALA A 1 747 ? 4.085 -12.412 -44.715 1.00 69.56 747 ALA A N 1
ATOM 5890 C CA . ALA A 1 747 ? 2.892 -13.042 -44.147 1.00 69.56 747 ALA A CA 1
ATOM 5891 C C . ALA A 1 747 ? 1.767 -13.191 -45.191 1.00 69.56 747 ALA A C 1
ATOM 5893 O O . ALA A 1 747 ? 1.096 -14.222 -45.252 1.00 69.56 747 ALA A O 1
ATOM 5894 N N . THR A 1 748 ? 1.600 -12.198 -46.070 1.00 74.38 748 THR A N 1
ATOM 5895 C CA . THR A 1 748 ? 0.656 -12.258 -47.200 1.00 74.38 748 THR A CA 1
ATOM 5896 C C . THR A 1 748 ? 1.204 -13.032 -48.406 1.00 74.38 748 THR A C 1
ATOM 5898 O O . THR A 1 748 ? 0.426 -13.575 -49.184 1.00 74.38 748 THR A O 1
ATOM 5901 N N . ALA A 1 749 ? 2.520 -13.225 -48.534 1.00 65.94 749 ALA A N 1
ATOM 5902 C CA . ALA A 1 749 ? 3.105 -14.096 -49.554 1.00 65.94 749 ALA A CA 1
ATOM 5903 C C . ALA A 1 749 ? 2.769 -15.574 -49.311 1.00 65.94 749 ALA A C 1
ATOM 5905 O O . ALA A 1 749 ? 2.635 -16.325 -50.274 1.00 65.94 749 ALA A O 1
ATOM 5906 N N . VAL A 1 750 ? 2.543 -15.997 -48.061 1.00 55.19 750 VAL A N 1
ATOM 5907 C CA . VAL A 1 750 ? 2.059 -17.359 -47.761 1.00 55.19 750 VAL A CA 1
ATOM 5908 C C . VAL A 1 750 ? 0.631 -17.582 -48.284 1.00 55.19 750 VAL A C 1
ATOM 5910 O O . VAL A 1 750 ? 0.302 -18.695 -48.681 1.00 55.19 750 VAL A O 1
ATOM 5913 N N . THR A 1 751 ? -0.195 -16.531 -48.375 1.00 50.41 751 THR A N 1
ATOM 5914 C CA . THR A 1 751 ? -1.518 -16.592 -49.036 1.00 50.41 751 THR A CA 1
ATOM 5915 C C . THR A 1 751 ? -1.471 -16.303 -50.543 1.00 50.41 751 THR A C 1
ATOM 5917 O O . THR A 1 751 ? -2.455 -16.560 -51.234 1.00 50.41 751 THR A O 1
ATOM 5920 N N . ALA A 1 752 ? -0.336 -15.828 -51.073 1.00 43.31 752 ALA A N 1
ATOM 5921 C CA . ALA A 1 752 ? -0.113 -15.583 -52.502 1.00 43.31 752 ALA A CA 1
ATOM 5922 C C . ALA A 1 752 ? 0.733 -16.663 -53.209 1.00 43.31 752 ALA A C 1
ATOM 5924 O O . ALA A 1 752 ? 0.792 -16.686 -54.440 1.00 43.31 752 ALA A O 1
ATOM 5925 N N . SER A 1 753 ? 1.379 -17.565 -52.465 1.00 38.12 753 SER A N 1
ATOM 5926 C CA . SER A 1 753 ? 2.002 -18.759 -53.034 1.00 38.12 753 SER A CA 1
ATOM 5927 C C . SER A 1 753 ? 0.897 -19.719 -53.482 1.00 38.12 753 SER A C 1
ATOM 5929 O O . SER A 1 753 ? 0.047 -20.077 -52.661 1.00 38.12 753 SER A O 1
ATOM 5931 N N . PRO A 1 754 ? 0.847 -20.133 -54.761 1.00 43.81 754 PRO A N 1
ATOM 5932 C CA . PRO A 1 754 ? -0.185 -21.051 -55.205 1.00 43.81 754 PRO A CA 1
ATOM 5933 C C . PRO A 1 754 ? -0.061 -22.375 -54.448 1.00 43.81 754 PRO A C 1
ATOM 5935 O O . PRO A 1 754 ? 1.037 -22.914 -54.283 1.00 43.81 754 PRO A O 1
ATOM 5938 N N . SER A 1 755 ? -1.207 -22.927 -54.042 1.00 38.84 755 SER A N 1
ATOM 5939 C CA . SER A 1 755 ? -1.298 -24.348 -53.699 1.00 38.84 755 SER A CA 1
ATOM 5940 C C . SER A 1 755 ? -0.624 -25.153 -54.819 1.00 38.84 755 SER A C 1
ATOM 5942 O O . SER A 1 755 ? -0.879 -24.844 -55.989 1.00 38.84 755 SER A O 1
ATOM 5944 N N . PRO A 1 756 ? 0.263 -26.122 -54.513 1.00 38.44 756 PRO A N 1
ATOM 5945 C CA . PRO A 1 756 ? 0.959 -26.873 -55.549 1.00 38.44 756 PRO A CA 1
ATOM 5946 C C . PRO A 1 756 ? -0.074 -27.514 -56.476 1.00 38.44 756 PRO A C 1
ATOM 5948 O O . PRO A 1 756 ? -0.934 -28.261 -56.008 1.00 38.44 756 PRO A O 1
ATOM 5951 N N . GLU A 1 757 ? -0.009 -27.194 -57.775 1.00 34.19 757 GLU A N 1
ATOM 5952 C CA . GLU A 1 757 ? -1.001 -27.683 -58.734 1.00 34.19 757 GLU A CA 1
ATOM 5953 C C . GLU A 1 757 ? -1.106 -29.214 -58.643 1.00 34.19 757 GLU A C 1
ATOM 5955 O O . GLU A 1 757 ? -0.084 -29.911 -58.718 1.00 34.19 757 GLU A O 1
ATOM 5960 N N . PRO A 1 758 ? -2.322 -29.767 -58.480 1.00 36.56 758 PRO A N 1
ATOM 5961 C CA . PRO A 1 758 ? -2.498 -31.205 -58.418 1.00 36.56 758 PRO A CA 1
ATOM 5962 C C . PRO A 1 758 ? -2.069 -31.811 -59.752 1.00 36.56 758 PRO A C 1
ATOM 5964 O O . PRO A 1 758 ? -2.494 -31.367 -60.821 1.00 36.56 758 PRO A O 1
ATOM 5967 N N . THR A 1 759 ? -1.240 -32.854 -59.698 1.00 28.66 759 THR A N 1
ATOM 5968 C CA . THR A 1 759 ? -0.774 -33.572 -60.889 1.00 28.66 759 THR A CA 1
ATOM 5969 C C . THR A 1 759 ? -1.959 -34.266 -61.556 1.00 28.66 759 THR A C 1
ATOM 5971 O O . THR A 1 759 ? -2.371 -35.364 -61.181 1.00 28.66 759 THR A O 1
ATOM 5974 N N . LEU A 1 760 ? -2.543 -33.587 -62.544 1.00 29.36 760 LEU A N 1
ATOM 5975 C CA . LEU A 1 760 ? -3.812 -33.975 -63.138 1.00 29.36 760 LEU A CA 1
ATOM 5976 C C . LEU A 1 760 ? -3.631 -35.171 -64.084 1.00 29.36 760 LEU A C 1
ATOM 5978 O O . LEU A 1 760 ? -3.385 -35.022 -65.281 1.00 29.36 760 LEU A O 1
ATOM 5982 N N . THR A 1 761 ? -3.829 -36.376 -63.554 1.00 27.67 761 THR A N 1
ATOM 5983 C CA . THR A 1 761 ? -4.339 -37.479 -64.372 1.00 27.67 761 THR A CA 1
ATOM 5984 C C . THR A 1 761 ? -5.867 -37.401 -64.370 1.00 27.67 761 THR A C 1
ATOM 5986 O O . THR A 1 761 ? -6.518 -37.624 -63.358 1.00 27.67 761 THR A O 1
ATOM 5989 N N . THR A 1 762 ? -6.413 -36.998 -65.521 1.00 26.78 762 THR A N 1
ATOM 5990 C CA . THR A 1 762 ? -7.807 -37.159 -66.000 1.00 26.78 762 THR A CA 1
ATOM 5991 C C . THR A 1 762 ? -8.636 -38.203 -65.219 1.00 26.78 762 THR A C 1
ATOM 5993 O O . THR A 1 762 ? -8.177 -39.332 -65.080 1.00 26.78 762 THR A O 1
ATOM 5996 N N . THR A 1 763 ? -9.889 -38.004 -64.783 1.00 26.39 763 THR A N 1
ATOM 5997 C CA . THR A 1 763 ? -10.999 -37.090 -65.182 1.00 26.39 763 THR A CA 1
ATOM 5998 C C . THR A 1 763 ? -12.065 -37.139 -64.042 1.00 26.39 763 THR A C 1
ATOM 6000 O O . THR A 1 763 ? -12.007 -38.070 -63.247 1.00 26.39 763 THR A O 1
ATOM 6003 N N . THR A 1 764 ? -13.056 -36.254 -63.827 1.00 27.36 764 THR A N 1
ATOM 6004 C CA . THR A 1 764 ? -13.760 -35.241 -64.654 1.00 27.36 764 THR A CA 1
ATOM 6005 C C . THR A 1 764 ? -14.223 -34.045 -63.784 1.00 27.36 764 THR A C 1
ATOM 6007 O O . THR A 1 764 ? -14.079 -34.062 -62.568 1.00 27.36 764 THR A O 1
ATOM 6010 N N . VAL A 1 765 ? -14.798 -33.008 -64.404 1.00 26.84 765 VAL A N 1
ATOM 6011 C CA . VAL A 1 765 ? -15.243 -31.730 -63.805 1.00 26.84 765 VAL A CA 1
ATOM 6012 C C . VAL A 1 765 ? -16.766 -31.666 -63.595 1.00 26.84 765 VAL A C 1
ATOM 6014 O O . VAL A 1 765 ? -17.496 -32.069 -64.497 1.00 26.84 765 VAL A O 1
ATOM 6017 N N . VAL A 1 766 ? -17.236 -31.015 -62.515 1.00 27.06 766 VAL A N 1
ATOM 6018 C CA . VAL A 1 766 ? -18.391 -30.076 -62.540 1.00 27.06 766 VAL A CA 1
ATOM 6019 C C . VAL A 1 766 ? -18.083 -28.879 -61.619 1.00 27.06 766 VAL A C 1
ATOM 6021 O O . VAL A 1 766 ? -17.476 -29.054 -60.568 1.00 27.06 766 VAL A O 1
ATOM 6024 N N . SER A 1 767 ? -18.454 -27.661 -62.030 1.00 26.55 767 SER A N 1
ATOM 6025 C CA . SER A 1 767 ? -18.001 -26.384 -61.445 1.00 26.55 767 SER A CA 1
ATOM 6026 C C . SER A 1 767 ? -19.121 -25.542 -60.820 1.00 26.55 767 SER A C 1
ATOM 6028 O O . SER A 1 767 ? -20.229 -25.523 -61.346 1.00 26.55 767 SER A O 1
ATOM 6030 N N . THR A 1 768 ? -18.769 -24.707 -59.835 1.00 27.89 768 THR A N 1
ATOM 6031 C CA . THR A 1 768 ? -19.431 -23.425 -59.481 1.00 27.89 768 THR A CA 1
ATOM 6032 C C . THR A 1 768 ? -18.342 -22.496 -58.919 1.00 27.89 768 THR A C 1
ATOM 6034 O O . THR A 1 768 ? -17.781 -22.798 -57.874 1.00 27.89 768 THR A O 1
ATOM 6037 N N . VAL A 1 769 ? -17.815 -21.495 -59.632 1.00 27.84 769 VAL A N 1
ATOM 6038 C CA . VAL A 1 769 ? -18.438 -20.211 -60.026 1.00 27.84 769 VAL A CA 1
ATOM 6039 C C . VAL A 1 769 ? -18.997 -19.434 -58.827 1.00 27.84 769 VAL A C 1
ATOM 6041 O O . VAL A 1 769 ? -20.148 -19.609 -58.442 1.00 27.84 769 VAL A O 1
ATOM 6044 N N . PHE A 1 770 ? -18.178 -18.524 -58.294 1.00 26.61 770 PHE A N 1
ATOM 6045 C CA . PHE A 1 770 ? -18.630 -17.350 -57.540 1.00 26.61 770 PHE A CA 1
ATOM 6046 C C . PHE A 1 770 ? -19.063 -16.241 -58.509 1.00 26.61 770 PHE A C 1
ATOM 6048 O O . PHE A 1 770 ? -18.409 -16.058 -59.533 1.00 26.61 770 PHE A O 1
ATOM 6055 N N . MET A 1 771 ? -20.104 -15.481 -58.149 1.00 24.98 771 MET A N 1
ATOM 6056 C CA . MET A 1 771 ? -20.300 -14.025 -58.342 1.00 24.98 771 MET A CA 1
ATOM 6057 C C . MET A 1 771 ? -21.684 -13.642 -57.737 1.00 24.98 771 MET A C 1
ATOM 6059 O O . MET A 1 771 ? -22.485 -14.540 -57.470 1.00 24.98 771 MET A O 1
ATOM 6063 N N . PRO A 1 772 ? -21.949 -12.367 -57.381 1.00 39.22 772 PRO A N 1
ATOM 6064 C CA . PRO A 1 772 ? -22.511 -12.068 -56.060 1.00 39.22 772 PRO A CA 1
ATOM 6065 C C . PRO A 1 772 ? -23.819 -11.263 -56.097 1.00 39.22 772 PRO A C 1
ATOM 6067 O O . PRO A 1 772 ? -24.103 -10.580 -57.078 1.00 39.22 772 PRO A O 1
ATOM 6070 N N . THR A 1 773 ? -24.543 -11.210 -54.970 1.00 23.75 773 THR A N 1
ATOM 6071 C CA . THR A 1 773 ? -25.464 -10.085 -54.717 1.00 23.75 773 THR A CA 1
ATOM 6072 C C . THR A 1 773 ? -25.707 -9.799 -53.238 1.00 23.75 773 THR A C 1
ATOM 6074 O O . THR A 1 773 ? -25.971 -10.692 -52.440 1.00 23.75 773 THR A O 1
ATOM 6077 N N . THR A 1 774 ? -25.671 -8.505 -52.934 1.00 28.22 774 THR A N 1
ATOM 6078 C CA . THR A 1 774 ? -26.166 -7.795 -51.751 1.00 28.22 774 THR A CA 1
ATOM 6079 C C . THR A 1 774 ? -27.511 -8.307 -51.223 1.00 28.22 774 THR A C 1
ATOM 6081 O O . THR A 1 774 ? -28.449 -8.458 -52.003 1.00 28.22 774 THR A O 1
ATOM 6084 N N . ILE A 1 775 ? -27.664 -8.419 -49.897 1.00 25.94 775 ILE A N 1
ATOM 6085 C CA . ILE A 1 775 ? -28.979 -8.438 -49.229 1.00 25.94 775 ILE A CA 1
ATOM 6086 C C . ILE A 1 775 ? -28.971 -7.425 -48.076 1.00 25.94 775 ILE A C 1
ATOM 6088 O O . ILE A 1 775 ? -28.009 -7.340 -47.316 1.00 25.94 775 ILE A O 1
ATOM 6092 N N . GLN A 1 776 ? -30.035 -6.622 -47.990 1.00 22.05 776 GLN A N 1
ATOM 6093 C CA . GLN A 1 776 ? -30.211 -5.601 -46.958 1.00 22.05 776 GLN A CA 1
ATOM 6094 C C . GLN A 1 776 ? -30.743 -6.170 -45.639 1.00 22.05 776 GLN A C 1
ATOM 6096 O O . GLN A 1 776 ? -31.458 -7.168 -45.608 1.00 22.05 776 GLN A O 1
ATOM 6101 N N . ILE A 1 777 ? -30.458 -5.449 -44.556 1.00 26.52 777 ILE A N 1
ATOM 6102 C CA . ILE A 1 777 ? -31.036 -5.665 -43.230 1.00 26.52 777 ILE A CA 1
ATOM 6103 C C . ILE A 1 777 ? -32.465 -5.102 -43.196 1.00 26.52 777 ILE A C 1
ATOM 6105 O O . ILE A 1 777 ? -32.662 -3.911 -43.431 1.00 26.52 777 ILE A O 1
ATOM 6109 N N . THR A 1 778 ? -33.454 -5.924 -42.845 1.00 22.12 778 THR A N 1
ATOM 6110 C CA . THR A 1 778 ? -34.649 -5.547 -42.051 1.00 22.12 778 THR A CA 1
ATOM 6111 C C . THR A 1 778 ? -35.372 -6.829 -41.579 1.00 22.12 778 THR A C 1
ATOM 6113 O O . THR A 1 778 ? -35.117 -7.900 -42.130 1.00 22.12 778 THR A O 1
ATOM 6116 N N . PRO A 1 779 ? -36.157 -6.786 -40.484 1.00 31.19 779 PRO A N 1
ATOM 6117 C CA . PRO A 1 779 ? -36.173 -7.894 -39.525 1.00 31.19 779 PRO A CA 1
ATOM 6118 C C . PRO A 1 779 ? -37.317 -8.899 -39.699 1.00 31.19 779 PRO A C 1
ATOM 6120 O O . PRO A 1 779 ? -38.427 -8.548 -40.097 1.00 31.19 779 PRO A O 1
ATOM 6123 N N . THR A 1 780 ? -37.090 -10.123 -39.216 1.00 22.84 780 THR A N 1
ATOM 6124 C CA . THR A 1 780 ? -38.158 -11.062 -38.841 1.00 22.84 780 THR A CA 1
ATOM 6125 C C . THR A 1 780 ? -37.885 -11.667 -37.467 1.00 22.84 780 THR A C 1
ATOM 6127 O O . THR A 1 780 ? -36.832 -12.256 -37.242 1.00 22.84 780 THR A O 1
ATOM 6130 N N . ASN A 1 781 ? -38.854 -11.534 -36.558 1.00 26.89 781 ASN A N 1
ATOM 6131 C CA . ASN A 1 781 ? -38.828 -12.138 -35.226 1.00 26.89 781 ASN A CA 1
ATOM 6132 C C . ASN A 1 781 ? -38.909 -13.670 -35.296 1.00 26.89 781 ASN A C 1
ATOM 6134 O O . ASN A 1 781 ? -39.908 -14.194 -35.788 1.00 26.89 781 ASN A O 1
ATOM 6138 N N . THR A 1 782 ? -37.976 -14.367 -34.646 1.00 25.69 782 THR A N 1
ATOM 6139 C CA . THR A 1 782 ? -38.225 -15.698 -34.065 1.00 25.69 782 THR A CA 1
ATOM 6140 C C . THR A 1 782 ? -37.483 -15.843 -32.738 1.00 25.69 782 THR A C 1
ATOM 6142 O O . THR A 1 782 ? -36.257 -15.880 -32.710 1.00 25.69 782 THR A O 1
ATOM 6145 N N . ASN A 1 783 ? -38.236 -15.959 -31.643 1.00 26.58 783 ASN A N 1
ATOM 6146 C CA . ASN A 1 783 ? -37.713 -16.362 -30.338 1.00 26.58 783 ASN A CA 1
ATOM 6147 C C . ASN A 1 783 ? -37.267 -17.834 -30.365 1.00 26.58 783 ASN A C 1
ATOM 6149 O O . ASN A 1 783 ? -38.115 -18.694 -30.596 1.00 26.58 783 ASN A O 1
ATOM 6153 N N . SER A 1 784 ? -36.018 -18.131 -29.997 1.00 27.89 784 SER A N 1
ATOM 6154 C CA . SER A 1 784 ? -35.653 -19.354 -29.253 1.00 27.89 784 SER A CA 1
ATOM 6155 C C . SER A 1 784 ? -34.196 -19.281 -28.786 1.00 27.89 784 SER A C 1
ATOM 6157 O O . SER A 1 784 ? -33.305 -19.086 -29.605 1.00 27.89 784 SER A O 1
ATOM 6159 N N . GLY A 1 785 ? -33.975 -19.400 -27.475 1.00 26.30 785 GLY A N 1
ATOM 6160 C CA . GLY A 1 785 ? -32.714 -19.064 -26.805 1.00 26.30 785 GLY A CA 1
ATOM 6161 C C . GLY A 1 785 ? -31.552 -20.061 -26.927 1.00 26.30 785 GLY A C 1
ATOM 6162 O O . GLY A 1 785 ? -31.654 -21.097 -27.575 1.00 26.30 785 GLY A O 1
ATOM 6163 N N . GLY A 1 786 ? -30.495 -19.768 -26.161 1.00 26.91 786 GLY A N 1
ATOM 6164 C CA . GLY A 1 786 ? -29.638 -20.798 -25.560 1.00 26.91 786 GLY A CA 1
ATOM 6165 C C . GLY A 1 786 ? -28.180 -20.801 -26.016 1.00 26.91 786 GLY A C 1
ATOM 6166 O O . GLY A 1 786 ? -27.851 -21.377 -27.046 1.00 26.91 786 GLY A O 1
ATOM 6167 N N . GLY A 1 787 ? -27.303 -20.203 -25.205 1.00 27.91 787 GLY A N 1
ATOM 6168 C CA . GLY A 1 787 ? -25.861 -20.119 -25.437 1.00 27.91 787 GLY A CA 1
ATOM 6169 C C . GLY A 1 787 ? -25.131 -21.456 -25.639 1.00 27.91 787 GLY A C 1
ATOM 6170 O O . GLY A 1 787 ? -25.422 -22.471 -25.005 1.00 27.91 787 GLY A O 1
ATOM 6171 N N . GLY A 1 788 ? -24.110 -21.413 -26.498 1.00 28.39 788 GLY A N 1
ATOM 6172 C CA . GLY A 1 788 ? -23.178 -22.512 -26.754 1.00 28.39 788 GLY A CA 1
ATOM 6173 C C . GLY A 1 788 ? -22.137 -22.683 -25.648 1.00 28.39 788 GLY A C 1
ATOM 6174 O O . GLY A 1 788 ? -20.950 -22.479 -25.884 1.00 28.39 788 GLY A O 1
ATOM 6175 N N . GLY A 1 789 ? -22.572 -23.070 -24.448 1.00 31.66 789 GLY A N 1
ATOM 6176 C CA . GLY A 1 789 ? -21.671 -23.525 -23.390 1.00 31.66 789 GLY A CA 1
ATOM 6177 C C . GLY A 1 789 ? -21.064 -24.890 -23.731 1.00 31.66 789 GLY A C 1
ATOM 6178 O O . GLY A 1 789 ? -21.776 -25.819 -24.123 1.00 31.66 789 GLY A O 1
ATOM 6179 N N . GLY A 1 790 ? -19.746 -25.034 -23.567 1.00 37.97 790 GLY A N 1
ATOM 6180 C CA . GLY A 1 790 ? -19.023 -26.292 -23.772 1.00 37.97 790 GLY A CA 1
ATOM 6181 C C . GLY A 1 790 ? -19.327 -27.331 -22.689 1.00 37.97 790 GLY A C 1
ATOM 6182 O O . GLY A 1 790 ? -18.493 -27.584 -21.824 1.00 37.97 790 GLY A O 1
ATOM 6183 N N . GLY A 1 791 ? -20.518 -27.933 -22.722 1.00 44.34 791 GLY A N 1
ATOM 6184 C CA . GLY A 1 791 ? -20.913 -28.966 -21.763 1.00 44.34 791 GLY A CA 1
ATOM 6185 C C . GLY A 1 791 ? -19.966 -30.171 -21.787 1.00 44.34 791 GLY A C 1
ATOM 6186 O O . GLY A 1 791 ? -19.685 -30.712 -22.862 1.00 44.34 791 GLY A O 1
ATOM 6187 N N . THR A 1 792 ? -19.503 -30.591 -20.605 1.00 53.22 792 THR A N 1
ATOM 6188 C CA . THR A 1 792 ? -18.801 -31.867 -20.373 1.00 53.22 792 THR A CA 1
ATOM 6189 C C . THR A 1 792 ? -19.728 -33.046 -20.676 1.00 53.22 792 THR A C 1
ATOM 6191 O O . THR A 1 792 ? -20.953 -32.905 -20.632 1.00 53.22 792 THR A O 1
ATOM 6194 N N . LYS A 1 793 ? -19.166 -34.188 -21.099 1.00 68.88 793 LYS A N 1
ATOM 6195 C CA . LYS A 1 793 ? -19.916 -35.189 -21.882 1.00 68.88 793 LYS A CA 1
ATOM 6196 C C . LYS A 1 793 ? -19.713 -36.625 -21.376 1.00 68.88 793 LYS A C 1
ATOM 6198 O O . LYS A 1 793 ? -18.906 -37.373 -21.923 1.00 68.88 793 LYS A O 1
ATOM 6203 N N . CYS A 1 794 ? -20.444 -37.010 -20.330 1.00 87.12 794 CYS A N 1
ATOM 6204 C CA . CYS A 1 794 ? -20.065 -38.088 -19.402 1.00 87.12 794 CYS A CA 1
ATOM 6205 C C . CYS A 1 794 ? -21.244 -38.951 -18.903 1.00 87.12 794 CYS A C 1
ATOM 6207 O O . CYS A 1 794 ? -22.383 -38.779 -19.354 1.00 87.12 794 CYS A O 1
ATOM 6209 N N . PHE A 1 795 ? -20.948 -39.859 -17.967 1.00 92.25 795 PHE A N 1
ATOM 6210 C CA . PHE A 1 795 ? -21.882 -40.621 -17.126 1.00 92.25 795 PHE A CA 1
ATOM 6211 C C . PHE A 1 795 ? -21.998 -40.003 -15.712 1.00 92.25 795 PHE A C 1
ATOM 6213 O O . PHE A 1 795 ? -21.034 -39.387 -15.250 1.00 92.25 795 PHE A O 1
ATOM 6220 N N . PRO A 1 796 ? -23.129 -40.180 -15.000 1.00 90.94 796 PRO A N 1
ATOM 6221 C CA . PRO A 1 796 ? -23.315 -39.652 -13.646 1.00 90.94 796 PRO A CA 1
ATOM 6222 C C . PRO A 1 796 ? -22.645 -40.537 -12.565 1.00 90.94 796 PRO A C 1
ATOM 6224 O O . PRO A 1 796 ? -22.381 -41.717 -12.818 1.00 90.94 796 PRO A O 1
ATOM 6227 N N . PRO A 1 797 ? -22.389 -40.011 -11.346 1.00 89.31 797 PRO A N 1
ATOM 6228 C CA . PRO A 1 797 ? -21.714 -40.732 -10.252 1.00 89.31 797 PRO A CA 1
ATOM 6229 C C . PRO A 1 797 ? -22.397 -42.029 -9.806 1.00 89.31 797 PRO A C 1
ATOM 6231 O O . PRO A 1 797 ? -21.723 -42.941 -9.327 1.00 89.31 797 PRO A O 1
ATOM 6234 N N . ASP A 1 798 ? -23.726 -42.087 -9.909 1.00 89.38 798 ASP A N 1
ATOM 6235 C CA . ASP A 1 798 ? -24.580 -43.187 -9.454 1.00 89.38 798 ASP A CA 1
ATOM 6236 C C . ASP A 1 798 ? -24.778 -44.289 -10.508 1.00 89.38 798 ASP A C 1
ATOM 6238 O O . ASP A 1 798 ? -25.373 -45.326 -10.209 1.00 89.38 798 ASP A O 1
ATOM 6242 N N . ALA A 1 799 ? -24.256 -44.101 -11.724 1.00 91.31 799 ALA A N 1
ATOM 6243 C CA . ALA A 1 799 ? -24.256 -45.138 -12.745 1.00 91.31 799 ALA A CA 1
ATOM 6244 C C . ALA A 1 799 ? -23.425 -46.353 -12.297 1.00 91.31 799 ALA A C 1
ATOM 6246 O O . ALA A 1 799 ? -22.382 -46.214 -11.660 1.00 91.31 799 ALA A O 1
ATOM 6247 N N . VAL A 1 800 ? -23.876 -47.558 -12.642 1.00 90.62 800 VAL A N 1
ATOM 6248 C CA . VAL A 1 800 ? -23.275 -48.821 -12.198 1.00 90.62 800 VAL A CA 1
ATOM 6249 C C . VAL A 1 800 ? -22.489 -49.459 -13.338 1.00 90.62 800 VAL A C 1
ATOM 6251 O O . VAL A 1 800 ? -23.036 -49.710 -14.411 1.00 90.62 800 VAL A O 1
ATOM 6254 N N . VAL A 1 801 ? -21.224 -49.788 -13.088 1.00 93.75 801 VAL A N 1
ATOM 6255 C CA . VAL A 1 801 ? -20.378 -50.606 -13.970 1.00 93.75 801 VAL A CA 1
ATOM 6256 C C . VAL A 1 801 ? -20.143 -51.983 -13.353 1.00 93.75 801 VAL A C 1
ATOM 6258 O O . VAL A 1 801 ? -20.215 -52.159 -12.136 1.00 93.75 801 VAL A O 1
ATOM 6261 N N . ARG A 1 802 ? -19.858 -52.993 -14.180 1.00 88.88 802 ARG A N 1
ATOM 6262 C CA . ARG A 1 802 ? -19.557 -54.356 -13.710 1.00 88.88 802 ARG A CA 1
ATOM 6263 C C . ARG A 1 802 ? -18.049 -54.602 -13.703 1.00 88.88 802 ARG A C 1
ATOM 6265 O O . ARG A 1 802 ? -17.405 -54.466 -14.738 1.00 88.88 802 ARG A O 1
ATOM 6272 N N . THR A 1 803 ? -17.503 -55.014 -12.562 1.00 90.31 803 THR A N 1
ATOM 6273 C CA . THR A 1 803 ? -16.116 -55.495 -12.407 1.00 90.31 803 THR A CA 1
ATOM 6274 C C . THR A 1 803 ? -16.099 -57.015 -12.221 1.00 90.31 803 THR A C 1
ATOM 6276 O O . THR A 1 803 ? -17.138 -57.613 -11.930 1.00 90.31 803 THR A O 1
ATOM 6279 N N . ARG A 1 804 ? -14.921 -57.657 -12.283 1.00 84.56 804 ARG A N 1
ATOM 6280 C CA . ARG A 1 804 ? -14.782 -59.087 -11.925 1.00 84.56 804 ARG A CA 1
ATOM 6281 C C . ARG A 1 804 ? -15.245 -59.411 -10.496 1.00 84.56 804 ARG A C 1
ATOM 6283 O O . ARG A 1 804 ? -15.620 -60.547 -10.226 1.00 84.56 804 ARG A O 1
ATOM 6290 N N . ASN A 1 805 ? -15.229 -58.421 -9.600 1.00 82.38 805 ASN A N 1
ATOM 6291 C CA . ASN A 1 805 ? -15.580 -58.563 -8.186 1.00 82.38 805 ASN A CA 1
ATOM 6292 C C . ASN A 1 805 ? -17.049 -58.199 -7.886 1.00 82.38 805 ASN A C 1
ATOM 6294 O O . ASN A 1 805 ? -17.461 -58.254 -6.729 1.00 82.38 805 ASN A O 1
ATOM 6298 N N . GLY A 1 806 ? -17.837 -57.831 -8.904 1.00 82.94 806 GLY A N 1
ATOM 6299 C CA . GLY A 1 806 ? -19.229 -57.396 -8.765 1.00 82.94 806 GLY A CA 1
ATOM 6300 C C . GLY A 1 806 ? -19.486 -55.973 -9.284 1.00 82.94 806 GLY A C 1
ATOM 6301 O O . GLY A 1 806 ? -18.609 -55.373 -9.917 1.00 82.94 806 GLY A O 1
ATOM 6302 N N . PRO A 1 807 ? -20.700 -55.435 -9.064 1.00 88.25 807 PRO A N 1
ATOM 6303 C CA . PRO A 1 807 ? -21.057 -54.076 -9.461 1.00 88.25 807 PRO A CA 1
ATOM 6304 C C . PRO A 1 807 ? -20.291 -53.023 -8.645 1.00 88.25 807 PRO A C 1
ATOM 6306 O O . PRO A 1 807 ? -20.043 -53.207 -7.455 1.00 88.25 807 PRO A O 1
ATOM 6309 N N . LEU A 1 808 ? -19.959 -51.909 -9.292 1.00 92.62 808 LEU A N 1
ATOM 6310 C CA . LEU A 1 808 ? -19.257 -50.756 -8.728 1.00 92.62 808 LEU A CA 1
ATOM 6311 C C . LEU A 1 808 ? -19.925 -49.468 -9.239 1.00 92.62 808 LEU A C 1
ATOM 6313 O O . LEU A 1 808 ? -20.418 -49.441 -10.367 1.00 92.62 808 LEU A O 1
ATOM 6317 N N . LEU A 1 809 ? -19.957 -48.407 -8.430 1.00 91.81 809 LEU A N 1
ATOM 6318 C CA . LEU A 1 809 ? -20.458 -47.101 -8.875 1.00 91.81 809 LEU A CA 1
ATOM 6319 C C . LEU A 1 809 ? -19.408 -46.393 -9.739 1.00 91.81 809 LEU A C 1
ATOM 6321 O O . LEU A 1 809 ? -18.209 -46.524 -9.501 1.00 91.81 809 LEU A O 1
ATOM 6325 N N . MET A 1 810 ? -19.853 -45.602 -10.711 1.00 92.06 810 MET A N 1
ATOM 6326 C CA . MET A 1 810 ? -18.992 -44.916 -11.677 1.00 92.06 810 MET A CA 1
ATOM 6327 C C . MET A 1 810 ? -17.960 -44.005 -10.996 1.00 92.06 810 MET A C 1
ATOM 6329 O O . MET A 1 810 ? -16.789 -44.007 -11.369 1.00 92.06 810 MET A O 1
ATOM 6333 N N . LYS A 1 811 ? -18.369 -43.299 -9.934 1.00 89.00 811 LYS A N 1
ATOM 6334 C CA . LYS A 1 811 ? -17.483 -42.463 -9.104 1.00 89.00 811 LYS A CA 1
ATOM 6335 C C . LYS A 1 811 ? -16.358 -43.236 -8.394 1.00 89.00 811 LYS A C 1
ATOM 6337 O O . LYS A 1 811 ? -15.344 -42.652 -8.008 1.00 89.00 811 LYS A O 1
ATOM 6342 N N . ASP A 1 812 ? -16.542 -44.541 -8.186 1.00 90.31 812 ASP A N 1
ATOM 6343 C CA . ASP A 1 812 ? -15.639 -45.410 -7.424 1.00 90.31 812 ASP A CA 1
ATOM 6344 C C . ASP A 1 812 ? -14.668 -46.182 -8.339 1.00 90.31 812 ASP A C 1
ATOM 6346 O O . ASP A 1 812 ? -13.802 -46.905 -7.849 1.00 90.31 812 ASP A O 1
ATOM 6350 N N . VAL A 1 813 ? -14.763 -45.993 -9.660 1.00 87.88 813 VAL A N 1
ATOM 6351 C CA . VAL A 1 813 ? -13.818 -46.533 -10.647 1.00 87.88 813 VAL A CA 1
ATOM 6352 C C . VAL A 1 813 ? -12.441 -45.867 -10.489 1.00 87.88 813 VAL A C 1
ATOM 6354 O O . VAL A 1 813 ? -12.332 -44.652 -10.323 1.00 87.88 813 VAL A O 1
ATOM 6357 N N . GLU A 1 814 ? -11.371 -46.660 -10.580 1.00 85.88 814 GLU A N 1
ATOM 6358 C CA . GLU A 1 814 ? -9.972 -46.202 -10.596 1.00 85.88 814 GLU A CA 1
ATOM 6359 C C . GLU A 1 814 ? -9.241 -46.723 -11.849 1.00 85.88 814 GLU A C 1
ATOM 6361 O O . GLU A 1 814 ? -9.619 -47.741 -12.439 1.00 85.88 814 GLU A O 1
ATOM 6366 N N . ILE A 1 815 ? -8.163 -46.042 -12.250 1.00 84.25 815 ILE A N 1
ATOM 6367 C CA . ILE A 1 815 ? -7.283 -46.494 -13.338 1.00 84.25 815 ILE A CA 1
ATOM 6368 C C . ILE A 1 815 ? -6.667 -47.856 -12.969 1.00 84.25 815 ILE A C 1
ATOM 6370 O O . ILE A 1 815 ? -6.218 -48.077 -11.845 1.00 84.25 815 ILE A O 1
ATOM 6374 N N . GLY A 1 816 ? -6.657 -48.78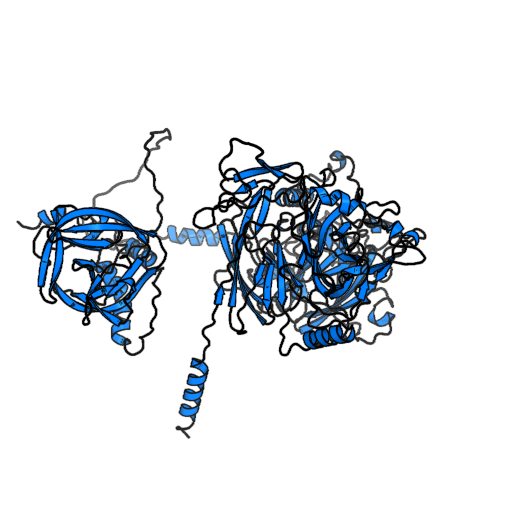5 -13.925 1.00 81.81 816 GLY A N 1
ATOM 6375 C CA . GLY A 1 816 ? -6.226 -50.171 -13.749 1.00 81.81 816 GLY A CA 1
ATOM 6376 C C . GLY A 1 816 ? -7.323 -51.141 -13.298 1.00 81.81 816 GLY A C 1
ATOM 6377 O O . GLY A 1 816 ? -7.095 -52.347 -13.351 1.00 81.81 816 GLY A O 1
ATOM 6378 N N . MET A 1 817 ? -8.516 -50.672 -12.908 1.00 88.88 817 MET A N 1
ATOM 6379 C CA . MET A 1 817 ? -9.657 -51.569 -12.680 1.00 88.88 817 MET A CA 1
ATOM 6380 C C . MET A 1 817 ? -10.151 -52.170 -14.000 1.00 88.88 817 MET A C 1
ATOM 6382 O O . MET A 1 817 ? -10.261 -51.466 -15.001 1.00 88.88 817 MET A O 1
ATOM 6386 N N . GLU A 1 818 ? -10.495 -53.459 -14.005 1.00 92.25 818 GLU A N 1
ATOM 6387 C CA . GLU A 1 818 ? -11.110 -54.109 -15.165 1.00 92.25 818 GLU A CA 1
ATOM 6388 C C . GLU A 1 818 ? -12.640 -53.978 -15.132 1.00 92.25 818 GLU A C 1
ATOM 6390 O O . GLU A 1 818 ? -13.307 -54.544 -14.258 1.00 92.25 818 GLU A O 1
ATOM 6395 N N . LEU A 1 819 ? -13.195 -53.265 -16.114 1.00 94.06 819 LEU A N 1
ATOM 6396 C CA . LEU A 1 819 ? -14.634 -53.096 -16.318 1.00 94.06 819 LEU A CA 1
ATOM 6397 C C . LEU A 1 819 ? -15.128 -53.982 -17.461 1.00 94.06 819 LEU A C 1
ATOM 6399 O O . LEU A 1 819 ? -14.406 -54.224 -18.427 1.00 94.06 819 LEU A O 1
ATOM 6403 N N . LEU A 1 820 ? -16.376 -54.436 -17.377 1.00 93.94 820 LEU A N 1
ATOM 6404 C CA . LEU A 1 820 ? -17.036 -55.125 -18.479 1.00 93.94 820 LEU A CA 1
ATOM 6405 C C . LEU A 1 820 ? -17.215 -54.157 -19.663 1.00 93.94 820 LEU A C 1
ATOM 6407 O O . LEU A 1 820 ? -17.785 -53.074 -19.516 1.00 93.94 820 LEU A O 1
ATOM 6411 N N . ALA A 1 821 ? -16.728 -54.568 -20.826 1.00 93.44 821 ALA A N 1
ATOM 6412 C CA . ALA A 1 821 ? -16.696 -53.823 -22.077 1.00 93.44 821 ALA A CA 1
ATOM 6413 C C . ALA A 1 821 ? -17.060 -54.751 -23.249 1.00 93.44 821 ALA A C 1
ATOM 6415 O O . ALA A 1 821 ? -17.094 -55.974 -23.103 1.00 93.44 821 ALA A O 1
ATOM 6416 N N . LEU A 1 822 ? -17.320 -54.170 -24.419 1.00 90.56 822 LEU A N 1
ATOM 6417 C CA . LEU A 1 822 ? -17.508 -54.891 -25.675 1.00 90.56 822 LEU A CA 1
ATOM 6418 C C . LEU A 1 822 ? -16.227 -54.811 -26.513 1.00 90.56 822 LEU A C 1
ATOM 6420 O O . LEU A 1 822 ? -15.804 -53.720 -26.895 1.00 90.56 822 LEU A O 1
ATOM 6424 N N . SER A 1 823 ? -15.631 -55.959 -26.818 1.00 87.56 823 SER A N 1
ATOM 6425 C CA . SER A 1 823 ? -14.464 -56.032 -27.699 1.00 87.56 823 SER A CA 1
ATOM 6426 C C . SER A 1 823 ? -14.818 -55.773 -29.166 1.00 87.56 823 SER A C 1
ATOM 6428 O O . SER A 1 823 ? -15.968 -55.911 -29.590 1.00 87.56 823 SER A O 1
ATOM 6430 N N . SER A 1 824 ? -13.795 -55.498 -29.977 1.00 81.31 824 SER A N 1
ATOM 6431 C CA . SER A 1 824 ? -13.913 -55.379 -31.443 1.00 81.31 824 SER A CA 1
ATOM 6432 C C . SER A 1 824 ? -14.521 -56.604 -32.157 1.00 81.31 824 SER A C 1
ATOM 6434 O O . SER A 1 824 ? -15.048 -56.461 -33.258 1.00 81.31 824 SER A O 1
ATOM 6436 N N . ASN A 1 825 ? -14.516 -57.787 -31.528 1.00 80.62 825 ASN A N 1
ATOM 6437 C CA . ASN A 1 825 ? -15.158 -59.004 -32.045 1.00 80.62 825 ASN A CA 1
ATOM 6438 C C . ASN A 1 825 ? -16.638 -59.149 -31.627 1.00 80.62 825 ASN A C 1
ATOM 6440 O O . ASN A 1 825 ? -17.257 -60.166 -31.930 1.00 80.62 825 ASN A O 1
ATOM 6444 N N . HIS A 1 826 ? -17.210 -58.153 -30.943 1.00 83.31 826 HIS A N 1
ATOM 6445 C CA . HIS A 1 826 ? -18.529 -58.189 -30.291 1.00 83.31 826 HIS A CA 1
ATOM 6446 C C . HIS A 1 826 ? -18.651 -59.193 -29.128 1.00 83.31 826 HIS A C 1
ATOM 6448 O O . HIS A 1 826 ? -19.756 -59.510 -28.689 1.00 83.31 826 HIS A O 1
ATOM 6454 N N . GLU A 1 827 ? -17.525 -59.656 -28.583 1.00 86.44 827 GLU A N 1
ATOM 6455 C CA . GLU A 1 827 ? -17.485 -60.465 -27.361 1.00 86.44 827 GLU A CA 1
ATOM 6456 C C . GLU A 1 827 ? -17.375 -59.551 -26.134 1.00 86.44 827 GLU A C 1
ATOM 6458 O O . GLU A 1 827 ? -16.617 -58.574 -26.143 1.00 86.44 827 GLU A O 1
ATOM 6463 N N . LEU A 1 828 ? -18.118 -59.865 -25.072 1.00 90.12 828 LEU A N 1
ATOM 6464 C CA . LEU A 1 828 ? -18.012 -59.174 -23.788 1.00 90.12 828 LEU A CA 1
ATOM 6465 C C . LEU A 1 828 ? -16.709 -59.574 -23.084 1.00 90.12 828 LEU A C 1
ATOM 6467 O O . LEU A 1 828 ? -16.428 -60.754 -22.886 1.00 90.12 828 LEU A O 1
ATOM 6471 N N . VAL A 1 829 ? -15.917 -58.583 -22.682 1.00 92.94 829 VAL A N 1
ATOM 6472 C CA . VAL A 1 829 ? -14.606 -58.783 -22.051 1.00 92.94 829 VAL A CA 1
ATOM 6473 C C . VAL A 1 829 ? -14.435 -57.870 -20.846 1.00 92.94 829 VAL A C 1
ATOM 6475 O O . VAL A 1 829 ? -14.974 -56.768 -20.796 1.00 92.94 829 VAL A O 1
ATOM 6478 N N . TYR A 1 830 ? -13.652 -58.312 -19.866 1.00 92.56 830 TYR A N 1
ATOM 6479 C CA . TYR A 1 830 ? -13.177 -57.436 -18.798 1.00 92.56 830 TYR A CA 1
ATOM 6480 C C . TYR A 1 830 ? -11.936 -56.693 -19.296 1.00 92.56 830 TYR A C 1
ATOM 6482 O O . TYR A 1 830 ? -10.899 -57.306 -19.538 1.00 92.56 830 TYR A O 1
ATOM 6490 N N . SER A 1 831 ? -12.074 -55.383 -19.491 1.00 92.06 831 SER A N 1
ATOM 6491 C CA . SER A 1 831 ? -11.060 -54.495 -20.054 1.00 92.06 831 SER A CA 1
ATOM 6492 C C . SER A 1 831 ? -10.546 -53.530 -18.982 1.00 92.06 831 SER A C 1
ATOM 6494 O O . SER A 1 831 ? -11.365 -52.883 -18.325 1.00 92.06 831 SER A O 1
ATOM 6496 N N . PRO A 1 832 ? -9.223 -53.340 -18.828 1.00 90.81 832 PRO A N 1
ATOM 6497 C CA . PRO A 1 832 ? -8.689 -52.356 -17.895 1.00 90.81 832 PRO A CA 1
ATOM 6498 C C . PRO A 1 832 ? -9.076 -50.928 -18.304 1.00 90.81 832 PRO A C 1
ATOM 6500 O O . PRO A 1 832 ? -9.106 -50.594 -19.495 1.00 90.81 832 PRO A O 1
ATOM 6503 N N . VAL A 1 833 ? -9.348 -50.086 -17.305 1.00 90.00 833 VAL A N 1
ATOM 6504 C CA . VAL A 1 833 ? -9.414 -48.624 -17.434 1.00 90.00 833 VAL A CA 1
ATOM 6505 C C . VAL A 1 833 ? -7.991 -48.100 -17.542 1.00 90.00 833 VAL A C 1
ATOM 6507 O O . VAL A 1 833 ? -7.189 -48.279 -16.627 1.00 90.00 833 VAL A O 1
ATOM 6510 N N . ILE A 1 834 ? -7.672 -47.454 -18.657 1.00 85.38 834 ILE A N 1
ATOM 6511 C CA . ILE A 1 834 ? -6.333 -46.922 -18.925 1.00 85.38 834 ILE A CA 1
ATOM 6512 C C . ILE A 1 834 ? -6.179 -45.460 -18.491 1.00 85.38 834 ILE A C 1
ATOM 6514 O O . ILE A 1 834 ? -5.061 -45.003 -18.275 1.00 85.38 834 ILE A O 1
ATOM 6518 N N . LEU A 1 835 ? -7.293 -44.727 -18.388 1.00 85.00 835 LEU A N 1
ATOM 6519 C CA . LEU A 1 835 ? -7.336 -43.290 -18.134 1.00 85.00 835 LEU A CA 1
ATOM 6520 C C . LEU A 1 835 ? -8.758 -42.857 -17.732 1.00 85.00 835 LEU A C 1
ATOM 6522 O O . LEU A 1 835 ? -9.729 -43.481 -18.157 1.00 85.00 835 LEU A O 1
ATOM 6526 N N . MET A 1 836 ? -8.889 -41.748 -17.000 1.00 85.31 836 MET A N 1
ATOM 6527 C CA . MET A 1 836 ? -10.146 -40.998 -16.912 1.00 85.31 836 MET A CA 1
ATOM 6528 C C . MET A 1 836 ? -10.145 -39.827 -17.902 1.00 85.31 836 MET A C 1
ATOM 6530 O O . MET A 1 836 ? -9.286 -38.949 -17.840 1.00 85.31 836 MET A O 1
ATOM 6534 N N . LEU A 1 837 ? -11.106 -39.803 -18.825 1.00 82.25 837 LEU A N 1
ATOM 6535 C CA . LEU A 1 837 ? -11.279 -38.697 -19.771 1.00 82.25 837 LEU A CA 1
ATOM 6536 C C . LEU A 1 837 ? -11.894 -37.468 -19.099 1.00 82.25 837 LEU A C 1
ATOM 6538 O O . LEU A 1 837 ? -11.554 -36.347 -19.458 1.00 82.25 837 LEU A O 1
ATOM 6542 N N . ASP A 1 838 ? -12.756 -37.679 -18.108 1.00 80.25 838 ASP A N 1
ATOM 6543 C CA . ASP A 1 838 ? -13.396 -36.627 -17.320 1.00 80.25 838 ASP A CA 1
ATOM 6544 C C . ASP A 1 838 ? -13.701 -37.159 -15.910 1.00 80.25 838 ASP A C 1
ATOM 6546 O O . ASP A 1 838 ? -14.059 -38.336 -15.771 1.00 80.25 838 ASP A O 1
ATOM 6550 N N . VAL A 1 839 ? -13.529 -36.305 -14.898 1.00 82.19 839 VAL A N 1
ATOM 6551 C CA . VAL A 1 839 ? -13.864 -36.540 -13.482 1.00 82.19 839 VAL A CA 1
ATOM 6552 C C . VAL A 1 839 ? -14.173 -35.189 -12.848 1.00 82.19 839 VAL A C 1
ATOM 6554 O O . VAL A 1 839 ? -13.275 -34.365 -12.674 1.00 82.19 839 VAL A O 1
ATOM 6557 N N . ASP A 1 840 ? -15.430 -34.987 -12.477 1.00 78.12 840 ASP A N 1
ATOM 6558 C CA . ASP A 1 840 ? -15.899 -33.813 -11.751 1.00 78.12 840 ASP A CA 1
ATOM 6559 C C . ASP A 1 840 ? -16.993 -34.251 -10.769 1.00 78.12 840 ASP A C 1
ATOM 6561 O O . ASP A 1 840 ? -18.018 -34.796 -11.180 1.00 78.12 840 ASP A O 1
ATOM 6565 N N . ASP A 1 841 ? -16.771 -34.046 -9.470 1.00 75.38 841 ASP A N 1
ATOM 6566 C CA . ASP A 1 841 ? -17.688 -34.478 -8.407 1.00 75.38 841 ASP A CA 1
ATOM 6567 C C . ASP A 1 841 ? -18.811 -33.453 -8.134 1.00 75.38 841 ASP A C 1
ATOM 6569 O O . ASP A 1 841 ? -19.805 -33.777 -7.473 1.00 75.38 841 ASP A O 1
ATOM 6573 N N . ILE A 1 842 ? -18.667 -32.203 -8.602 1.00 68.94 842 ILE A N 1
ATOM 6574 C CA . ILE A 1 842 ? -19.506 -31.074 -8.164 1.00 68.94 842 ILE A CA 1
ATOM 6575 C C . ILE A 1 842 ? -20.327 -30.402 -9.266 1.00 68.94 842 ILE A C 1
ATOM 6577 O O . ILE A 1 842 ? -21.341 -29.772 -8.961 1.00 68.94 842 ILE A O 1
ATOM 6581 N N . LYS A 1 843 ? -19.958 -30.573 -10.532 1.00 70.38 843 LYS A N 1
ATOM 6582 C CA . LYS A 1 843 ? -20.607 -29.918 -11.672 1.00 70.38 843 LYS A CA 1
ATOM 6583 C C . LYS A 1 843 ? -22.001 -30.452 -11.986 1.00 70.38 843 LYS A C 1
ATOM 6585 O O . LYS A 1 843 ? -22.239 -31.658 -11.998 1.00 70.38 843 LYS A O 1
ATOM 6590 N N . LEU A 1 844 ? -22.919 -29.545 -12.307 1.00 77.25 844 LEU A N 1
ATOM 6591 C CA . LEU A 1 844 ? -24.251 -29.875 -12.813 1.00 77.25 844 LEU A CA 1
ATOM 6592 C C . LEU A 1 844 ? -24.202 -30.083 -14.333 1.00 77.25 844 LEU A C 1
ATOM 6594 O O . LEU A 1 844 ? -23.721 -29.224 -15.073 1.00 77.25 844 LEU A O 1
ATOM 6598 N N . ALA A 1 845 ? -24.732 -31.207 -14.813 1.00 77.62 845 ALA A N 1
ATOM 6599 C CA . ALA A 1 845 ? -24.873 -31.485 -16.241 1.00 77.62 845 ALA A CA 1
ATOM 6600 C C . ALA A 1 845 ? -26.291 -31.965 -16.571 1.00 77.62 845 ALA A C 1
ATOM 6602 O O . ALA A 1 845 ? -26.940 -32.641 -15.774 1.00 77.62 845 ALA A O 1
ATOM 6603 N N . ASN A 1 846 ? -26.780 -31.624 -17.766 1.00 85.12 846 ASN A N 1
ATOM 6604 C CA . ASN A 1 846 ? -28.030 -32.172 -18.287 1.00 85.12 846 ASN A CA 1
ATOM 6605 C C . ASN A 1 846 ? -27.761 -33.564 -18.879 1.00 85.12 846 ASN A C 1
ATOM 6607 O O . ASN A 1 846 ? -26.918 -33.710 -19.766 1.00 85.12 846 ASN A O 1
ATOM 6611 N N . TYR A 1 847 ? -28.480 -34.572 -18.400 1.00 88.19 847 TYR A N 1
ATOM 6612 C CA . TYR A 1 847 ? -28.366 -35.968 -18.803 1.00 88.19 847 TYR A CA 1
ATOM 6613 C C . TYR A 1 847 ? -29.566 -36.401 -19.637 1.00 88.19 847 TYR A C 1
ATOM 6615 O O . TYR A 1 847 ? -30.707 -36.095 -19.305 1.00 88.19 847 TYR A O 1
ATOM 6623 N N . THR A 1 848 ? -29.305 -37.167 -20.695 1.00 88.44 848 THR A N 1
ATOM 6624 C CA . THR A 1 848 ? -30.315 -37.954 -21.406 1.00 88.44 848 THR A CA 1
ATOM 6625 C C . THR A 1 848 ? -30.466 -39.305 -20.713 1.00 88.44 848 THR A C 1
ATOM 6627 O O . THR A 1 848 ? -29.489 -40.008 -20.454 1.00 88.44 848 THR A O 1
ATOM 6630 N N . ILE A 1 849 ? -31.706 -39.661 -20.414 1.00 91.00 849 ILE A N 1
ATOM 6631 C CA . ILE A 1 849 ? -32.113 -40.927 -19.817 1.00 91.00 849 ILE A CA 1
ATOM 6632 C C . ILE A 1 849 ? -32.792 -41.746 -20.910 1.00 91.00 849 ILE A C 1
ATOM 6634 O O . ILE A 1 849 ? -33.804 -41.307 -21.457 1.00 91.00 849 ILE A O 1
ATOM 6638 N N . ILE A 1 850 ? -32.259 -42.928 -21.205 1.00 91.38 850 ILE A N 1
ATOM 6639 C CA . ILE A 1 850 ? -32.788 -43.879 -22.187 1.00 91.38 850 ILE A CA 1
ATOM 6640 C C . ILE A 1 850 ? -33.361 -45.077 -21.425 1.00 91.38 850 ILE A C 1
ATOM 6642 O O . ILE A 1 850 ? -32.640 -45.754 -20.691 1.00 91.38 850 ILE A O 1
ATOM 6646 N N . GLU A 1 851 ? -34.651 -45.349 -21.609 1.00 90.94 851 GLU A N 1
ATOM 6647 C CA . GLU A 1 851 ? -35.370 -46.451 -20.964 1.00 90.94 851 GLU A CA 1
ATOM 6648 C C . GLU A 1 851 ? -35.801 -47.493 -21.998 1.00 90.94 851 GLU A C 1
ATOM 6650 O O . GLU A 1 851 ? -36.323 -47.160 -23.066 1.00 90.94 851 GLU A O 1
ATOM 6655 N N . SER A 1 852 ? -35.599 -48.769 -21.672 1.00 90.62 852 SER A N 1
ATOM 6656 C CA . SER A 1 852 ? -35.856 -49.900 -22.570 1.00 90.62 852 SER A CA 1
ATOM 6657 C C . SER A 1 852 ? -37.001 -50.806 -22.114 1.00 90.62 852 SER A C 1
ATOM 6659 O O . SER A 1 852 ? -37.401 -50.811 -20.950 1.00 90.62 852 SER A O 1
ATOM 6661 N N . SER A 1 853 ? -37.478 -51.656 -23.026 1.00 84.81 853 SER A N 1
ATOM 6662 C CA . SER A 1 853 ? -38.546 -52.638 -22.797 1.00 84.81 853 SER A CA 1
ATOM 6663 C C . SER A 1 853 ? -38.228 -53.690 -21.726 1.00 84.81 853 SER A C 1
ATOM 6665 O O . SER A 1 853 ? -39.135 -54.382 -21.273 1.00 84.81 853 SER A O 1
ATOM 6667 N N . GLY A 1 854 ? -36.959 -53.819 -21.322 1.00 76.81 854 GLY A N 1
ATOM 6668 C CA . GLY A 1 854 ? -36.506 -54.673 -20.218 1.00 76.81 854 GLY A CA 1
ATOM 6669 C C . GLY A 1 854 ? -36.379 -53.957 -18.865 1.00 76.81 854 GLY A C 1
ATOM 6670 O O . GLY A 1 854 ? -35.818 -54.532 -17.941 1.00 76.81 854 GLY A O 1
ATOM 6671 N N . ASN A 1 855 ? -36.853 -52.709 -18.740 1.00 80.00 855 ASN A N 1
ATOM 6672 C CA . ASN A 1 855 ? -36.620 -51.808 -17.598 1.00 80.00 855 ASN A CA 1
ATOM 6673 C C . ASN A 1 855 ? -35.139 -51.433 -17.355 1.00 80.00 855 ASN A C 1
ATOM 6675 O O . ASN A 1 855 ? -34.811 -50.907 -16.291 1.00 80.00 855 ASN A O 1
ATOM 6679 N N . HIS A 1 856 ? -34.238 -51.640 -18.325 1.00 85.69 856 HIS A N 1
ATOM 6680 C CA . HIS A 1 856 ? -32.875 -51.099 -18.244 1.00 85.69 856 HIS A CA 1
ATOM 6681 C C . HIS A 1 856 ? -32.897 -49.599 -18.547 1.00 85.69 856 HIS A C 1
ATOM 6683 O O . HIS A 1 856 ? -33.551 -49.176 -19.510 1.00 85.69 856 HIS A O 1
ATOM 6689 N N . LYS A 1 857 ? -32.176 -48.823 -17.729 1.00 89.44 857 LYS A N 1
ATOM 6690 C CA . LYS A 1 857 ? -32.126 -47.357 -17.756 1.00 89.44 857 LYS A CA 1
ATOM 6691 C C . LYS A 1 857 ? -30.676 -46.889 -17.879 1.00 89.44 857 LYS A C 1
ATOM 6693 O O . LYS A 1 857 ? -29.921 -46.980 -16.911 1.00 89.44 857 LYS A O 1
ATOM 6698 N N . LEU A 1 858 ? -30.296 -46.370 -19.043 1.00 92.62 858 LEU A N 1
ATOM 6699 C CA . LEU A 1 858 ? -28.976 -45.777 -19.268 1.00 92.62 858 LEU A CA 1
ATOM 6700 C C . LEU A 1 858 ? -29.069 -44.251 -19.156 1.00 92.62 858 LEU A C 1
ATOM 6702 O O . LEU A 1 858 ? -29.892 -43.629 -19.825 1.00 92.62 858 LEU A O 1
ATOM 6706 N N . THR A 1 859 ? -28.209 -43.655 -18.333 1.00 91.25 859 THR A N 1
ATOM 6707 C CA . THR A 1 859 ? -28.150 -42.205 -18.109 1.00 91.25 859 THR A CA 1
ATOM 6708 C C . THR A 1 859 ? -26.782 -41.687 -18.541 1.00 91.25 859 THR A C 1
ATOM 6710 O O . THR A 1 859 ? -25.766 -42.098 -17.984 1.00 91.25 859 THR A O 1
ATOM 6713 N N . LEU A 1 860 ? -26.745 -40.798 -19.533 1.00 92.38 860 LEU A N 1
ATOM 6714 C CA . LEU A 1 860 ? -25.518 -40.186 -20.057 1.00 92.38 860 LEU A CA 1
ATOM 6715 C C . LEU A 1 860 ? -25.815 -38.824 -20.701 1.00 92.38 860 LEU A C 1
ATOM 6717 O O . LEU A 1 860 ? -26.944 -38.544 -21.094 1.00 92.38 860 LEU A O 1
ATOM 6721 N N . THR A 1 861 ? -24.825 -37.943 -20.804 1.00 89.69 861 THR A N 1
ATOM 6722 C CA . THR A 1 861 ? -25.042 -36.611 -21.408 1.00 89.69 861 THR A CA 1
ATOM 6723 C C . THR A 1 861 ? -25.472 -36.677 -22.894 1.00 89.69 861 THR A C 1
ATOM 6725 O O . THR A 1 861 ? -25.069 -37.597 -23.609 1.00 89.69 861 THR A 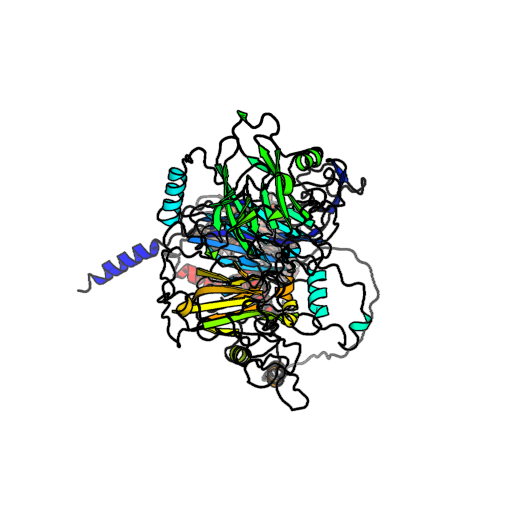O 1
ATOM 6728 N N . PRO A 1 862 ? -26.218 -35.674 -23.410 1.00 85.94 862 PRO A N 1
ATOM 6729 C CA . PRO A 1 862 ? -26.741 -35.616 -24.784 1.00 85.94 862 PRO A CA 1
ATOM 6730 C C . PRO A 1 862 ? -25.763 -35.917 -25.929 1.00 85.94 862 PRO A C 1
ATOM 6732 O O . PRO A 1 862 ? -26.199 -36.358 -26.991 1.00 85.94 862 PRO A O 1
ATOM 6735 N N . ASN A 1 863 ? -24.466 -35.662 -25.727 1.00 85.06 863 ASN A N 1
ATOM 6736 C CA . ASN A 1 863 ? -23.405 -35.737 -26.741 1.00 85.06 863 ASN A CA 1
ATOM 6737 C C . ASN A 1 863 ? -22.416 -36.899 -26.499 1.00 85.06 863 ASN A C 1
ATOM 6739 O O . ASN A 1 863 ? -21.300 -36.883 -27.027 1.00 85.06 863 ASN A O 1
ATOM 6743 N N . HIS A 1 864 ? -22.790 -37.863 -25.656 1.00 90.00 864 HIS A N 1
ATOM 6744 C CA . HIS A 1 864 ? -22.035 -39.085 -25.376 1.00 90.00 864 HIS A CA 1
ATOM 6745 C C . HIS A 1 864 ? -22.592 -40.240 -26.229 1.00 90.00 864 HIS A C 1
ATOM 6747 O O . HIS A 1 864 ? -23.792 -40.262 -26.515 1.00 90.00 864 HIS A O 1
ATOM 6753 N N . LEU A 1 865 ? -21.731 -41.148 -26.704 1.00 90.06 865 LEU A N 1
ATOM 6754 C CA . LEU A 1 865 ? -22.107 -42.149 -27.711 1.00 90.06 865 LEU A CA 1
ATOM 6755 C C . LEU A 1 865 ? -22.710 -43.436 -27.120 1.00 90.06 865 LEU A C 1
ATOM 6757 O O . LEU A 1 865 ? -22.164 -44.031 -26.189 1.00 90.06 865 LEU A O 1
ATOM 6761 N N . VAL A 1 866 ? -23.783 -43.918 -27.750 1.00 90.56 866 VAL A N 1
ATOM 6762 C CA . VAL A 1 866 ? -24.435 -45.215 -27.496 1.00 90.56 866 VAL A CA 1
ATOM 6763 C C . VAL A 1 866 ? -24.446 -46.033 -28.787 1.00 90.56 866 VAL A C 1
ATOM 6765 O O . VAL A 1 866 ? -24.643 -45.480 -29.869 1.00 90.56 866 VAL A O 1
ATOM 6768 N N . HIS A 1 867 ? -24.266 -47.350 -28.682 1.00 88.94 867 HIS A N 1
ATOM 6769 C CA . HIS A 1 867 ? -24.419 -48.265 -29.815 1.00 88.94 867 HIS A CA 1
ATOM 6770 C C . HIS A 1 867 ? -25.901 -48.620 -30.003 1.00 88.94 867 HIS A C 1
ATOM 6772 O O . HIS A 1 867 ? -26.503 -49.256 -29.134 1.00 88.94 867 HIS A O 1
ATOM 6778 N N . ALA A 1 868 ? -26.487 -48.218 -31.134 1.00 88.75 868 ALA A N 1
ATOM 6779 C CA . ALA A 1 868 ? -27.896 -48.450 -31.460 1.00 88.75 868 ALA A CA 1
ATOM 6780 C C . ALA A 1 868 ? -28.075 -49.139 -32.826 1.00 88.75 868 ALA A C 1
ATOM 6782 O O . ALA A 1 868 ? -27.235 -49.006 -33.712 1.00 88.75 868 ALA A O 1
ATOM 6783 N N . SER A 1 869 ? -29.174 -49.872 -33.019 1.00 87.50 869 SER A N 1
ATOM 6784 C CA . SER A 1 869 ? -29.539 -50.518 -34.294 1.00 87.50 869 SER A CA 1
ATOM 6785 C C . SER A 1 869 ? -31.061 -50.539 -34.517 1.00 87.50 869 SER A C 1
ATOM 6787 O O . SER A 1 869 ? -31.843 -50.238 -33.615 1.00 87.50 869 SER A O 1
ATOM 6789 N N . LYS A 1 870 ? -31.506 -50.932 -35.719 1.00 84.06 870 LYS A N 1
ATOM 6790 C CA . LYS A 1 870 ? -32.883 -51.404 -35.976 1.00 84.06 870 LYS A CA 1
ATOM 6791 C C . LYS A 1 870 ? -33.041 -52.923 -35.859 1.00 84.06 870 LYS A C 1
ATOM 6793 O O . LYS A 1 870 ? -34.159 -53.411 -35.669 1.00 84.06 870 LYS A O 1
ATOM 6798 N N . THR A 1 871 ? -31.954 -53.683 -35.971 1.00 83.44 871 THR A N 1
ATOM 6799 C CA . THR A 1 871 ? -31.987 -55.153 -35.942 1.00 83.44 871 THR A CA 1
ATOM 6800 C C . THR A 1 871 ? -31.647 -55.690 -34.545 1.00 83.44 871 THR A C 1
ATOM 6802 O O . THR A 1 871 ? -31.323 -54.927 -33.638 1.00 83.44 871 THR A O 1
ATOM 6805 N N . ASN A 1 872 ? -31.763 -57.007 -34.349 1.00 84.12 872 ASN A N 1
ATOM 6806 C CA . ASN A 1 872 ? -31.304 -57.660 -33.115 1.00 84.12 872 ASN A CA 1
ATOM 6807 C C . ASN A 1 872 ? -29.796 -57.981 -33.131 1.00 84.12 872 ASN A C 1
ATOM 6809 O O . ASN A 1 872 ? -29.277 -58.474 -32.134 1.00 84.12 872 ASN A O 1
ATOM 6813 N N . ASP A 1 873 ? -29.110 -57.755 -34.252 1.00 83.50 873 ASP A N 1
ATOM 6814 C CA . ASP A 1 873 ? -27.707 -58.108 -34.453 1.00 83.50 873 ASP A CA 1
ATOM 6815 C C . ASP A 1 873 ? -26.796 -56.932 -34.077 1.00 83.50 873 ASP A C 1
ATOM 6817 O O . ASP A 1 873 ? -26.880 -55.848 -34.664 1.00 83.50 873 ASP A O 1
ATOM 6821 N N . ILE A 1 874 ? -25.908 -57.146 -33.107 1.00 82.56 874 ILE A N 1
ATOM 6822 C CA . ILE A 1 874 ? -24.976 -56.121 -32.626 1.00 82.56 874 ILE A CA 1
ATOM 6823 C C . ILE A 1 874 ? -23.918 -55.724 -33.662 1.00 82.56 874 ILE A C 1
ATOM 6825 O O . ILE A 1 874 ? -23.462 -54.580 -33.645 1.00 82.56 874 ILE A O 1
ATOM 6829 N N . SER A 1 875 ? -23.606 -56.599 -34.624 1.00 80.88 875 SER A N 1
ATOM 6830 C CA . SER A 1 875 ? -22.707 -56.267 -35.738 1.00 80.88 875 SER A CA 1
ATOM 6831 C C . SER A 1 875 ? -23.291 -55.209 -36.685 1.00 80.88 875 SER A C 1
ATOM 6833 O O . SER A 1 875 ? -22.553 -54.559 -37.420 1.00 80.88 875 SER A O 1
ATOM 6835 N N . SER A 1 876 ? -24.609 -54.982 -36.623 1.00 80.94 876 SER A N 1
ATOM 6836 C CA . SER A 1 876 ? -25.307 -53.895 -37.326 1.00 80.94 876 SER A CA 1
ATOM 6837 C C . SER A 1 876 ? -25.463 -52.613 -36.492 1.00 80.94 876 SER A C 1
ATOM 6839 O O . SER A 1 876 ? -26.215 -51.718 -36.881 1.00 80.94 876 SER A O 1
ATOM 6841 N N . SER A 1 877 ? -24.831 -52.535 -35.316 1.00 85.31 877 SER A N 1
ATOM 6842 C CA . SER A 1 877 ? -24.928 -51.362 -34.445 1.00 85.31 877 SER A CA 1
ATOM 6843 C C . SER A 1 877 ? -24.071 -50.199 -34.943 1.00 85.31 877 SER A C 1
ATOM 6845 O O . SER A 1 877 ? -22.956 -50.380 -35.428 1.00 85.31 877 SER A O 1
ATOM 6847 N N . VAL A 1 878 ? -24.594 -48.983 -34.793 1.00 83.38 878 VAL A N 1
ATOM 6848 C CA . VAL A 1 878 ? -23.889 -47.735 -35.094 1.00 83.38 878 VAL A CA 1
ATOM 6849 C C . VAL A 1 878 ? -23.753 -46.889 -33.826 1.00 83.38 878 VAL A C 1
ATOM 6851 O O . VAL A 1 878 ? -24.699 -46.827 -33.034 1.00 83.38 878 VAL A O 1
ATOM 6854 N N . PRO A 1 879 ? -22.599 -46.237 -33.603 1.00 85.75 879 PRO A N 1
ATOM 6855 C CA . PRO A 1 879 ? -22.449 -45.269 -32.530 1.00 85.75 879 PRO A CA 1
ATOM 6856 C C . PRO A 1 879 ? -23.192 -43.979 -32.902 1.00 85.75 879 PRO A C 1
ATOM 6858 O O . PRO A 1 879 ? -22.895 -43.356 -33.921 1.00 85.75 879 PRO A O 1
ATOM 6861 N N . ILE A 1 880 ? -24.143 -43.569 -32.067 1.00 86.94 880 ILE A N 1
ATOM 6862 C CA . ILE A 1 880 ? -24.868 -42.297 -32.197 1.00 86.94 880 ILE A CA 1
ATOM 6863 C C . ILE A 1 880 ? -24.871 -41.545 -30.869 1.00 86.94 880 ILE A C 1
ATOM 6865 O O . ILE A 1 880 ? -24.741 -42.147 -29.802 1.00 86.94 880 ILE A O 1
ATOM 6869 N N . PHE A 1 881 ? -25.037 -40.224 -30.909 1.00 89.12 881 PHE A N 1
ATOM 6870 C CA . PHE A 1 881 ? -25.200 -39.438 -29.687 1.00 89.12 881 PHE A CA 1
ATOM 6871 C C . PHE A 1 881 ? -26.486 -39.820 -28.937 1.00 89.12 881 PHE A C 1
ATOM 6873 O O . PHE A 1 881 ? -27.526 -40.049 -29.552 1.00 89.12 881 PHE A O 1
ATOM 6880 N N . ALA A 1 882 ? -26.448 -39.807 -27.602 1.00 88.69 882 ALA A N 1
ATOM 6881 C CA . ALA A 1 882 ? -27.602 -40.104 -26.749 1.00 88.69 882 ALA A CA 1
ATOM 6882 C C . ALA A 1 882 ? -28.856 -39.280 -27.102 1.00 88.69 882 ALA A C 1
ATOM 6884 O O . ALA A 1 882 ? -29.964 -39.810 -27.115 1.00 88.69 882 ALA A O 1
ATOM 6885 N N . SER A 1 883 ? -28.678 -38.006 -27.467 1.00 85.62 883 SER A N 1
ATOM 6886 C CA . SER A 1 883 ? -29.750 -37.107 -27.931 1.00 85.62 883 SER A CA 1
ATOM 6887 C C . SER A 1 883 ? -30.412 -37.505 -29.258 1.00 85.62 883 SER A C 1
ATOM 6889 O O . SER A 1 883 ? -31.470 -36.974 -29.595 1.00 85.62 883 SER A O 1
ATOM 6891 N N . GLN A 1 884 ? -29.802 -38.411 -30.024 1.00 87.44 884 GLN A N 1
ATOM 6892 C CA . GLN A 1 884 ? -30.312 -38.901 -31.306 1.00 87.44 884 GLN A CA 1
ATOM 6893 C C . GLN A 1 884 ? -31.062 -40.233 -31.182 1.00 87.44 884 GLN A C 1
ATOM 6895 O O . GLN A 1 884 ? -31.731 -40.621 -32.141 1.00 87.44 884 GLN A O 1
ATOM 6900 N N . VAL A 1 885 ? -30.973 -40.906 -30.028 1.00 88.44 885 VAL A N 1
ATOM 6901 C CA . VAL A 1 885 ? -31.687 -42.157 -29.742 1.00 88.44 885 VAL A CA 1
ATOM 6902 C C . VAL A 1 885 ? -33.188 -41.878 -29.670 1.00 88.44 885 VAL A C 1
ATOM 6904 O O . VAL A 1 885 ? -33.633 -40.946 -28.998 1.00 88.44 885 VAL A O 1
ATOM 6907 N N . LYS A 1 886 ? -33.987 -42.691 -30.360 1.00 87.62 886 LYS A N 1
ATOM 6908 C CA . LYS A 1 886 ? -35.444 -42.552 -30.453 1.00 87.62 886 LYS A CA 1
ATOM 6909 C C . LYS A 1 886 ? -36.150 -43.808 -29.963 1.00 87.62 886 LYS A C 1
ATOM 6911 O O . LYS A 1 886 ? -35.619 -44.917 -29.977 1.00 87.62 886 LYS A O 1
ATOM 6916 N N . LYS A 1 887 ? -37.418 -43.637 -29.591 1.00 88.56 887 LYS A N 1
ATOM 6917 C CA . LYS A 1 887 ? -38.330 -44.755 -29.342 1.00 88.56 887 LYS A CA 1
ATOM 6918 C C . LYS A 1 887 ? -38.384 -45.687 -30.562 1.00 88.56 887 LYS A C 1
ATOM 6920 O O . LYS A 1 887 ? -38.596 -45.215 -31.680 1.00 88.56 887 LYS A O 1
ATOM 6925 N N . GLY A 1 888 ? -38.223 -46.990 -30.343 1.00 85.44 888 GLY A N 1
ATOM 6926 C CA . GLY A 1 888 ? -38.142 -47.993 -31.411 1.00 85.44 888 GLY A CA 1
ATOM 6927 C C . GLY A 1 888 ? -36.752 -48.159 -32.046 1.00 85.44 888 GLY A C 1
ATOM 6928 O O . GLY A 1 888 ? -36.621 -48.854 -33.057 1.00 85.44 888 GLY A O 1
ATOM 6929 N N . ASP A 1 889 ? -35.711 -47.520 -31.507 1.00 90.94 889 ASP A N 1
ATOM 6930 C CA . ASP A 1 889 ? -34.327 -47.978 -31.688 1.00 90.94 889 ASP A CA 1
ATOM 6931 C C . ASP A 1 889 ? -34.047 -49.162 -30.753 1.00 90.94 889 ASP A C 1
ATOM 6933 O O . ASP A 1 889 ? -34.726 -49.340 -29.739 1.00 90.94 889 ASP A O 1
ATOM 6937 N N . LYS A 1 890 ? -33.042 -49.977 -31.079 1.00 89.81 890 LYS A N 1
ATOM 6938 C CA . LYS A 1 890 ? -32.565 -51.066 -30.223 1.00 89.81 890 LYS A CA 1
ATOM 6939 C C . LYS A 1 890 ? -31.194 -50.745 -29.662 1.00 89.81 890 LYS A C 1
ATOM 6941 O O . LYS A 1 890 ? -30.299 -50.369 -30.414 1.00 89.81 890 LYS A O 1
ATOM 6946 N N . ILE A 1 891 ? -31.049 -50.929 -28.356 1.00 93.31 891 ILE A N 1
ATOM 6947 C CA . ILE A 1 891 ? -29.788 -50.830 -27.615 1.00 93.31 891 ILE A CA 1
ATOM 6948 C C . ILE A 1 891 ? -29.411 -52.210 -27.073 1.00 93.31 891 ILE A C 1
ATOM 6950 O O . ILE A 1 891 ? -30.264 -53.090 -26.938 1.00 93.31 891 ILE A O 1
ATOM 6954 N N . PHE A 1 892 ? -28.132 -52.411 -26.772 1.00 92.19 892 PHE A N 1
ATOM 6955 C CA . PHE A 1 892 ? -27.587 -53.728 -26.445 1.00 92.19 892 PHE A CA 1
ATOM 6956 C C . PHE A 1 892 ? -27.303 -53.857 -24.948 1.00 92.19 892 PHE A C 1
ATOM 6958 O O . PHE A 1 892 ? -26.622 -53.013 -24.368 1.00 92.19 892 PHE A O 1
ATOM 6965 N N . VAL A 1 893 ? -27.832 -54.912 -24.325 1.00 91.00 893 VAL A N 1
ATOM 6966 C CA . VAL A 1 893 ? -27.764 -55.169 -22.879 1.00 91.00 893 VAL A CA 1
ATOM 6967 C C . VAL A 1 893 ? -26.961 -56.433 -22.584 1.00 91.00 893 VAL A C 1
ATOM 6969 O O . VAL A 1 893 ? -27.250 -57.502 -23.119 1.00 91.00 893 VAL A O 1
ATOM 6972 N N . ALA A 1 894 ? -25.990 -56.334 -21.679 1.00 88.12 894 ALA A N 1
ATOM 6973 C CA . ALA A 1 894 ? -25.176 -57.438 -21.180 1.00 88.12 894 ALA A CA 1
ATOM 6974 C C . ALA A 1 894 ? -25.907 -58.202 -20.057 1.00 88.12 894 ALA A C 1
ATOM 6976 O O . ALA A 1 894 ? -25.696 -57.975 -18.860 1.00 88.12 894 ALA A O 1
ATOM 6977 N N . LYS A 1 895 ? -26.780 -59.139 -20.437 1.00 78.94 895 LYS A N 1
ATOM 6978 C CA . LYS A 1 895 ? -27.614 -59.925 -19.509 1.00 78.94 895 LYS A CA 1
ATOM 6979 C C . LYS A 1 895 ? -26.781 -60.776 -18.545 1.00 78.94 895 LYS A C 1
ATOM 6981 O O . LYS A 1 895 ? -27.063 -60.827 -17.350 1.00 78.94 895 LYS A O 1
ATOM 6986 N N . SER A 1 896 ? -25.721 -61.388 -19.059 1.00 71.44 896 SER A N 1
ATOM 6987 C CA . SER A 1 896 ? -24.688 -62.119 -18.316 1.00 71.44 896 SER A CA 1
ATOM 6988 C C . SER A 1 896 ? -23.328 -61.883 -18.991 1.00 71.44 896 SER A C 1
ATOM 6990 O O . SER A 1 896 ? -23.320 -61.350 -20.100 1.00 71.44 896 SER A O 1
ATOM 6992 N N . PRO A 1 897 ? -22.186 -62.256 -18.375 1.00 65.56 897 PRO A N 1
ATOM 6993 C CA . PRO A 1 897 ? -20.859 -61.978 -18.935 1.00 65.56 897 PRO A CA 1
ATOM 6994 C C . PRO A 1 897 ? -20.636 -62.464 -20.371 1.00 65.56 897 PRO A C 1
ATOM 6996 O O . PRO A 1 897 ? -19.821 -61.870 -21.054 1.00 65.56 897 PRO A O 1
ATOM 6999 N N . ASP A 1 898 ? -21.382 -63.473 -20.832 1.00 73.50 898 ASP A N 1
ATOM 7000 C CA . ASP A 1 898 ? -21.252 -64.058 -22.176 1.00 73.50 898 ASP A CA 1
ATOM 7001 C C . ASP A 1 898 ? -22.490 -63.843 -23.079 1.00 73.50 898 ASP A C 1
ATOM 7003 O O . ASP A 1 898 ? -22.582 -64.440 -24.150 1.00 73.50 898 ASP A O 1
ATOM 7007 N N . VAL A 1 899 ? -23.493 -63.056 -22.651 1.00 81.19 899 VAL A N 1
ATOM 7008 C CA . VAL A 1 899 ? -24.771 -62.907 -23.383 1.00 81.19 899 VAL A CA 1
ATOM 7009 C C . VAL A 1 899 ? -25.174 -61.446 -23.522 1.00 81.19 899 VAL A C 1
ATOM 7011 O O . VAL A 1 899 ? -25.458 -60.768 -22.530 1.00 81.19 899 VAL A O 1
ATOM 7014 N N . ILE A 1 900 ? -25.291 -61.008 -24.775 1.00 88.44 900 ILE A N 1
ATOM 7015 C CA . ILE A 1 900 ? -25.819 -59.700 -25.159 1.00 88.44 900 ILE A CA 1
ATOM 7016 C C . ILE A 1 900 ? -27.215 -59.875 -25.770 1.00 88.44 900 ILE A C 1
ATOM 7018 O O . ILE A 1 900 ? -27.429 -60.750 -26.608 1.00 88.44 900 ILE A O 1
ATOM 7022 N N . GLU A 1 901 ? -28.162 -59.032 -25.367 1.00 89.94 901 GLU A N 1
ATOM 7023 C CA . GLU A 1 901 ? -29.540 -59.014 -25.861 1.00 89.94 901 GLU A CA 1
ATOM 7024 C C . GLU A 1 901 ? -29.892 -57.620 -26.400 1.00 89.94 901 GLU A C 1
ATOM 7026 O O . GLU A 1 901 ? -29.587 -56.608 -25.771 1.00 89.94 901 GLU A O 1
ATOM 7031 N N . ALA A 1 902 ? -30.532 -57.557 -27.569 1.00 90.12 902 ALA A N 1
ATOM 7032 C CA . ALA A 1 902 ? -31.033 -56.308 -28.134 1.00 90.12 902 ALA A CA 1
ATOM 7033 C C . ALA A 1 902 ? -32.421 -55.988 -27.557 1.00 90.12 902 ALA A C 1
ATOM 7035 O O . ALA A 1 902 ? -33.368 -56.752 -27.758 1.00 90.12 902 ALA A O 1
ATOM 7036 N N . VAL A 1 903 ? -32.555 -54.850 -26.874 1.00 90.88 903 VAL A N 1
ATOM 7037 C CA . VAL A 1 903 ? -33.808 -54.383 -26.255 1.00 90.88 903 VAL A CA 1
ATOM 7038 C C . VAL A 1 903 ? -34.291 -53.092 -26.911 1.00 90.88 903 VAL A C 1
ATOM 7040 O O . VAL A 1 903 ? -33.489 -52.257 -27.324 1.00 90.88 903 VAL A O 1
ATOM 7043 N N . GLU A 1 904 ? -35.607 -52.918 -27.019 1.00 92.00 904 GLU A N 1
ATOM 7044 C CA . GLU A 1 904 ? -36.206 -51.755 -27.683 1.00 92.00 904 GLU A CA 1
ATOM 7045 C C . GLU A 1 904 ? -36.299 -50.557 -26.726 1.00 92.00 904 GLU A C 1
ATOM 7047 O O . GLU A 1 904 ? -36.702 -50.706 -25.572 1.00 92.00 904 GLU A O 1
ATOM 7052 N N . VAL A 1 905 ? -35.952 -49.361 -27.203 1.00 92.31 905 VAL A N 1
ATOM 7053 C CA . VAL A 1 905 ? -36.095 -48.098 -26.467 1.00 92.31 905 VAL A CA 1
ATOM 7054 C C . VAL A 1 905 ? -37.569 -47.691 -26.423 1.00 92.31 905 VAL A C 1
ATOM 7056 O O . VAL A 1 905 ? -38.216 -47.528 -27.459 1.00 92.31 905 VAL A O 1
ATOM 7059 N N . VAL A 1 906 ? -38.098 -47.490 -25.216 1.00 91.94 906 VAL A N 1
ATOM 7060 C CA . VAL A 1 906 ? -39.514 -47.185 -24.942 1.00 91.94 906 VAL A CA 1
ATOM 7061 C C . VAL A 1 906 ? -39.737 -45.694 -24.686 1.00 91.94 906 VAL A C 1
ATOM 7063 O O . VAL A 1 906 ? -40.759 -45.146 -25.125 1.00 91.94 906 VAL A O 1
ATOM 7066 N N . SER A 1 907 ? -38.783 -45.050 -24.011 1.00 89.12 907 SER A N 1
ATOM 7067 C CA . SER A 1 907 ? -38.818 -43.643 -23.603 1.00 89.12 907 SER A CA 1
ATOM 7068 C C . SER A 1 907 ? -37.415 -43.033 -23.575 1.00 89.12 907 SER A C 1
ATOM 7070 O O . SER A 1 907 ? -36.424 -43.702 -23.283 1.00 89.12 907 SER A O 1
ATOM 7072 N N . THR A 1 908 ? -37.354 -41.730 -23.841 1.00 88.44 908 THR A N 1
ATOM 7073 C CA . THR A 1 908 ? -36.182 -40.882 -23.605 1.00 88.44 908 THR A CA 1
ATOM 7074 C C . THR A 1 908 ? -36.619 -39.649 -22.822 1.00 88.44 908 THR A C 1
ATOM 7076 O O . THR A 1 908 ? -37.604 -39.010 -23.198 1.00 88.44 908 THR A O 1
ATOM 7079 N N . SER A 1 909 ? -35.911 -39.300 -21.751 1.00 87.81 909 SER A N 1
ATOM 7080 C CA . SER A 1 909 ? -36.175 -38.100 -20.941 1.00 87.81 909 SER A CA 1
ATOM 7081 C C . SER A 1 909 ? -34.878 -37.358 -20.607 1.00 87.81 909 SER A C 1
ATOM 7083 O O . SER A 1 909 ? -33.791 -37.835 -20.932 1.00 87.81 909 SER A O 1
ATOM 7085 N N . SER A 1 910 ? -34.979 -36.174 -20.000 1.00 85.56 910 SER A N 1
ATOM 7086 C CA . SER A 1 910 ? -33.824 -35.359 -19.610 1.00 85.56 910 SER A CA 1
ATOM 7087 C C . SER A 1 910 ? -33.885 -34.954 -18.141 1.00 85.56 910 SER A C 1
ATOM 7089 O O . SER A 1 910 ? -34.947 -34.544 -17.669 1.00 85.56 910 SER A O 1
ATOM 7091 N N . GLN A 1 911 ? -32.755 -35.015 -17.438 1.00 83.69 911 GLN A N 1
ATOM 7092 C CA . GLN A 1 911 ? -32.641 -34.643 -16.026 1.00 83.69 911 GLN A CA 1
ATOM 7093 C C . GLN A 1 911 ? -31.290 -33.970 -15.759 1.00 83.69 911 GLN A C 1
ATOM 7095 O O . GLN A 1 911 ? -30.265 -34.434 -16.248 1.00 83.69 911 GLN A O 1
ATOM 7100 N N . VAL A 1 912 ? -31.266 -32.910 -14.948 1.00 80.69 912 VAL A N 1
ATOM 7101 C CA . VAL A 1 912 ? -30.004 -32.345 -14.445 1.00 80.69 912 VAL A CA 1
ATOM 7102 C C . VAL A 1 912 ? -29.517 -33.189 -13.266 1.00 80.69 912 VAL A C 1
ATOM 7104 O O . VAL A 1 912 ? -30.278 -33.435 -12.330 1.00 80.69 912 VAL A O 1
ATOM 7107 N N . ILE A 1 913 ? -28.269 -33.653 -13.324 1.00 82.25 913 ILE A N 1
ATOM 7108 C CA . ILE A 1 913 ? -27.628 -34.474 -12.285 1.00 82.25 913 ILE A CA 1
ATOM 7109 C C . ILE A 1 913 ? -26.255 -33.867 -11.968 1.00 82.25 913 ILE A C 1
ATOM 7111 O O . ILE A 1 913 ? -25.589 -33.318 -12.849 1.00 82.25 913 ILE A O 1
ATOM 7115 N N . LYS A 1 914 ? -25.856 -33.944 -10.695 1.00 82.81 914 LYS A N 1
ATOM 7116 C CA . LYS A 1 914 ? -24.551 -33.502 -10.194 1.00 82.81 914 LYS A CA 1
ATOM 7117 C C . LYS A 1 914 ? -23.502 -34.603 -10.386 1.00 82.81 914 LYS A C 1
ATOM 7119 O O . LYS A 1 914 ? -23.767 -35.756 -10.053 1.00 82.81 914 LYS A O 1
ATOM 7124 N N . GLY A 1 915 ? -22.327 -34.226 -10.875 1.00 82.31 915 GLY A N 1
ATOM 7125 C CA . GLY A 1 915 ? -21.174 -35.088 -11.120 1.00 82.31 915 GLY A CA 1
ATOM 7126 C C . GLY A 1 915 ? -21.087 -35.616 -12.560 1.00 82.31 915 GLY A C 1
ATOM 7127 O O . GLY A 1 915 ? -22.107 -35.810 -13.230 1.00 82.31 915 GLY A O 1
ATOM 7128 N N . ALA A 1 916 ? -19.864 -35.848 -13.040 1.00 86.50 916 ALA A N 1
ATOM 7129 C CA . ALA A 1 916 ? -19.551 -36.271 -14.405 1.00 86.50 916 ALA A CA 1
ATOM 7130 C C . ALA A 1 916 ? -18.273 -37.133 -14.456 1.00 86.50 916 ALA A C 1
ATOM 7132 O O . ALA A 1 916 ? -17.204 -36.691 -14.045 1.00 86.50 916 ALA A O 1
ATOM 7133 N N . TYR A 1 917 ? -18.372 -38.348 -15.006 1.00 89.38 917 TYR A N 1
ATOM 7134 C CA . TYR A 1 917 ? -17.257 -39.299 -15.127 1.00 89.38 917 TYR A CA 1
ATOM 7135 C C . TYR A 1 917 ? -17.225 -39.959 -16.509 1.00 89.38 917 TYR A C 1
ATOM 7137 O O . TYR A 1 917 ? -18.264 -40.352 -17.047 1.00 89.38 917 TYR A O 1
ATOM 7145 N N . ALA A 1 918 ? -16.030 -40.138 -17.071 1.00 90.38 918 ALA A N 1
ATOM 7146 C CA . ALA A 1 918 ? -15.827 -40.857 -18.329 1.00 90.38 918 ALA A CA 1
ATOM 7147 C C . ALA A 1 918 ? -14.568 -41.747 -18.263 1.00 90.38 918 ALA A C 1
ATOM 7149 O O . ALA A 1 918 ? -13.479 -41.296 -18.629 1.00 90.38 918 ALA A O 1
ATOM 7150 N N . PRO A 1 919 ? -14.673 -43.008 -17.800 1.00 91.81 919 PRO A N 1
ATOM 7151 C CA . PRO A 1 919 ? -13.547 -43.936 -17.813 1.00 91.81 919 PRO A CA 1
ATOM 7152 C C . PRO A 1 919 ? -13.256 -44.407 -19.241 1.00 91.81 919 PRO A C 1
ATOM 7154 O O . PRO A 1 919 ? -14.150 -44.883 -19.941 1.00 91.81 919 PRO A O 1
ATOM 7157 N N . LEU A 1 920 ? -11.993 -44.329 -19.661 1.00 91.00 920 LEU A N 1
ATOM 7158 C CA . LEU A 1 920 ? -11.528 -44.912 -20.915 1.00 91.00 920 LEU A CA 1
ATOM 7159 C C . LEU A 1 920 ? -10.994 -46.324 -20.675 1.00 91.00 920 LEU A C 1
ATOM 7161 O O . LEU A 1 920 ? -9.946 -46.512 -20.055 1.00 91.00 920 LEU A O 1
ATOM 7165 N N . THR A 1 921 ? -11.697 -47.316 -21.211 1.00 92.12 921 THR A N 1
ATOM 7166 C CA . THR A 1 921 ? -11.240 -48.707 -21.261 1.00 92.12 921 THR A CA 1
ATOM 7167 C C . THR A 1 921 ? -10.302 -48.938 -22.454 1.00 92.12 921 THR A C 1
ATOM 7169 O O . THR A 1 921 ? -10.326 -48.204 -23.445 1.00 92.12 921 THR A O 1
ATOM 7172 N N . ARG A 1 922 ? -9.482 -49.993 -22.393 1.00 88.62 922 ARG A N 1
ATOM 7173 C CA . ARG A 1 922 ? -8.636 -50.450 -23.512 1.00 88.62 922 ARG A CA 1
ATOM 7174 C C . ARG A 1 922 ? -9.421 -50.732 -24.804 1.00 88.62 922 ARG A C 1
ATOM 7176 O O . ARG A 1 922 ? -8.925 -50.392 -25.879 1.00 88.62 922 ARG A O 1
ATOM 7183 N N . GLU A 1 923 ? -10.635 -51.278 -24.693 1.00 90.19 923 GLU A N 1
ATOM 7184 C CA . GLU A 1 923 ? -11.545 -51.545 -25.825 1.00 90.19 923 GLU A CA 1
ATOM 7185 C C . GLU A 1 923 ? -12.355 -50.311 -26.282 1.00 90.19 923 GLU A C 1
ATOM 7187 O O . GLU A 1 923 ? -13.048 -50.373 -27.291 1.00 90.19 923 GLU A O 1
ATOM 7192 N N . GLY A 1 924 ? -12.298 -49.178 -25.569 1.00 89.31 924 GLY A N 1
ATOM 7193 C CA . GLY A 1 924 ? -13.020 -47.948 -25.934 1.00 89.31 924 GLY A CA 1
ATOM 7194 C C . GLY A 1 924 ? -14.536 -47.977 -25.695 1.00 89.31 924 GLY A C 1
ATOM 7195 O O . GLY A 1 924 ? -15.208 -46.978 -25.956 1.00 89.31 924 GLY A O 1
ATOM 7196 N N . THR A 1 925 ? -15.076 -49.084 -25.187 1.00 93.31 925 THR A N 1
ATOM 7197 C CA . THR A 1 925 ? -16.482 -49.271 -24.796 1.00 93.31 925 THR A CA 1
ATOM 7198 C C . THR A 1 925 ? -16.590 -49.622 -23.309 1.00 93.31 925 THR A C 1
ATOM 7200 O O . THR A 1 925 ? -15.628 -50.077 -22.685 1.00 93.31 925 THR A O 1
ATOM 7203 N N . VAL A 1 926 ? -17.765 -49.432 -22.716 1.00 94.31 926 VAL A N 1
ATOM 7204 C CA . VAL A 1 926 ? -18.035 -49.767 -21.312 1.00 94.31 926 VAL A CA 1
ATOM 7205 C C . VAL A 1 926 ? -19.502 -50.159 -21.133 1.00 94.31 926 VAL A C 1
ATOM 7207 O O . VAL A 1 926 ? -20.394 -49.586 -21.756 1.00 94.31 926 VAL A O 1
ATOM 7210 N N . VAL A 1 927 ? -19.765 -51.156 -20.288 1.00 93.06 927 VAL A N 1
ATOM 7211 C CA . VAL A 1 927 ? -21.123 -51.555 -19.903 1.00 93.06 927 VAL A CA 1
ATOM 7212 C C . VAL A 1 927 ? -21.554 -50.768 -18.665 1.00 93.06 927 VAL A C 1
ATOM 7214 O O . VAL A 1 927 ? -20.972 -50.925 -17.589 1.00 93.06 927 VAL A O 1
ATOM 7217 N N . VAL A 1 928 ? -22.598 -49.950 -18.816 1.00 92.88 928 VAL A N 1
ATOM 7218 C CA . VAL A 1 928 ? -23.126 -49.038 -17.790 1.00 92.88 928 VAL A CA 1
ATOM 7219 C C . VAL A 1 928 ? -24.620 -49.293 -17.603 1.00 92.88 928 VAL A C 1
ATOM 7221 O O . VAL A 1 928 ? -25.376 -49.293 -18.571 1.00 92.88 928 VAL A O 1
ATOM 7224 N N . ASN A 1 929 ? -25.064 -49.535 -16.366 1.00 90.94 929 ASN A N 1
ATOM 7225 C CA . ASN A 1 929 ? -26.430 -49.980 -16.041 1.00 90.94 929 ASN A CA 1
ATOM 7226 C C . ASN A 1 929 ? -26.890 -51.156 -16.929 1.00 90.94 929 ASN A C 1
ATOM 7228 O O . ASN A 1 929 ? -28.022 -51.202 -17.409 1.00 90.94 929 ASN A O 1
ATOM 7232 N N . ASP A 1 930 ? -25.965 -52.090 -17.162 1.00 89.19 930 ASP A N 1
ATOM 7233 C CA . ASP A 1 930 ? -26.071 -53.251 -18.051 1.00 89.19 930 ASP A CA 1
ATOM 7234 C C . ASP A 1 930 ? -26.173 -52.948 -19.560 1.00 89.19 930 ASP A C 1
ATOM 7236 O O . ASP A 1 930 ? -26.173 -53.887 -20.351 1.00 89.19 930 ASP A O 1
ATOM 7240 N N . VAL A 1 931 ? -26.187 -51.683 -19.993 1.00 91.81 931 VAL A N 1
ATOM 7241 C CA . VAL A 1 931 ? -26.228 -51.283 -21.413 1.00 91.81 931 VAL A CA 1
ATOM 7242 C C . VAL A 1 931 ? -24.814 -51.034 -21.951 1.00 91.81 931 VAL A C 1
ATOM 7244 O O . VAL A 1 931 ? -23.990 -50.411 -21.283 1.00 91.81 931 VAL A O 1
ATOM 7247 N N . VAL A 1 932 ? -24.526 -51.485 -23.174 1.00 90.94 932 VAL A N 1
ATOM 7248 C CA . VAL A 1 932 ? -23.265 -51.196 -23.877 1.00 90.94 932 VAL A CA 1
ATOM 7249 C C . VAL A 1 932 ? -23.242 -49.740 -24.357 1.00 90.94 932 VAL A C 1
ATOM 7251 O O . VAL A 1 932 ? -24.060 -49.330 -25.184 1.00 90.94 932 VAL A O 1
ATOM 7254 N N . ALA A 1 933 ? -22.263 -48.974 -23.882 1.00 92.56 933 ALA A N 1
ATOM 7255 C CA . ALA A 1 933 ? -21.989 -47.602 -24.295 1.00 92.56 933 ALA A CA 1
ATOM 7256 C C . ALA A 1 933 ? -20.530 -47.443 -24.762 1.00 92.56 933 ALA A C 1
ATOM 7258 O O . ALA A 1 933 ? -19.676 -48.304 -24.536 1.00 92.56 933 ALA A O 1
ATOM 7259 N N . SER A 1 934 ? -20.237 -46.329 -25.429 1.00 92.50 934 SER A N 1
ATOM 7260 C CA . SER A 1 934 ? -18.859 -45.924 -25.722 1.00 92.50 934 SER A CA 1
ATOM 7261 C C . SER A 1 934 ? -18.206 -45.327 -24.469 1.00 92.50 934 SER A C 1
ATOM 7263 O O . SER A 1 934 ? -18.901 -44.812 -23.603 1.00 92.50 934 SER A O 1
ATOM 7265 N N . CYS A 1 935 ? -16.877 -45.320 -24.387 1.00 91.75 935 CYS A N 1
ATOM 7266 C CA . CYS A 1 935 ? -16.146 -44.439 -23.468 1.00 91.75 935 CYS A CA 1
ATOM 7267 C C . CYS A 1 935 ? -16.077 -42.991 -23.987 1.00 91.75 935 CYS A C 1
ATOM 7269 O O . CYS A 1 935 ? -15.755 -42.071 -23.236 1.00 91.75 935 CYS A O 1
ATOM 7271 N N . TYR A 1 936 ? -16.315 -42.798 -25.288 1.00 88.69 936 TYR A N 1
ATOM 7272 C CA . TYR A 1 936 ? -16.127 -41.525 -25.974 1.00 88.69 936 TYR A CA 1
ATOM 7273 C C . TYR A 1 936 ? -17.412 -40.717 -26.113 1.00 88.69 936 TYR A C 1
ATOM 7275 O O . TYR A 1 936 ? -18.497 -41.228 -26.404 1.00 88.69 936 TYR A O 1
ATOM 7283 N N . ALA A 1 937 ? -17.217 -39.409 -26.044 1.00 78.31 937 ALA A N 1
ATOM 7284 C CA . ALA A 1 937 ? -18.183 -38.400 -26.419 1.00 78.31 937 ALA A CA 1
ATOM 7285 C C . ALA A 1 937 ? -17.548 -37.412 -27.410 1.00 78.31 937 ALA A C 1
ATOM 7287 O O . ALA A 1 937 ? -16.441 -37.630 -27.900 1.00 78.31 937 ALA A O 1
ATOM 7288 N N . VAL A 1 938 ? -18.222 -36.284 -27.658 1.00 71.81 938 VAL A N 1
ATOM 7289 C CA . VAL A 1 938 ? -17.743 -35.146 -28.473 1.00 71.81 938 VAL A CA 1
ATOM 7290 C C . VAL A 1 938 ? -17.872 -35.343 -29.983 1.00 71.81 938 VAL A C 1
ATOM 7292 O O . VAL A 1 938 ? -18.472 -34.480 -30.620 1.00 71.81 938 VAL A O 1
ATOM 7295 N N . VAL A 1 939 ? -17.322 -36.419 -30.544 1.00 73.06 939 VAL A N 1
ATOM 7296 C CA . VAL A 1 939 ? -17.297 -36.682 -31.996 1.00 73.06 939 VAL A CA 1
ATOM 7297 C C . VAL A 1 939 ? -18.257 -37.824 -32.317 1.00 73.06 939 VAL A C 1
ATOM 7299 O O . VAL A 1 939 ? -18.297 -38.802 -31.578 1.00 73.06 939 VAL A O 1
ATOM 7302 N N . ASN A 1 940 ? -19.021 -37.730 -33.410 1.00 70.56 940 ASN A N 1
ATOM 7303 C CA . ASN A 1 940 ? -19.996 -38.762 -33.798 1.00 70.56 940 ASN A CA 1
ATOM 7304 C C . ASN A 1 940 ? -19.362 -39.952 -34.545 1.00 70.56 940 ASN A C 1
ATOM 7306 O O . ASN A 1 940 ? -19.973 -40.491 -35.464 1.00 70.56 940 ASN A O 1
ATOM 7310 N N . ASP A 1 941 ? -18.125 -40.311 -34.197 1.00 78.88 941 ASP A N 1
ATOM 7311 C CA . ASP A 1 941 ? -17.362 -41.424 -34.764 1.00 78.88 941 ASP A CA 1
ATOM 7312 C C . ASP A 1 941 ? -16.542 -42.081 -33.643 1.00 78.88 941 ASP A C 1
ATOM 7314 O O . ASP A 1 941 ? -15.562 -41.522 -33.138 1.00 78.88 941 ASP A O 1
ATOM 7318 N N . HIS A 1 942 ? -16.967 -43.280 -33.240 1.00 84.06 942 HIS A N 1
ATOM 7319 C CA . HIS A 1 942 ? -16.271 -44.072 -32.230 1.00 84.06 942 HIS A CA 1
ATOM 7320 C C . HIS A 1 942 ? -14.883 -44.518 -32.710 1.00 84.06 942 HIS A C 1
ATOM 7322 O O . HIS A 1 942 ? -13.942 -44.498 -31.924 1.00 84.06 942 HIS A O 1
ATOM 7328 N N . GLN A 1 943 ? -14.734 -44.914 -33.978 1.00 81.12 943 GLN A N 1
ATOM 7329 C CA . GLN A 1 943 ? -13.483 -45.469 -34.502 1.00 81.12 943 GLN A CA 1
ATOM 7330 C C . GLN A 1 943 ? -12.411 -44.386 -34.629 1.00 81.12 943 GLN A C 1
ATOM 7332 O O . GLN A 1 943 ? -11.272 -44.606 -34.218 1.00 81.12 943 GLN A O 1
ATOM 7337 N N . PHE A 1 944 ? -12.777 -43.192 -35.100 1.00 80.50 944 PHE A N 1
ATOM 7338 C CA . PHE A 1 944 ? -11.883 -42.032 -35.126 1.00 80.50 944 PHE A CA 1
ATOM 7339 C C . PHE A 1 944 ? -11.422 -41.625 -33.717 1.00 80.50 944 PHE A C 1
ATOM 7341 O O . PHE A 1 944 ? -10.220 -41.455 -33.473 1.00 80.50 944 PHE A O 1
ATOM 7348 N N . ALA A 1 945 ? -12.357 -41.520 -32.763 1.00 80.50 945 ALA A N 1
ATOM 7349 C CA . ALA A 1 945 ? -12.018 -41.229 -31.372 1.00 80.50 945 ALA A CA 1
ATOM 7350 C C . ALA A 1 945 ? -11.087 -42.315 -30.798 1.00 80.50 945 ALA A C 1
ATOM 7352 O O . ALA A 1 945 ? -10.028 -42.008 -30.251 1.00 80.50 945 ALA A O 1
ATOM 7353 N N . HIS A 1 946 ? -11.411 -43.591 -31.012 1.00 85.69 946 HIS A N 1
ATOM 7354 C CA . HIS A 1 946 ? -10.631 -44.720 -30.516 1.00 85.69 946 HIS A CA 1
ATOM 7355 C C . HIS A 1 946 ? -9.226 -44.823 -31.130 1.00 85.69 946 HIS A C 1
ATOM 7357 O O . HIS A 1 946 ? -8.257 -45.128 -30.423 1.00 85.69 946 HIS A O 1
ATOM 7363 N N . ALA A 1 947 ? -9.087 -44.520 -32.423 1.00 80.00 947 ALA A N 1
ATOM 7364 C CA . ALA A 1 947 ? -7.804 -44.446 -33.117 1.00 80.00 947 ALA A CA 1
ATOM 7365 C C . ALA A 1 947 ? -6.924 -43.310 -32.571 1.00 80.00 947 ALA A C 1
ATOM 7367 O O . ALA A 1 947 ? -5.732 -43.520 -32.344 1.00 80.00 947 ALA A O 1
ATOM 7368 N N . THR A 1 948 ? -7.513 -42.147 -32.270 1.00 77.19 948 THR A N 1
ATOM 7369 C CA . THR A 1 948 ? -6.792 -40.990 -31.702 1.00 77.19 948 THR A CA 1
ATOM 7370 C C . THR A 1 948 ? -6.129 -41.322 -30.359 1.00 77.19 948 THR A C 1
ATOM 7372 O O . THR A 1 948 ? -4.995 -40.924 -30.111 1.00 77.19 948 THR A O 1
ATOM 7375 N N . PHE A 1 949 ? -6.779 -42.130 -29.513 1.00 80.88 949 PHE A N 1
ATOM 7376 C CA . PHE A 1 949 ? -6.199 -42.621 -28.253 1.00 80.88 949 PHE A CA 1
ATOM 7377 C C . PHE A 1 949 ? -5.277 -43.851 -28.416 1.00 80.88 949 PHE A C 1
ATOM 7379 O O . PHE A 1 949 ? -4.818 -44.419 -27.423 1.00 80.88 949 PHE A O 1
ATOM 7386 N N . GLY A 1 950 ? -4.969 -44.274 -29.648 1.00 78.62 950 GLY A N 1
ATOM 7387 C CA . GLY A 1 950 ? -4.075 -45.399 -29.953 1.00 78.62 950 GLY A CA 1
ATOM 7388 C C . GLY A 1 950 ? -2.688 -45.317 -29.291 1.00 78.62 950 GLY A C 1
ATOM 7389 O O . GLY A 1 950 ? -2.302 -46.282 -28.630 1.00 78.62 950 GLY A O 1
ATOM 7390 N N . PRO A 1 951 ? -1.953 -44.188 -29.376 1.00 75.38 951 PRO A N 1
ATOM 7391 C CA . PRO A 1 951 ? -0.640 -44.051 -28.739 1.00 75.38 951 PRO A CA 1
ATOM 7392 C C . PRO A 1 951 ? -0.682 -44.200 -27.211 1.00 75.38 951 PRO A C 1
ATOM 7394 O O . PRO A 1 951 ? 0.191 -44.840 -26.633 1.00 75.38 951 PRO A O 1
ATOM 7397 N N . LEU A 1 952 ? -1.725 -43.675 -26.556 1.00 70.19 952 LEU A N 1
ATOM 7398 C CA . LEU A 1 952 ? -1.908 -43.799 -25.104 1.00 70.19 952 LEU A CA 1
ATOM 7399 C C . LEU A 1 952 ? -2.215 -45.247 -24.691 1.00 70.19 952 LEU A C 1
ATOM 7401 O O . LEU A 1 952 ? -1.656 -45.733 -23.709 1.00 70.19 952 LEU A O 1
ATOM 7405 N N . ARG A 1 953 ? -3.025 -45.972 -25.477 1.00 80.00 953 ARG A N 1
ATOM 7406 C CA . ARG A 1 953 ? -3.261 -47.414 -25.277 1.00 80.00 953 ARG A CA 1
ATOM 7407 C C . ARG A 1 953 ? -1.985 -48.241 -25.464 1.00 80.00 953 ARG A C 1
ATOM 7409 O O . ARG A 1 953 ? -1.715 -49.126 -24.659 1.00 80.00 953 ARG A O 1
ATOM 7416 N N . TYR A 1 954 ? -1.165 -47.914 -26.464 1.00 72.88 954 TYR A N 1
ATOM 7417 C CA . TYR A 1 954 ? 0.128 -48.569 -26.690 1.00 72.88 954 TYR A CA 1
ATOM 7418 C C . TYR A 1 954 ? 1.130 -48.320 -25.546 1.00 72.88 954 TYR A C 1
ATOM 7420 O O . TYR A 1 954 ? 1.820 -49.243 -25.107 1.00 72.88 954 TYR A O 1
ATOM 7428 N N . LEU A 1 955 ? 1.194 -47.088 -25.026 1.00 68.62 955 LEU A N 1
ATOM 7429 C CA . LEU A 1 955 ? 2.028 -46.749 -23.867 1.00 68.62 955 LEU A CA 1
ATOM 7430 C C . LEU A 1 955 ? 1.580 -47.492 -22.603 1.00 68.62 955 LEU A C 1
ATOM 7432 O O . LEU A 1 955 ? 2.434 -48.002 -21.878 1.00 68.62 955 LEU A O 1
ATOM 7436 N N . TYR A 1 956 ? 0.268 -47.612 -22.374 1.00 70.50 956 TYR A N 1
ATOM 7437 C CA . TYR A 1 956 ? -0.277 -48.419 -21.282 1.00 70.50 956 TYR A CA 1
ATOM 7438 C C . TYR A 1 956 ? 0.159 -49.886 -21.405 1.00 70.50 956 TYR A C 1
ATOM 7440 O O . TYR A 1 956 ? 0.805 -50.403 -20.495 1.00 70.50 956 TYR A O 1
ATOM 7448 N N . ASP A 1 957 ? -0.092 -50.533 -22.549 1.00 67.56 957 ASP A N 1
ATOM 7449 C CA . ASP A 1 957 ? 0.306 -51.931 -22.779 1.00 67.56 957 ASP A CA 1
ATOM 7450 C C . ASP A 1 957 ? 1.821 -52.143 -22.542 1.00 67.56 957 ASP A C 1
ATOM 7452 O O . ASP A 1 957 ? 2.218 -53.145 -21.943 1.00 67.56 957 ASP A O 1
ATOM 7456 N N . THR A 1 958 ? 2.661 -51.170 -22.924 1.00 64.88 958 THR A N 1
ATOM 7457 C CA . THR A 1 958 ? 4.131 -51.235 -22.794 1.00 64.88 958 THR A CA 1
ATOM 7458 C C . THR A 1 958 ? 4.648 -51.014 -21.363 1.00 64.88 958 THR A C 1
ATOM 7460 O O . THR A 1 958 ? 5.636 -51.639 -20.977 1.00 64.88 958 THR A O 1
ATOM 7463 N N . PHE A 1 959 ? 4.015 -50.142 -20.566 1.00 57.94 959 PHE A N 1
ATOM 7464 C CA . PHE A 1 959 ? 4.556 -49.666 -19.278 1.00 57.94 959 PHE A CA 1
ATOM 7465 C C . PHE A 1 959 ? 3.632 -49.870 -18.057 1.00 57.94 959 PHE A C 1
ATOM 7467 O O . PHE A 1 959 ? 3.952 -49.377 -16.973 1.00 57.94 959 PHE A O 1
ATOM 7474 N N . HIS A 1 960 ? 2.517 -50.603 -18.186 1.00 56.84 960 HIS A N 1
ATOM 7475 C CA . HIS A 1 960 ? 1.499 -50.761 -17.130 1.00 56.84 960 HIS A CA 1
ATOM 7476 C C . HIS A 1 960 ? 2.057 -51.137 -15.742 1.00 56.84 960 HIS A C 1
ATOM 7478 O O . HIS A 1 960 ? 1.596 -50.596 -14.739 1.00 56.84 960 HIS A O 1
ATOM 7484 N N . THR A 1 961 ? 3.095 -51.979 -15.660 1.00 49.78 961 THR A N 1
ATOM 7485 C CA . THR A 1 961 ? 3.720 -52.388 -14.383 1.00 49.78 961 THR A CA 1
ATOM 7486 C C . THR A 1 961 ? 4.399 -51.251 -13.606 1.00 49.78 961 THR A C 1
ATOM 7488 O O . THR A 1 961 ? 4.690 -51.425 -12.425 1.00 49.78 961 THR A O 1
ATOM 7491 N N . SER A 1 962 ? 4.633 -50.092 -14.232 1.00 47.31 962 SER A N 1
ATOM 7492 C CA . SER A 1 962 ? 5.256 -48.905 -13.625 1.00 47.31 962 SER A CA 1
ATOM 7493 C C . SER A 1 962 ? 4.312 -47.693 -13.523 1.00 47.31 962 SER A C 1
ATOM 7495 O O . SER A 1 962 ? 4.741 -46.637 -13.062 1.00 47.31 962 SER A O 1
ATOM 7497 N N . LEU A 1 963 ? 3.051 -47.819 -13.958 1.00 46.06 963 LEU A N 1
ATOM 7498 C CA . LEU A 1 963 ? 2.099 -46.705 -14.130 1.00 46.06 963 LEU A CA 1
ATOM 7499 C C . LEU A 1 963 ? 0.907 -46.723 -13.156 1.00 46.06 963 LEU A C 1
ATOM 7501 O O . LEU A 1 963 ? -0.064 -45.997 -13.351 1.00 46.06 963 LEU A O 1
ATOM 7505 N N . HIS A 1 964 ? 0.969 -47.511 -12.081 1.00 45.91 964 HIS A N 1
ATOM 7506 C CA . HIS A 1 964 ? -0.072 -47.543 -11.047 1.00 45.91 964 HIS A CA 1
ATOM 7507 C C . HIS A 1 964 ? -0.031 -46.316 -10.109 1.00 45.91 964 HIS A C 1
ATOM 7509 O O . HIS A 1 964 ? 0.202 -46.450 -8.907 1.00 45.91 964 HIS A O 1
ATOM 7515 N N . SER A 1 965 ? -0.298 -45.115 -10.638 1.00 47.94 965 SER A N 1
ATOM 7516 C CA . SER A 1 965 ? -0.727 -43.980 -9.812 1.00 47.94 965 SER A CA 1
ATOM 7517 C C . SER A 1 965 ? -2.239 -44.070 -9.563 1.00 47.94 965 SER A C 1
ATOM 7519 O O . SER A 1 965 ? -3.024 -44.374 -10.461 1.00 47.94 965 SER A O 1
ATOM 7521 N N . LYS A 1 966 ? -2.679 -43.801 -8.328 1.00 47.53 966 LYS A N 1
ATOM 7522 C CA . LYS A 1 966 ? -4.109 -43.734 -7.969 1.00 47.53 966 LYS A CA 1
ATOM 7523 C C . LYS A 1 966 ? -4.717 -42.365 -8.303 1.00 47.53 966 LYS A C 1
ATOM 7525 O O . LYS A 1 966 ? -5.332 -41.722 -7.457 1.00 47.53 966 LYS A O 1
ATOM 7530 N N . GLN A 1 967 ? -4.484 -41.871 -9.514 1.00 52.66 967 GLN A N 1
ATOM 7531 C CA . GLN A 1 967 ? -4.865 -40.514 -9.899 1.00 52.66 967 GLN A CA 1
ATOM 7532 C C . GLN A 1 967 ? -6.285 -40.491 -10.487 1.00 52.66 967 GLN A C 1
ATOM 7534 O O . GLN A 1 967 ? -6.529 -41.023 -11.567 1.00 52.66 967 GLN A O 1
ATOM 7539 N N . LYS A 1 968 ? -7.227 -39.854 -9.777 1.00 55.25 968 LYS A N 1
ATOM 7540 C CA . LYS A 1 968 ? -8.623 -39.631 -10.214 1.00 55.25 968 LYS A CA 1
ATOM 7541 C C . LYS A 1 968 ? -8.826 -38.305 -10.977 1.00 55.25 968 LYS A C 1
ATOM 7543 O O . LYS A 1 968 ? -9.914 -37.751 -10.960 1.00 55.25 968 LYS A O 1
ATOM 7548 N N . GLN A 1 969 ? -7.801 -37.754 -11.626 1.00 59.72 969 GLN A N 1
ATOM 7549 C CA . GLN A 1 969 ? -7.944 -36.500 -12.383 1.00 59.72 969 GLN A CA 1
ATOM 7550 C C . GLN A 1 969 ? -8.316 -36.782 -13.845 1.00 59.72 969 GLN A C 1
ATOM 7552 O O . GLN A 1 969 ? -7.639 -37.561 -14.516 1.00 59.72 969 GLN A O 1
ATOM 7557 N N . GLY A 1 970 ? -9.392 -36.154 -14.327 1.00 60.03 970 GLY A N 1
ATOM 7558 C CA . GLY A 1 970 ? -9.808 -36.203 -15.731 1.00 60.03 970 GLY A CA 1
ATOM 7559 C C . GLY A 1 970 ? -8.954 -35.307 -16.637 1.00 60.03 970 GLY A C 1
ATOM 7560 O O . GLY A 1 970 ? -8.380 -34.313 -16.188 1.00 60.03 970 GLY A O 1
ATOM 7561 N N . ILE A 1 971 ? -8.883 -35.625 -17.934 1.00 70.19 971 ILE A N 1
ATOM 7562 C CA . ILE A 1 971 ? -8.132 -34.823 -18.912 1.00 70.19 971 ILE A CA 1
ATOM 7563 C C . ILE A 1 971 ? -9.028 -33.750 -19.548 1.00 70.19 971 ILE A C 1
ATOM 7565 O O . ILE A 1 971 ? -9.572 -33.921 -20.641 1.00 70.19 971 ILE A O 1
ATOM 7569 N N . ALA A 1 972 ? -9.104 -32.588 -18.895 1.00 56.81 972 ALA A N 1
ATOM 7570 C CA . ALA A 1 972 ? -9.936 -31.456 -19.320 1.00 56.81 972 ALA A CA 1
ATOM 7571 C C . ALA A 1 972 ? -9.682 -30.958 -20.765 1.00 56.81 972 ALA A C 1
ATOM 7573 O O . ALA A 1 972 ? -10.580 -30.386 -21.382 1.00 56.81 972 ALA A O 1
ATOM 7574 N N . TRP A 1 973 ? -8.493 -31.189 -21.343 1.00 61.47 973 TRP A N 1
ATOM 7575 C CA . TRP A 1 973 ? -8.166 -30.765 -22.713 1.00 61.47 973 TRP A CA 1
ATOM 7576 C C . TRP A 1 973 ? -8.636 -31.729 -23.819 1.00 61.47 973 TRP A C 1
ATOM 7578 O O . TRP A 1 973 ? -8.692 -31.333 -24.989 1.00 61.47 973 TRP A O 1
ATOM 7588 N N . TYR A 1 974 ? -9.003 -32.979 -23.496 1.00 64.06 974 TYR A N 1
ATOM 7589 C CA . TYR A 1 974 ? -9.350 -33.993 -24.507 1.00 64.06 974 TYR A CA 1
ATOM 7590 C C . TYR A 1 974 ? -10.509 -33.590 -25.449 1.00 64.06 974 TYR A C 1
ATOM 7592 O O . TYR A 1 974 ? -10.399 -33.865 -26.651 1.00 64.06 974 TYR A O 1
ATOM 7600 N N . PRO A 1 975 ? -11.586 -32.908 -24.991 1.00 61.75 975 PRO A N 1
ATOM 7601 C CA . PRO A 1 975 ? -12.701 -32.541 -25.860 1.00 61.75 975 PRO A CA 1
ATOM 7602 C C . PRO A 1 975 ? -12.304 -31.525 -26.931 1.00 61.75 975 PRO A C 1
ATOM 7604 O O . PRO A 1 975 ? -12.841 -31.560 -28.040 1.00 61.75 975 PRO A O 1
ATOM 7607 N N . SER A 1 976 ? -11.369 -30.632 -26.604 1.00 63.53 976 SER A N 1
ATOM 7608 C CA . SER A 1 976 ? -10.823 -29.634 -27.524 1.00 63.53 976 SER A CA 1
ATOM 7609 C C . SER A 1 976 ? -9.868 -30.280 -28.525 1.00 63.53 976 SER A C 1
ATOM 7611 O O . SER A 1 976 ? -9.963 -29.994 -29.716 1.00 63.53 976 SER A O 1
ATOM 7613 N N . MET A 1 977 ? -9.023 -31.225 -28.085 1.00 72.62 977 MET A N 1
ATOM 7614 C CA . MET A 1 977 ? -8.176 -32.006 -28.996 1.00 72.62 977 MET A CA 1
ATOM 7615 C C . MET A 1 977 ? -9.020 -32.772 -30.026 1.00 72.62 977 MET A C 1
ATOM 7617 O O . MET A 1 977 ? -8.770 -32.644 -31.223 1.00 72.62 977 MET A O 1
ATOM 7621 N N . LEU A 1 978 ? -10.035 -33.533 -29.594 1.00 62.91 978 LEU A N 1
ATOM 7622 C CA . LEU A 1 978 ? -10.874 -34.305 -30.521 1.00 62.91 978 LEU A CA 1
ATOM 7623 C C . LEU A 1 978 ? -11.669 -33.420 -31.491 1.00 62.91 978 LEU A C 1
ATOM 7625 O O . LEU A 1 978 ? -11.856 -33.816 -32.636 1.00 62.91 978 LEU A O 1
ATOM 7629 N N . GLN A 1 979 ? -12.117 -32.231 -31.073 1.00 63.75 979 GLN A N 1
ATOM 7630 C CA . GLN A 1 979 ? -12.782 -31.285 -31.981 1.00 63.75 979 GLN A CA 1
ATOM 7631 C C . GLN A 1 979 ? -11.820 -30.706 -33.016 1.00 63.75 979 GLN A C 1
ATOM 7633 O O . GLN A 1 979 ? -12.174 -30.633 -34.191 1.00 63.75 979 GLN A O 1
ATOM 7638 N N . SER A 1 980 ? -10.613 -30.316 -32.605 1.00 62.88 980 SER A N 1
ATOM 7639 C CA . SER A 1 980 ? -9.602 -29.780 -33.518 1.00 62.88 980 SER A CA 1
ATOM 7640 C C . SER A 1 980 ? -9.120 -30.835 -34.513 1.00 62.88 980 SER A C 1
ATOM 7642 O O . SER A 1 980 ? -9.070 -30.558 -35.705 1.00 62.88 980 SER A O 1
ATOM 7644 N N . LEU A 1 981 ? -8.844 -32.063 -34.059 1.00 60.22 981 LEU A N 1
ATOM 7645 C CA . LEU A 1 981 ? -8.494 -33.173 -34.950 1.00 60.22 981 LEU A CA 1
ATOM 7646 C C . LEU A 1 981 ? -9.679 -33.570 -35.842 1.00 60.22 981 LEU A C 1
ATOM 7648 O O . LEU A 1 981 ? -9.491 -33.775 -37.036 1.00 60.22 981 LEU A O 1
ATOM 7652 N N . GLY A 1 982 ? -10.900 -33.614 -35.302 1.00 56.34 982 GLY A N 1
ATOM 7653 C CA . GLY A 1 982 ? -12.114 -33.880 -36.076 1.00 56.34 982 GLY A CA 1
ATOM 7654 C C . GLY A 1 982 ? -12.280 -32.899 -37.237 1.00 56.34 982 GLY A C 1
ATOM 7655 O O . GLY A 1 982 ? -12.401 -33.332 -38.373 1.00 56.34 982 GLY A O 1
ATOM 7656 N N . LYS A 1 983 ? -12.157 -31.589 -36.987 1.00 57.41 983 LYS A N 1
ATOM 7657 C CA . LYS A 1 983 ? -12.217 -30.540 -38.027 1.00 57.41 983 LYS A CA 1
ATOM 7658 C C . LYS A 1 983 ? -11.105 -30.615 -39.085 1.00 57.41 983 LYS A C 1
ATOM 7660 O O . LYS A 1 983 ? -11.240 -29.997 -40.134 1.00 57.41 983 LYS A O 1
ATOM 7665 N N . VAL A 1 984 ? -9.999 -31.305 -38.801 1.00 56.25 984 VAL A N 1
ATOM 7666 C CA . VAL A 1 984 ? -8.848 -31.446 -39.714 1.00 56.25 984 VAL A CA 1
ATOM 7667 C C . VAL A 1 984 ? -8.910 -32.747 -40.520 1.00 56.25 984 VAL A C 1
ATOM 7669 O O . VAL A 1 984 ? -8.475 -32.768 -41.669 1.00 56.25 984 VAL A O 1
ATOM 7672 N N . PHE A 1 985 ? -9.440 -33.827 -39.939 1.00 51.94 985 PHE A N 1
ATOM 7673 C CA . PHE A 1 985 ? -9.411 -35.173 -40.527 1.00 51.94 985 PHE A CA 1
ATOM 7674 C C . PHE A 1 985 ? -10.784 -35.714 -40.961 1.00 51.94 985 PHE A C 1
ATOM 7676 O O . PHE A 1 985 ? -10.831 -36.676 -41.727 1.00 51.94 985 PHE A O 1
ATOM 7683 N N . LEU A 1 986 ? -11.890 -35.111 -40.513 1.00 55.00 986 LEU A N 1
ATOM 7684 C CA . LEU A 1 986 ? -13.252 -35.416 -40.954 1.00 55.00 986 LEU A CA 1
ATOM 7685 C C . LEU A 1 986 ? -13.767 -34.236 -41.790 1.00 55.00 986 LEU A C 1
ATOM 7687 O O . LEU A 1 986 ? -14.140 -33.194 -41.259 1.00 55.00 986 LEU A O 1
ATOM 7691 N N . ASP A 1 987 ? -13.760 -34.398 -43.112 1.00 45.03 987 ASP A N 1
ATOM 7692 C CA . ASP A 1 987 ? -14.244 -33.390 -44.059 1.00 45.03 987 ASP A CA 1
ATOM 7693 C C . ASP A 1 987 ? -15.776 -33.224 -43.942 1.00 45.03 987 ASP A C 1
ATOM 7695 O O . ASP A 1 987 ? -16.547 -34.136 -44.275 1.00 45.03 987 ASP A O 1
ATOM 7699 N N . ASP A 1 988 ? -16.214 -32.041 -43.490 1.00 43.69 988 ASP A N 1
ATOM 7700 C CA . ASP A 1 988 ? -17.626 -31.655 -43.307 1.00 43.69 988 ASP A CA 1
ATOM 7701 C C . ASP A 1 988 ? -18.471 -31.789 -44.596 1.00 43.69 988 ASP A C 1
ATOM 7703 O O . ASP A 1 988 ? -19.702 -31.801 -44.535 1.00 43.69 988 ASP A O 1
ATOM 7707 N N . SER A 1 989 ? -17.846 -31.926 -45.774 1.00 40.75 989 SER A N 1
ATOM 7708 C CA . SER A 1 989 ? -18.549 -32.124 -47.049 1.00 40.75 989 SER A CA 1
ATOM 7709 C C . SER A 1 989 ? -18.949 -33.577 -47.353 1.00 40.75 989 SER A C 1
ATOM 7711 O O . SER A 1 989 ? -19.803 -33.794 -48.217 1.00 40.75 989 SER A O 1
ATOM 7713 N N . ASN A 1 990 ? -18.404 -34.574 -46.638 1.00 39.22 990 ASN A N 1
ATOM 7714 C CA . ASN A 1 990 ? -18.744 -35.996 -46.826 1.00 39.22 990 ASN A CA 1
ATOM 7715 C C . ASN A 1 990 ? -19.234 -36.719 -45.557 1.00 39.22 990 ASN A C 1
ATOM 7717 O O . ASN A 1 990 ? -19.765 -37.829 -45.664 1.00 39.22 990 ASN A O 1
ATOM 7721 N N . TYR A 1 991 ? -19.138 -36.113 -44.368 1.00 38.09 991 TYR A N 1
ATOM 7722 C CA . TYR A 1 991 ? -19.629 -36.738 -43.136 1.00 38.09 991 TYR A CA 1
ATOM 7723 C C . TYR A 1 991 ? -21.150 -36.583 -42.951 1.00 38.09 991 TYR A C 1
ATOM 7725 O O . TYR A 1 991 ? -21.636 -35.710 -42.232 1.00 38.09 991 TYR A O 1
ATOM 7733 N N . LYS A 1 992 ? -21.941 -37.480 -43.555 1.00 41.34 992 LYS A N 1
ATOM 7734 C CA . LYS A 1 992 ? -23.316 -37.703 -43.075 1.00 41.34 992 LYS A CA 1
ATOM 7735 C C . LYS A 1 992 ? -23.253 -38.469 -41.749 1.00 41.34 992 LYS A C 1
ATOM 7737 O O . LYS A 1 992 ? -22.840 -39.627 -41.778 1.00 41.34 992 LYS A O 1
ATOM 7742 N N . PRO A 1 993 ? -23.716 -37.910 -40.613 1.00 43.72 993 PRO A N 1
ATOM 7743 C CA . PRO A 1 993 ? -23.887 -38.709 -39.406 1.00 43.72 993 PRO A CA 1
ATOM 7744 C C . PRO A 1 993 ? -24.898 -39.820 -39.707 1.00 43.72 993 PRO A C 1
ATOM 7746 O O . PRO A 1 993 ? -26.048 -39.521 -40.045 1.00 43.72 993 PRO A O 1
ATOM 7749 N N . MET A 1 994 ? -24.466 -41.085 -39.627 1.00 46.03 994 MET A N 1
ATOM 7750 C CA . MET A 1 994 ? -25.342 -42.234 -39.865 1.00 46.03 994 MET A CA 1
ATOM 7751 C C . MET A 1 994 ? -26.509 -42.183 -38.886 1.00 46.03 994 MET A C 1
ATOM 7753 O O . MET A 1 994 ? -26.328 -42.327 -37.677 1.00 46.03 994 MET A O 1
ATOM 7757 N N . LYS A 1 995 ? -27.721 -41.989 -39.404 1.00 51.56 995 LYS A N 1
ATOM 7758 C CA . LYS A 1 995 ? -28.924 -42.125 -38.589 1.00 51.56 995 LYS A CA 1
ATOM 7759 C C . LYS A 1 995 ? -29.266 -43.601 -38.493 1.00 51.56 995 LYS A C 1
ATOM 7761 O O . LYS A 1 995 ? -29.093 -44.349 -39.453 1.00 51.56 995 LYS A O 1
ATOM 7766 N N . VAL A 1 996 ? -29.873 -44.005 -37.382 1.00 53.66 996 VAL A N 1
ATOM 7767 C CA . VAL A 1 996 ? -30.434 -45.361 -37.232 1.00 53.66 996 VAL A CA 1
ATOM 7768 C C . VAL A 1 996 ? -31.500 -45.641 -38.317 1.00 53.66 996 VAL A C 1
ATOM 7770 O O . VAL A 1 996 ? -31.751 -46.786 -38.677 1.00 53.66 996 VAL A O 1
ATOM 7773 N N . GLU A 1 997 ? -32.084 -44.590 -38.908 1.00 54.06 997 GLU A N 1
ATOM 7774 C CA . GLU A 1 997 ? -32.961 -44.656 -40.086 1.00 54.06 997 GLU A CA 1
ATOM 7775 C C . GLU A 1 997 ? -32.260 -45.060 -41.402 1.00 54.06 997 GLU A C 1
ATOM 7777 O O . GLU A 1 997 ? -32.906 -45.646 -42.271 1.00 54.06 997 GLU A O 1
ATOM 7782 N N . ASP A 1 998 ? -30.966 -44.768 -41.575 1.00 52.78 998 ASP A N 1
ATOM 7783 C CA . ASP A 1 998 ? -30.236 -45.040 -42.824 1.00 52.78 998 ASP A CA 1
ATOM 7784 C C . ASP A 1 998 ? -29.842 -46.525 -42.966 1.00 52.78 998 ASP A C 1
ATOM 7786 O O . ASP A 1 998 ? -29.699 -47.016 -44.088 1.00 52.78 998 ASP A O 1
ATOM 7790 N N . LEU A 1 999 ? -29.781 -47.273 -41.854 1.00 51.47 999 LEU A N 1
ATOM 7791 C CA . LEU A 1 999 ? -29.535 -48.727 -41.820 1.00 51.47 999 LEU A CA 1
ATOM 7792 C C . LEU A 1 999 ? -30.602 -49.563 -42.553 1.00 51.47 999 LEU A C 1
ATOM 7794 O O . LEU A 1 999 ? -30.370 -50.726 -42.861 1.00 51.47 999 LEU A O 1
ATOM 7798 N N . ILE A 1 1000 ? -31.769 -48.986 -42.855 1.00 46.72 1000 ILE A N 1
ATOM 7799 C CA . ILE A 1 1000 ? -32.867 -49.670 -43.562 1.00 46.72 1000 ILE A CA 1
ATOM 7800 C C . ILE A 1 1000 ? -32.567 -49.821 -45.074 1.00 46.72 1000 ILE A C 1
ATOM 7802 O O . ILE A 1 1000 ? -33.267 -50.544 -45.775 1.00 46.72 1000 ILE A O 1
ATOM 7806 N N . LYS A 1 1001 ? -31.530 -49.153 -45.607 1.00 43.91 1001 LYS A N 1
ATOM 7807 C CA . LYS A 1 1001 ? -31.246 -49.085 -47.057 1.00 43.91 1001 LYS A CA 1
ATOM 7808 C C . LYS A 1 1001 ? -30.132 -50.007 -47.568 1.00 43.91 1001 LYS A C 1
ATOM 7810 O O . LYS A 1 1001 ? -29.773 -49.895 -48.736 1.00 43.91 1001 LYS A O 1
ATOM 7815 N N . SER A 1 1002 ? -29.585 -50.893 -46.737 1.00 37.50 1002 SER A N 1
ATOM 7816 C CA . SER A 1 1002 ? -28.488 -51.804 -47.116 1.00 37.50 1002 SER A CA 1
ATOM 7817 C C . SER A 1 1002 ? -28.831 -53.291 -46.945 1.00 37.50 1002 SER A C 1
ATOM 7819 O O . SER A 1 1002 ? -27.969 -54.080 -46.562 1.00 37.50 1002 SER A O 1
ATOM 7821 N N . SER A 1 1003 ? -30.090 -53.672 -47.180 1.00 34.09 1003 SER A N 1
ATOM 7822 C CA . SER A 1 1003 ? -30.561 -55.061 -47.073 1.00 34.09 1003 SER A CA 1
ATOM 7823 C C . SER A 1 1003 ? -31.558 -55.435 -48.182 1.00 34.09 1003 SER A C 1
ATOM 7825 O O . SER A 1 1003 ? -32.677 -55.854 -47.888 1.00 34.09 1003 SER A O 1
ATOM 7827 N N . ASP A 1 1004 ? -31.122 -55.257 -49.431 1.00 31.27 1004 ASP A N 1
ATOM 7828 C CA . ASP A 1 1004 ? -31.629 -55.873 -50.672 1.00 31.27 1004 ASP A CA 1
ATOM 7829 C C . ASP A 1 1004 ? -30.407 -56.311 -51.508 1.00 31.27 1004 ASP A C 1
ATOM 7831 O O . ASP A 1 1004 ? -29.430 -55.521 -51.547 1.00 31.27 1004 ASP A O 1
#

Organism: Amphimedon queenslandica (NCBI:txid400682)

Radius of gyration: 35.42 Å; Cα contacts (8 Å, |Δi|>4): 2370; chains: 1; bounding box: 77×98×103 Å

InterPro domains:
  IPR001117 Multicopper oxidase, second cupredoxin domain [PF00394] (303-430)
  IPR001657 Hedgehog protein [PR00632] (860-870)
  IPR001657 Hedgehog protein [PR00632] (915-929)
  IPR001657 Hedgehog protein [PR00632] (931-954)
  IPR001657 Hedgehog protein [PR00632] (970-986)
  IPR001767 Hedgehog protein, Hint domain [PF01079] (793-986)
  IPR002355 Multicopper oxidase, copper-binding site [PS00080] (703-714)
  IPR003587 Hint domain N-terminal [SM00306] (792-895)
  IPR006141 Intein N-terminal splicing region [PS50817] (794-868)
  IPR008972 Cupredoxin [G3DSA:2.60.40.420] (67-217)
  IPR008972 Cupredoxin [G3DSA:2.60.40.420] (236-446)
  IPR008972 Cupredoxin [G3DSA:2.60.40.420] (508-742)
  IPR008972 Cupredoxin [SSF49503] (106-219)
  IPR008972 Cupredoxin [SSF49503] (247-435)
  IPR008972 Cupredoxin [SSF49503] (495-726)
  IPR011706 Multicopper oxidase, C-terminal [PF07731] (574-718)
  IPR011707 Multicopper oxidase-like, N-terminal [PF07732] (108-219)
  IPR033138 Multicopper oxidases, conserved site [PS00079] (698-718)
  IPR036844 Hint domain superfamily [SSF51294] (794-937)
  IPR045087 Multicopper oxidase [PTHR11709] (113-721)

Foldseek 3Di:
DVVPVVVVVVVVVVVVVPPDPQAEDEFEDALPALATADPDPDLSHEDEAEWEKDKDKAQWKAFQDPVRPRPPPDTFGWFFDLLDIDGPDPPDQRQHDDQPRPRIHHGFCLALDATDMFIDINRDFQHHAYEAAANHKYKYKYFAQDDFFFWWKAWQLALCFLHQLLRGADLASAPGAGHGGIDMRIDTRNQAAKTKMATNGQQRLLRRRIHIYHHHYDPPPPPLVVLVVVVCVVVVADPVQEDEDCSQQEKEKEQHDNDHSVVLRCVLVCLVPPDDPVCVVVVDDPQPDFFAFLQRFGQDSDDGAAMAIRSFFHGLPDQLSRGFHAEREDEAQGKYKHKYAHSYQTFKWWKAKFPWWWFWQDKSSFGWDTDIFRTETDHHSIMIITITGHHHPVVCPPHFKIKIWTFTNRDDLPDAPSPTRIGIHIYGYPDDGDRSSCVVVNSVVGDDQQVVADPVRAGEYEADLADARFVSSSYGYDHQQNIWGSDFAPDDDAFQQPDPPAAEAEWAWWAWDPSRFTATLQEFEDRAFWHLLPDDPVVVVCQQVQVFKPQDADPVRHGQQCLPDDDDNPDRYIYGNAEDEDEAQHKYKYKYALAFPWQVLLVRQSHKFWKFKHSWKKFWNDKWAADGDPSSHHRHADPQWDLSPDSSSNPTDGDDCSPPCNVVVNNRDDGSGGRIHRIGIHHRSIITIIMTTRHRAGWMKIAGSNSSSVSSRRIHIYGYPPPPRHDDPPRDITHDDDCDPVNVVVVCVVVVPDDPPPPDDDDDDDDDDDDDDDDDDDDDDDDDDDDDDPADWFAFQQKWWAFPVGIDTQLRDWAQTFTFAQAPVRWTDGFGQLAWQAWDQFDKAKWKWWAWPVRQIGIIHQFFWFFKALDFDSVRTFIAGSVQDDFNIWFWFCPDNGDITTTTTHDMDMDIHGIGTQTQTLRQWGQISRTIGGSDGQDRDSVLLNVVCVVSSVVCVVQVVPPPDRDPHHDPCSNVVCVVVCPVPPPPVPDDRDRSVNSVPPDD

Nearest PDB structures (foldseek):
  4a2h-assembly1_A  TM=7.910E-01  e=2.193E-41  Coriolopsis gallica
  5z1x-assembly2_B  TM=7.890E-01  e=2.731E-40  Cerrena
  5ehf-assembly1_A  TM=7.695E-01  e=1.578E-40  Antrodiella faginea
  1at0-assembly1_A-2  TM=9.246E-01  e=5.868E-15  unclassified
  6tyy-assembly1_A  TM=9.339E-01  e=2.877E-14  Drosophila melanogaster

Secondary structure (DSSP, 8-state):
-TTTHHHHHHHHHHHHS------EEE----TT-SEEE----STTSEEEEEEEEEEEETTEEEBPPTTS--TTSSEEEEEEETTEEEESSTT--TT-SSTT-TTBPPP--TTSS---EEEEETTBSSEEEEEEETTPEEEEEEEE--SS--B-EEEET---TT-GGGS--BTTTB--B-TT-EEEEEEE--S-EEEEEEE-STTGGGGT-EEEEEEE--TTT-HHHHHHHHHHHHTT--TTTEE--TTTSEEEEEEE-SS-HHHHHHHHHHHHHSS-GGGGGGG-------EE-TTS-EEESS---EEEETTEE--TTS-GGGSBPEEEEE-TT-EEEEEEE---SS--EEEEETT--EEEEEETTEEEEEEEESEEEE-TT-EEEEEEEPPPTTTTTS-SEEEEEEEES---TT--TTTS-EEEEEEEESSS---HHHHHHHHHHS--HHHHSBTTBPEEEES-SSS---GGG-EEEE-GGG--BSS--SSPPP----STT--EEEEEEEEETTTTEEEETTBEEPPPSS-GGGS-HHHHHHHHTTTTS---B-TTS-BTT--SSSS----S--EE--EEEE-TT-EEEEEEE---SSTTTGGGS-B-EEEEETT--EEEEEEE--EE-TTS-EEE--TTEE-TT-TT--S-EEPTTT-HHHHTT--S---TTS-EESEEEEPTT-EEEEEEE--S-EEEEEEESSHHHHHHT-EEEEEESS-SSPPPTTPPP-S-----HHHHHHHHHHHHSPPPPP------------------------------------B-TT-EEEETTEEEEGGG--TT-EEEEE-TTS-EEEEEEEEEEEEEEEEEEEEEEEEETTS-EEEE-TTEEEEEESSS-GGG-EEEEGGG--TT-EEEEEEETTEEEEEEEEEEEEEEEEEEEEEEETTSEEEETTEEEEEEESSS-HHHHHHHTHHHHHHHHHHGGG---------TTHHHHHHHHHHHHS-TTT-----TTGGGGS--

pLDDT: mean 79.47, std 18.72, range [22.05, 98.81]